Protein AF-0000000078461467 (afdb_homodimer)

Organism: Toxocara canis (NCBI:txid6265)

Foldseek 3Di:
DVVVVVVVVVVVVVVLCVVQDQDFFPKAKDWDAAPLQVVLRVLVRVLNRRDNAKKWKWKDFLQHTHTTIIWGHLEVVVPHIQDSWFKEWQFQQLLVLLLLVVLLLVQVVLFDQLDQLCVQVVLLPPQPSRRPGNFLLLQQQSQCLDFPDADDLVCLQVLVVLSVRNSPGHRPDRGPPAHADSRFNSQSVSQNSCLRSDPVSDGPQVCCVPPQLVLFPDNFKHQFDDLVCLVSYRAFAEDDPSQVVVQCVVAPLCVVVVCLLPPPPVALQQNSQCGNVLRHPSDNDHSSNPSSNLRRRGSRINIMGHNSNSQRRLLSCLNVVSRPPVSLVQVFAAPDFHQHRRSRGTFRHGSNFTWDQQPPDDPTIWTKDARFQQWIWIAGSVRSMIMTMDDRYGHDHPVSNVSVVVSVNSVSVSSVD/DPVVVVVVVVVVVVVLCVVQDQDFFPKAKDWDAAPLQVVLRVLVRVLNRRDNAKKWKWKDFLQHTHTTIIWGHLEVVVPHIQDSWFKEWQFQQLLVLLLLVVLLCVQVVLFDQLDQLCVQVVLLPPQPSRRPGNFLLLQQQSQCLDFPDADDLVCLQVLVVLSVRNSPGHRPDRGPPAHADSRFNSQSVSQNSCLRSPPVSDGPQVCCVPPQLVLFPDNFKHQFDDLVCLVSYRAFAEDDPSQVVVQLVVAPLCVVVVCQLPPPPVALQQNSQCGNVLRHPSDNDHSSNPSSNLRRRGSRINIMGHNSNSQRRLLSCLNVVSRPPVSLVQVFAAPDFHQHRRSRGTFRHGSNFTWDDQPPDDPTIWTKDARFQQWIWIAGNVRSMIMTMDDRYGHSHPVSNVSVVVSVNSVSVSSVD

Structure (mmCIF, N/CA/C/O backbone):
data_AF-0000000078461467-model_v1
#
loop_
_entity.id
_entity.type
_entity.pdbx_description
1 polymer 'Beta-lactamase domain-containing protein 2'
#
loop_
_atom_site.group_PDB
_atom_site.id
_atom_site.type_symbol
_atom_site.label_atom_id
_atom_site.label_alt_id
_atom_site.label_comp_id
_atom_site.label_asym_id
_atom_site.label_entity_id
_atom_site.label_seq_id
_atom_site.pdbx_PDB_ins_code
_atom_site.Cartn_x
_atom_site.Cartn_y
_atom_site.Cartn_z
_atom_site.occupancy
_atom_site.B_iso_or_equiv
_atom_site.auth_seq_id
_atom_site.auth_comp_id
_atom_site.auth_asym_id
_atom_site.auth_atom_id
_atom_site.pdbx_PDB_model_num
ATOM 1 N N . MET A 1 1 ? -3.01 -29.484 46.125 1 42.81 1 MET A N 1
ATOM 2 C CA . MET A 1 1 ? -2.16 -29.766 44.969 1 42.81 1 MET A CA 1
ATOM 3 C C . MET A 1 1 ? -2.971 -29.75 43.688 1 42.81 1 MET A C 1
ATOM 5 O O . MET A 1 1 ? -2.465 -29.359 42.625 1 42.81 1 MET A O 1
ATOM 9 N N . SER A 1 2 ? -4.277 -30.094 43.844 1 57.06 2 SER A N 1
ATOM 10 C CA . SER A 1 2 ? -5.184 -30.328 42.719 1 57.06 2 SER A CA 1
ATOM 11 C C . SER A 1 2 ? -5.766 -29.016 42.188 1 57.06 2 SER A C 1
ATOM 13 O O . SER A 1 2 ? -5.879 -28.828 40.969 1 57.06 2 SER A O 1
ATOM 15 N N . SER A 1 3 ? -5.898 -28.109 43.062 1 57.91 3 SER A N 1
ATOM 16 C CA . SER A 1 3 ? -6.586 -26.875 42.719 1 57.91 3 SER A CA 1
ATOM 17 C C . SER A 1 3 ? -5.652 -25.906 42 1 57.91 3 SER A C 1
ATOM 19 O O . SER A 1 3 ? -6.062 -25.219 41.062 1 57.91 3 SER A O 1
ATOM 21 N N . ARG A 1 4 ? -4.441 -25.875 42.375 1 51.28 4 ARG A N 1
ATOM 22 C CA . ARG A 1 4 ? -3.453 -25 41.75 1 51.28 4 ARG A CA 1
ATOM 23 C C . ARG A 1 4 ? -3.152 -25.438 40.312 1 51.28 4 ARG A C 1
ATOM 25 O O . ARG A 1 4 ? -3 -24.594 39.438 1 51.28 4 ARG A O 1
ATOM 32 N N . ARG A 1 5 ? -3.029 -26.688 40.094 1 50.22 5 ARG A N 1
ATOM 33 C CA . ARG A 1 5 ? -2.777 -27.203 38.75 1 50.22 5 ARG A CA 1
ATOM 34 C C . ARG A 1 5 ? -3.951 -26.906 37.844 1 50.22 5 ARG A C 1
ATOM 36 O O . ARG A 1 5 ? -3.758 -26.547 36.656 1 50.22 5 ARG A O 1
ATOM 43 N N . ALA A 1 6 ? -5.082 -27.016 38.469 1 55.47 6 ALA A N 1
ATOM 44 C CA . ALA A 1 6 ? -6.273 -26.719 37.688 1 55.47 6 ALA A CA 1
ATOM 45 C C . ALA A 1 6 ? -6.34 -25.234 37.344 1 55.47 6 ALA A C 1
ATOM 47 O O . ALA A 1 6 ? -6.695 -24.859 36.219 1 55.47 6 ALA A O 1
ATOM 48 N N . ALA A 1 7 ? -5.98 -24.438 38.281 1 54.12 7 ALA A N 1
ATOM 49 C CA . ALA A 1 7 ? -5.984 -23 38.062 1 54.12 7 ALA A CA 1
ATOM 50 C C . ALA A 1 7 ? -4.941 -22.594 37.031 1 54.12 7 ALA A C 1
ATOM 52 O O . ALA A 1 7 ? -5.199 -21.75 36.156 1 54.12 7 ALA A O 1
ATOM 53 N N . ILE A 1 8 ? -3.826 -23.219 37.094 1 55.66 8 ILE A N 1
ATOM 54 C CA . ILE A 1 8 ? -2.771 -22.953 36.125 1 55.66 8 ILE A CA 1
ATOM 55 C C . ILE A 1 8 ? -3.221 -23.406 34.719 1 55.66 8 ILE A C 1
ATOM 57 O O . ILE A 1 8 ? -3.031 -22.703 33.75 1 55.66 8 ILE A O 1
ATOM 61 N N . ALA A 1 9 ? -3.82 -24.484 34.719 1 57.16 9 ALA A N 1
ATOM 62 C CA . ALA A 1 9 ? -4.312 -25 33.438 1 57.16 9 ALA A CA 1
ATOM 63 C C . ALA A 1 9 ? -5.367 -24.078 32.844 1 57.16 9 ALA A C 1
ATOM 65 O O . ALA A 1 9 ? -5.367 -23.828 31.641 1 57.16 9 ALA A O 1
ATOM 66 N N . VAL A 1 10 ? -6.211 -23.641 33.688 1 55.06 10 VAL A N 1
ATOM 67 C CA . VAL A 1 10 ? -7.254 -22.734 33.219 1 55.06 10 VAL A CA 1
ATOM 68 C C . VAL A 1 10 ? -6.629 -21.422 32.75 1 55.06 10 VAL A C 1
ATOM 70 O O . VAL A 1 10 ? -7.012 -20.859 31.719 1 55.06 10 VAL A O 1
ATOM 73 N N . THR A 1 11 ? -5.766 -20.984 33.5 1 54 11 THR A N 1
ATOM 74 C CA . THR A 1 11 ? -5.098 -19.734 33.156 1 54 11 THR A CA 1
ATOM 75 C C . THR A 1 11 ? -4.312 -19.906 31.844 1 54 11 THR A C 1
ATOM 77 O O . THR A 1 11 ? -4.344 -19.016 30.984 1 54 11 THR A O 1
ATOM 80 N N . ILE A 1 12 ? -3.635 -20.984 31.797 1 53.97 12 ILE A N 1
ATOM 81 C CA . ILE A 1 12 ? -2.928 -21.266 30.547 1 53.97 12 ILE A CA 1
ATOM 82 C C . ILE A 1 12 ? -3.93 -21.406 29.406 1 53.97 12 ILE A C 1
ATOM 84 O O . ILE A 1 12 ? -3.695 -20.906 28.312 1 53.97 12 ILE A O 1
ATOM 88 N N . GLY A 1 13 ? -4.941 -22.016 29.75 1 53.19 13 GLY A N 1
ATOM 89 C CA . GLY A 1 13 ? -5.988 -22.156 28.75 1 53.19 13 GLY A CA 1
ATOM 90 C C . GLY A 1 13 ? -6.562 -20.812 28.297 1 53.19 13 GLY A C 1
ATOM 91 O O . GLY A 1 13 ? -6.758 -20.594 27.094 1 53.19 13 GLY A O 1
ATOM 92 N N . ILE A 1 14 ? -6.93 -20.078 29.25 1 52.5 14 ILE A N 1
ATOM 93 C CA . ILE A 1 14 ? -7.453 -18.75 28.938 1 52.5 14 ILE A CA 1
ATOM 94 C C . ILE A 1 14 ? -6.402 -17.938 28.188 1 52.5 14 ILE A C 1
ATOM 96 O O . ILE A 1 14 ? -6.715 -17.266 27.203 1 52.5 14 ILE A O 1
ATOM 100 N N . LEU A 1 15 ? -5.309 -18.016 28.719 1 52.94 15 LEU A N 1
ATOM 101 C CA . LEU A 1 15 ? -4.219 -17.328 28.047 1 52.94 15 LEU A CA 1
ATOM 102 C C . LEU A 1 15 ? -4.031 -17.844 26.625 1 52.94 15 LEU A C 1
ATOM 104 O O . LEU A 1 15 ? -3.828 -17.078 25.688 1 52.94 15 LEU A O 1
ATOM 108 N N . LEU A 1 16 ? -4.082 -19.125 26.641 1 55.16 16 LEU A N 1
ATOM 109 C CA . LEU A 1 16 ? -3.98 -19.719 25.312 1 55.16 16 LEU A CA 1
ATOM 110 C C . LEU A 1 16 ? -5.195 -19.359 24.469 1 55.16 16 LEU A C 1
ATOM 112 O O . LEU A 1 16 ? -5.062 -19.109 23.266 1 55.16 16 LEU A O 1
ATOM 116 N N . GLY A 1 17 ? -6.328 -19.469 25.078 1 54.84 17 GLY A N 1
ATOM 117 C CA . GLY A 1 17 ? -7.527 -19.062 24.375 1 54.84 17 GLY A CA 1
ATOM 118 C C . GLY A 1 17 ? -7.457 -17.625 23.859 1 54.84 17 GLY A C 1
ATOM 119 O O . GLY A 1 17 ? -7.848 -17.344 22.734 1 54.84 17 GLY A O 1
ATOM 120 N N . TRP A 1 18 ? -7.137 -16.859 24.797 1 52.97 18 TRP A N 1
ATOM 121 C CA . TRP A 1 18 ? -6.957 -15.453 24.422 1 52.97 18 TRP A CA 1
ATOM 122 C C . TRP A 1 18 ? -5.867 -15.305 23.375 1 52.97 18 TRP A C 1
ATOM 124 O O . TRP A 1 18 ? -6.016 -14.531 22.422 1 52.97 18 TRP A O 1
ATOM 134 N N . LEU A 1 19 ? -4.879 -16.016 23.578 1 53.19 19 LEU A N 1
ATOM 135 C CA . LEU A 1 19 ? -3.76 -15.984 22.641 1 53.19 19 LEU A CA 1
ATOM 136 C C . LEU A 1 19 ? -4.184 -16.484 21.266 1 53.19 19 LEU A C 1
ATOM 138 O O . LEU A 1 19 ? -3.654 -16.031 20.25 1 53.19 19 LEU A O 1
ATOM 142 N N . PHE A 1 20 ? -5.207 -17.375 21.406 1 58 20 PHE A N 1
ATOM 143 C CA . PHE A 1 20 ? -5.543 -17.984 20.125 1 58 20 PHE A CA 1
ATOM 144 C C . PHE A 1 20 ? -6.836 -17.406 19.562 1 58 20 PHE A C 1
ATOM 146 O O . PHE A 1 20 ? -7.398 -17.938 18.609 1 58 20 PHE A O 1
ATOM 153 N N . LYS A 1 21 ? -7.375 -16.484 20.297 1 60.31 21 LYS A N 1
ATOM 154 C CA . LYS A 1 21 ? -8.586 -15.898 19.734 1 60.31 21 LYS A CA 1
ATOM 155 C C . LYS A 1 21 ? -8.289 -15.117 18.453 1 60.31 21 LYS A C 1
ATOM 157 O O . LYS A 1 21 ? -7.492 -14.18 18.469 1 60.31 21 LYS A O 1
ATOM 162 N N . GLU A 1 22 ? -8.805 -15.719 17.328 1 64.12 22 GLU A N 1
ATOM 163 C CA . GLU A 1 22 ? -8.656 -15.062 16.031 1 64.12 22 GLU A CA 1
ATOM 164 C C . GLU A 1 22 ? -9.773 -14.039 15.805 1 64.12 22 GLU A C 1
ATOM 166 O O . GLU A 1 22 ? -10.938 -14.312 16.094 1 64.12 22 GLU A O 1
ATOM 171 N N . PRO A 1 23 ? -9.344 -12.867 15.438 1 69.38 23 PRO A N 1
ATOM 172 C CA . PRO A 1 23 ? -10.375 -11.867 15.148 1 69.38 23 PRO A CA 1
ATOM 173 C C . PRO A 1 23 ? -11.367 -12.344 14.086 1 69.38 23 PRO A C 1
ATOM 175 O O . PRO A 1 23 ? -10.984 -13.039 13.148 1 69.38 23 PRO A O 1
ATOM 178 N N . THR A 1 24 ? -12.578 -12.164 14.438 1 80.06 24 THR A N 1
ATOM 179 C CA . THR A 1 24 ? -13.633 -12.453 13.477 1 80.06 24 THR A CA 1
ATOM 180 C C . THR A 1 24 ? -13.914 -11.234 12.602 1 80.06 24 THR A C 1
ATOM 182 O O . THR A 1 24 ? -13.406 -10.141 12.875 1 80.06 24 THR A O 1
ATOM 185 N N . ASN A 1 25 ? -14.508 -11.516 11.43 1 87.06 25 ASN A N 1
ATOM 186 C CA . ASN A 1 25 ? -14.875 -10.477 10.469 1 87.06 25 ASN A CA 1
ATOM 187 C C . ASN A 1 25 ? -16.344 -10.086 10.609 1 87.06 25 ASN A C 1
ATOM 189 O O . ASN A 1 25 ? -17.234 -10.922 10.406 1 87.06 25 ASN A O 1
ATOM 193 N N . ASP A 1 26 ? -16.672 -8.891 10.922 1 80.06 26 ASP A N 1
ATOM 194 C CA . ASP A 1 26 ? -18.031 -8.414 11.156 1 80.06 26 ASP A CA 1
ATOM 195 C C . ASP A 1 26 ? -18.641 -7.863 9.875 1 80.06 26 ASP A C 1
ATOM 197 O O . ASP A 1 26 ? -19.797 -7.414 9.875 1 80.06 26 ASP A O 1
ATOM 201 N N . THR A 1 27 ? -17.984 -8 8.82 1 85.62 27 THR A N 1
ATOM 202 C CA . THR A 1 27 ? -18.516 -7.445 7.582 1 85.62 27 THR A CA 1
ATOM 203 C C . THR A 1 27 ? -19.391 -8.469 6.863 1 85.62 27 THR A C 1
ATOM 205 O O . THR A 1 27 ? -19.203 -9.672 7.035 1 85.62 27 THR A O 1
ATOM 208 N N . HIS A 1 28 ? -20.312 -7.984 6.16 1 88 28 HIS A N 1
ATOM 209 C CA . HIS A 1 28 ? -21.141 -8.828 5.309 1 88 28 HIS A CA 1
ATOM 210 C C . HIS A 1 28 ? -20.547 -8.953 3.91 1 88 28 HIS A C 1
ATOM 212 O O . HIS A 1 28 ? -19.906 -8.023 3.416 1 88 28 HIS A O 1
ATOM 218 N N . SER A 1 29 ? -20.812 -10.172 3.371 1 94.75 29 SER A N 1
ATOM 219 C CA . SER A 1 29 ? -20.359 -10.32 1.992 1 94.75 29 SER A CA 1
ATOM 220 C C . SER A 1 29 ? -21.203 -9.469 1.04 1 94.75 29 SER A C 1
ATOM 222 O O . SER A 1 29 ? -22.359 -9.156 1.335 1 94.75 29 SER A O 1
ATOM 224 N N . GLN A 1 30 ? -20.609 -9.055 -0.012 1 97.5 30 GLN A N 1
ATOM 225 C CA . GLN A 1 30 ? -21.25 -8.328 -1.098 1 97.5 30 GLN A CA 1
ATOM 226 C C . GLN A 1 30 ? -21.188 -9.117 -2.402 1 97.5 30 GLN A C 1
ATOM 228 O O . GLN A 1 30 ? -20.469 -10.117 -2.496 1 97.5 30 GLN A O 1
ATOM 233 N N . GLY A 1 31 ? -22.016 -8.68 -3.385 1 98.12 31 GLY A N 1
ATOM 234 C CA . GLY A 1 31 ? -21.984 -9.305 -4.699 1 98.12 31 GLY A CA 1
ATOM 235 C C . GLY A 1 31 ? -23.219 -10.102 -5.008 1 98.12 31 GLY A C 1
ATOM 236 O O . GLY A 1 31 ? -24.297 -9.836 -4.457 1 98.12 31 GLY A O 1
ATOM 237 N N . THR A 1 32 ? -23.094 -10.984 -6.031 1 97.94 32 THR A N 1
ATOM 238 C CA . THR A 1 32 ? -24.266 -11.695 -6.527 1 97.94 32 THR A CA 1
ATOM 239 C C . THR A 1 32 ? -23.969 -13.18 -6.676 1 97.94 32 THR A C 1
ATOM 241 O O . THR A 1 32 ? -22.812 -13.586 -6.797 1 97.94 32 THR A O 1
ATOM 244 N N . VAL A 1 33 ? -25 -13.93 -6.602 1 97.5 33 VAL A N 1
ATOM 245 C CA . VAL A 1 33 ? -24.953 -15.375 -6.84 1 97.5 33 VAL A CA 1
ATOM 246 C C . VAL A 1 33 ? -26.188 -15.805 -7.625 1 97.5 33 VAL A C 1
ATOM 248 O O . VAL A 1 33 ? -27.297 -15.328 -7.371 1 97.5 33 VAL A O 1
ATOM 251 N N . ASP A 1 34 ? -25.969 -16.609 -8.586 1 96.94 34 ASP A N 1
ATOM 252 C CA . ASP A 1 34 ? -27.062 -17.203 -9.336 1 96.94 34 ASP A CA 1
ATOM 253 C C . ASP A 1 34 ? -28.031 -17.922 -8.406 1 96.94 34 ASP A C 1
ATOM 255 O O . ASP A 1 34 ? -27.625 -18.531 -7.414 1 96.94 34 ASP A O 1
ATOM 259 N N . THR A 1 35 ? -29.344 -17.969 -8.766 1 95.44 35 THR A N 1
ATOM 260 C CA . THR A 1 35 ? -30.391 -18.547 -7.926 1 95.44 35 THR A CA 1
ATOM 261 C C . THR A 1 35 ? -30.172 -20.047 -7.762 1 95.44 35 THR A C 1
ATOM 263 O O . THR A 1 35 ? -30.516 -20.625 -6.73 1 95.44 35 THR A O 1
ATOM 266 N N . ARG A 1 36 ? -29.562 -20.703 -8.68 1 94.44 36 ARG A N 1
ATOM 267 C CA . ARG A 1 36 ? -29.328 -22.156 -8.656 1 94.44 36 ARG A CA 1
ATOM 268 C C . ARG A 1 36 ? -28.312 -22.516 -7.574 1 94.44 36 ARG A C 1
ATOM 270 O O . ARG A 1 36 ? -28.25 -23.672 -7.145 1 94.44 36 ARG A O 1
ATOM 277 N N . ILE A 1 37 ? -27.484 -21.484 -7.117 1 96.38 37 ILE A N 1
ATOM 278 C CA . ILE A 1 37 ? -26.422 -21.766 -6.172 1 96.38 37 ILE A CA 1
ATOM 279 C C . ILE A 1 37 ? -26.484 -20.781 -5 1 96.38 37 ILE A C 1
ATOM 281 O O . ILE A 1 37 ? -25.453 -20.328 -4.512 1 96.38 37 ILE A O 1
ATOM 285 N N . VAL A 1 38 ? -27.609 -20.422 -4.578 1 94.38 38 VAL A N 1
ATOM 286 C CA . VAL A 1 38 ? -27.828 -19.422 -3.551 1 94.38 38 VAL A CA 1
ATOM 287 C C . VAL A 1 38 ? -27.188 -19.859 -2.236 1 94.38 38 VAL A C 1
ATOM 289 O O . VAL A 1 38 ? -26.703 -19.031 -1.457 1 94.38 38 VAL A O 1
ATOM 292 N N . GLU A 1 39 ? -27.078 -21.156 -2.033 1 94.69 39 GLU A N 1
ATOM 293 C CA . GLU A 1 39 ? -26.516 -21.703 -0.809 1 94.69 39 GLU A CA 1
ATOM 294 C C . GLU A 1 39 ? -25.016 -21.375 -0.709 1 94.69 39 GLU A C 1
ATOM 296 O O . GLU A 1 39 ? -24.453 -21.328 0.389 1 94.69 39 GLU A O 1
ATOM 301 N N . ALA A 1 40 ? -24.406 -21.156 -1.875 1 95.56 40 ALA A N 1
ATOM 302 C CA . ALA A 1 40 ? -22.984 -20.828 -1.902 1 95.56 40 ALA A CA 1
ATOM 303 C C . ALA A 1 40 ? -22.703 -19.531 -1.128 1 95.56 40 ALA A C 1
ATOM 305 O O . ALA A 1 40 ? -21.656 -19.391 -0.508 1 95.56 40 ALA A O 1
ATOM 306 N N . ARG A 1 41 ? -23.641 -18.641 -1.061 1 95.56 41 ARG A N 1
ATOM 307 C CA . ARG A 1 41 ? -23.484 -17.406 -0.32 1 95.56 41 ARG A CA 1
ATOM 308 C C . ARG A 1 41 ? -23.328 -17.672 1.175 1 95.56 41 ARG A C 1
ATOM 310 O O . ARG A 1 41 ? -22.469 -17.078 1.836 1 95.56 41 ARG A O 1
ATOM 317 N N . LYS A 1 42 ? -24.203 -18.531 1.65 1 94.5 42 LYS A N 1
ATOM 318 C CA . LYS A 1 42 ? -24.141 -18.859 3.07 1 94.5 42 LYS A CA 1
ATOM 319 C C . LYS A 1 42 ? -22.797 -19.484 3.434 1 94.5 42 LYS A C 1
ATOM 321 O O . LYS A 1 42 ? -22.219 -19.156 4.477 1 94.5 42 LYS A O 1
ATOM 326 N N . THR A 1 43 ? -22.344 -20.391 2.582 1 95.81 43 THR A N 1
ATOM 327 C CA . THR A 1 43 ? -21.047 -21.016 2.807 1 95.81 43 THR A CA 1
ATOM 328 C C . THR A 1 43 ? -19.938 -19.969 2.762 1 95.81 43 THR A C 1
ATOM 330 O O . THR A 1 43 ? -19.031 -19.984 3.598 1 95.81 43 THR A O 1
ATOM 333 N N . PHE A 1 44 ? -19.984 -19.062 1.768 1 97.25 44 PHE A N 1
ATOM 334 C CA . PHE A 1 44 ? -19.016 -17.984 1.646 1 97.25 44 PHE A CA 1
ATOM 335 C C . PHE A 1 44 ? -19.031 -17.109 2.893 1 97.25 44 PHE A C 1
ATOM 337 O O . PHE A 1 44 ? -17.969 -16.75 3.41 1 97.25 44 PHE A O 1
ATOM 344 N N . ASP A 1 45 ? -20.188 -16.766 3.43 1 95.75 45 ASP A N 1
ATOM 345 C CA . ASP A 1 45 ? -20.328 -15.938 4.621 1 95.75 45 ASP A CA 1
ATOM 346 C C . ASP A 1 45 ? -19.703 -16.609 5.844 1 95.75 45 ASP A C 1
ATOM 348 O O . ASP A 1 45 ? -19.125 -15.945 6.695 1 95.75 45 ASP A O 1
ATOM 352 N N . ASN A 1 46 ? -19.875 -17.875 5.871 1 93.94 46 ASN A N 1
ATOM 353 C CA . ASN A 1 46 ? -19.281 -18.625 6.969 1 93.94 46 ASN A CA 1
ATOM 354 C C . ASN A 1 46 ? -17.75 -18.562 6.918 1 93.94 46 ASN A C 1
ATOM 356 O O . ASN A 1 46 ? -17.094 -18.422 7.953 1 93.94 46 ASN A O 1
ATOM 360 N N . ILE A 1 47 ? -17.188 -18.734 5.766 1 95.06 47 ILE A N 1
ATOM 361 C CA . ILE A 1 47 ? -15.75 -18.625 5.609 1 95.06 47 ILE A CA 1
ATOM 362 C C . ILE A 1 47 ? -15.297 -17.219 5.988 1 95.06 47 ILE A C 1
ATOM 364 O O . ILE A 1 47 ? -14.312 -17.047 6.723 1 95.06 47 ILE A O 1
ATOM 368 N N . LEU A 1 48 ? -16.031 -16.203 5.52 1 96.25 48 LEU A N 1
ATOM 369 C CA . LEU A 1 48 ? -15.711 -14.805 5.777 1 96.25 48 LEU A CA 1
ATOM 370 C C . LEU A 1 48 ? -15.727 -14.508 7.273 1 96.25 48 LEU A C 1
ATOM 372 O O . LEU A 1 48 ? -14.875 -13.766 7.77 1 96.25 48 LEU A O 1
ATOM 376 N N . PHE A 1 49 ? -16.641 -15.07 7.977 1 93.69 49 PHE A N 1
ATOM 377 C CA . PHE A 1 49 ? -16.797 -14.836 9.406 1 93.69 49 PHE A CA 1
ATOM 378 C C . PHE A 1 49 ? -15.516 -15.188 10.156 1 93.69 49 PHE A C 1
ATOM 380 O O . PHE A 1 49 ? -15.148 -14.5 11.109 1 93.69 49 PHE A O 1
ATOM 387 N N . TYR A 1 50 ? -14.789 -16.156 9.648 1 89.5 50 TYR A N 1
ATOM 388 C CA . TYR A 1 50 ? -13.594 -16.625 10.336 1 89.5 50 TYR A CA 1
ATOM 389 C C . TYR A 1 50 ? -12.336 -16.062 9.672 1 89.5 50 TYR A C 1
ATOM 391 O O . TYR A 1 50 ? -11.219 -16.469 10.008 1 89.5 50 TYR A O 1
ATOM 399 N N . GLU A 1 51 ? -12.523 -15.188 8.758 1 93.44 51 GLU A N 1
ATOM 400 C CA . GLU A 1 51 ? -11.398 -14.578 8.055 1 93.44 51 GLU A CA 1
ATOM 401 C C . GLU A 1 51 ? -11.023 -13.234 8.672 1 93.44 51 GLU A C 1
ATOM 403 O O . GLU A 1 51 ? -11.844 -12.32 8.734 1 93.44 51 GLU A O 1
ATOM 408 N N . ARG A 1 52 ? -9.781 -13.133 9.125 1 92.94 52 ARG A N 1
ATOM 409 C CA . ARG A 1 52 ? -9.32 -11.891 9.75 1 92.94 52 ARG A CA 1
ATOM 410 C C . ARG A 1 52 ? -9.25 -10.758 8.734 1 92.94 52 ARG A C 1
ATOM 412 O O . ARG A 1 52 ? -9.547 -9.609 9.062 1 92.94 52 ARG A O 1
ATOM 419 N N . GLU A 1 53 ? -8.875 -11.094 7.527 1 95.94 53 GLU A N 1
ATOM 420 C CA . GLU A 1 53 ? -8.727 -10.086 6.48 1 95.94 53 GLU A CA 1
ATOM 421 C C . GLU A 1 53 ? -9.852 -10.195 5.453 1 95.94 53 GLU A C 1
ATOM 423 O O . GLU A 1 53 ? -11.023 -10.312 5.816 1 95.94 53 GLU A O 1
ATOM 428 N N . GLY A 1 54 ? -9.562 -10.18 4.133 1 97.62 54 GLY A N 1
ATOM 429 C CA . GLY A 1 54 ? -10.609 -10.219 3.123 1 97.62 54 GLY A CA 1
ATOM 430 C C . GLY A 1 54 ? -10.539 -11.445 2.236 1 97.62 54 GLY A C 1
ATOM 431 O O . GLY A 1 54 ? -9.508 -12.125 2.188 1 97.62 54 GLY A O 1
ATOM 432 N N . ILE A 1 55 ? -11.695 -11.758 1.614 1 98.06 55 ILE A N 1
ATOM 433 C CA . ILE A 1 55 ? -11.781 -12.859 0.663 1 98.06 55 ILE A CA 1
ATOM 434 C C . ILE A 1 55 ? -12.672 -12.461 -0.51 1 98.06 55 ILE A C 1
ATOM 436 O O . ILE A 1 55 ? -13.477 -11.531 -0.396 1 98.06 55 ILE A O 1
ATOM 440 N N . ALA A 1 56 ? -12.508 -13.148 -1.613 1 98.75 56 ALA A N 1
ATOM 441 C CA . ALA A 1 56 ? -13.344 -13.008 -2.803 1 98.75 56 ALA A CA 1
ATOM 442 C C . ALA A 1 56 ? -13.453 -14.328 -3.555 1 98.75 56 ALA A C 1
ATOM 444 O O . ALA A 1 56 ? -12.531 -15.141 -3.529 1 98.75 56 ALA A O 1
ATOM 445 N N . MET A 1 57 ? -14.555 -14.547 -4.191 1 98.69 57 MET A N 1
ATOM 446 C CA . MET A 1 57 ? -14.789 -15.734 -5.012 1 98.69 57 MET A CA 1
ATOM 447 C C . MET A 1 57 ? -15.586 -15.383 -6.262 1 98.69 57 MET A C 1
ATOM 449 O O . MET A 1 57 ? -16.453 -14.516 -6.219 1 98.69 57 MET A O 1
ATOM 453 N N . ALA A 1 58 ? -15.281 -16.016 -7.305 1 98.88 58 ALA A N 1
ATOM 454 C CA . ALA A 1 58 ? -16.047 -15.867 -8.547 1 98.88 58 ALA A CA 1
ATOM 455 C C . ALA A 1 58 ? -16.125 -17.188 -9.297 1 98.88 58 ALA A C 1
ATOM 457 O O . ALA A 1 58 ? -15.227 -18.016 -9.211 1 98.88 58 ALA A O 1
ATOM 458 N N . ALA A 1 59 ? -17.203 -17.359 -9.984 1 98.81 59 ALA A N 1
ATOM 459 C CA . ALA A 1 59 ? -17.406 -18.547 -10.797 1 98.81 59 ALA A CA 1
ATOM 460 C C . ALA A 1 59 ? -18.062 -18.203 -12.133 1 98.81 59 ALA A C 1
ATOM 462 O O . ALA A 1 59 ? -18.984 -17.375 -12.18 1 98.81 59 ALA A O 1
ATOM 463 N N . TYR A 1 60 ? -17.547 -18.75 -13.133 1 98.69 60 TYR A N 1
ATOM 464 C CA . TYR A 1 60 ? -18.141 -18.688 -14.453 1 98.69 60 TYR A CA 1
ATOM 465 C C . TYR A 1 60 ? -18.625 -20.062 -14.906 1 98.69 60 TYR A C 1
ATOM 467 O O . TYR A 1 60 ? -17.953 -21.062 -14.664 1 98.69 60 TYR A O 1
ATOM 475 N N . HIS A 1 61 ? -19.766 -20.094 -15.531 1 98.19 61 HIS A N 1
ATOM 476 C CA . HIS A 1 61 ? -20.328 -21.281 -16.172 1 98.19 61 HIS A CA 1
ATOM 477 C C . HIS A 1 61 ? -20.797 -20.953 -17.594 1 98.19 61 HIS A C 1
ATOM 479 O O . HIS A 1 61 ? -21.672 -20.109 -17.797 1 98.19 61 HIS A O 1
ATOM 485 N N . ASN A 1 62 ? -20.172 -21.672 -18.562 1 96.69 62 ASN A N 1
ATOM 486 C CA . ASN A 1 62 ? -20.469 -21.406 -19.969 1 96.69 62 ASN A CA 1
ATOM 487 C C . ASN A 1 62 ? -20.344 -19.938 -20.297 1 96.69 62 ASN A C 1
ATOM 489 O O . ASN A 1 62 ? -21.234 -19.359 -20.938 1 96.69 62 ASN A O 1
ATOM 493 N N . GLY A 1 63 ? -19.344 -19.344 -19.703 1 96.88 63 GLY A N 1
ATOM 494 C CA . GLY A 1 63 ? -19.031 -17.953 -20.031 1 96.88 63 GLY A CA 1
ATOM 495 C C . GLY A 1 63 ? -19.828 -16.953 -19.234 1 96.88 63 GLY A C 1
ATOM 496 O O . GLY A 1 63 ? -19.594 -15.742 -19.328 1 96.88 63 GLY A O 1
ATOM 497 N N . GLU A 1 64 ? -20.734 -17.359 -18.453 1 97.88 64 GLU A N 1
ATOM 498 C CA . GLU A 1 64 ? -21.594 -16.453 -17.688 1 97.88 64 GLU A CA 1
ATOM 499 C C . GLU A 1 64 ? -21.156 -16.406 -16.219 1 97.88 64 GLU A C 1
ATOM 501 O O . GLU A 1 64 ? -20.875 -17.453 -15.617 1 97.88 64 GLU A O 1
ATOM 506 N N . LEU A 1 65 ? -21.094 -15.242 -15.664 1 98.5 65 LEU A N 1
ATOM 507 C CA . LEU A 1 65 ? -20.75 -15.062 -14.258 1 98.5 65 LEU A CA 1
ATOM 508 C C . LEU A 1 65 ? -21.906 -15.508 -13.367 1 98.5 65 LEU A C 1
ATOM 510 O O . LEU A 1 65 ? -22.969 -14.883 -13.359 1 98.5 65 LEU A O 1
ATOM 514 N N . ILE A 1 66 ? -21.719 -16.547 -12.617 1 98.44 66 ILE A N 1
ATOM 515 C CA . ILE A 1 66 ? -22.828 -17.094 -11.859 1 98.44 66 ILE A CA 1
ATOM 516 C C . ILE A 1 66 ? -22.625 -16.812 -10.367 1 98.44 66 ILE A C 1
ATOM 518 O O . ILE A 1 66 ? -23.547 -16.953 -9.57 1 98.44 66 ILE A O 1
ATOM 522 N N . ALA A 1 67 ? -21.438 -16.422 -9.953 1 98.69 67 ALA A N 1
ATOM 523 C CA . ALA A 1 67 ? -21.156 -15.992 -8.594 1 98.69 67 ALA A CA 1
ATOM 524 C C . ALA A 1 67 ? -20.062 -14.922 -8.578 1 98.69 67 ALA A C 1
ATOM 526 O O . ALA A 1 67 ? -19.078 -15.016 -9.32 1 98.69 67 ALA A O 1
ATOM 527 N N . ASP A 1 68 ? -20.219 -13.914 -7.891 1 98.75 68 ASP A N 1
ATOM 528 C CA . ASP A 1 68 ? -19.297 -12.82 -7.629 1 98.75 68 ASP A CA 1
ATOM 529 C C . ASP A 1 68 ? -19.453 -12.289 -6.211 1 98.75 68 ASP A C 1
ATOM 531 O O . ASP A 1 68 ? -20.297 -11.422 -5.957 1 98.75 68 ASP A O 1
ATOM 535 N N . LEU A 1 69 ? -18.641 -12.852 -5.301 1 98.69 69 LEU A N 1
ATOM 536 C CA . LEU A 1 69 ? -18.766 -12.523 -3.885 1 98.69 69 LEU A CA 1
ATOM 537 C C . LEU A 1 69 ? -17.453 -12 -3.324 1 98.69 69 LEU A C 1
ATOM 539 O O . LEU A 1 69 ? -16.375 -12.469 -3.709 1 98.69 69 LEU A O 1
ATOM 543 N N . TRP A 1 70 ? -17.5 -11.07 -2.475 1 98.69 70 TRP A N 1
ATOM 544 C CA . TRP A 1 70 ? -16.328 -10.562 -1.766 1 98.69 70 TRP A CA 1
ATOM 545 C C . TRP A 1 70 ? -16.719 -9.984 -0.409 1 98.69 70 TRP A C 1
ATOM 547 O O . TRP A 1 70 ? -17.906 -9.711 -0.16 1 98.69 70 TRP A O 1
ATOM 557 N N . GLY A 1 71 ? -15.805 -9.828 0.479 1 98.06 71 GLY A N 1
ATOM 558 C CA . GLY A 1 71 ? -16.047 -9.219 1.776 1 98.06 71 GLY A CA 1
ATOM 559 C C . GLY A 1 71 ? -14.805 -9.148 2.645 1 98.06 71 GLY A C 1
ATOM 560 O O . GLY A 1 71 ? -13.773 -9.727 2.301 1 98.06 71 GLY A O 1
ATOM 561 N N . GLY A 1 72 ? -14.961 -8.422 3.711 1 97.69 72 GLY A N 1
ATOM 562 C CA . GLY A 1 72 ? -13.875 -8.266 4.668 1 97.69 72 GLY A CA 1
ATOM 563 C C . GLY A 1 72 ? -13.023 -7.035 4.406 1 97.69 72 GLY A C 1
ATOM 564 O O . GLY A 1 72 ? -13.547 -5.984 4.023 1 97.69 72 GLY A O 1
ATOM 565 N N . TYR A 1 73 ? -11.711 -7.223 4.699 1 97.19 73 TYR A N 1
ATOM 566 C CA . TYR A 1 73 ? -10.828 -6.062 4.656 1 97.19 73 TYR A CA 1
ATOM 567 C C . TYR A 1 73 ? -9.742 -6.238 3.602 1 97.19 73 TYR A C 1
ATOM 569 O O . TYR A 1 73 ? -9.047 -7.258 3.578 1 97.19 73 TYR A O 1
ATOM 577 N N . ALA A 1 74 ? -9.617 -5.262 2.729 1 98.25 74 ALA A N 1
ATOM 578 C CA . ALA A 1 74 ? -8.461 -5.188 1.843 1 98.25 74 ALA A CA 1
ATOM 579 C C . ALA A 1 74 ? -7.184 -4.887 2.627 1 98.25 74 ALA A C 1
ATOM 581 O O . ALA A 1 74 ? -6.086 -5.258 2.209 1 98.25 74 ALA A O 1
ATOM 582 N N . ASP A 1 75 ? -7.359 -4.164 3.701 1 97.62 75 ASP A N 1
ATOM 583 C CA . ASP A 1 75 ? -6.316 -3.83 4.664 1 97.62 75 ASP A CA 1
ATOM 584 C C . ASP A 1 75 ? -6.914 -3.521 6.035 1 97.62 75 ASP A C 1
ATOM 586 O O . ASP A 1 75 ? -7.223 -2.369 6.34 1 97.62 75 ASP A O 1
ATOM 590 N N . ARG A 1 76 ? -6.957 -4.453 6.855 1 95.5 76 ARG A N 1
ATOM 591 C CA . ARG A 1 76 ? -7.598 -4.297 8.156 1 95.5 76 ARG A CA 1
ATOM 592 C C . ARG A 1 76 ? -6.879 -3.252 9 1 95.5 76 ARG A C 1
ATOM 594 O O . ARG A 1 76 ? -7.516 -2.488 9.727 1 95.5 76 ARG A O 1
ATOM 601 N N . SER A 1 77 ? -5.57 -3.227 8.914 1 94.56 77 SER A N 1
ATOM 602 C CA . SER A 1 77 ? -4.781 -2.301 9.719 1 94.56 77 SER A CA 1
ATOM 603 C C . SER A 1 77 ? -5.055 -0.853 9.328 1 94.56 77 SER A C 1
ATOM 605 O O . SER A 1 77 ? -4.738 0.071 10.078 1 94.56 77 SER A O 1
ATOM 607 N N . ALA A 1 78 ? -5.613 -0.611 8.195 1 96.62 78 ALA A N 1
ATOM 608 C CA . ALA A 1 78 ? -5.977 0.727 7.738 1 96.62 78 ALA A CA 1
ATOM 609 C C . ALA A 1 78 ? -7.492 0.895 7.684 1 96.62 78 ALA A C 1
ATOM 611 O O . ALA A 1 78 ? -7.992 1.886 7.145 1 96.62 78 ALA A O 1
ATOM 612 N N . VAL A 1 79 ? -8.227 -0.122 8.07 1 94.31 79 VAL A N 1
ATOM 613 C CA . VAL A 1 79 ? -9.68 -0.176 8.086 1 94.31 79 VAL A CA 1
ATOM 614 C C . VAL A 1 79 ? -10.219 0.013 6.672 1 94.31 79 VAL A C 1
ATOM 616 O O . VAL A 1 79 ? -11.188 0.747 6.465 1 94.31 79 VAL A O 1
ATOM 619 N N . ARG A 1 80 ? -9.516 -0.479 5.719 1 96.75 80 ARG A N 1
ATOM 620 C CA . ARG A 1 80 ? -9.961 -0.427 4.332 1 96.75 80 ARG A CA 1
ATOM 621 C C . ARG A 1 80 ? -10.766 -1.669 3.969 1 96.75 80 ARG A C 1
ATOM 623 O O . ARG A 1 80 ? -10.25 -2.789 4.023 1 96.75 80 ARG A O 1
ATOM 630 N N . ILE A 1 81 ? -11.961 -1.471 3.543 1 96.5 81 ILE A N 1
ATOM 631 C CA . ILE A 1 81 ? -12.867 -2.574 3.244 1 96.5 81 ILE A CA 1
ATOM 632 C C . ILE A 1 81 ? -12.562 -3.137 1.859 1 96.5 81 ILE A C 1
ATOM 634 O O . ILE A 1 81 ? -12.117 -2.406 0.971 1 96.5 81 ILE A O 1
ATOM 638 N N . TRP A 1 82 ? -12.758 -4.465 1.728 1 98.25 82 TRP A N 1
ATOM 639 C CA . TRP A 1 82 ? -12.656 -5.117 0.426 1 98.25 82 TRP A CA 1
ATOM 640 C C . TRP A 1 82 ? -13.805 -4.695 -0.485 1 98.25 82 TRP A C 1
ATOM 642 O O . TRP A 1 82 ? -14.969 -4.91 -0.16 1 98.25 82 TRP A O 1
ATOM 652 N N . GLU A 1 83 ? -13.461 -4.07 -1.608 1 97.56 83 GLU A N 1
ATOM 653 C CA . GLU A 1 83 ? -14.445 -3.637 -2.588 1 97.56 83 GLU A CA 1
ATOM 654 C C . GLU A 1 83 ? -14.438 -4.535 -3.822 1 97.56 83 GLU A C 1
ATOM 656 O O . GLU A 1 83 ? -13.594 -5.43 -3.936 1 97.56 83 GLU A O 1
ATOM 661 N N . ARG A 1 84 ? -15.367 -4.281 -4.738 1 97.94 84 ARG A N 1
ATOM 662 C CA . ARG A 1 84 ? -15.539 -5.109 -5.926 1 97.94 84 ARG A CA 1
ATOM 663 C C . ARG A 1 84 ? -14.258 -5.145 -6.762 1 97.94 84 ARG A C 1
ATOM 665 O O . ARG A 1 84 ? -13.93 -6.172 -7.355 1 97.94 84 ARG A O 1
ATOM 672 N N . ASP A 1 85 ? -13.516 -4.07 -6.766 1 98 85 ASP A N 1
ATOM 673 C CA . ASP A 1 85 ? -12.359 -3.969 -7.648 1 98 85 ASP A CA 1
ATOM 674 C C . ASP A 1 85 ? -11.062 -4.207 -6.875 1 98 85 ASP A C 1
ATOM 676 O O . ASP A 1 85 ? -9.969 -3.953 -7.395 1 98 85 ASP A O 1
ATOM 680 N N . THR A 1 86 ? -11.172 -4.633 -5.617 1 98.75 86 THR A N 1
ATOM 681 C CA . THR A 1 86 ? -9.977 -4.969 -4.852 1 98.75 86 THR A CA 1
ATOM 682 C C . THR A 1 86 ? -9.25 -6.152 -5.48 1 98.75 86 THR A C 1
ATOM 684 O O . THR A 1 86 ? -9.867 -7.145 -5.855 1 98.75 86 THR A O 1
ATOM 687 N N . MET A 1 87 ? -7.949 -5.957 -5.664 1 98.81 87 MET A N 1
ATOM 688 C CA . MET A 1 87 ? -7.105 -7 -6.246 1 98.81 87 MET A CA 1
ATOM 689 C C . MET A 1 87 ? -6.137 -7.555 -5.207 1 98.81 87 MET A C 1
ATOM 691 O O . MET A 1 87 ? -5.91 -6.93 -4.168 1 98.81 87 MET A O 1
ATOM 695 N N . THR A 1 88 ? -5.605 -8.742 -5.445 1 98.81 88 THR A N 1
ATOM 696 C CA . THR A 1 88 ? -4.523 -9.328 -4.66 1 98.81 88 THR A CA 1
ATOM 697 C C . THR A 1 88 ? -3.627 -10.195 -5.539 1 98.81 88 THR A C 1
ATOM 699 O O . THR A 1 88 ? -3.896 -10.367 -6.73 1 98.81 88 THR A O 1
ATOM 702 N N . VAL A 1 89 ? -2.488 -10.578 -5.031 1 98.81 89 VAL A N 1
ATOM 703 C CA . VAL A 1 89 ? -1.621 -11.547 -5.688 1 98.81 89 VAL A CA 1
ATOM 704 C C . VAL A 1 89 ? -2.223 -12.945 -5.562 1 98.81 89 VAL A C 1
ATOM 706 O O . VAL A 1 89 ? -2.625 -13.359 -4.473 1 98.81 89 VAL A O 1
ATOM 709 N N . THR A 1 90 ? -2.254 -13.641 -6.652 1 98.56 90 THR A N 1
ATOM 710 C CA . THR A 1 90 ? -2.938 -14.93 -6.621 1 98.56 90 THR A CA 1
ATOM 711 C C . THR A 1 90 ? -1.939 -16.062 -6.418 1 98.56 90 THR A C 1
ATOM 713 O O . THR A 1 90 ? -2.328 -17.234 -6.316 1 98.56 90 THR A O 1
ATOM 716 N N . PHE A 1 91 ? -0.675 -15.703 -6.41 1 98.25 91 PHE A N 1
ATOM 717 C CA . PHE A 1 91 ? 0.411 -16.656 -6.203 1 98.25 91 PHE A CA 1
ATOM 718 C C . PHE A 1 91 ? 0.339 -17.781 -7.219 1 98.25 91 PHE A C 1
ATOM 720 O O . PHE A 1 91 ? 0.211 -17.547 -8.422 1 98.25 91 PHE A O 1
ATOM 727 N N . SER A 1 92 ? 0.487 -18.953 -6.863 1 98.31 92 SER A N 1
ATOM 728 C CA . SER A 1 92 ? 0.709 -20.062 -7.793 1 98.31 92 SER A CA 1
ATOM 729 C C . SER A 1 92 ? -0.561 -20.391 -8.57 1 98.31 92 SER A C 1
ATOM 731 O O . SER A 1 92 ? -0.521 -21.156 -9.539 1 98.31 92 SER A O 1
ATOM 733 N N . THR A 1 93 ? -1.717 -19.891 -8.219 1 98.56 93 THR A N 1
ATOM 734 C CA . THR A 1 93 ? -2.855 -20.094 -9.109 1 98.56 93 THR A CA 1
ATOM 735 C C . THR A 1 93 ? -2.545 -19.578 -10.508 1 98.56 93 THR A C 1
ATOM 737 O O . THR A 1 93 ? -3.15 -20.016 -11.492 1 98.56 93 THR A O 1
ATOM 740 N N . THR A 1 94 ? -1.618 -18.688 -10.555 1 98.75 94 THR A N 1
ATOM 741 C CA . THR A 1 94 ? -1.153 -18.125 -11.812 1 98.75 94 THR A CA 1
ATOM 742 C C . THR A 1 94 ? -0.664 -19.234 -12.75 1 98.75 94 THR A C 1
ATOM 744 O O . THR A 1 94 ? -0.812 -19.125 -13.969 1 98.75 94 THR A O 1
ATOM 747 N N . LYS A 1 95 ? -0.119 -20.281 -12.203 1 98.81 95 LYS A N 1
ATOM 748 C CA . LYS A 1 95 ? 0.433 -21.375 -13 1 98.81 95 LYS A CA 1
ATOM 749 C C . LYS A 1 95 ? -0.65 -22.047 -13.836 1 98.81 95 LYS A C 1
ATOM 751 O O . LYS A 1 95 ? -0.368 -22.594 -14.914 1 98.81 95 LYS A O 1
ATOM 756 N N . ALA A 1 96 ? -1.877 -22.016 -13.352 1 98.81 96 ALA A N 1
ATOM 757 C CA . ALA A 1 96 ? -2.969 -22.578 -14.141 1 98.81 96 ALA A CA 1
ATOM 758 C C . ALA A 1 96 ? -3.168 -21.797 -15.438 1 98.81 96 ALA A C 1
ATOM 760 O O . ALA A 1 96 ? -3.414 -22.375 -16.5 1 98.81 96 ALA A O 1
ATOM 761 N N . ILE A 1 97 ? -3.051 -20.484 -15.344 1 98.88 97 ILE A N 1
ATOM 762 C CA . ILE A 1 97 ? -3.193 -19.641 -16.531 1 98.88 97 ILE A CA 1
ATOM 763 C C . ILE A 1 97 ? -2.02 -19.891 -17.484 1 98.88 97 ILE A C 1
ATOM 765 O O . ILE A 1 97 ? -2.205 -19.984 -18.688 1 98.88 97 ILE A O 1
ATOM 769 N N . ALA A 1 98 ? -0.873 -20.031 -16.906 1 98.88 98 ALA A N 1
ATOM 770 C CA . ALA A 1 98 ? 0.302 -20.359 -17.719 1 98.88 98 ALA A CA 1
ATOM 771 C C . ALA A 1 98 ? 0.108 -21.688 -18.469 1 98.88 98 ALA A C 1
ATOM 773 O O . ALA A 1 98 ? 0.425 -21.781 -19.656 1 98.88 98 ALA A O 1
ATOM 774 N N . ALA A 1 99 ? -0.379 -22.656 -17.781 1 98.88 99 ALA A N 1
ATOM 775 C CA . ALA A 1 99 ? -0.61 -23.984 -18.359 1 98.88 99 ALA A CA 1
ATOM 776 C C . ALA A 1 99 ? -1.62 -23.891 -19.5 1 98.88 99 ALA A C 1
ATOM 778 O O . ALA A 1 99 ? -1.447 -24.547 -20.547 1 98.88 99 ALA A O 1
ATOM 779 N N . LEU A 1 100 ? -2.635 -23.109 -19.328 1 98.88 100 LEU A N 1
ATOM 780 C CA . LEU A 1 100 ? -3.623 -22.922 -20.375 1 98.88 100 LEU A CA 1
ATOM 781 C C . LEU A 1 100 ? -2.994 -22.25 -21.594 1 98.88 100 LEU A C 1
ATOM 783 O O . LEU A 1 100 ? -3.314 -22.594 -22.734 1 98.88 100 LEU A O 1
ATOM 787 N N . ILE A 1 101 ? -2.125 -21.297 -21.344 1 98.94 101 ILE A N 1
ATOM 788 C CA . ILE A 1 101 ? -1.465 -20.609 -22.438 1 98.94 101 ILE A CA 1
ATOM 789 C C . ILE A 1 101 ? -0.583 -21.594 -23.203 1 98.94 101 ILE A C 1
ATOM 791 O O . ILE A 1 101 ? -0.577 -21.609 -24.438 1 98.94 101 ILE A O 1
ATOM 795 N N . VAL A 1 102 ? 0.125 -22.453 -22.5 1 98.94 102 VAL A N 1
ATOM 796 C CA . VAL A 1 102 ? 0.918 -23.484 -23.172 1 98.94 102 VAL A CA 1
ATOM 797 C C . VAL A 1 102 ? 0.01 -24.359 -24.016 1 98.94 102 VAL A C 1
ATOM 799 O O . VAL A 1 102 ? 0.346 -24.703 -25.156 1 98.94 102 VAL A O 1
ATOM 802 N N . ALA A 1 103 ? -1.131 -24.719 -23.531 1 98.88 103 ALA A N 1
ATOM 803 C CA . ALA A 1 103 ? -2.092 -25.547 -24.266 1 98.88 103 ALA A CA 1
ATOM 804 C C . ALA A 1 103 ? -2.553 -24.859 -25.547 1 98.88 103 ALA A C 1
ATOM 806 O O . ALA A 1 103 ? -2.803 -25.516 -26.547 1 98.88 103 ALA A O 1
ATOM 807 N N . ILE A 1 104 ? -2.697 -23.531 -25.469 1 98.94 104 ILE A N 1
ATOM 808 C CA . ILE A 1 104 ? -3.039 -22.766 -26.672 1 98.94 104 ILE A CA 1
ATOM 809 C C . ILE A 1 104 ? -1.938 -22.938 -27.703 1 98.94 104 ILE A C 1
ATOM 811 O O . ILE A 1 104 ? -2.219 -23.203 -28.875 1 98.94 104 ILE A O 1
ATOM 815 N N . PHE A 1 105 ? -0.712 -22.812 -27.266 1 98.88 105 PHE A N 1
ATOM 816 C CA . PHE A 1 105 ? 0.416 -22.969 -28.172 1 98.88 105 PHE A CA 1
ATOM 817 C C . PHE A 1 105 ? 0.436 -24.359 -28.781 1 98.88 105 PHE A C 1
ATOM 819 O O . PHE A 1 105 ? 0.722 -24.531 -29.969 1 98.88 105 PHE A O 1
ATOM 826 N N . VAL A 1 106 ? 0.119 -25.375 -27.984 1 98.81 106 VAL A N 1
ATOM 827 C CA . VAL A 1 106 ? 0.06 -26.75 -28.469 1 98.81 106 VAL A CA 1
ATOM 828 C C . VAL A 1 106 ? -1.077 -26.891 -29.484 1 98.81 106 VAL A C 1
ATOM 830 O O . VAL A 1 106 ? -0.905 -27.516 -30.531 1 98.81 106 VAL A O 1
ATOM 833 N N . SER A 1 107 ? -2.145 -26.312 -29.203 1 98.81 107 SER A N 1
ATOM 834 C CA . SER A 1 107 ? -3.311 -26.359 -30.094 1 98.81 107 SER A CA 1
ATOM 835 C C . SER A 1 107 ? -3.006 -25.734 -31.438 1 98.81 107 SER A C 1
ATOM 837 O O . SER A 1 107 ? -3.51 -26.203 -32.469 1 98.81 107 SER A O 1
ATOM 839 N N . ARG A 1 108 ? -2.184 -24.75 -31.406 1 98.62 108 ARG A N 1
ATOM 840 C CA . ARG A 1 108 ? -1.858 -24.016 -32.625 1 98.62 108 ARG A CA 1
ATOM 841 C C . ARG A 1 108 ? -0.674 -24.656 -33.344 1 98.62 108 ARG A C 1
ATOM 843 O O . ARG A 1 108 ? -0.292 -24.203 -34.438 1 98.62 108 ARG A O 1
ATOM 850 N N . GLY A 1 109 ? -0.089 -25.609 -32.75 1 98.38 109 GLY A N 1
ATOM 851 C CA . GLY A 1 109 ? 1.019 -26.328 -33.375 1 98.38 109 GLY A CA 1
ATOM 852 C C . GLY A 1 109 ? 2.346 -25.594 -33.25 1 98.38 109 GLY A C 1
ATOM 853 O O . GLY A 1 109 ? 3.324 -25.953 -33.906 1 98.38 109 GLY A O 1
ATOM 854 N N . HIS A 1 110 ? 2.387 -24.609 -32.438 1 98.44 110 HIS A N 1
ATOM 855 C CA . HIS A 1 110 ? 3.617 -23.859 -32.25 1 98.44 110 HIS A CA 1
ATOM 856 C C . HIS A 1 110 ? 4.582 -24.594 -31.312 1 98.44 110 HIS A C 1
ATOM 858 O O . HIS A 1 110 ? 5.781 -24.312 -31.312 1 98.44 110 HIS A O 1
ATOM 864 N N . LEU A 1 111 ? 3.988 -25.484 -30.531 1 97.12 111 LEU A N 1
ATOM 865 C CA . LEU A 1 111 ? 4.777 -26.297 -29.609 1 97.12 111 LEU A CA 1
ATOM 866 C C . LEU A 1 111 ? 4.074 -27.625 -29.328 1 97.12 111 LEU A C 1
ATOM 868 O O . LEU A 1 111 ? 2.867 -27.75 -29.547 1 97.12 111 LEU A O 1
ATOM 872 N N . HIS A 1 112 ? 4.859 -28.656 -28.938 1 98.5 112 HIS A N 1
ATOM 873 C CA . HIS A 1 112 ? 4.316 -29.938 -28.484 1 98.5 112 HIS A CA 1
ATOM 874 C C . HIS A 1 112 ? 4.859 -30.297 -27.094 1 98.5 112 HIS A C 1
ATOM 876 O O . HIS A 1 112 ? 5.988 -29.922 -26.766 1 98.5 112 HIS A O 1
ATOM 882 N N . TYR A 1 113 ? 4.09 -31.016 -26.344 1 98.44 113 TYR A N 1
ATOM 883 C CA . TYR A 1 113 ? 4.473 -31.359 -24.984 1 98.44 113 TYR A CA 1
ATOM 884 C C . TYR A 1 113 ? 5.734 -32.219 -24.969 1 98.44 113 TYR A C 1
ATOM 886 O O . TYR A 1 113 ? 6.578 -32.094 -24.078 1 98.44 113 TYR A O 1
ATOM 894 N N . ASP A 1 114 ? 5.914 -33.031 -25.969 1 98 114 ASP A N 1
ATOM 895 C CA . ASP A 1 114 ? 7.035 -33.969 -25.984 1 98 114 ASP A CA 1
ATOM 896 C C . ASP A 1 114 ? 8.258 -33.344 -26.656 1 98 114 ASP A C 1
ATOM 898 O O . ASP A 1 114 ? 9.312 -33.969 -26.734 1 98 114 ASP A O 1
ATOM 902 N N . ASP A 1 115 ? 8.117 -32.156 -27.141 1 98.69 115 ASP A N 1
ATOM 903 C CA . ASP A 1 115 ? 9.273 -31.5 -27.75 1 98.69 115 ASP A CA 1
ATOM 904 C C . ASP A 1 115 ? 10.391 -31.297 -26.719 1 98.69 115 ASP A C 1
ATOM 906 O O . ASP A 1 115 ? 10.117 -31 -25.547 1 98.69 115 ASP A O 1
ATOM 910 N N . LEU A 1 116 ? 11.609 -31.5 -27.188 1 98.75 116 LEU A N 1
ATOM 911 C CA . LEU A 1 116 ? 12.742 -31.047 -26.375 1 98.75 116 LEU A CA 1
ATOM 912 C C . LEU A 1 116 ? 12.75 -29.516 -26.281 1 98.75 116 LEU A C 1
ATOM 914 O O . LEU A 1 116 ? 12.461 -28.828 -27.25 1 98.75 116 LEU A O 1
ATOM 918 N N . VAL A 1 117 ? 13.086 -29.031 -25.094 1 98.88 117 VAL A N 1
ATOM 919 C CA . VAL A 1 117 ? 13.219 -27.594 -24.906 1 98.88 117 VAL A CA 1
ATOM 920 C C . VAL A 1 117 ? 14.281 -27.047 -25.859 1 98.88 117 VAL A C 1
ATOM 922 O O . VAL A 1 117 ? 14.125 -25.953 -26.422 1 98.88 117 VAL A O 1
ATOM 925 N N . THR A 1 118 ? 15.344 -27.828 -26.188 1 98.75 118 THR A N 1
ATOM 926 C CA . THR A 1 118 ? 16.469 -27.422 -27.016 1 98.75 118 THR A CA 1
ATOM 927 C C . THR A 1 118 ? 16.031 -27.234 -28.469 1 98.75 118 THR A C 1
ATOM 929 O O . THR A 1 118 ? 16.75 -26.625 -29.266 1 98.75 118 THR A O 1
ATOM 932 N N . LYS A 1 119 ? 14.914 -27.828 -28.812 1 98.5 119 LYS A N 1
ATOM 933 C CA . LYS A 1 119 ? 14.359 -27.578 -30.141 1 98.5 119 LYS A CA 1
ATOM 934 C C . LYS A 1 119 ? 14.109 -26.094 -30.359 1 98.5 119 LYS A C 1
ATOM 936 O O . LYS A 1 119 ? 14.297 -25.594 -31.469 1 98.5 119 LYS A O 1
ATOM 941 N N . TYR A 1 120 ? 13.742 -25.406 -29.328 1 98.44 120 TYR A N 1
ATOM 942 C CA . TYR A 1 120 ? 13.414 -23.984 -29.406 1 98.44 120 TYR A CA 1
ATOM 943 C C . TYR A 1 120 ? 14.531 -23.141 -28.828 1 98.44 120 TYR A C 1
ATOM 945 O O . TYR A 1 120 ? 14.711 -21.984 -29.219 1 98.44 120 TYR A O 1
ATOM 953 N N . TRP A 1 121 ? 15.18 -23.641 -27.906 1 98.56 121 TRP A N 1
ATOM 954 C CA . TRP A 1 121 ? 16.172 -22.969 -27.078 1 98.56 121 TRP A CA 1
ATOM 955 C C . TRP A 1 121 ? 17.438 -23.812 -26.938 1 98.56 121 TRP A C 1
ATOM 957 O O . TRP A 1 121 ? 17.719 -24.344 -25.875 1 98.56 121 TRP A O 1
ATOM 967 N N . PRO A 1 122 ? 18.25 -23.891 -27.984 1 98.56 122 PRO A N 1
ATOM 968 C CA . PRO A 1 122 ? 19.406 -24.781 -27.984 1 98.56 122 PRO A CA 1
ATOM 969 C C . PRO A 1 122 ? 20.359 -24.484 -26.828 1 98.56 122 PRO A C 1
ATOM 971 O O . PRO A 1 122 ? 20.906 -25.422 -26.219 1 98.56 122 PRO A O 1
ATOM 974 N N . GLU A 1 123 ? 20.516 -23.234 -26.469 1 98.5 123 GLU A N 1
ATOM 975 C CA . GLU A 1 123 ? 21.469 -22.828 -25.422 1 98.5 123 GLU A CA 1
ATOM 976 C C . GLU A 1 123 ? 21.031 -23.359 -24.062 1 98.5 123 GLU A C 1
ATOM 978 O O . GLU A 1 123 ? 21.828 -23.391 -23.125 1 98.5 123 GLU A O 1
ATOM 983 N N . PHE A 1 124 ? 19.781 -23.734 -23.906 1 98.62 124 PHE A N 1
ATOM 984 C CA . PHE A 1 124 ? 19.25 -24.281 -22.656 1 98.62 124 PHE A CA 1
ATOM 985 C C . PHE A 1 124 ? 19.922 -25.609 -22.328 1 98.62 124 PHE A C 1
ATOM 987 O O . PHE A 1 124 ? 20.062 -25.953 -21.156 1 98.62 124 PHE A O 1
ATOM 994 N N . GLY A 1 125 ? 20.406 -26.328 -23.281 1 98.38 125 GLY A N 1
ATOM 995 C CA . GLY A 1 125 ? 20.812 -27.719 -23.141 1 98.38 125 GLY A CA 1
ATOM 996 C C . GLY A 1 125 ? 22.109 -27.891 -22.359 1 98.38 125 GLY A C 1
ATOM 997 O O . GLY A 1 125 ? 22.547 -29.016 -22.125 1 98.38 125 GLY A O 1
ATOM 998 N N . GLN A 1 126 ? 22.641 -26.781 -21.922 1 97.5 126 GLN A N 1
ATOM 999 C CA . GLN A 1 126 ? 23.859 -26.844 -21.141 1 97.5 126 GLN A CA 1
ATOM 1000 C C . GLN A 1 126 ? 23.609 -27.516 -19.797 1 97.5 126 GLN A C 1
ATOM 1002 O O . GLN A 1 126 ? 22.484 -27.562 -19.312 1 97.5 126 GLN A O 1
ATOM 1007 N N . HIS A 1 127 ? 24.703 -28.141 -19.203 1 97.75 127 HIS A N 1
ATOM 1008 C CA . HIS A 1 127 ? 24.688 -28.703 -17.859 1 97.75 127 HIS A CA 1
ATOM 1009 C C . HIS A 1 127 ? 23.688 -29.859 -17.75 1 97.75 127 HIS A C 1
ATOM 1011 O O . HIS A 1 127 ? 22.891 -29.906 -16.812 1 97.75 127 HIS A O 1
ATOM 1017 N N . HIS A 1 128 ? 23.625 -30.656 -18.797 1 97.19 128 HIS A N 1
ATOM 1018 C CA . HIS A 1 128 ? 22.891 -31.906 -18.828 1 97.19 128 HIS A CA 1
ATOM 1019 C C . HIS A 1 128 ? 21.391 -31.672 -18.938 1 97.19 128 HIS A C 1
ATOM 1021 O O . HIS A 1 128 ? 20.578 -32.469 -18.484 1 97.19 128 HIS A O 1
ATOM 1027 N N . LYS A 1 129 ? 20.938 -30.562 -19.531 1 98.62 129 LYS A N 1
ATOM 1028 C CA . LYS A 1 129 ? 19.531 -30.25 -19.688 1 98.62 129 LYS A CA 1
ATOM 1029 C C . LYS A 1 129 ? 19.047 -30.547 -21.109 1 98.62 129 LYS A C 1
ATOM 1031 O O . LYS A 1 129 ? 17.953 -30.141 -21.5 1 98.62 129 LYS A O 1
ATOM 1036 N N . GLU A 1 130 ? 19.844 -31.266 -21.953 1 98.12 130 GLU A N 1
ATOM 1037 C CA . GLU A 1 130 ? 19.609 -31.422 -23.375 1 98.12 130 GLU A CA 1
ATOM 1038 C C . GLU A 1 130 ? 18.359 -32.25 -23.641 1 98.12 130 GLU A C 1
ATOM 1040 O O . GLU A 1 130 ? 17.75 -32.125 -24.719 1 98.12 130 GLU A O 1
ATOM 1045 N N . ASN A 1 131 ? 17.938 -33.094 -22.672 1 98.06 131 ASN A N 1
ATOM 1046 C CA . ASN A 1 131 ? 16.812 -34 -22.922 1 98.06 131 ASN A CA 1
ATOM 1047 C C . ASN A 1 131 ? 15.547 -33.5 -22.219 1 98.06 131 ASN A C 1
ATOM 1049 O O . ASN A 1 131 ? 14.547 -34.219 -22.172 1 98.06 131 ASN A O 1
ATOM 1053 N N . VAL A 1 132 ? 15.578 -32.344 -21.641 1 98.81 132 VAL A N 1
ATOM 1054 C CA . VAL A 1 132 ? 14.406 -31.797 -20.969 1 98.81 132 VAL A CA 1
ATOM 1055 C C . VAL A 1 132 ? 13.305 -31.516 -22 1 98.81 132 VAL A C 1
ATOM 1057 O O . VAL A 1 132 ? 13.562 -30.875 -23.016 1 98.81 132 VAL A O 1
ATOM 1060 N N . THR A 1 133 ? 12.109 -32 -21.719 1 98.69 133 THR A N 1
ATOM 1061 C CA . THR A 1 133 ? 10.969 -31.75 -22.594 1 98.69 133 THR A CA 1
ATOM 1062 C C . THR A 1 133 ? 10.109 -30.609 -22.047 1 98.69 133 THR A C 1
ATOM 1064 O O . THR A 1 133 ? 10.242 -30.234 -20.875 1 98.69 133 THR A O 1
ATOM 1067 N N . VAL A 1 134 ? 9.234 -30.062 -22.922 1 98.75 134 VAL A N 1
ATOM 1068 C CA . VAL A 1 134 ? 8.273 -29.062 -22.516 1 98.75 134 VAL A CA 1
ATOM 1069 C C . VAL A 1 134 ? 7.383 -29.609 -21.406 1 98.75 134 VAL A C 1
ATOM 1071 O O . VAL A 1 134 ? 7.121 -28.922 -20.406 1 98.75 134 VAL A O 1
ATOM 1074 N N . GLN A 1 135 ? 6.98 -30.812 -21.5 1 98.19 135 GLN A N 1
ATOM 1075 C CA . GLN A 1 135 ? 6.148 -31.469 -20.484 1 98.19 135 GLN A CA 1
ATOM 1076 C C . GLN A 1 135 ? 6.863 -31.531 -19.141 1 98.19 135 GLN A C 1
ATOM 1078 O O . GLN A 1 135 ? 6.25 -31.328 -18.094 1 98.19 135 GLN A O 1
ATOM 1083 N N . TRP A 1 136 ? 8.156 -31.828 -19.172 1 98.44 136 TRP A N 1
ATOM 1084 C CA . TRP A 1 136 ? 8.914 -31.938 -17.922 1 98.44 136 TRP A CA 1
ATOM 1085 C C . TRP A 1 136 ? 8.984 -30.578 -17.219 1 98.44 136 TRP A C 1
ATOM 1087 O O . TRP A 1 136 ? 9 -30.516 -15.984 1 98.44 136 TRP A O 1
ATOM 1097 N N . VAL A 1 137 ? 9.031 -29.5 -17.953 1 98.81 137 VAL A N 1
ATOM 1098 C CA . VAL A 1 137 ? 9.008 -28.156 -17.375 1 98.81 137 VAL A CA 1
ATOM 1099 C C . VAL A 1 137 ? 7.668 -27.938 -16.672 1 98.81 137 VAL A C 1
ATOM 1101 O O . VAL A 1 137 ? 7.633 -27.469 -15.523 1 98.81 137 VAL A O 1
ATOM 1104 N N . LEU A 1 138 ? 6.602 -28.297 -17.312 1 98.56 138 LEU A N 1
ATOM 1105 C CA . LEU A 1 138 ? 5.262 -28.109 -16.766 1 98.56 138 LEU A CA 1
ATOM 1106 C C . LEU A 1 138 ? 5.035 -29.016 -15.555 1 98.56 138 LEU A C 1
ATOM 1108 O O . LEU A 1 138 ? 4.262 -28.688 -14.656 1 98.56 138 LEU A O 1
ATOM 1112 N N . GLU A 1 139 ? 5.773 -30.094 -15.484 1 97.69 139 GLU A N 1
ATOM 1113 C CA . GLU A 1 139 ? 5.555 -31.109 -14.453 1 97.69 139 GLU A CA 1
ATOM 1114 C C . GLU A 1 139 ? 6.605 -31.016 -13.359 1 97.69 139 GLU A C 1
ATOM 1116 O O . GLU A 1 139 ? 6.703 -31.906 -12.508 1 97.69 139 GLU A O 1
ATOM 1121 N N . HIS A 1 140 ? 7.418 -30.047 -13.375 1 98.31 140 HIS A N 1
ATOM 1122 C CA . HIS A 1 140 ? 8.367 -29.75 -12.305 1 98.31 140 HIS A CA 1
ATOM 1123 C C . HIS A 1 140 ? 9.438 -30.844 -12.211 1 98.31 140 HIS A C 1
ATOM 1125 O O . HIS A 1 140 ? 9.75 -31.312 -11.109 1 98.31 140 HIS A O 1
ATOM 1131 N N . LYS A 1 141 ? 9.977 -31.141 -13.398 1 98.25 141 LYS A N 1
ATOM 1132 C CA . LYS A 1 141 ? 10.93 -32.25 -13.414 1 98.25 141 LYS A CA 1
ATOM 1133 C C . LYS A 1 141 ? 12.297 -31.797 -13.93 1 98.25 141 LYS A C 1
ATOM 1135 O O . LYS A 1 141 ? 13.141 -32.625 -14.289 1 98.25 141 LYS A O 1
ATOM 1140 N N . THR A 1 142 ? 12.555 -30.5 -13.961 1 98.31 142 THR A N 1
ATOM 1141 C CA . THR A 1 142 ? 13.797 -30 -14.547 1 98.31 142 THR A CA 1
ATOM 1142 C C . THR A 1 142 ? 14.906 -29.969 -13.508 1 98.31 142 THR A C 1
ATOM 1144 O O . THR A 1 142 ? 16.094 -29.891 -13.852 1 98.31 142 THR A O 1
ATOM 1147 N N . GLY A 1 143 ? 14.523 -29.953 -12.227 1 98 143 GLY A N 1
ATOM 1148 C CA . GLY A 1 143 ? 15.516 -29.844 -11.164 1 98 143 GLY A CA 1
ATOM 1149 C C . GLY A 1 143 ? 16.016 -28.422 -10.953 1 98 143 GLY A C 1
ATOM 1150 O O . GLY A 1 143 ? 16.984 -28.203 -10.234 1 98 143 GLY A O 1
ATOM 1151 N N . LEU A 1 144 ? 15.391 -27.484 -11.547 1 98.62 144 LEU A N 1
ATOM 1152 C CA . LEU A 1 144 ? 15.789 -26.078 -11.453 1 98.62 144 LEU A CA 1
ATOM 1153 C C . LEU A 1 144 ? 14.875 -25.328 -10.5 1 98.62 144 LEU A C 1
ATOM 1155 O O . LEU A 1 144 ? 14.344 -24.266 -10.852 1 98.62 144 LEU A O 1
ATOM 1159 N N . ILE A 1 145 ? 14.75 -25.828 -9.266 1 97.69 145 ILE A N 1
ATOM 1160 C CA . ILE A 1 145 ? 13.875 -25.188 -8.289 1 97.69 145 ILE A CA 1
ATOM 1161 C C . ILE A 1 145 ? 14.508 -23.891 -7.797 1 97.69 145 ILE A C 1
ATOM 1163 O O . ILE A 1 145 ? 13.852 -23.062 -7.156 1 97.69 145 ILE A O 1
ATOM 1167 N N . LYS A 1 146 ? 15.703 -23.703 -8.133 1 97.62 146 LYS A N 1
ATOM 1168 C CA . LYS A 1 146 ? 16.516 -22.516 -7.926 1 97.62 146 LYS A CA 1
ATOM 1169 C C . LYS A 1 146 ? 17.578 -22.359 -9.016 1 97.62 146 LYS A C 1
ATOM 1171 O O . LYS A 1 146 ? 18.109 -23.359 -9.5 1 97.62 146 LYS A O 1
ATOM 1176 N N . PHE A 1 147 ? 17.797 -21.125 -9.445 1 98.25 147 PHE A N 1
ATOM 1177 C CA . PHE A 1 147 ? 18.938 -20.875 -10.336 1 98.25 147 PHE A CA 1
ATOM 1178 C C . PHE A 1 147 ? 20.219 -20.656 -9.531 1 98.25 147 PHE A C 1
ATOM 1180 O O . PHE A 1 147 ? 20.172 -20.453 -8.32 1 98.25 147 PHE A O 1
ATOM 1187 N N . ASP A 1 148 ? 21.297 -20.734 -10.172 1 97.69 148 ASP A N 1
ATOM 1188 C CA . ASP A 1 148 ? 22.594 -20.703 -9.484 1 97.69 148 ASP A CA 1
ATOM 1189 C C . ASP A 1 148 ? 22.875 -19.328 -8.914 1 97.69 148 ASP A C 1
ATOM 1191 O O . ASP A 1 148 ? 23.422 -19.203 -7.812 1 97.69 148 ASP A O 1
ATOM 1195 N N . GLU A 1 149 ? 22.531 -18.359 -9.641 1 97.81 149 GLU A N 1
ATOM 1196 C CA . GLU A 1 149 ? 22.766 -16.984 -9.195 1 97.81 149 GLU A CA 1
ATOM 1197 C C . GLU A 1 149 ? 21.453 -16.328 -8.742 1 97.81 149 GLU A C 1
ATOM 1199 O O . GLU A 1 149 ? 20.375 -16.688 -9.211 1 97.81 149 GLU A O 1
ATOM 1204 N N . GLU A 1 150 ? 21.594 -15.406 -7.816 1 97.88 150 GLU A N 1
ATOM 1205 C CA . GLU A 1 150 ? 20.438 -14.617 -7.398 1 97.88 150 GLU A CA 1
ATOM 1206 C C . GLU A 1 150 ? 19.922 -13.742 -8.539 1 97.88 150 GLU A C 1
ATOM 1208 O O . GLU A 1 150 ? 20.703 -13.289 -9.375 1 97.88 150 GLU A O 1
ATOM 1213 N N . ILE A 1 151 ? 18.641 -13.609 -8.578 1 98.25 151 ILE A N 1
ATOM 1214 C CA . ILE A 1 151 ? 18.047 -12.742 -9.586 1 98.25 151 ILE A CA 1
ATOM 1215 C C . ILE A 1 151 ? 17.938 -11.32 -9.055 1 98.25 151 ILE A C 1
ATOM 1217 O O . ILE A 1 151 ? 17.406 -11.094 -7.961 1 98.25 151 ILE A O 1
ATOM 1221 N N . GLN A 1 152 ? 18.453 -10.359 -9.773 1 97.94 152 GLN A N 1
ATOM 1222 C CA . GLN A 1 152 ? 18.281 -8.953 -9.422 1 97.94 152 GLN A CA 1
ATOM 1223 C C . GLN A 1 152 ? 16.875 -8.477 -9.75 1 97.94 152 GLN A C 1
ATOM 1225 O O . GLN A 1 152 ? 16.422 -8.594 -10.891 1 97.94 152 GLN A O 1
ATOM 1230 N N . LEU A 1 153 ? 16.25 -7.91 -8.789 1 97.94 153 LEU A N 1
ATOM 1231 C CA . LEU A 1 153 ? 14.867 -7.473 -8.969 1 97.94 153 LEU A CA 1
ATOM 1232 C C . LEU A 1 153 ? 14.75 -6.504 -10.141 1 97.94 153 LEU A C 1
ATOM 1234 O O . LEU A 1 153 ? 13.828 -6.617 -10.953 1 97.94 153 LEU A O 1
ATOM 1238 N N . GLU A 1 154 ? 15.711 -5.602 -10.312 1 96.94 154 GLU A N 1
ATOM 1239 C CA . GLU A 1 154 ? 15.68 -4.559 -11.336 1 96.94 154 GLU A CA 1
ATOM 1240 C C . GLU A 1 154 ? 15.789 -5.152 -12.734 1 96.94 154 GLU A C 1
ATOM 1242 O O . GLU A 1 154 ? 15.461 -4.488 -13.727 1 96.94 154 GLU A O 1
ATOM 1247 N N . ARG A 1 155 ? 16.203 -6.445 -12.797 1 98.19 155 ARG A N 1
ATOM 1248 C CA . ARG A 1 155 ? 16.422 -7.074 -14.094 1 98.19 155 ARG A CA 1
ATOM 1249 C C . ARG A 1 155 ? 15.484 -8.258 -14.305 1 98.19 155 ARG A C 1
ATOM 1251 O O . ARG A 1 155 ? 15.641 -9.016 -15.258 1 98.19 155 ARG A O 1
ATOM 1258 N N . ALA A 1 156 ? 14.547 -8.352 -13.445 1 98.38 156 ALA A N 1
ATOM 1259 C CA . ALA A 1 156 ? 13.695 -9.531 -13.453 1 98.38 156 ALA A CA 1
ATOM 1260 C C . ALA A 1 156 ? 12.836 -9.586 -14.719 1 98.38 156 ALA A C 1
ATOM 1262 O O . ALA A 1 156 ? 12.406 -10.664 -15.141 1 98.38 156 ALA A O 1
ATOM 1263 N N . ASN A 1 157 ? 12.57 -8.406 -15.336 1 98.12 157 ASN A N 1
ATOM 1264 C CA . ASN A 1 157 ? 11.789 -8.367 -16.562 1 98.12 157 ASN A CA 1
ATOM 1265 C C . ASN A 1 157 ? 12.688 -8.336 -17.797 1 98.12 157 ASN A C 1
ATOM 1267 O O . ASN A 1 157 ? 12.195 -8.227 -18.922 1 98.12 157 ASN A O 1
ATOM 1271 N N . ASP A 1 158 ? 14.016 -8.352 -17.609 1 98.44 158 ASP A N 1
ATOM 1272 C CA . ASP A 1 158 ? 14.969 -8.484 -18.703 1 98.44 158 ASP A CA 1
ATOM 1273 C C . ASP A 1 158 ? 15.094 -9.938 -19.156 1 98.44 158 ASP A C 1
ATOM 1275 O O . ASP A 1 158 ? 15.891 -10.695 -18.594 1 98.44 158 ASP A O 1
ATOM 1279 N N . HIS A 1 159 ? 14.391 -10.258 -20.234 1 98.06 159 HIS A N 1
ATOM 1280 C CA . HIS A 1 159 ? 14.281 -11.656 -20.625 1 98.06 159 HIS A CA 1
ATOM 1281 C C . HIS A 1 159 ? 15.625 -12.203 -21.109 1 98.06 159 HIS A C 1
ATOM 1283 O O . HIS A 1 159 ? 15.906 -13.391 -20.969 1 98.06 159 HIS A O 1
ATOM 1289 N N . LEU A 1 160 ? 16.531 -11.32 -21.641 1 98.5 160 LEU A N 1
ATOM 1290 C CA . LEU A 1 160 ? 17.844 -11.781 -22.062 1 98.5 160 LEU A CA 1
ATOM 1291 C C . LEU A 1 160 ? 18.719 -12.117 -20.844 1 98.5 160 LEU A C 1
ATOM 1293 O O . LEU A 1 160 ? 19.406 -13.125 -20.844 1 98.5 160 LEU A O 1
ATOM 1297 N N . TYR A 1 161 ? 18.625 -11.234 -19.828 1 98.56 161 TYR A N 1
ATOM 1298 C CA . TYR A 1 161 ? 19.297 -11.469 -18.547 1 98.56 161 TYR A CA 1
ATOM 1299 C C . TYR A 1 161 ? 18.828 -12.773 -17.922 1 98.56 161 TYR A C 1
ATOM 1301 O O . TYR A 1 161 ? 19.656 -13.594 -17.5 1 98.56 161 TYR A O 1
ATOM 1309 N N . ILE A 1 162 ? 17.562 -13.047 -17.906 1 98.69 162 ILE A N 1
ATOM 1310 C CA . ILE A 1 162 ? 16.969 -14.242 -17.312 1 98.69 162 ILE A CA 1
ATOM 1311 C C . ILE A 1 162 ? 17.359 -15.477 -18.125 1 98.69 162 ILE A C 1
ATOM 1313 O O . ILE A 1 162 ? 17.672 -16.516 -17.547 1 98.69 162 ILE A O 1
ATOM 1317 N N . SER A 1 163 ? 17.359 -15.359 -19.438 1 98.56 163 SER A N 1
ATOM 1318 C CA . SER A 1 163 ? 17.75 -16.469 -20.312 1 98.56 163 SER A CA 1
ATOM 1319 C C . SER A 1 163 ? 19.141 -16.969 -19.969 1 98.56 163 SER A C 1
ATOM 1321 O O . SER A 1 163 ? 19.359 -18.172 -19.797 1 98.56 163 SER A O 1
ATOM 1323 N N . LYS A 1 164 ? 20.047 -16.016 -19.906 1 98.62 164 LYS A N 1
ATOM 1324 C CA . LYS A 1 164 ? 21.422 -16.375 -19.625 1 98.62 164 LYS A CA 1
ATOM 1325 C C . LYS A 1 164 ? 21.562 -17.047 -18.266 1 98.62 164 LYS A C 1
ATOM 1327 O O . LYS A 1 164 ? 22.328 -18 -18.109 1 98.62 164 LYS A O 1
ATOM 1332 N N . LEU A 1 165 ? 20.859 -16.516 -17.312 1 98.56 165 LEU A N 1
ATOM 1333 C CA . LEU A 1 165 ? 20.875 -17.094 -15.969 1 98.56 165 LEU A CA 1
ATOM 1334 C C . LEU A 1 165 ? 20.406 -18.547 -15.992 1 98.56 165 LEU A C 1
ATOM 1336 O O . LEU A 1 165 ? 21.031 -19.406 -15.359 1 98.56 165 LEU A O 1
ATOM 1340 N N . ILE A 1 166 ? 19.359 -18.844 -16.703 1 98.81 166 ILE A N 1
ATOM 1341 C CA . ILE A 1 166 ? 18.797 -20.188 -16.797 1 98.81 166 ILE A CA 1
ATOM 1342 C C . ILE A 1 166 ? 19.781 -21.109 -17.531 1 98.81 166 ILE A C 1
ATOM 1344 O O . ILE A 1 166 ? 20.031 -22.234 -17.094 1 98.81 166 ILE A O 1
ATOM 1348 N N . GLU A 1 167 ? 20.344 -20.656 -18.625 1 98.75 167 GLU A N 1
ATOM 1349 C CA . GLU A 1 167 ? 21.297 -21.438 -19.438 1 98.75 167 GLU A CA 1
ATOM 1350 C C . GLU A 1 167 ? 22.469 -21.922 -18.594 1 98.75 167 GLU A C 1
ATOM 1352 O O . GLU A 1 167 ? 22.891 -23.062 -18.703 1 98.75 167 GLU A O 1
ATOM 1357 N N . GLU A 1 168 ? 22.875 -21.078 -17.703 1 98.44 168 GLU A N 1
ATOM 1358 C CA . GLU A 1 168 ? 24.094 -21.328 -16.953 1 98.44 168 GLU A CA 1
ATOM 1359 C C . GLU A 1 168 ? 23.797 -22.141 -15.688 1 98.44 168 GLU A C 1
ATOM 1361 O O . GLU A 1 168 ? 24.719 -22.688 -15.07 1 98.44 168 GLU A O 1
ATOM 1366 N N . SER A 1 169 ? 22.547 -22.234 -15.328 1 98.69 169 SER A N 1
ATOM 1367 C CA . SER A 1 169 ? 22.188 -22.891 -14.07 1 98.69 169 SER A CA 1
ATOM 1368 C C . SER A 1 169 ? 22.188 -24.406 -14.203 1 98.69 169 SER A C 1
ATOM 1370 O O . SER A 1 169 ? 21.75 -24.938 -15.219 1 98.69 169 SER A O 1
ATOM 1372 N N . LYS A 1 170 ? 22.656 -25.094 -13.156 1 98.5 170 LYS A N 1
ATOM 1373 C CA . LYS A 1 170 ? 22.688 -26.547 -13.109 1 98.5 170 LYS A CA 1
ATOM 1374 C C . LYS A 1 170 ? 21.5 -27.109 -12.336 1 98.5 170 LYS A C 1
ATOM 1376 O O . LYS A 1 170 ? 21.156 -26.609 -11.258 1 98.5 170 LYS A O 1
ATOM 1381 N N . PRO A 1 171 ? 20.859 -28.172 -12.93 1 98.31 171 PRO A N 1
ATOM 1382 C CA . PRO A 1 171 ? 19.797 -28.812 -12.164 1 98.31 171 PRO A CA 1
ATOM 1383 C C . PRO A 1 171 ? 20.297 -29.422 -10.852 1 98.31 171 PRO A C 1
ATOM 1385 O O . PRO A 1 171 ? 21.406 -29.953 -10.797 1 98.31 171 PRO A O 1
ATOM 1388 N N . MET A 1 172 ? 19.516 -29.344 -9.805 1 96.81 172 MET A N 1
ATOM 1389 C CA . MET A 1 172 ? 19.875 -29.875 -8.484 1 96.81 172 MET A CA 1
ATOM 1390 C C . MET A 1 172 ? 19.859 -31.406 -8.492 1 96.81 172 MET A C 1
ATOM 1392 O O . MET A 1 172 ? 20.5 -32.031 -7.645 1 96.81 172 MET A O 1
ATOM 1396 N N . TRP A 1 173 ? 19.156 -32.062 -9.367 1 97.19 173 TRP A N 1
ATOM 1397 C CA . TRP A 1 173 ? 19.156 -33.5 -9.68 1 97.19 173 TRP A CA 1
ATOM 1398 C C . TRP A 1 173 ? 18.984 -33.719 -11.18 1 97.19 173 TRP A C 1
ATOM 1400 O O . TRP A 1 173 ? 18.578 -32.812 -11.906 1 97.19 173 TRP A O 1
ATOM 1410 N N . PRO A 1 174 ? 19.344 -34.906 -11.711 1 97.69 174 PRO A N 1
ATOM 1411 C CA . PRO A 1 174 ? 19.188 -35.125 -13.148 1 97.69 174 PRO A CA 1
ATOM 1412 C C . PRO A 1 174 ? 17.734 -34.969 -13.609 1 97.69 174 PRO A C 1
ATOM 1414 O O . PRO A 1 174 ? 16.828 -35.562 -13.047 1 97.69 174 PRO A O 1
ATOM 1417 N N . PRO A 1 175 ? 17.531 -34.094 -14.594 1 98.12 175 PRO A N 1
ATOM 1418 C CA . PRO A 1 175 ? 16.156 -33.844 -15.055 1 98.12 175 PRO A CA 1
ATOM 1419 C C . PRO A 1 175 ? 15.422 -35.156 -15.406 1 98.12 175 PRO A C 1
ATOM 1421 O O . PRO A 1 175 ? 16.016 -36.062 -15.953 1 98.12 175 PRO A O 1
ATOM 1424 N N . GLY A 1 176 ? 14.18 -35.156 -15.078 1 96.75 176 GLY A N 1
ATOM 1425 C CA . GLY A 1 176 ? 13.336 -36.312 -15.414 1 96.75 176 GLY A CA 1
ATOM 1426 C C . GLY A 1 176 ? 13.352 -37.406 -14.367 1 96.75 176 GLY A C 1
ATOM 1427 O O . GLY A 1 176 ? 12.5 -38.281 -14.375 1 96.75 176 GLY A O 1
ATOM 1428 N N . THR A 1 177 ? 14.219 -37.312 -13.398 1 96.94 177 THR A N 1
ATOM 1429 C CA . THR A 1 177 ? 14.375 -38.406 -12.445 1 96.94 177 THR A CA 1
ATOM 1430 C C . THR A 1 177 ? 13.516 -38.188 -11.211 1 96.94 177 THR A C 1
ATOM 1432 O O . THR A 1 177 ? 13.266 -39.094 -10.438 1 96.94 177 THR A O 1
ATOM 1435 N N . ALA A 1 178 ? 13.18 -36.969 -11.008 1 95.94 178 ALA A N 1
ATOM 1436 C CA . ALA A 1 178 ? 12.336 -36.656 -9.867 1 95.94 178 ALA A CA 1
ATOM 1437 C C . ALA A 1 178 ? 11.492 -35.406 -10.156 1 95.94 178 ALA A C 1
ATOM 1439 O O . ALA A 1 178 ? 11.852 -34.594 -11 1 95.94 178 ALA A O 1
ATOM 1440 N N . SER A 1 179 ? 10.367 -35.469 -9.445 1 95.69 179 SER A N 1
ATOM 1441 C CA . SER A 1 179 ? 9.547 -34.25 -9.453 1 95.69 179 SER A CA 1
ATOM 1442 C C . SER A 1 179 ? 9.805 -33.406 -8.203 1 95.69 179 SER A C 1
ATOM 1444 O O . SER A 1 179 ? 9.906 -33.938 -7.098 1 95.69 179 SER A O 1
ATOM 1446 N N . GLY A 1 180 ? 10.055 -32.156 -8.391 1 96.44 180 GLY A N 1
ATOM 1447 C CA . GLY A 1 180 ? 10.188 -31.156 -7.336 1 96.44 180 GLY A CA 1
ATOM 1448 C C . GLY A 1 180 ? 9.586 -29.812 -7.703 1 96.44 180 GLY A C 1
ATOM 1449 O O . GLY A 1 180 ? 10.023 -29.172 -8.664 1 96.44 180 GLY A O 1
ATOM 1450 N N . TYR A 1 181 ? 8.695 -29.438 -6.891 1 96.44 181 TYR A N 1
ATOM 1451 C CA . TYR A 1 181 ? 7.875 -28.266 -7.176 1 96.44 181 TYR A CA 1
ATOM 1452 C C . TYR A 1 181 ? 8.742 -27.031 -7.387 1 96.44 181 TYR A C 1
ATOM 1454 O O . TYR A 1 181 ? 9.516 -26.641 -6.504 1 96.44 181 TYR A O 1
ATOM 1462 N N . HIS A 1 182 ? 8.719 -26.469 -8.633 1 98.06 182 HIS A N 1
ATOM 1463 C CA . HIS A 1 182 ? 9.305 -25.172 -8.953 1 98.06 182 HIS A CA 1
ATOM 1464 C C . HIS A 1 182 ? 8.383 -24.031 -8.531 1 98.06 182 HIS A C 1
ATOM 1466 O O . HIS A 1 182 ? 7.598 -23.531 -9.344 1 98.06 182 HIS A O 1
ATOM 1472 N N . ALA A 1 183 ? 8.594 -23.516 -7.367 1 97 183 ALA A N 1
ATOM 1473 C CA . ALA A 1 183 ? 7.664 -22.562 -6.785 1 97 183 ALA A CA 1
ATOM 1474 C C . ALA A 1 183 ? 7.613 -21.281 -7.613 1 97 183 ALA A C 1
ATOM 1476 O O . ALA A 1 183 ? 6.531 -20.766 -7.914 1 97 183 ALA A O 1
ATOM 1477 N N . ILE A 1 184 ? 8.789 -20.781 -7.973 1 98.31 184 ILE A N 1
ATOM 1478 C CA . ILE A 1 184 ? 8.844 -19.484 -8.625 1 98.31 184 ILE A CA 1
ATOM 1479 C C . ILE A 1 184 ? 9.5 -19.609 -9.992 1 98.31 184 ILE A C 1
ATOM 1481 O O . ILE A 1 184 ? 9.023 -19.047 -10.977 1 98.31 184 ILE A O 1
ATOM 1485 N N . THR A 1 185 ? 10.484 -20.453 -10.156 1 98.62 185 THR A N 1
ATOM 1486 C CA . THR A 1 185 ? 11.359 -20.5 -11.32 1 98.62 185 THR A CA 1
ATOM 1487 C C . THR A 1 185 ? 10.609 -21.016 -12.547 1 98.62 185 THR A C 1
ATOM 1489 O O . THR A 1 185 ? 10.969 -20.688 -13.68 1 98.62 185 THR A O 1
ATOM 1492 N N . GLN A 1 186 ? 9.539 -21.766 -12.352 1 98.75 186 GLN A N 1
ATOM 1493 C CA . GLN A 1 186 ? 8.797 -22.312 -13.477 1 98.75 186 GLN A CA 1
ATOM 1494 C C . GLN A 1 186 ? 8.273 -21.203 -14.383 1 98.75 186 GLN A C 1
ATOM 1496 O O . GLN A 1 186 ? 8.211 -21.359 -15.602 1 98.75 186 GLN A O 1
ATOM 1501 N N . GLY A 1 187 ? 7.922 -20.094 -13.727 1 98.75 187 GLY A N 1
ATOM 1502 C CA . GLY A 1 187 ? 7.367 -18.984 -14.492 1 98.75 187 GLY A CA 1
ATOM 1503 C C . GLY A 1 187 ? 8.312 -18.469 -15.555 1 98.75 187 GLY A C 1
ATOM 1504 O O . GLY A 1 187 ? 7.898 -18.219 -16.688 1 98.75 187 GLY A O 1
ATOM 1505 N N . TRP A 1 188 ? 9.578 -18.328 -15.242 1 98.75 188 TRP A N 1
ATOM 1506 C CA . TRP A 1 188 ? 10.562 -17.812 -16.188 1 98.75 188 TRP A CA 1
ATOM 1507 C C . TRP A 1 188 ? 10.938 -18.875 -17.219 1 98.75 188 TRP A C 1
ATOM 1509 O O . TRP A 1 188 ? 11.211 -18.562 -18.375 1 98.75 188 TRP A O 1
ATOM 1519 N N . LEU A 1 189 ? 10.945 -20.156 -16.766 1 98.88 189 LEU A N 1
ATOM 1520 C CA . LEU A 1 189 ? 11.211 -21.25 -17.688 1 98.88 189 LEU A CA 1
ATOM 1521 C C . LEU A 1 189 ? 10.156 -21.281 -18.797 1 98.88 189 LEU A C 1
ATOM 1523 O O . LEU A 1 189 ? 10.5 -21.328 -19.984 1 98.88 189 LEU A O 1
ATOM 1527 N N . ILE A 1 190 ? 8.922 -21.234 -18.406 1 98.88 190 ILE A N 1
ATOM 1528 C CA . ILE A 1 190 ? 7.824 -21.281 -19.359 1 98.88 190 ILE A CA 1
ATOM 1529 C C . ILE A 1 190 ? 7.879 -20.047 -20.266 1 98.88 190 ILE A C 1
ATOM 1531 O O . ILE A 1 190 ? 7.719 -20.156 -21.484 1 98.88 190 ILE A O 1
ATOM 1535 N N . ASP A 1 191 ? 8.109 -18.891 -19.703 1 98.88 191 ASP A N 1
ATOM 1536 C CA . ASP A 1 191 ? 8.195 -17.656 -20.484 1 98.88 191 ASP A CA 1
ATOM 1537 C C . ASP A 1 191 ? 9.25 -17.781 -21.578 1 98.88 191 ASP A C 1
ATOM 1539 O O . ASP A 1 191 ? 9.008 -17.406 -22.719 1 98.88 191 ASP A O 1
ATOM 1543 N N . GLN A 1 192 ? 10.43 -18.312 -21.234 1 98.81 192 GLN A N 1
ATOM 1544 C CA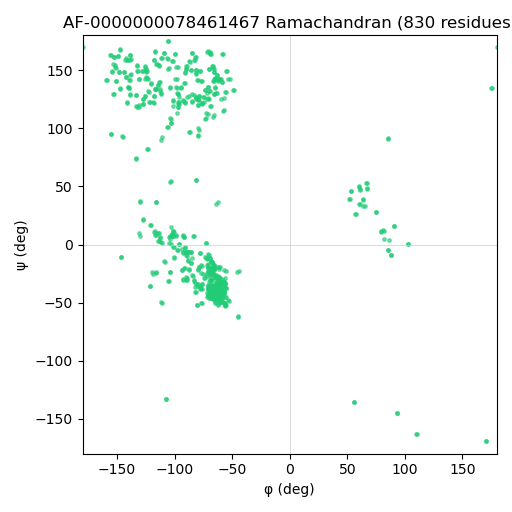 . GLN A 1 192 ? 11.531 -18.422 -22.172 1 98.81 192 GLN A CA 1
ATOM 1545 C C . GLN A 1 192 ? 11.188 -19.359 -23.312 1 98.81 192 GLN A C 1
ATOM 1547 O O . GLN A 1 192 ? 11.484 -19.078 -24.484 1 98.81 192 GLN A O 1
ATOM 1552 N N . ILE A 1 193 ? 10.586 -20.422 -23.031 1 98.88 193 ILE A N 1
ATOM 1553 C CA . ILE A 1 193 ? 10.195 -21.391 -24.047 1 98.88 193 ILE A CA 1
ATOM 1554 C C . ILE A 1 193 ? 9.164 -20.781 -24.984 1 98.88 193 ILE A C 1
ATOM 1556 O O . ILE A 1 193 ? 9.297 -20.859 -26.203 1 98.88 193 ILE A O 1
ATOM 1560 N N . LEU A 1 194 ? 8.172 -20.109 -24.422 1 98.75 194 LEU A N 1
ATOM 1561 C CA . LEU A 1 194 ? 7.082 -19.562 -25.219 1 98.75 194 LEU A CA 1
ATOM 1562 C C . LEU A 1 194 ? 7.57 -18.422 -26.094 1 98.75 194 LEU A C 1
ATOM 1564 O O . LEU A 1 194 ? 7.109 -18.266 -27.234 1 98.75 194 LEU A O 1
ATOM 1568 N N . ARG A 1 195 ? 8.531 -17.594 -25.562 1 98.56 195 ARG A N 1
ATOM 1569 C CA . ARG A 1 195 ? 9.125 -16.531 -26.375 1 98.56 195 ARG A CA 1
ATOM 1570 C C . ARG A 1 195 ? 9.734 -17.094 -27.656 1 98.56 195 ARG A C 1
ATOM 1572 O O . ARG A 1 195 ? 9.68 -16.453 -28.703 1 98.56 195 ARG A O 1
ATOM 1579 N N . ARG A 1 196 ? 10.242 -18.219 -27.578 1 98.69 196 ARG A N 1
ATOM 1580 C CA . ARG A 1 196 ? 10.961 -18.828 -28.688 1 98.69 196 ARG A CA 1
ATOM 1581 C C . ARG A 1 196 ? 10.016 -19.625 -29.594 1 98.69 196 ARG A C 1
ATOM 1583 O O . ARG A 1 196 ? 10.234 -19.719 -30.797 1 98.69 196 ARG A O 1
ATOM 1590 N N . ALA A 1 197 ? 8.984 -20.125 -29.031 1 98.56 197 ALA A N 1
ATOM 1591 C CA . ALA A 1 197 ? 8.016 -20.906 -29.781 1 98.56 197 ALA A CA 1
ATOM 1592 C C . ALA A 1 197 ? 6.996 -20.016 -30.484 1 98.56 197 ALA A C 1
ATOM 1594 O O . ALA A 1 197 ? 6.379 -20.406 -31.469 1 98.56 197 ALA A O 1
ATOM 1595 N N . ASP A 1 198 ? 6.766 -18.812 -29.906 1 98.56 198 ASP A N 1
ATOM 1596 C CA . ASP A 1 198 ? 5.797 -17.875 -30.469 1 98.56 198 ASP A CA 1
ATOM 1597 C C . ASP A 1 198 ? 6.309 -17.266 -31.766 1 98.56 198 ASP A C 1
ATOM 1599 O O . ASP A 1 198 ? 7.391 -16.688 -31.812 1 98.56 198 ASP A O 1
ATOM 1603 N N . PRO A 1 199 ? 5.535 -17.391 -32.812 1 98.31 199 PRO A N 1
ATOM 1604 C CA . PRO A 1 199 ? 5.953 -16.781 -34.062 1 98.31 199 PRO A CA 1
ATOM 1605 C C . PRO A 1 199 ? 6.223 -15.289 -33.969 1 98.31 199 PRO A C 1
ATOM 1607 O O . PRO A 1 199 ? 7.066 -14.75 -34.688 1 98.31 199 PRO A O 1
ATOM 1610 N N . LYS A 1 200 ? 5.547 -14.609 -33.062 1 98.25 200 LYS A N 1
ATOM 1611 C CA . LYS A 1 200 ? 5.734 -13.172 -32.906 1 98.25 200 LYS A CA 1
ATOM 1612 C C . LYS A 1 200 ? 6.793 -12.883 -31.828 1 98.25 200 LYS A C 1
ATOM 1614 O O . LYS A 1 200 ? 7.09 -11.719 -31.547 1 98.25 200 LYS A O 1
ATOM 1619 N N . LYS A 1 201 ? 7.293 -13.93 -31.172 1 98.12 201 LYS A N 1
ATOM 1620 C CA . LYS A 1 201 ? 8.383 -13.867 -30.203 1 98.12 201 LYS A CA 1
ATOM 1621 C C . LYS A 1 201 ? 7.996 -13.039 -28.984 1 98.12 201 LYS A C 1
ATOM 1623 O O . LYS A 1 201 ? 8.82 -12.297 -28.453 1 98.12 201 LYS A O 1
ATOM 1628 N N . ARG A 1 202 ? 6.73 -13.164 -28.719 1 97.94 202 ARG A N 1
ATOM 1629 C CA . ARG A 1 202 ? 6.223 -12.445 -27.562 1 97.94 202 ARG A CA 1
ATOM 1630 C C . ARG A 1 202 ? 6.504 -13.219 -26.281 1 97.94 202 ARG A C 1
ATOM 1632 O O . ARG A 1 202 ? 6.539 -14.453 -26.281 1 97.94 202 ARG A O 1
ATOM 1639 N N . GLY A 1 203 ? 6.676 -12.375 -25.141 1 98.12 203 GLY A N 1
ATOM 1640 C CA . GLY A 1 203 ? 6.641 -12.992 -23.828 1 98.12 203 GLY A CA 1
ATOM 1641 C C . GLY A 1 203 ? 5.25 -13.445 -23.422 1 98.12 203 GLY A C 1
ATOM 1642 O O . GLY A 1 203 ? 4.258 -13.07 -24.047 1 98.12 203 GLY A O 1
ATOM 1643 N N . ILE A 1 204 ? 5.246 -14.242 -22.406 1 97.94 204 ILE A N 1
ATOM 1644 C CA . ILE A 1 204 ? 3.973 -14.836 -22 1 97.94 204 ILE A CA 1
ATOM 1645 C C . ILE A 1 204 ? 3.029 -13.742 -21.5 1 97.94 204 ILE A C 1
ATOM 1647 O O . ILE A 1 204 ? 1.82 -13.805 -21.734 1 97.94 204 ILE A O 1
ATOM 1651 N N . GLY A 1 205 ? 3.543 -12.719 -20.781 1 98 205 GLY A N 1
ATOM 1652 C CA . GLY A 1 205 ? 2.719 -11.602 -20.344 1 98 205 GLY A CA 1
ATOM 1653 C C . GLY A 1 205 ? 2.131 -10.812 -21.5 1 98 205 GLY A C 1
ATOM 1654 O O . GLY A 1 205 ? 0.955 -10.453 -21.484 1 98 205 GLY A O 1
ATOM 1655 N N . GLN A 1 206 ? 2.924 -10.57 -22.5 1 98.31 206 GLN A N 1
ATOM 1656 C CA . GLN A 1 206 ? 2.455 -9.859 -23.688 1 98.31 206 GLN A CA 1
ATOM 1657 C C . GLN A 1 206 ? 1.42 -10.688 -24.438 1 98.31 206 GLN A C 1
ATOM 1659 O O . GLN A 1 206 ? 0.406 -10.148 -24.891 1 98.31 206 GLN A O 1
ATOM 1664 N N . PHE A 1 207 ? 1.688 -11.953 -24.656 1 98.75 207 PHE A N 1
ATOM 1665 C CA . PHE A 1 207 ? 0.726 -12.828 -25.312 1 98.75 207 PHE A CA 1
ATOM 1666 C C . PHE A 1 207 ? -0.625 -12.773 -24.609 1 98.75 207 PHE A C 1
ATOM 1668 O O . PHE A 1 207 ? -1.66 -12.602 -25.266 1 98.75 207 PHE A O 1
ATOM 1675 N N . TYR A 1 208 ? -0.559 -12.891 -23.297 1 98.81 208 TYR A N 1
ATOM 1676 C CA . TYR A 1 208 ? -1.771 -12.828 -22.484 1 98.81 208 TYR A CA 1
ATOM 1677 C C . TYR A 1 208 ? -2.523 -11.523 -22.734 1 98.81 208 TYR A C 1
ATOM 1679 O O . TYR A 1 208 ? -3.73 -11.539 -22.984 1 98.81 208 TYR A O 1
ATOM 1687 N N . ARG A 1 209 ? -1.822 -10.43 -22.625 1 98.44 209 ARG A N 1
ATOM 1688 C CA . ARG A 1 209 ? -2.424 -9.109 -22.734 1 98.44 209 ARG A CA 1
ATOM 1689 C C . ARG A 1 209 ? -3.031 -8.906 -24.125 1 98.44 209 ARG A C 1
ATOM 1691 O O . ARG A 1 209 ? -4.055 -8.234 -24.266 1 98.44 209 ARG A O 1
ATOM 1698 N N . GLU A 1 210 ? -2.459 -9.523 -25.125 1 98.56 210 GLU A N 1
ATOM 1699 C CA . GLU A 1 210 ? -2.879 -9.273 -26.5 1 98.56 210 GLU A CA 1
ATOM 1700 C C . GLU A 1 210 ? -3.945 -10.266 -26.938 1 98.56 210 GLU A C 1
ATOM 1702 O O . GLU A 1 210 ? -4.828 -9.93 -27.734 1 98.56 210 GLU A O 1
ATOM 1707 N N . GLU A 1 211 ? -3.922 -11.5 -26.391 1 98.62 211 GLU A N 1
ATOM 1708 C CA . GLU A 1 211 ? -4.73 -12.531 -27.031 1 98.62 211 GLU A CA 1
ATOM 1709 C C . GLU A 1 211 ? -5.832 -13.023 -26.094 1 98.62 211 GLU A C 1
ATOM 1711 O O . GLU A 1 211 ? -6.848 -13.547 -26.547 1 98.62 211 GLU A O 1
ATOM 1716 N N . ILE A 1 212 ? -5.652 -12.883 -24.828 1 98.81 212 ILE A N 1
ATOM 1717 C CA . ILE A 1 212 ? -6.602 -13.469 -23.891 1 98.81 212 ILE A CA 1
ATOM 1718 C C . ILE A 1 212 ? -7.379 -12.359 -23.188 1 98.81 212 ILE A C 1
ATOM 1720 O O . ILE A 1 212 ? -8.609 -12.359 -23.188 1 98.81 212 ILE A O 1
ATOM 1724 N N . GLN A 1 213 ? -6.684 -11.359 -22.625 1 98.69 213 GLN A N 1
ATOM 1725 C CA . GLN A 1 213 ? -7.285 -10.336 -21.781 1 98.69 213 GLN A CA 1
ATOM 1726 C C . GLN A 1 213 ? -8.398 -9.594 -22.516 1 98.69 213 GLN A C 1
ATOM 1728 O O . GLN A 1 213 ? -9.453 -9.32 -21.953 1 98.69 213 GLN A O 1
ATOM 1733 N N . PRO A 1 214 ? -8.25 -9.211 -23.844 1 98.69 214 PRO A N 1
ATOM 1734 C CA . PRO A 1 214 ? -9.32 -8.516 -24.562 1 98.69 214 PRO A CA 1
ATOM 1735 C C . PRO A 1 214 ? -10.594 -9.344 -24.656 1 98.69 214 PRO A C 1
ATOM 1737 O O . PRO A 1 214 ? -11.68 -8.789 -24.859 1 98.69 214 PRO A O 1
ATOM 1740 N N . LEU A 1 215 ? -10.516 -10.688 -24.5 1 98.75 215 LEU A N 1
ATOM 1741 C CA . LEU A 1 215 ? -11.656 -11.586 -24.656 1 98.75 215 LEU A CA 1
ATOM 1742 C C . LEU A 1 215 ? -12.391 -11.773 -23.344 1 98.75 215 LEU A C 1
ATOM 1744 O O . LEU A 1 215 ? -13.5 -12.32 -23.312 1 98.75 215 LEU A O 1
ATOM 1748 N N . MET A 1 216 ? -11.805 -11.297 -22.281 1 98.75 216 MET A N 1
ATOM 1749 C CA . MET A 1 216 ? -12.352 -11.516 -20.938 1 98.75 216 MET A CA 1
ATOM 1750 C C . MET A 1 216 ? -13.555 -10.609 -20.688 1 98.75 216 MET A C 1
ATOM 1752 O O . MET A 1 216 ? -13.555 -9.445 -21.094 1 98.75 216 MET A O 1
ATOM 1756 N N . LYS A 1 217 ? -14.523 -11.102 -20.062 1 96.81 217 LYS A N 1
ATOM 1757 C CA . LYS A 1 217 ? -15.656 -10.289 -19.641 1 96.81 217 LYS A CA 1
ATOM 1758 C C . LYS A 1 217 ? -15.242 -9.281 -18.578 1 96.81 217 LYS A C 1
ATOM 1760 O O . LYS A 1 217 ? -15.734 -8.156 -18.547 1 96.81 217 LYS A O 1
ATOM 1765 N N . ASP A 1 218 ? -14.406 -9.734 -17.656 1 97.31 218 ASP A N 1
ATOM 1766 C CA . ASP A 1 218 ? -13.734 -8.883 -16.672 1 97.31 218 ASP A CA 1
ATOM 1767 C C . ASP A 1 218 ? -12.211 -8.938 -16.844 1 97.31 218 ASP A C 1
ATOM 1769 O O . ASP A 1 218 ? -11.602 -10 -16.688 1 97.31 218 ASP A O 1
ATOM 1773 N N . LYS A 1 219 ? -11.594 -7.871 -17.062 1 98.31 219 LYS A N 1
ATOM 1774 C CA . LYS A 1 219 ? -10.211 -7.848 -17.531 1 98.31 219 LYS A CA 1
ATOM 1775 C C . LYS A 1 219 ? -9.25 -7.605 -16.375 1 98.31 219 LYS A C 1
ATOM 1777 O O . LYS A 1 219 ? -8.055 -7.395 -16.594 1 98.31 219 LYS A O 1
ATOM 1782 N N . ASP A 1 220 ? -9.75 -7.621 -15.164 1 98.31 220 ASP A N 1
ATOM 1783 C CA . ASP A 1 220 ? -8.961 -7.266 -13.984 1 98.31 220 ASP A CA 1
ATOM 1784 C C . ASP A 1 220 ? -8.102 -8.438 -13.523 1 98.31 220 ASP A C 1
ATOM 1786 O O . ASP A 1 220 ? -8.219 -8.883 -12.383 1 98.31 220 ASP A O 1
ATOM 1790 N N . PHE A 1 221 ? -7.328 -8.969 -14.312 1 98.81 221 PHE A N 1
ATOM 1791 C CA . PHE A 1 221 ? -6.258 -9.922 -14.031 1 98.81 221 PHE A CA 1
ATOM 1792 C C . PHE A 1 221 ? -5.016 -9.594 -14.852 1 98.81 221 PHE A C 1
ATOM 1794 O O . PHE A 1 221 ? -5.098 -9.453 -16.078 1 98.81 221 PHE A O 1
ATOM 1801 N N . TYR A 1 222 ? -3.877 -9.508 -14.172 1 98.81 222 TYR A N 1
ATOM 1802 C CA . TYR A 1 222 ? -2.676 -8.992 -14.812 1 98.81 222 TYR A CA 1
ATOM 1803 C C . TYR A 1 222 ? -1.485 -9.914 -14.578 1 98.81 222 TYR A C 1
ATOM 1805 O O . TYR A 1 222 ? -1.378 -10.539 -13.523 1 98.81 222 TYR A O 1
ATOM 1813 N N . ILE A 1 223 ? -0.642 -10.086 -15.5 1 98.25 223 ILE A N 1
ATOM 1814 C CA . ILE A 1 223 ? 0.729 -10.57 -15.406 1 98.25 223 ILE A CA 1
ATOM 1815 C C . ILE A 1 223 ? 1.705 -9.414 -15.609 1 98.25 223 ILE A C 1
ATOM 1817 O O . ILE A 1 223 ? 2.043 -9.07 -16.75 1 98.25 223 ILE A O 1
ATOM 1821 N N . GLY A 1 224 ? 2.268 -8.883 -14.531 1 96.88 224 GLY A N 1
ATOM 1822 C CA . GLY A 1 224 ? 2.896 -7.574 -14.539 1 96.88 224 GLY A CA 1
ATOM 1823 C C . GLY A 1 224 ? 1.914 -6.441 -14.297 1 96.88 224 GLY A C 1
ATOM 1824 O O . GLY A 1 224 ? 1.387 -5.863 -15.25 1 96.88 224 GLY A O 1
ATOM 1825 N N . LEU A 1 225 ? 1.719 -6.07 -13.07 1 98.31 225 LEU A N 1
ATOM 1826 C CA . LEU A 1 225 ? 0.728 -5.062 -12.703 1 98.31 225 LEU A CA 1
ATOM 1827 C C . LEU A 1 225 ? 1.266 -3.656 -12.953 1 98.31 225 LEU A C 1
ATOM 1829 O O . LEU A 1 225 ? 2.334 -3.301 -12.453 1 98.31 225 LEU A O 1
ATOM 1833 N N . PRO A 1 226 ? 0.488 -2.867 -13.734 1 97.88 226 PRO A N 1
ATOM 1834 C CA . PRO A 1 226 ? 0.901 -1.465 -13.844 1 97.88 226 PRO A CA 1
ATOM 1835 C C . PRO A 1 226 ? 0.945 -0.755 -12.5 1 97.88 226 PRO A C 1
ATOM 1837 O O . PRO A 1 226 ? 0.04 -0.926 -11.672 1 97.88 226 PRO A O 1
ATOM 1840 N N . ARG A 1 227 ? 1.933 0.057 -12.305 1 96.56 227 ARG A N 1
ATOM 1841 C CA . ARG A 1 227 ? 2.148 0.733 -11.031 1 96.56 227 ARG A CA 1
ATOM 1842 C C . ARG A 1 227 ? 0.961 1.623 -10.672 1 96.56 227 ARG A C 1
ATOM 1844 O O . ARG A 1 227 ? 0.634 1.791 -9.492 1 96.56 227 ARG A O 1
ATOM 1851 N N . SER A 1 228 ? 0.282 2.176 -11.672 1 97.88 228 SER A N 1
ATOM 1852 C CA . SER A 1 228 ? -0.812 3.115 -11.453 1 97.88 228 SER A CA 1
ATOM 1853 C C . SER A 1 228 ? -2.023 2.422 -10.844 1 97.88 228 SER A C 1
ATOM 1855 O O . SER A 1 228 ? -2.941 3.082 -10.352 1 97.88 228 SER A O 1
ATOM 1857 N N . LEU A 1 229 ? -2.072 1.063 -10.797 1 98.5 229 LEU A N 1
ATOM 1858 C CA . LEU A 1 229 ? -3.209 0.321 -10.258 1 98.5 229 LEU A CA 1
ATOM 1859 C C . LEU A 1 229 ? -2.918 -0.177 -8.852 1 98.5 229 LEU A C 1
ATOM 1861 O O . LEU A 1 229 ? -3.76 -0.833 -8.234 1 98.5 229 LEU A O 1
ATOM 1865 N N . HIS A 1 230 ? -1.81 0.246 -8.312 1 98.12 230 HIS A N 1
ATOM 1866 C CA . HIS A 1 230 ? -1.385 -0.288 -7.02 1 98.12 230 HIS A CA 1
ATOM 1867 C C . HIS A 1 230 ? -2.35 0.115 -5.91 1 98.12 230 HIS A C 1
ATOM 1869 O O . HIS A 1 230 ? -2.418 -0.543 -4.871 1 98.12 230 HIS A O 1
ATOM 1875 N N . TYR A 1 231 ? -3.148 1.162 -6.109 1 98.19 231 TYR A N 1
ATOM 1876 C CA . TYR A 1 231 ? -4.094 1.616 -5.094 1 98.19 231 TYR A CA 1
ATOM 1877 C C . TYR A 1 231 ? -5.207 0.595 -4.891 1 98.19 231 TYR A C 1
ATOM 1879 O O . TYR A 1 231 ? -5.91 0.628 -3.877 1 98.19 231 TYR A O 1
ATOM 1887 N N . ARG A 1 232 ? -5.352 -0.349 -5.812 1 98.62 232 ARG A N 1
ATOM 1888 C CA . ARG A 1 232 ? -6.426 -1.335 -5.746 1 98.62 232 ARG A CA 1
ATOM 1889 C C . ARG A 1 232 ? -5.98 -2.574 -4.977 1 98.62 232 ARG A C 1
ATOM 1891 O O . ARG A 1 232 ? -6.797 -3.453 -4.68 1 98.62 232 ARG A O 1
ATOM 1898 N N . MET A 1 233 ? -4.719 -2.652 -4.609 1 98.81 233 MET A N 1
ATOM 1899 C CA . MET A 1 233 ? -4.152 -3.877 -4.047 1 98.81 233 MET A CA 1
ATOM 1900 C C . MET A 1 233 ? -4.539 -4.035 -2.582 1 98.81 233 MET A C 1
ATOM 1902 O O . MET A 1 233 ? -4.406 -3.098 -1.795 1 98.81 233 MET A O 1
ATOM 1906 N N . ALA A 1 234 ? -5.074 -5.172 -2.225 1 98.81 234 ALA A N 1
ATOM 1907 C CA . ALA A 1 234 ? -5.168 -5.551 -0.817 1 98.81 234 ALA A CA 1
ATOM 1908 C C . ALA A 1 234 ? -3.783 -5.773 -0.216 1 98.81 234 ALA A C 1
ATOM 1910 O O . ALA A 1 234 ? -2.855 -6.184 -0.917 1 98.81 234 ALA A O 1
ATOM 1911 N N . ARG A 1 235 ? -3.652 -5.488 1.029 1 98.44 235 ARG A N 1
ATOM 1912 C CA . ARG A 1 235 ? -2.426 -5.805 1.753 1 98.44 235 ARG A CA 1
ATOM 1913 C C . ARG A 1 235 ? -2.35 -7.293 2.076 1 98.44 235 ARG A C 1
ATOM 1915 O O . ARG A 1 235 ? -3.236 -7.836 2.738 1 98.44 235 ARG A O 1
ATOM 1922 N N . ILE A 1 236 ? -1.31 -7.941 1.609 1 98.31 236 ILE A N 1
ATOM 1923 C CA . ILE A 1 236 ? -1.108 -9.344 1.952 1 98.31 236 ILE A CA 1
ATOM 1924 C C . ILE A 1 236 ? -0.511 -9.453 3.354 1 98.31 236 ILE A C 1
ATOM 1926 O O . ILE A 1 236 ? 0.525 -8.852 3.643 1 98.31 236 ILE A O 1
ATOM 1930 N N . VAL A 1 237 ? -1.149 -10.172 4.195 1 95.69 237 VAL A N 1
ATOM 1931 C CA . VAL A 1 237 ? -0.773 -10.25 5.605 1 95.69 237 VAL A CA 1
ATOM 1932 C C . VAL A 1 237 ? -0.337 -11.68 5.945 1 95.69 237 VAL A C 1
ATOM 1934 O O . VAL A 1 237 ? -0.996 -12.641 5.559 1 95.69 237 VAL A O 1
ATOM 1937 N N . GLN A 1 238 ? 0.767 -11.789 6.633 1 91.38 238 GLN A N 1
ATOM 1938 C CA . GLN A 1 238 ? 1.227 -13.086 7.109 1 91.38 238 GLN A CA 1
ATOM 1939 C C . GLN A 1 238 ? 0.443 -13.531 8.344 1 91.38 238 GLN A C 1
ATOM 1941 O O . GLN A 1 238 ? -0.018 -12.688 9.125 1 91.38 238 GLN A O 1
ATOM 1946 N N . SER A 1 239 ? 0.328 -14.781 8.438 1 86.38 239 SER A N 1
ATOM 1947 C CA . SER A 1 239 ? -0.222 -15.312 9.688 1 86.38 239 SER A CA 1
ATOM 1948 C C . SER A 1 239 ? 0.68 -14.984 10.867 1 86.38 239 SER A C 1
ATOM 1950 O O . SER A 1 239 ? 1.903 -14.93 10.734 1 86.38 239 SER A O 1
ATOM 1952 N N . THR A 1 240 ? 0.044 -14.773 11.977 1 81.12 240 THR A N 1
ATOM 1953 C CA . THR A 1 240 ? 0.822 -14.617 13.203 1 81.12 240 THR A CA 1
ATOM 1954 C C . THR A 1 240 ? 1.463 -15.945 13.602 1 81.12 240 THR A C 1
ATOM 1956 O O . THR A 1 240 ? 1.078 -17 13.102 1 81.12 240 THR A O 1
ATOM 1959 N N . ASN A 1 241 ? 2.385 -15.828 14.477 1 75.94 241 ASN A N 1
ATOM 1960 C CA . ASN A 1 241 ? 2.992 -17.047 14.992 1 75.94 241 ASN A CA 1
ATOM 1961 C C . ASN A 1 241 ? 1.958 -17.953 15.656 1 75.94 241 ASN A C 1
ATOM 1963 O O . ASN A 1 241 ? 2.004 -19.172 15.492 1 75.94 241 ASN A O 1
ATOM 1967 N N . ALA A 1 242 ? 1.035 -17.328 16.359 1 75.38 242 ALA A N 1
ATOM 1968 C CA . ALA A 1 242 ? -0.016 -18.094 17.031 1 75.38 242 ALA A CA 1
ATOM 1969 C C . ALA A 1 242 ? -0.898 -18.812 16.016 1 75.38 242 ALA A C 1
ATOM 1971 O O . ALA A 1 242 ? -1.253 -19.984 16.203 1 75.38 242 ALA A O 1
ATOM 1972 N N . GLU A 1 243 ? -1.213 -18.156 14.945 1 76.88 243 GLU A N 1
ATOM 1973 C CA . GLU A 1 243 ? -2.018 -18.75 13.883 1 76.88 243 GLU A CA 1
ATOM 1974 C C . GLU A 1 243 ? -1.275 -19.891 13.203 1 76.88 243 GLU A C 1
ATOM 1976 O O . GLU A 1 243 ? -1.871 -20.938 12.883 1 76.88 243 GLU A O 1
ATOM 1981 N N . PHE A 1 244 ? -0.086 -19.703 13.047 1 75.38 244 PHE A N 1
ATOM 1982 C CA . PHE A 1 244 ? 0.74 -20.703 12.398 1 75.38 244 PHE A CA 1
ATOM 1983 C C . PHE A 1 244 ? 0.86 -21.953 13.273 1 75.38 244 PHE A C 1
ATOM 1985 O O . PHE A 1 244 ? 0.733 -23.078 12.789 1 75.38 244 PHE A O 1
ATOM 1992 N N . ILE A 1 245 ? 1.062 -21.703 14.516 1 74.06 245 ILE A N 1
ATOM 1993 C CA . ILE A 1 245 ? 1.19 -22.812 15.461 1 74.06 245 ILE A CA 1
ATOM 1994 C C . ILE A 1 245 ? -0.126 -23.578 15.539 1 74.06 245 ILE A C 1
ATOM 1996 O O . ILE A 1 245 ? -0.131 -24.812 15.539 1 74.06 245 ILE A O 1
ATOM 2000 N N . LYS A 1 246 ? -1.136 -22.875 15.586 1 75.5 246 LYS A N 1
ATOM 2001 C CA . LYS A 1 246 ? -2.453 -23.5 15.602 1 75.5 246 LYS A CA 1
ATOM 2002 C C . LYS A 1 246 ? -2.674 -24.359 14.359 1 75.5 246 LYS A C 1
ATOM 2004 O O . LYS A 1 246 ? -3.18 -25.484 14.453 1 75.5 246 LYS A O 1
ATOM 2009 N N . ALA A 1 247 ? -2.33 -23.844 13.258 1 74.12 247 ALA A N 1
ATOM 2010 C CA . ALA A 1 247 ? -2.471 -24.562 11.992 1 74.12 247 ALA A CA 1
ATOM 2011 C C . ALA A 1 247 ? -1.648 -25.844 12 1 74.12 247 ALA A C 1
ATOM 2013 O O . ALA A 1 247 ? -2.115 -26.891 11.539 1 74.12 247 ALA A O 1
ATOM 2014 N N . CYS A 1 248 ? -0.532 -25.766 12.547 1 70.81 248 CYS A N 1
ATOM 2015 C CA . CYS A 1 248 ? 0.371 -26.906 12.578 1 70.81 248 CYS A CA 1
ATOM 2016 C C . CYS A 1 248 ? -0.151 -27.984 13.523 1 70.81 248 CYS A C 1
ATOM 2018 O O . CYS A 1 248 ? 0.001 -29.172 13.258 1 70.81 248 CYS A O 1
ATOM 2020 N N . VAL A 1 249 ? -0.731 -27.516 14.562 1 70.88 249 VAL A N 1
ATOM 2021 C CA . VAL A 1 249 ? -1.181 -28.438 15.594 1 70.88 249 VAL A CA 1
ATOM 2022 C C . VAL A 1 249 ? -2.48 -29.109 15.156 1 70.88 249 VAL A C 1
ATOM 2024 O O . VAL A 1 249 ? -2.68 -30.312 15.383 1 70.88 249 VAL A O 1
ATOM 2027 N N . LEU A 1 250 ? -3.227 -28.359 14.531 1 69.31 250 LEU A N 1
ATOM 2028 C CA . LEU A 1 250 ? -4.562 -28.859 14.227 1 69.31 250 LEU A CA 1
ATOM 2029 C C . LEU A 1 250 ? -4.586 -29.547 12.875 1 69.31 250 LEU A C 1
ATOM 2031 O O . LEU A 1 250 ? -5.508 -30.312 12.578 1 69.31 250 LEU A O 1
ATOM 2035 N N . GLY A 1 251 ? -3.6 -29.234 12.062 1 66.06 251 GLY A N 1
ATOM 2036 C CA . GLY A 1 251 ? -3.6 -29.812 10.727 1 66.06 251 GLY A CA 1
ATOM 2037 C C . GLY A 1 251 ? -2.729 -31.047 10.609 1 66.06 251 GLY A C 1
ATOM 2038 O O . GLY A 1 251 ? -1.652 -31.109 11.203 1 66.06 251 GLY A O 1
ATOM 2039 N N . GLN A 1 252 ? -3.252 -32.125 10.078 1 58.06 252 GLN A N 1
ATOM 2040 C CA . GLN A 1 252 ? -2.467 -33.344 9.867 1 58.06 252 GLN A CA 1
ATOM 2041 C C . GLN A 1 252 ? -1.459 -33.156 8.734 1 58.06 252 GLN A C 1
ATOM 2043 O O . GLN A 1 252 ? -0.294 -33.531 8.867 1 58.06 252 GLN A O 1
ATOM 2048 N N . ARG A 1 253 ? -1.892 -32.594 7.707 1 57.75 253 ARG A N 1
ATOM 2049 C CA . ARG A 1 253 ? -1.062 -32.438 6.516 1 57.75 253 ARG A CA 1
ATOM 2050 C C . ARG A 1 253 ? 0.045 -31.422 6.738 1 57.75 253 ARG A C 1
ATOM 2052 O O . ARG A 1 253 ? 1.175 -31.609 6.285 1 57.75 253 ARG A O 1
ATOM 2059 N N . TYR A 1 254 ? -0.339 -30.438 7.508 1 55.94 254 TYR A N 1
ATOM 2060 C CA . TYR A 1 254 ? 0.608 -29.344 7.637 1 55.94 254 TYR A CA 1
ATOM 2061 C C . TYR A 1 254 ? 1.638 -29.625 8.719 1 55.94 254 TYR A C 1
ATOM 2063 O O . TYR A 1 254 ? 2.689 -28.984 8.773 1 55.94 254 TYR A O 1
ATOM 2071 N N . ARG A 1 255 ? 1.328 -30.625 9.422 1 56.44 255 ARG A N 1
ATOM 2072 C CA . ARG A 1 255 ? 2.334 -31.016 10.398 1 56.44 255 ARG A CA 1
ATOM 2073 C C . ARG A 1 255 ? 3.631 -31.438 9.711 1 56.44 255 ARG A C 1
ATOM 2075 O O . ARG A 1 255 ? 4.719 -31.062 10.148 1 56.44 255 ARG A O 1
ATOM 2082 N N . THR A 1 256 ? 3.307 -32.219 8.734 1 55.12 256 THR A N 1
ATOM 2083 C CA . THR A 1 256 ? 4.496 -32.656 8.023 1 55.12 256 THR A CA 1
ATOM 2084 C C . THR A 1 256 ? 5.188 -31.5 7.32 1 55.12 256 THR A C 1
ATOM 2086 O O . THR A 1 256 ? 6.418 -31.406 7.332 1 55.12 256 THR A O 1
ATOM 2089 N N . PHE A 1 257 ? 4.344 -30.641 6.77 1 60.09 257 PHE A N 1
ATOM 2090 C CA . PHE A 1 257 ? 4.895 -29.484 6.086 1 60.09 257 PHE A CA 1
ATOM 2091 C C . PHE A 1 257 ? 5.617 -28.562 7.07 1 60.09 257 PHE A C 1
ATOM 2093 O O . PHE A 1 257 ? 6.762 -28.172 6.832 1 60.09 257 PHE A O 1
ATOM 2100 N N . ALA A 1 258 ? 4.934 -28.266 8.141 1 60.16 258 ALA A N 1
ATOM 2101 C CA . ALA A 1 258 ? 5.508 -27.391 9.164 1 60.16 258 ALA A CA 1
ATOM 2102 C C . ALA A 1 258 ? 6.797 -28 9.727 1 60.16 258 ALA A C 1
ATOM 2104 O O . ALA A 1 258 ? 7.785 -27.281 9.922 1 60.16 258 ALA A O 1
ATOM 2105 N N . TRP A 1 259 ? 6.699 -29.234 9.914 1 58.09 259 TRP A N 1
ATOM 2106 C CA . TRP A 1 259 ? 7.867 -29.938 10.422 1 58.09 259 TRP A CA 1
ATOM 2107 C C . TRP A 1 259 ? 9.039 -29.828 9.453 1 58.09 259 TRP A C 1
ATOM 2109 O O . TRP A 1 259 ? 10.172 -29.562 9.859 1 58.09 259 TRP A O 1
ATOM 2119 N N . ASN A 1 260 ? 8.672 -30 8.289 1 58.91 260 ASN A N 1
ATOM 2120 C CA . ASN A 1 260 ? 9.719 -29.953 7.273 1 58.91 260 ASN A CA 1
ATOM 2121 C C . ASN A 1 260 ? 10.266 -28.531 7.102 1 58.91 260 ASN A C 1
ATOM 2123 O O . ASN A 1 260 ? 11.469 -28.359 6.898 1 58.91 260 ASN A O 1
ATOM 2127 N N . VAL A 1 261 ? 9.438 -27.609 7.199 1 60.25 261 VAL A N 1
ATOM 2128 C CA . VAL A 1 261 ? 9.844 -26.219 7.043 1 60.25 261 VAL A CA 1
ATOM 2129 C C . VAL A 1 261 ? 10.695 -25.781 8.234 1 60.25 261 VAL A C 1
ATOM 2131 O O . VAL A 1 261 ? 11.703 -25.094 8.07 1 60.25 261 VAL A O 1
ATOM 2134 N N . ILE A 1 262 ? 10.227 -26.188 9.367 1 58 262 ILE A N 1
ATOM 2135 C CA . ILE A 1 262 ? 10.867 -25.703 10.586 1 58 262 ILE A CA 1
ATOM 2136 C C . ILE A 1 262 ? 12.117 -26.531 10.875 1 58 262 ILE A C 1
ATOM 2138 O O . ILE A 1 262 ? 13.141 -26 11.305 1 58 262 ILE A O 1
ATOM 2142 N N . TRP A 1 263 ? 12.047 -27.781 10.695 1 52.91 263 TRP A N 1
ATOM 2143 C CA . TRP A 1 263 ? 13.07 -28.609 11.312 1 52.91 263 TRP A CA 1
ATOM 2144 C C . TRP A 1 263 ? 14.086 -29.094 10.281 1 52.91 263 TRP A C 1
ATOM 2146 O O . TRP A 1 263 ? 15.148 -29.609 10.633 1 52.91 263 TRP A O 1
ATOM 2156 N N . THR A 1 264 ? 13.883 -29.188 9.156 1 51.38 264 THR A N 1
ATOM 2157 C CA . THR A 1 264 ? 14.914 -29.734 8.281 1 51.38 264 THR A CA 1
ATOM 2158 C C . THR A 1 264 ? 15.477 -28.641 7.371 1 51.38 264 THR A C 1
ATOM 2160 O O . THR A 1 264 ? 14.773 -28.141 6.492 1 51.38 264 THR A O 1
ATOM 2163 N N . ARG A 1 265 ? 16.547 -28 7.824 1 51.25 265 ARG A N 1
ATOM 2164 C CA . ARG A 1 265 ? 17.266 -26.938 7.137 1 51.25 265 ARG A CA 1
ATOM 2165 C C . ARG A 1 265 ? 17.5 -27.281 5.672 1 51.25 265 ARG A C 1
ATOM 2167 O O . ARG A 1 265 ? 17.609 -26.406 4.824 1 51.25 265 ARG A O 1
ATOM 2174 N N . GLN A 1 266 ? 18.188 -28.281 5.309 1 54.97 266 GLN A N 1
ATOM 2175 C CA . GLN A 1 266 ? 18.531 -28.703 3.955 1 54.97 266 GLN A CA 1
ATOM 2176 C C . GLN A 1 266 ? 17.266 -29.047 3.16 1 54.97 266 GLN A C 1
ATOM 2178 O O . GLN A 1 266 ? 17.281 -29.969 2.34 1 54.97 266 GLN A O 1
ATOM 2183 N N . ASN A 1 267 ? 16.078 -28.266 3.379 1 79.75 267 ASN A N 1
ATOM 2184 C CA . ASN A 1 267 ? 14.75 -28.656 2.936 1 79.75 267 ASN A CA 1
ATOM 2185 C C . ASN A 1 267 ? 14.375 -27.984 1.623 1 79.75 267 ASN A C 1
ATOM 2187 O O . ASN A 1 267 ? 14.641 -26.781 1.437 1 79.75 267 ASN A O 1
ATOM 2191 N N . LEU A 1 268 ? 14.258 -28.797 0.583 1 86.62 268 LEU A N 1
ATOM 2192 C CA . LEU A 1 268 ? 13.992 -28.422 -0.803 1 86.62 268 LEU A CA 1
ATOM 2193 C C . LEU A 1 268 ? 12.852 -27.406 -0.885 1 86.62 268 LEU A C 1
ATOM 2195 O O . LEU A 1 268 ? 12.859 -26.531 -1.758 1 86.62 268 LEU A O 1
ATOM 2199 N N . VAL A 1 269 ? 12.047 -27.438 0.121 1 87.38 269 VAL A N 1
ATOM 2200 C CA . VAL A 1 269 ? 10.906 -26.516 0.101 1 87.38 269 VAL A CA 1
ATOM 2201 C C . VAL A 1 269 ? 11.383 -25.109 0.437 1 87.38 269 VAL A C 1
ATOM 2203 O O . VAL A 1 269 ? 10.922 -24.125 -0.163 1 87.38 269 VAL A O 1
ATOM 2206 N N . ASN A 1 270 ? 12.328 -25.016 1.364 1 88.06 270 ASN A N 1
ATOM 2207 C CA . ASN A 1 270 ? 12.898 -23.719 1.702 1 88.06 270 ASN A CA 1
ATOM 2208 C C . ASN A 1 270 ? 13.688 -23.125 0.535 1 88.06 270 ASN A C 1
ATOM 2210 O O . ASN A 1 270 ? 13.641 -21.922 0.294 1 88.06 270 ASN A O 1
ATOM 2214 N N . ILE A 1 271 ? 14.391 -24 -0.12 1 91.44 271 ILE A N 1
ATOM 2215 C CA . ILE A 1 271 ? 15.164 -23.547 -1.271 1 91.44 271 ILE A CA 1
ATOM 2216 C C . ILE A 1 271 ? 14.219 -23.016 -2.352 1 91.44 271 ILE A C 1
ATOM 2218 O O . ILE A 1 271 ? 14.398 -21.906 -2.844 1 91.44 271 ILE A O 1
ATOM 2222 N N . ALA A 1 272 ? 13.188 -23.75 -2.674 1 93.38 272 ALA A N 1
ATOM 2223 C CA . ALA A 1 272 ? 12.273 -23.422 -3.766 1 93.38 272 ALA A CA 1
ATOM 2224 C C . ALA A 1 272 ? 11.438 -22.188 -3.43 1 93.38 272 ALA A C 1
ATOM 2226 O O . ALA A 1 272 ? 11.148 -21.359 -4.309 1 93.38 272 ALA A O 1
ATOM 2227 N N . CYS A 1 273 ? 11.141 -21.953 -2.143 1 92.31 273 CYS A N 1
ATOM 2228 C CA . CYS A 1 273 ? 10.172 -20.938 -1.746 1 92.31 273 CYS A CA 1
ATOM 2229 C C . CYS A 1 273 ? 10.883 -19.672 -1.27 1 92.31 273 CYS A C 1
ATOM 2231 O O . CYS A 1 273 ? 10.227 -18.672 -0.952 1 92.31 273 CYS A O 1
ATOM 2233 N N . ASN A 1 274 ? 12.227 -19.719 -1.251 1 92.94 274 ASN A N 1
ATOM 2234 C CA . ASN A 1 274 ? 12.977 -18.531 -0.83 1 92.94 274 ASN A CA 1
ATOM 2235 C C . ASN A 1 274 ? 13.789 -17.953 -1.979 1 92.94 274 ASN A C 1
ATOM 2237 O O . ASN A 1 274 ? 14.617 -17.062 -1.77 1 92.94 274 ASN A O 1
ATOM 2241 N N . TYR A 1 275 ? 13.469 -18.531 -3.191 1 95.56 275 TYR A N 1
ATOM 2242 C CA . TYR A 1 275 ? 14.188 -18.047 -4.363 1 95.56 275 TYR A CA 1
ATOM 2243 C C . TYR A 1 275 ? 13.219 -17.469 -5.398 1 95.56 275 TYR A C 1
ATOM 2245 O O . TYR A 1 275 ? 12.234 -18.125 -5.754 1 95.56 275 TYR A O 1
ATOM 2253 N N . PRO A 1 276 ? 13.688 -16.297 -6 1 97.62 276 PRO A N 1
ATOM 2254 C CA . PRO A 1 276 ? 14.68 -15.336 -5.504 1 97.62 276 PRO A CA 1
ATOM 2255 C C . PRO A 1 276 ? 14.297 -14.734 -4.152 1 97.62 276 PRO A C 1
ATOM 2257 O O . PRO A 1 276 ? 13.148 -14.852 -3.725 1 97.62 276 PRO A O 1
ATOM 2260 N N . SER A 1 277 ? 15.211 -14.148 -3.506 1 96.12 277 SER A N 1
ATOM 2261 C CA . SER A 1 277 ? 15.023 -13.688 -2.135 1 96.12 277 SER A CA 1
ATOM 2262 C C . SER A 1 277 ? 13.906 -12.648 -2.053 1 96.12 277 SER A C 1
ATOM 2264 O O . SER A 1 277 ? 13.172 -12.602 -1.062 1 96.12 277 SER A O 1
ATOM 2266 N N . TRP A 1 278 ? 13.711 -11.844 -3.047 1 96.88 278 TRP A N 1
ATOM 2267 C CA . TRP A 1 278 ? 12.727 -10.766 -3.035 1 96.88 278 TRP A CA 1
ATOM 2268 C C . TRP A 1 278 ? 11.344 -11.289 -3.41 1 96.88 278 TRP A C 1
ATOM 2270 O O . TRP A 1 278 ? 10.398 -10.516 -3.561 1 96.88 278 TRP A O 1
ATOM 2280 N N . MET A 1 279 ? 11.172 -12.633 -3.535 1 96.81 279 MET A N 1
ATOM 2281 C CA . MET A 1 279 ? 9.875 -13.289 -3.693 1 96.81 279 MET A CA 1
ATOM 2282 C C . MET A 1 279 ? 9.703 -14.398 -2.668 1 96.81 279 MET A C 1
ATOM 2284 O O . MET A 1 279 ? 8.93 -15.336 -2.887 1 96.81 279 MET A O 1
ATOM 2288 N N . SER A 1 280 ? 10.414 -14.312 -1.647 1 93.38 280 SER A N 1
ATOM 2289 C CA . SER A 1 280 ? 10.344 -15.344 -0.616 1 93.38 280 SER A CA 1
ATOM 2290 C C . SER A 1 280 ? 8.969 -15.367 0.043 1 93.38 280 SER A C 1
ATOM 2292 O O . SER A 1 280 ? 8.367 -14.32 0.278 1 93.38 280 SER A O 1
ATOM 2294 N N . VAL A 1 281 ? 8.484 -16.547 0.367 1 85.69 281 VAL A N 1
ATOM 2295 C CA . VAL A 1 281 ? 7.23 -16.688 1.103 1 85.69 281 VAL A CA 1
ATOM 2296 C C . VAL A 1 281 ? 7.496 -17.344 2.455 1 85.69 281 VAL A C 1
ATOM 2298 O O . VAL A 1 281 ? 6.559 -17.703 3.174 1 85.69 281 VAL A O 1
ATOM 2301 N N . MET A 1 282 ? 8.766 -17.5 2.789 1 78.38 282 MET A N 1
ATOM 2302 C CA . MET A 1 282 ? 9.133 -18.219 3.998 1 78.38 282 MET A CA 1
ATOM 2303 C C . MET A 1 282 ? 9.766 -17.297 5.023 1 78.38 282 MET A C 1
ATOM 2305 O O . MET A 1 282 ? 10.305 -17.75 6.035 1 78.38 282 MET A O 1
ATOM 2309 N N . VAL A 1 283 ? 9.75 -16.094 4.715 1 77.56 283 VAL A N 1
ATOM 2310 C CA . VAL A 1 283 ? 10.336 -15.117 5.625 1 77.56 283 VAL A CA 1
ATOM 2311 C C . VAL A 1 283 ? 9.234 -14.273 6.262 1 77.56 283 VAL A C 1
ATOM 2313 O O . VAL A 1 283 ? 8.078 -14.336 5.844 1 77.56 283 VAL A O 1
ATOM 2316 N N . GLY A 1 284 ? 9.633 -13.602 7.301 1 83.31 284 GLY A N 1
ATOM 2317 C CA . GLY A 1 284 ? 8.68 -12.75 8 1 83.31 284 GLY A CA 1
ATOM 2318 C C . GLY A 1 284 ? 8.203 -11.578 7.164 1 83.31 284 GLY A C 1
ATOM 2319 O O . GLY A 1 284 ? 7.086 -11.094 7.348 1 83.31 284 GLY A O 1
ATOM 2320 N N . ALA A 1 285 ? 8.922 -11.242 6.203 1 90.88 285 ALA A N 1
ATOM 2321 C CA . ALA A 1 285 ? 8.555 -10.164 5.297 1 90.88 285 ALA A CA 1
ATOM 2322 C C . ALA A 1 285 ? 7.59 -10.648 4.219 1 90.88 285 ALA A C 1
ATOM 2324 O O . ALA A 1 285 ? 7.438 -11.852 4.016 1 90.88 285 ALA A O 1
ATOM 2325 N N . MET A 1 286 ? 6.898 -9.766 3.65 1 96.06 286 MET A N 1
ATOM 2326 C CA . MET A 1 286 ? 6 -10.062 2.539 1 96.06 286 MET A CA 1
ATOM 2327 C C . MET A 1 286 ? 6.344 -9.211 1.32 1 96.06 286 MET A C 1
ATOM 2329 O O . MET A 1 286 ? 5.633 -8.258 1.005 1 96.06 286 MET A O 1
ATOM 2333 N N . PRO A 1 287 ? 7.332 -9.664 0.584 1 96.88 287 PRO A N 1
ATOM 2334 C CA . PRO A 1 287 ? 7.836 -8.875 -0.539 1 96.88 287 PRO A CA 1
ATOM 2335 C C . PRO A 1 287 ? 6.773 -8.609 -1.602 1 96.88 287 PRO A C 1
ATOM 2337 O O . PRO A 1 287 ? 6.891 -7.66 -2.377 1 96.88 287 PRO A O 1
ATOM 2340 N N . TYR A 1 288 ? 5.754 -9.375 -1.612 1 98.06 288 TYR A N 1
ATOM 2341 C CA . TYR A 1 288 ? 4.707 -9.258 -2.619 1 98.06 288 TYR A CA 1
ATOM 2342 C C . TYR A 1 288 ? 3.887 -7.988 -2.41 1 98.06 288 TYR A C 1
ATOM 2344 O O . TYR A 1 288 ? 3.08 -7.613 -3.264 1 98.06 288 TYR A O 1
ATOM 2352 N N . ASN A 1 289 ? 4.102 -7.285 -1.296 1 98.25 289 ASN A N 1
ATOM 2353 C CA . ASN A 1 289 ? 3.48 -5.984 -1.069 1 98.25 289 ASN A CA 1
ATOM 2354 C C . ASN A 1 289 ? 4.301 -4.855 -1.686 1 98.25 289 ASN A C 1
ATOM 2356 O O . ASN A 1 289 ? 3.867 -3.701 -1.691 1 98.25 289 ASN A O 1
ATOM 2360 N N . ASN A 1 290 ? 5.453 -5.145 -2.203 1 98.31 290 ASN A N 1
ATOM 2361 C CA . ASN A 1 290 ? 6.305 -4.188 -2.902 1 98.31 290 ASN A CA 1
ATOM 2362 C C . ASN A 1 290 ? 5.844 -3.971 -4.34 1 98.31 290 ASN A C 1
ATOM 2364 O O . ASN A 1 290 ? 5.844 -4.906 -5.145 1 98.31 290 ASN A O 1
ATOM 2368 N N . PRO A 1 291 ? 5.496 -2.684 -4.668 1 98.19 291 PRO A N 1
ATOM 2369 C CA . PRO A 1 291 ? 5.027 -2.416 -6.031 1 98.19 291 PRO A CA 1
ATOM 2370 C C . PRO A 1 291 ? 6.031 -2.855 -7.094 1 98.19 291 PRO A C 1
ATOM 2372 O O . PRO A 1 291 ? 5.637 -3.295 -8.18 1 98.19 291 PRO A O 1
ATOM 2375 N N . GLN A 1 292 ? 7.285 -2.777 -6.828 1 97.94 292 GLN A N 1
ATOM 2376 C CA . GLN A 1 292 ? 8.297 -3.193 -7.797 1 97.94 292 GLN A CA 1
ATOM 2377 C C . GLN A 1 292 ? 8.203 -4.691 -8.07 1 97.94 292 GLN A C 1
ATOM 2379 O O . GLN A 1 292 ? 8.383 -5.129 -9.211 1 97.94 292 GLN A O 1
ATOM 2384 N N . VAL A 1 293 ? 7.957 -5.453 -7.062 1 98.62 293 VAL A N 1
ATOM 2385 C CA . VAL A 1 293 ? 7.805 -6.895 -7.215 1 98.62 293 VAL A CA 1
ATOM 2386 C C . VAL A 1 293 ? 6.555 -7.199 -8.039 1 98.62 293 VAL A C 1
ATOM 2388 O O . VAL A 1 293 ? 6.578 -8.047 -8.93 1 98.62 293 VAL A O 1
ATOM 2391 N N . ARG A 1 294 ? 5.48 -6.445 -7.781 1 98.62 294 ARG A N 1
ATOM 2392 C CA . ARG A 1 294 ? 4.184 -6.68 -8.414 1 98.62 294 ARG A CA 1
ATOM 2393 C C . ARG A 1 294 ? 4.238 -6.359 -9.906 1 98.62 294 ARG A C 1
ATOM 2395 O O . ARG A 1 294 ? 3.367 -6.785 -10.664 1 98.62 294 ARG A O 1
ATOM 2402 N N . GLU A 1 295 ? 5.266 -5.66 -10.336 1 98.12 295 GLU A N 1
ATOM 2403 C CA . GLU A 1 295 ? 5.418 -5.301 -11.742 1 98.12 295 GLU A CA 1
ATOM 2404 C C . GLU A 1 295 ? 6.098 -6.414 -12.531 1 98.12 295 GLU A C 1
ATOM 2406 O O . GLU A 1 295 ? 6.094 -6.406 -13.766 1 98.12 295 GLU A O 1
ATOM 2411 N N . VAL A 1 296 ? 6.719 -7.344 -11.859 1 98.56 296 VAL A N 1
ATOM 2412 C CA . VAL A 1 296 ? 7.473 -8.406 -12.516 1 98.56 296 VAL A CA 1
ATOM 2413 C C . VAL A 1 296 ? 6.512 -9.375 -13.203 1 98.56 296 VAL A C 1
ATOM 2415 O O . VAL A 1 296 ? 5.469 -9.727 -12.641 1 98.56 296 VAL A O 1
ATOM 2418 N N . GLU A 1 297 ? 6.859 -9.734 -14.43 1 98.38 297 GLU A N 1
ATOM 2419 C CA . GLU A 1 297 ? 6.086 -10.742 -15.156 1 98.38 297 GLU A CA 1
ATOM 2420 C C . GLU A 1 297 ? 6.574 -12.148 -14.836 1 98.38 297 GLU A C 1
ATOM 2422 O O . GLU A 1 297 ? 7.551 -12.617 -15.422 1 98.38 297 GLU A O 1
ATOM 2427 N N . ASN A 1 298 ? 5.926 -12.758 -13.953 1 98.56 298 ASN A N 1
ATOM 2428 C CA . ASN A 1 298 ? 6.195 -14.148 -13.586 1 98.56 298 ASN A CA 1
ATOM 2429 C C . ASN A 1 298 ? 4.906 -14.961 -13.492 1 98.56 298 ASN A C 1
ATOM 2431 O O . ASN A 1 298 ? 4.078 -14.719 -12.617 1 98.56 298 ASN A O 1
ATOM 2435 N N . VAL A 1 299 ? 4.773 -15.961 -14.266 1 98.38 299 VAL A N 1
ATOM 2436 C CA . VAL A 1 299 ? 3.5 -16.656 -14.414 1 98.38 299 VAL A CA 1
ATOM 2437 C C . VAL A 1 299 ? 3.441 -17.828 -13.43 1 98.38 299 VAL A C 1
ATOM 2439 O O . VAL A 1 299 ? 2.527 -18.656 -13.5 1 98.38 299 VAL A O 1
ATOM 2442 N N . ALA A 1 300 ? 4.438 -17.891 -12.578 1 98.5 300 ALA A N 1
ATOM 2443 C CA . ALA A 1 300 ? 4.355 -18.891 -11.523 1 98.5 300 ALA A CA 1
ATOM 2444 C C . ALA A 1 300 ? 3.652 -18.344 -10.289 1 98.5 300 ALA A C 1
ATOM 2446 O O . ALA A 1 300 ? 2.992 -19.078 -9.555 1 98.5 300 ALA A O 1
ATOM 2447 N N . ALA A 1 301 ? 3.846 -16.969 -10.125 1 98.19 301 ALA A N 1
ATOM 2448 C CA . ALA A 1 301 ? 3.377 -16.531 -8.812 1 98.19 301 ALA A CA 1
ATOM 2449 C C . ALA A 1 301 ? 2.803 -15.117 -8.875 1 98.19 301 ALA A C 1
ATOM 2451 O O . ALA A 1 301 ? 2.115 -14.672 -7.953 1 98.19 301 ALA A O 1
ATOM 2452 N N . LEU A 1 302 ? 2.971 -14.422 -9.938 1 98.56 302 LEU A N 1
ATOM 2453 C CA . LEU A 1 302 ? 2.664 -12.992 -9.906 1 98.56 302 LEU A CA 1
ATOM 2454 C C . LEU A 1 302 ? 1.515 -12.664 -10.852 1 98.56 302 LEU A C 1
ATOM 2456 O O . LEU A 1 302 ? 1.561 -11.656 -11.562 1 98.56 302 LEU A O 1
ATOM 2460 N N . GLY A 1 303 ? 0.542 -13.602 -10.93 1 98.81 303 GLY A N 1
ATOM 2461 C CA . GLY A 1 303 ? -0.778 -13.164 -11.352 1 98.81 303 GLY A CA 1
ATOM 2462 C C . GLY A 1 303 ? -1.481 -12.297 -10.328 1 98.81 303 GLY A C 1
ATOM 2463 O O . GLY A 1 303 ? -1.481 -12.609 -9.141 1 98.81 303 GLY A O 1
ATOM 2464 N N . ILE A 1 304 ? -2.008 -11.203 -10.812 1 98.88 304 ILE A N 1
ATOM 2465 C CA . ILE A 1 304 ? -2.602 -10.234 -9.898 1 98.88 304 ILE A CA 1
ATOM 2466 C C . ILE A 1 304 ? -3.963 -9.789 -10.422 1 98.88 304 ILE A C 1
ATOM 2468 O O . ILE A 1 304 ? -4.094 -9.438 -11.602 1 98.88 304 ILE A O 1
ATOM 2472 N N . GLY A 1 305 ? -4.945 -9.859 -9.578 1 98.88 305 GLY A N 1
ATOM 2473 C CA . GLY A 1 305 ? -6.254 -9.398 -10.016 1 98.88 305 GLY A CA 1
ATOM 2474 C C . GLY A 1 305 ? -7.363 -9.742 -9.039 1 98.88 305 GLY A C 1
ATOM 2475 O O . GLY A 1 305 ? -7.098 -10.023 -7.863 1 98.88 305 GLY A O 1
ATOM 2476 N N . THR A 1 306 ? -8.594 -9.555 -9.461 1 98.88 306 THR A N 1
ATOM 2477 C CA . THR A 1 306 ? -9.773 -9.961 -8.703 1 98.88 306 THR A CA 1
ATOM 2478 C C . THR A 1 306 ? -10.062 -11.445 -8.914 1 98.88 306 THR A C 1
ATOM 2480 O O . THR A 1 306 ? -9.523 -12.062 -9.836 1 98.88 306 THR A O 1
ATOM 2483 N N . ALA A 1 307 ? -10.852 -12.008 -7.988 1 98.88 307 ALA A N 1
ATOM 2484 C CA . ALA A 1 307 ? -11.305 -13.375 -8.219 1 98.88 307 ALA A CA 1
ATOM 2485 C C . ALA A 1 307 ? -12.047 -13.484 -9.555 1 98.88 307 ALA A C 1
ATOM 2487 O O . ALA A 1 307 ? -11.844 -14.445 -10.297 1 98.88 307 ALA A O 1
ATOM 2488 N N . ARG A 1 308 ? -12.859 -12.492 -9.828 1 98.81 308 ARG A N 1
ATOM 2489 C CA . ARG A 1 308 ? -13.609 -12.445 -11.078 1 98.81 308 ARG A CA 1
ATOM 2490 C C . ARG A 1 308 ? -12.672 -12.438 -12.281 1 98.81 308 ARG A C 1
ATOM 2492 O O . ARG A 1 308 ? -12.914 -13.141 -13.266 1 98.81 308 ARG A O 1
ATOM 2499 N N . GLY A 1 309 ? -11.641 -11.625 -12.195 1 98.88 309 GLY A N 1
ATOM 2500 C CA . GLY A 1 309 ? -10.672 -11.547 -13.273 1 98.88 309 GLY A CA 1
ATOM 2501 C C . GLY A 1 309 ? -9.93 -12.844 -13.508 1 98.88 309 GLY A C 1
ATOM 2502 O O . GLY A 1 309 ? -9.766 -13.273 -14.656 1 98.88 309 GLY A O 1
ATOM 2503 N N . LEU A 1 310 ? -9.445 -13.516 -12.438 1 98.94 310 LEU A N 1
ATOM 2504 C CA . LEU A 1 310 ? -8.75 -14.789 -12.555 1 98.94 310 LEU A CA 1
ATOM 2505 C C . LEU A 1 310 ? -9.648 -15.844 -13.203 1 98.94 310 LEU A C 1
ATOM 2507 O O . LEU A 1 310 ? -9.234 -16.516 -14.148 1 98.94 310 LEU A O 1
ATOM 2511 N N . ALA A 1 311 ? -10.859 -15.977 -12.719 1 98.94 311 ALA A N 1
ATOM 2512 C CA . ALA A 1 311 ? -11.797 -16.938 -13.289 1 98.94 311 ALA A CA 1
ATOM 2513 C C . ALA A 1 311 ? -12.141 -16.594 -14.727 1 98.94 311 ALA A C 1
ATOM 2515 O O . ALA A 1 311 ? -12.32 -17.469 -15.57 1 98.94 311 ALA A O 1
ATOM 2516 N N . ALA A 1 312 ? -12.234 -15.32 -15 1 98.94 312 ALA A N 1
ATOM 2517 C CA . ALA A 1 312 ? -12.57 -14.852 -16.344 1 98.94 312 ALA A CA 1
ATOM 2518 C C . ALA A 1 312 ? -11.477 -15.227 -17.344 1 98.94 312 ALA A C 1
ATOM 2520 O O . ALA A 1 312 ? -11.766 -15.508 -18.5 1 98.94 312 ALA A O 1
ATOM 2521 N N . ALA A 1 313 ? -10.266 -15.172 -16.922 1 98.88 313 ALA A N 1
ATOM 2522 C CA . ALA A 1 313 ? -9.172 -15.539 -17.812 1 98.88 313 ALA A CA 1
ATOM 2523 C C . ALA A 1 313 ? -9.336 -16.969 -18.328 1 98.88 313 ALA A C 1
ATOM 2525 O O . ALA A 1 313 ? -9.289 -17.203 -19.547 1 98.88 313 ALA A O 1
ATOM 2526 N N . ALA A 1 314 ? -9.57 -17.891 -17.438 1 98.81 314 ALA A N 1
ATOM 2527 C CA . ALA A 1 314 ? -9.773 -19.281 -17.828 1 98.81 314 ALA A CA 1
ATOM 2528 C C . ALA A 1 314 ? -11.055 -19.438 -18.641 1 98.81 314 ALA A C 1
ATOM 2530 O O . ALA A 1 314 ? -11.078 -20.141 -19.656 1 98.81 314 ALA A O 1
ATOM 2531 N N . SER A 1 315 ? -12.078 -18.75 -18.219 1 98.75 315 SER A N 1
ATOM 2532 C CA . SER A 1 315 ? -13.359 -18.812 -18.891 1 98.75 315 SER A CA 1
ATOM 2533 C C . SER A 1 315 ? -13.258 -18.312 -20.328 1 98.75 315 SER A C 1
ATOM 2535 O O . SER A 1 315 ? -13.844 -18.906 -21.25 1 98.75 315 SER A O 1
ATOM 2537 N N . ALA A 1 316 ? -12.555 -17.25 -20.484 1 98.81 316 ALA A N 1
ATOM 2538 C CA . ALA A 1 316 ? -12.391 -16.688 -21.812 1 98.81 316 ALA A CA 1
ATOM 2539 C C . ALA A 1 316 ? -11.688 -17.672 -22.75 1 98.81 316 ALA A C 1
ATOM 2541 O O . ALA A 1 316 ? -12.047 -17.766 -23.938 1 98.81 316 ALA A O 1
ATOM 2542 N N . ILE A 1 317 ? -10.727 -18.328 -22.266 1 98.75 317 ILE A N 1
ATOM 2543 C CA . ILE A 1 317 ? -9.984 -19.312 -23.062 1 98.75 317 ILE A CA 1
ATOM 2544 C C . ILE A 1 317 ? -10.914 -20.438 -23.484 1 98.75 317 ILE A C 1
ATOM 2546 O O . ILE A 1 317 ? -10.898 -20.859 -24.656 1 98.75 317 ILE A O 1
ATOM 2550 N N . ILE A 1 318 ? -11.758 -20.875 -22.594 1 98.19 318 ILE A N 1
ATOM 2551 C CA . ILE A 1 318 ? -12.695 -21.969 -22.859 1 98.19 318 ILE A CA 1
ATOM 2552 C C . ILE A 1 318 ? -13.758 -21.5 -23.844 1 98.19 318 ILE A C 1
ATOM 2554 O O . ILE A 1 318 ? -14 -22.156 -24.859 1 98.19 318 ILE A O 1
ATOM 2558 N N . GLN A 1 319 ? -14.32 -20.328 -23.625 1 97.5 319 GLN A N 1
ATOM 2559 C CA . GLN A 1 319 ? -15.477 -19.844 -24.391 1 97.5 319 GLN A CA 1
ATOM 2560 C C . GLN A 1 319 ? -15.086 -19.469 -25.812 1 97.5 319 GLN A C 1
ATOM 2562 O O . GLN A 1 319 ? -15.914 -19.531 -26.719 1 97.5 319 GLN A O 1
ATOM 2567 N N . ASN A 1 320 ? -13.898 -19.109 -25.969 1 98.25 320 ASN A N 1
ATOM 2568 C CA . ASN A 1 320 ? -13.469 -18.688 -27.297 1 98.25 320 ASN A CA 1
ATOM 2569 C C . ASN A 1 320 ? -12.711 -19.797 -28.031 1 98.25 320 ASN A C 1
ATOM 2571 O O . ASN A 1 320 ? -12.086 -19.547 -29.062 1 98.25 320 ASN A O 1
ATOM 2575 N N . ASN A 1 321 ? -12.711 -21 -27.531 1 97.94 321 ASN A N 1
ATOM 2576 C CA . ASN A 1 321 ? -12.141 -22.188 -28.141 1 97.94 321 ASN A CA 1
ATOM 2577 C C . ASN A 1 321 ? -10.68 -21.969 -28.531 1 97.94 321 ASN A C 1
ATOM 2579 O O . ASN A 1 321 ? -10.289 -22.281 -29.672 1 97.94 321 ASN A O 1
ATOM 2583 N N . LEU A 1 322 ? -9.93 -21.391 -27.594 1 98.69 322 LEU A N 1
ATOM 2584 C CA . LEU A 1 322 ? -8.523 -21.125 -27.891 1 98.69 322 LEU A CA 1
ATOM 2585 C C . LEU A 1 322 ? -7.703 -22.406 -27.781 1 98.69 322 LEU A C 1
ATOM 2587 O O . LEU A 1 322 ? -6.566 -22.469 -28.25 1 98.69 322 LEU A O 1
ATOM 2591 N N . ILE A 1 323 ? -8.242 -23.422 -27.125 1 98.81 323 ILE A N 1
ATOM 2592 C CA . ILE A 1 323 ? -7.625 -24.734 -27 1 98.81 323 ILE A CA 1
ATOM 2593 C C . ILE A 1 323 ? -8.453 -25.766 -27.781 1 98.81 323 ILE A C 1
ATOM 2595 O O . ILE A 1 323 ? -9.672 -25.828 -27.641 1 98.81 323 ILE A O 1
ATOM 2599 N N . SER A 1 324 ? -7.82 -26.547 -28.625 1 98.44 324 SER A N 1
ATOM 2600 C CA . SER A 1 324 ? -8.508 -27.516 -29.469 1 98.44 324 SER A CA 1
ATOM 2601 C C . SER A 1 324 ? -9.086 -28.656 -28.625 1 98.44 324 SER A C 1
ATOM 2603 O O . SER A 1 324 ? -8.625 -28.922 -27.516 1 98.44 324 SER A O 1
ATOM 2605 N N . ASP A 1 325 ? -10 -29.406 -29.234 1 97.62 325 ASP A N 1
ATOM 2606 C CA . ASP A 1 325 ? -10.656 -30.531 -28.562 1 97.62 325 ASP A CA 1
ATOM 2607 C C . ASP A 1 325 ? -9.648 -31.625 -28.219 1 97.62 325 ASP A C 1
ATOM 2609 O O . ASP A 1 325 ? -9.734 -32.219 -27.141 1 97.62 325 ASP A O 1
ATOM 2613 N N . ASN A 1 326 ? -8.805 -31.859 -29.062 1 97.56 326 ASN A N 1
ATOM 2614 C CA . ASN A 1 326 ? -7.801 -32.875 -28.828 1 97.56 326 ASN A CA 1
ATOM 2615 C C . ASN A 1 326 ? -6.91 -32.531 -27.641 1 97.56 326 ASN A C 1
ATOM 2617 O O . ASN A 1 326 ? -6.582 -33.406 -26.828 1 97.56 326 ASN A O 1
ATOM 2621 N N . VAL A 1 327 ? -6.523 -31.328 -27.547 1 98.44 327 VAL A N 1
ATOM 2622 C CA . VAL A 1 327 ? -5.68 -30.891 -26.438 1 98.44 327 VAL A CA 1
ATOM 2623 C C . VAL A 1 327 ? -6.492 -30.906 -25.141 1 98.44 327 VAL A C 1
ATOM 2625 O O . VAL A 1 327 ? -5.984 -31.297 -24.078 1 98.44 327 VAL A O 1
ATOM 2628 N N . TRP A 1 328 ? -7.766 -30.5 -25.188 1 98 328 TRP A N 1
ATOM 2629 C CA . TRP A 1 328 ? -8.625 -30.562 -24.016 1 98 328 TRP A CA 1
ATOM 2630 C C . TRP A 1 328 ? -8.75 -32 -23.516 1 98 328 TRP A C 1
ATOM 2632 O O . TRP A 1 328 ? -8.812 -32.25 -22.312 1 98 328 TRP A O 1
ATOM 2642 N N . LYS A 1 329 ? -8.836 -32.875 -24.438 1 96.94 329 LYS A N 1
ATOM 2643 C CA . LYS A 1 329 ? -8.906 -34.281 -24.062 1 96.94 329 LYS A CA 1
ATOM 2644 C C . LYS A 1 329 ? -7.672 -34.719 -23.266 1 96.94 329 LYS A C 1
ATOM 2646 O O . LYS A 1 329 ? -7.777 -35.469 -22.297 1 96.94 329 LYS A O 1
ATOM 2651 N N . LEU A 1 330 ? -6.531 -34.25 -23.672 1 96.88 330 LEU A N 1
ATOM 2652 C CA . LEU A 1 330 ? -5.293 -34.531 -22.953 1 96.88 330 LEU A CA 1
ATOM 2653 C C . LEU A 1 330 ? -5.328 -33.906 -21.562 1 96.88 330 LEU A C 1
ATOM 2655 O O . LEU A 1 330 ? -4.965 -34.562 -20.578 1 96.88 330 LEU A O 1
ATOM 2659 N N . LEU A 1 331 ? -5.789 -32.656 -21.453 1 98 331 LEU A N 1
ATOM 2660 C CA . LEU A 1 331 ? -5.762 -31.891 -20.219 1 98 331 LEU A CA 1
ATOM 2661 C C . LEU A 1 331 ? -6.766 -32.438 -19.219 1 98 331 LEU A C 1
ATOM 2663 O O . LEU A 1 331 ? -6.648 -32.188 -18.016 1 98 331 LEU A O 1
ATOM 2667 N N . SER A 1 332 ? -7.727 -33.156 -19.688 1 96.38 332 SER A N 1
ATOM 2668 C CA . SER A 1 332 ? -8.875 -33.5 -18.859 1 96.38 332 SER A CA 1
ATOM 2669 C C . SER A 1 332 ? -8.539 -34.625 -17.891 1 96.38 332 SER A C 1
ATOM 2671 O O . SER A 1 332 ? -9.344 -34.969 -17.016 1 96.38 332 SER A O 1
ATOM 2673 N N . LYS A 1 333 ? -7.383 -35.25 -17.984 1 95.62 333 LYS A N 1
ATOM 2674 C CA . LYS A 1 333 ? -6.926 -36.281 -17.062 1 95.62 333 LYS A CA 1
ATOM 2675 C C . LYS A 1 333 ? -5.449 -36.094 -16.719 1 95.62 333 LYS A C 1
ATOM 2677 O O . LYS A 1 333 ? -4.664 -35.656 -17.562 1 95.62 333 LYS A O 1
ATOM 2682 N N . PRO A 1 334 ? -5.145 -36.469 -15.469 1 97 334 PRO A N 1
ATOM 2683 C CA . PRO A 1 334 ? -3.721 -36.406 -15.133 1 97 334 PRO A CA 1
ATOM 2684 C C . PRO A 1 334 ? -2.896 -37.438 -15.922 1 97 334 PRO A C 1
ATOM 2686 O O . PRO A 1 334 ? -3.42 -38.469 -16.328 1 97 334 PRO A O 1
ATOM 2689 N N . ASN A 1 335 ? -1.708 -37.156 -16.156 1 94.94 335 ASN A N 1
ATOM 2690 C CA . ASN A 1 335 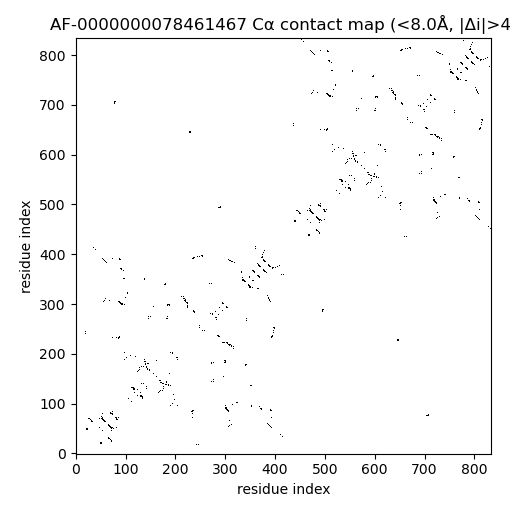? -0.85 -38.125 -16.859 1 94.94 335 ASN A CA 1
ATOM 2691 C C . ASN A 1 335 ? 0.033 -38.875 -15.875 1 94.94 335 ASN A C 1
ATOM 2693 O O . ASN A 1 335 ? 0.636 -39.906 -16.234 1 94.94 335 ASN A O 1
ATOM 2697 N N . GLU A 1 336 ? 0.064 -38.375 -14.547 1 96.12 336 GLU A N 1
ATOM 2698 C CA . GLU A 1 336 ? 0.872 -39.094 -13.578 1 96.12 336 GLU A CA 1
ATOM 2699 C C . GLU A 1 336 ? 0.363 -38.875 -12.156 1 96.12 336 GLU A C 1
ATOM 2701 O O . GLU A 1 336 ? -0.319 -37.875 -11.891 1 96.12 336 GLU A O 1
ATOM 2706 N N . HIS A 1 337 ? 0.494 -39.812 -11.281 1 96.88 337 HIS A N 1
ATOM 2707 C CA . HIS A 1 337 ? 0.475 -39.719 -9.82 1 96.88 337 HIS A CA 1
ATOM 2708 C C . HIS A 1 337 ? 1.883 -39.812 -9.242 1 96.88 337 HIS A C 1
ATOM 2710 O O . HIS A 1 337 ? 2.494 -40.875 -9.266 1 96.88 337 HIS A O 1
ATOM 2716 N N . VAL A 1 338 ? 2.391 -38.688 -8.75 1 96.06 338 VAL A N 1
ATOM 2717 C CA . VAL A 1 338 ? 3.83 -38.594 -8.516 1 96.06 338 VAL A CA 1
ATOM 2718 C C . VAL A 1 338 ? 4.098 -38.031 -7.125 1 96.06 338 VAL A C 1
ATOM 2720 O O . VAL A 1 338 ? 3.295 -37.281 -6.598 1 96.06 338 VAL A O 1
ATOM 2723 N N . PHE A 1 339 ? 5.211 -38.469 -6.551 1 94.62 339 PHE A N 1
ATOM 2724 C CA . PHE A 1 339 ? 5.711 -37.906 -5.309 1 94.62 339 PHE A CA 1
ATOM 2725 C C . PHE A 1 339 ? 6.562 -36.656 -5.59 1 94.62 339 PHE A C 1
ATOM 2727 O O . PHE A 1 339 ? 7.535 -36.75 -6.344 1 94.62 339 PHE A O 1
ATOM 2734 N N . ASP A 1 340 ? 6.223 -35.562 -5.035 1 93.62 340 ASP A N 1
ATOM 2735 C CA . ASP A 1 340 ? 6.992 -34.344 -5.188 1 93.62 340 ASP A CA 1
ATOM 2736 C C . ASP A 1 340 ? 8.016 -34.188 -4.062 1 93.62 340 ASP A C 1
ATOM 2738 O O . ASP A 1 340 ? 7.645 -34.062 -2.893 1 93.62 340 ASP A O 1
ATOM 2742 N N . ARG A 1 341 ? 9.234 -34.062 -4.383 1 91 341 ARG A N 1
ATOM 2743 C CA . ARG A 1 341 ? 10.312 -34.062 -3.393 1 91 341 ARG A CA 1
ATOM 2744 C C . ARG A 1 341 ? 10.375 -32.75 -2.639 1 91 341 ARG A C 1
ATOM 2746 O O . ARG A 1 341 ? 10.922 -32.688 -1.534 1 91 341 ARG A O 1
ATOM 2753 N N . VAL A 1 342 ? 9.922 -31.781 -3.227 1 91.44 342 VAL A N 1
ATOM 2754 C CA . VAL A 1 342 ? 9.961 -30.453 -2.598 1 91.44 342 VAL A CA 1
ATOM 2755 C C . VAL A 1 342 ? 8.805 -30.328 -1.61 1 91.44 342 VAL A C 1
ATOM 2757 O O . VAL A 1 342 ? 9.008 -29.984 -0.443 1 91.44 342 VAL A O 1
ATOM 2760 N N . VAL A 1 343 ? 7.609 -30.609 -2.041 1 88.06 343 VAL A N 1
ATOM 2761 C CA . VAL A 1 343 ? 6.41 -30.484 -1.217 1 88.06 343 VAL A CA 1
ATOM 2762 C C . VAL A 1 343 ? 6.297 -31.688 -0.286 1 88.06 343 VAL A C 1
ATOM 2764 O O . VAL A 1 343 ? 5.598 -31.641 0.729 1 88.06 343 VAL A O 1
ATOM 2767 N N . ASN A 1 344 ? 6.984 -32.75 -0.615 1 87.25 344 ASN A N 1
ATOM 2768 C CA . ASN A 1 344 ? 7.004 -33.969 0.161 1 87.25 344 ASN A CA 1
ATOM 2769 C C . ASN A 1 344 ? 5.609 -34.594 0.292 1 87.25 344 ASN A C 1
ATOM 2771 O O . ASN A 1 344 ? 5.148 -34.844 1.4 1 87.25 344 ASN A O 1
ATOM 2775 N N . ASN A 1 345 ? 4.945 -34.719 -0.821 1 87.69 345 ASN A N 1
ATOM 2776 C CA . ASN A 1 345 ? 3.605 -35.281 -0.901 1 87.69 345 ASN A CA 1
ATOM 2777 C C . ASN A 1 345 ? 3.322 -35.844 -2.287 1 87.69 345 ASN A C 1
ATOM 2779 O O . ASN A 1 345 ? 4.07 -35.594 -3.232 1 87.69 345 ASN A O 1
ATOM 2783 N N . TRP A 1 346 ? 2.303 -36.688 -2.434 1 92.81 346 TRP A N 1
ATOM 2784 C CA . TRP A 1 346 ? 1.857 -37.281 -3.695 1 92.81 346 TRP A CA 1
ATOM 2785 C C . TRP A 1 346 ? 0.786 -36.406 -4.348 1 92.81 346 TRP A C 1
ATOM 2787 O O . TRP A 1 346 ? -0.091 -35.875 -3.666 1 92.81 346 TRP A O 1
ATOM 2797 N N . PHE A 1 347 ? 0.856 -36.25 -5.645 1 94.31 347 PHE A N 1
ATOM 2798 C CA . PHE A 1 347 ? -0.114 -35.438 -6.387 1 94.31 347 PHE A CA 1
ATOM 2799 C C . PHE A 1 347 ? -0.476 -36.125 -7.703 1 94.31 347 PHE A C 1
ATOM 2801 O O . PHE A 1 347 ? 0.366 -36.781 -8.32 1 94.31 347 PHE A O 1
ATOM 2808 N N . TRP A 1 348 ? -1.78 -36 -8.039 1 96.38 348 TRP A N 1
ATOM 2809 C CA . TRP A 1 348 ? -2.127 -36.156 -9.453 1 96.38 348 TRP A CA 1
ATOM 2810 C C . TRP A 1 348 ? -1.745 -34.906 -10.242 1 96.38 348 TRP A C 1
ATOM 2812 O O . TRP A 1 348 ? -2.166 -33.781 -9.906 1 96.38 348 TRP A O 1
ATOM 2822 N N . ARG A 1 349 ? -0.924 -35.094 -11.234 1 96.56 349 ARG A N 1
ATOM 2823 C CA . ARG A 1 349 ? -0.429 -33.969 -12.008 1 96.56 349 ARG A CA 1
ATOM 2824 C C . ARG A 1 349 ? -0.418 -34.281 -13.5 1 96.56 349 ARG A C 1
ATOM 2826 O O . ARG A 1 349 ? -0.517 -35.438 -13.891 1 96.56 349 ARG A O 1
ATOM 2833 N N . GLY A 1 350 ? -0.39 -33.219 -14.273 1 96.25 350 GLY A N 1
ATOM 2834 C CA . GLY A 1 350 ? -0.275 -33.312 -15.719 1 96.25 350 GLY A CA 1
ATOM 2835 C C . GLY A 1 350 ? -0.384 -31.984 -16.438 1 96.25 350 GLY A C 1
ATOM 2836 O O . GLY A 1 350 ? -1.163 -31.125 -16.031 1 96.25 350 GLY A O 1
ATOM 2837 N N . TYR A 1 351 ? 0.443 -31.75 -17.344 1 97.5 351 TYR A N 1
ATOM 2838 C CA . TYR A 1 351 ? 0.356 -30.641 -18.297 1 97.5 351 TYR A CA 1
ATOM 2839 C C . TYR A 1 351 ? 0.284 -29.297 -17.578 1 97.5 351 TYR A C 1
ATOM 2841 O O . TYR A 1 351 ? -0.361 -28.359 -18.062 1 97.5 351 TYR A O 1
ATOM 2849 N N . GLY A 1 352 ? 0.802 -29.234 -16.422 1 97.94 352 GLY A N 1
ATOM 2850 C CA . GLY A 1 352 ? 0.916 -27.969 -15.711 1 97.94 352 GLY A CA 1
ATOM 2851 C C . GLY A 1 352 ? -0.133 -27.797 -14.633 1 97.94 352 GLY A C 1
ATOM 2852 O O . GLY A 1 352 ? -0.131 -26.797 -13.914 1 97.94 352 GLY A O 1
ATOM 2853 N N . PHE A 1 353 ? -1.025 -28.828 -14.469 1 98.44 353 PHE A N 1
ATOM 2854 C CA . PHE A 1 353 ? -2.111 -28.734 -13.5 1 98.44 353 PHE A CA 1
ATOM 2855 C C . PHE A 1 353 ? -1.947 -29.781 -12.414 1 98.44 353 PHE A C 1
ATOM 2857 O O . PHE A 1 353 ? -1.248 -30.781 -12.602 1 98.44 353 PHE A O 1
ATOM 2864 N N . PHE A 1 354 ? -2.52 -29.469 -11.297 1 97.56 354 PHE A N 1
ATOM 2865 C CA . PHE A 1 354 ? -2.943 -30.5 -10.359 1 97.56 354 PHE A CA 1
ATOM 2866 C C . PHE A 1 354 ? -4.375 -30.953 -10.648 1 97.56 354 PHE A C 1
ATOM 2868 O O . PHE A 1 354 ? -5.141 -30.203 -11.273 1 97.56 354 PHE A O 1
ATOM 2875 N N . TYR A 1 355 ? -4.621 -32.188 -10.25 1 97.75 355 TYR A N 1
ATOM 2876 C CA . TYR A 1 355 ? -5.941 -32.719 -10.547 1 97.75 355 TYR A CA 1
ATOM 2877 C C . TYR A 1 355 ? -6.629 -33.219 -9.281 1 97.75 355 TYR A C 1
ATOM 2879 O O . TYR A 1 355 ? -5.969 -33.688 -8.359 1 97.75 355 TYR A O 1
ATOM 2887 N N . GLU A 1 356 ? -7.867 -33.031 -9.234 1 96.19 356 GLU A N 1
ATOM 2888 C CA . GLU A 1 356 ? -8.742 -33.594 -8.203 1 96.19 356 GLU A CA 1
ATOM 2889 C C . GLU A 1 356 ? -9.93 -34.312 -8.82 1 96.19 356 GLU A C 1
ATOM 2891 O O . GLU A 1 356 ? -10.398 -33.938 -9.906 1 96.19 356 GLU A O 1
ATOM 2896 N N . GLN A 1 357 ? -10.352 -35.281 -8.125 1 95.44 357 GLN A N 1
ATOM 2897 C CA . GLN A 1 357 ? -11.516 -36.031 -8.609 1 95.44 357 GLN A CA 1
ATOM 2898 C C . GLN A 1 357 ? -12.75 -35.125 -8.617 1 95.44 357 GLN A C 1
ATOM 2900 O O . GLN A 1 357 ? -12.977 -34.344 -7.684 1 95.44 357 GLN A O 1
ATOM 2905 N N . HIS A 1 358 ? -13.469 -35.219 -9.711 1 95.44 358 HIS A N 1
ATOM 2906 C CA . HIS A 1 358 ? -14.719 -34.469 -9.773 1 95.44 358 HIS A CA 1
ATOM 2907 C C . HIS A 1 358 ? -15.688 -34.906 -8.68 1 95.44 358 HIS A C 1
ATOM 2909 O O . HIS A 1 358 ? -15.789 -36.094 -8.383 1 95.44 358 HIS A O 1
ATOM 2915 N N . PRO A 1 359 ? -16.422 -34 -8.117 1 92.94 359 PRO A N 1
ATOM 2916 C CA . PRO A 1 359 ? -17.234 -34.375 -6.961 1 92.94 359 PRO A CA 1
ATOM 2917 C C . PRO A 1 359 ? -18.453 -35.219 -7.348 1 92.94 359 PRO A C 1
ATOM 2919 O O . PRO A 1 359 ? -18.938 -36.031 -6.547 1 92.94 359 PRO A O 1
ATOM 2922 N N . THR A 1 360 ? -19 -35.062 -8.578 1 91.88 360 THR A N 1
ATOM 2923 C CA . THR A 1 360 ? -20.25 -35.719 -8.914 1 91.88 360 THR A CA 1
ATOM 2924 C C . THR A 1 360 ? -20.062 -36.688 -10.094 1 91.88 360 THR A C 1
ATOM 2926 O O . THR A 1 360 ? -20.859 -37.594 -10.312 1 91.88 360 THR A O 1
ATOM 2929 N N . ARG A 1 361 ? -19.109 -36.469 -10.922 1 92.12 361 ARG A N 1
ATOM 2930 C CA . ARG A 1 361 ? -18.891 -37.281 -12.102 1 92.12 361 ARG A CA 1
ATOM 2931 C C . ARG A 1 361 ? -17.75 -38.281 -11.867 1 92.12 361 ARG A C 1
ATOM 2933 O O . ARG A 1 361 ? -16.594 -37.875 -11.75 1 92.12 361 ARG A O 1
ATOM 2940 N N . LYS A 1 362 ? -18.281 -39.531 -12.125 1 87.25 362 LYS A N 1
ATOM 2941 C CA . LYS A 1 362 ? -17.297 -40.594 -11.898 1 87.25 362 LYS A CA 1
ATOM 2942 C C . LYS A 1 362 ? -16.234 -40.594 -12.984 1 87.25 362 LYS A C 1
ATOM 2944 O O . LYS A 1 362 ? -16.531 -40.344 -14.156 1 87.25 362 LYS A O 1
ATOM 2949 N N . GLU A 1 363 ? -14.953 -40.625 -12.773 1 89.19 363 GLU A N 1
ATOM 2950 C CA . GLU A 1 363 ? -13.812 -40.75 -13.672 1 89.19 363 GLU A CA 1
ATOM 2951 C C . GLU A 1 363 ? -13.438 -39.438 -14.297 1 89.19 363 GLU A C 1
ATOM 2953 O O . GLU A 1 363 ? -12.734 -39.375 -15.312 1 89.19 363 GLU A O 1
ATOM 2958 N N . ALA A 1 364 ? -14.102 -38.375 -13.891 1 95.12 364 ALA A N 1
ATOM 2959 C CA . ALA A 1 364 ? -13.742 -37.062 -14.375 1 95.12 364 ALA A CA 1
ATOM 2960 C C . ALA A 1 364 ? -12.859 -36.312 -13.367 1 95.12 364 ALA A C 1
ATOM 2962 O O . ALA A 1 364 ? -12.883 -36.625 -12.172 1 95.12 364 ALA A O 1
ATOM 2963 N N . PHE A 1 365 ? -12.07 -35.438 -13.852 1 97.5 365 PHE A N 1
ATOM 2964 C CA . PHE A 1 365 ? -11.133 -34.688 -13.008 1 97.5 365 PHE A CA 1
ATOM 2965 C C . PHE A 1 365 ? -11.328 -33.188 -13.164 1 97.5 365 PHE A C 1
ATOM 2967 O O . PHE A 1 365 ? -11.812 -32.719 -14.195 1 97.5 365 PHE A O 1
ATOM 2974 N N . LEU A 1 366 ? -11.047 -32.531 -12.078 1 97.81 366 LEU A N 1
ATOM 2975 C CA . LEU A 1 366 ? -10.914 -31.078 -12.086 1 97.81 366 LEU A CA 1
ATOM 2976 C C . LEU A 1 366 ? -9.461 -30.656 -12.266 1 97.81 366 LEU A C 1
ATOM 2978 O O . LEU A 1 366 ? -8.562 -31.297 -11.711 1 97.81 366 LEU A O 1
ATOM 2982 N N . LEU A 1 367 ? -9.234 -29.672 -13.148 1 98.62 367 LEU A N 1
ATOM 2983 C CA . LEU A 1 367 ? -7.941 -29 -13.188 1 98.62 367 LEU A CA 1
ATOM 2984 C C . LEU A 1 367 ? -7.852 -27.938 -12.109 1 98.62 367 LEU A C 1
ATOM 2986 O O . LEU A 1 367 ? -8.734 -27.078 -12 1 98.62 367 LEU A O 1
ATOM 2990 N N . THR A 1 368 ? -6.789 -28 -11.273 1 98.12 368 THR A N 1
ATOM 2991 C CA . THR A 1 368 ? -6.699 -27.062 -10.164 1 98.12 368 THR A CA 1
ATOM 2992 C C . THR A 1 368 ? -5.27 -26.562 -10 1 98.12 368 THR A C 1
ATOM 2994 O O . THR A 1 368 ? -4.34 -27.109 -10.594 1 98.12 368 THR A O 1
ATOM 2997 N N . HIS A 1 369 ? -5.125 -25.547 -9.328 1 98.25 369 HIS A N 1
ATOM 2998 C CA . HIS A 1 369 ? -3.859 -25.078 -8.773 1 98.25 369 HIS A CA 1
ATOM 2999 C C . HIS A 1 369 ? -4.082 -24.234 -7.516 1 98.25 369 HIS A C 1
ATOM 3001 O O . HIS A 1 369 ? -4.859 -23.281 -7.531 1 98.25 369 HIS A O 1
ATOM 3007 N N . MET A 1 370 ? -3.396 -24.578 -6.516 1 95.62 370 MET A N 1
ATOM 3008 C CA . MET A 1 370 ? -3.428 -23.812 -5.273 1 95.62 370 MET A CA 1
ATOM 3009 C C . MET A 1 370 ? -2.43 -22.656 -5.324 1 95.62 370 MET A C 1
ATOM 3011 O O . MET A 1 370 ? -1.46 -22.703 -6.082 1 95.62 370 MET A O 1
ATOM 3015 N N . GLY A 1 371 ? -2.777 -21.625 -4.629 1 95 371 GLY A N 1
ATOM 3016 C CA . GLY A 1 371 ? -1.847 -20.531 -4.383 1 95 371 GLY A CA 1
ATOM 3017 C C . GLY A 1 371 ? -1.449 -20.406 -2.924 1 95 371 GLY A C 1
ATOM 3018 O O . GLY A 1 371 ? -2.197 -20.812 -2.033 1 95 371 GLY A O 1
ATOM 3019 N N . HIS A 1 372 ? -0.286 -19.844 -2.75 1 93.19 372 HIS A N 1
ATOM 3020 C CA . HIS A 1 372 ? 0.172 -19.578 -1.393 1 93.19 372 HIS A CA 1
ATOM 3021 C C . HIS A 1 372 ? -0.909 -18.875 -0.578 1 93.19 372 HIS A C 1
ATOM 3023 O O . HIS A 1 372 ? -1.594 -17.984 -1.086 1 93.19 372 HIS A O 1
ATOM 3029 N N . GLY A 1 373 ? -1.155 -19.344 0.631 1 91.38 373 GLY A N 1
ATOM 3030 C CA . GLY A 1 373 ? -2.164 -18.75 1.501 1 91.38 373 GLY A CA 1
ATOM 3031 C C . GLY A 1 373 ? -3.535 -19.375 1.33 1 91.38 373 GLY A C 1
ATOM 3032 O O . GLY A 1 373 ? -4.547 -18.766 1.68 1 91.38 373 GLY A O 1
ATOM 3033 N N . MET A 1 374 ? -3.574 -20.5 0.722 1 91.94 374 MET A N 1
ATOM 3034 C CA . MET A 1 374 ? -4.805 -21.266 0.569 1 91.94 374 MET A CA 1
ATOM 3035 C C . MET A 1 374 ? -5.793 -20.531 -0.337 1 91.94 374 MET A C 1
ATOM 3037 O O . MET A 1 374 ? -6.945 -20.328 0.039 1 91.94 374 MET A O 1
ATOM 3041 N N . GLN A 1 375 ? -5.383 -20.188 -1.428 1 95.62 375 GLN A N 1
ATOM 3042 C CA . GLN A 1 375 ? -6.16 -19.734 -2.578 1 95.62 375 GLN A CA 1
ATOM 3043 C C . GLN A 1 375 ? -6.211 -20.797 -3.662 1 95.62 375 GLN A C 1
ATOM 3045 O O . GLN A 1 375 ? -5.434 -21.766 -3.637 1 95.62 375 GLN A O 1
ATOM 3050 N N . LYS A 1 376 ? -7.227 -20.625 -4.531 1 98.06 376 LYS A N 1
ATOM 3051 C CA . LYS A 1 376 ? -7.371 -21.766 -5.434 1 98.06 376 LYS A CA 1
ATOM 3052 C C . LYS A 1 376 ? -8.141 -21.375 -6.691 1 98.06 376 LYS A C 1
ATOM 3054 O O . LYS A 1 376 ? -9.047 -20.547 -6.637 1 98.06 376 LYS A O 1
ATOM 3059 N N . ILE A 1 377 ? -7.742 -21.891 -7.762 1 98.81 377 ILE A N 1
ATOM 3060 C CA . ILE A 1 377 ? -8.555 -21.891 -8.977 1 98.81 377 ILE A CA 1
ATOM 3061 C C . ILE A 1 377 ? -8.938 -23.312 -9.336 1 98.81 377 ILE A C 1
ATOM 3063 O O . ILE A 1 377 ? -8.133 -24.234 -9.18 1 98.81 377 ILE A O 1
ATOM 3067 N N . THR A 1 378 ? -10.133 -23.516 -9.711 1 98.69 378 THR A N 1
ATOM 3068 C CA . THR A 1 378 ? -10.688 -24.781 -10.148 1 98.69 378 THR A CA 1
ATOM 3069 C C . THR A 1 378 ? -11.336 -24.641 -11.523 1 98.69 378 THR A C 1
ATOM 3071 O O . THR A 1 378 ? -12.156 -23.75 -11.742 1 98.69 378 THR A O 1
ATOM 3074 N N . ILE A 1 379 ? -10.945 -25.484 -12.406 1 98.56 379 ILE A N 1
ATOM 3075 C CA . ILE A 1 379 ? -11.484 -25.5 -13.758 1 98.56 379 ILE A CA 1
ATOM 3076 C C . ILE A 1 379 ? -12.102 -26.875 -14.055 1 98.56 379 ILE A C 1
ATOM 3078 O O . ILE A 1 379 ? -11.43 -27.906 -13.953 1 98.56 379 ILE A O 1
ATOM 3082 N N . ASP A 1 380 ? -13.32 -26.906 -14.398 1 97.62 380 ASP A N 1
ATOM 3083 C CA . ASP A 1 380 ? -14.016 -28.109 -14.859 1 97.62 380 ASP A CA 1
ATOM 3084 C C . ASP A 1 380 ? -14.188 -28.094 -16.375 1 97.62 380 ASP A C 1
ATOM 3086 O O . ASP A 1 380 ? -15.07 -27.406 -16.906 1 97.62 380 ASP A O 1
ATOM 3090 N N . PRO A 1 381 ? -13.383 -28.875 -17 1 94.81 381 PRO A N 1
ATOM 3091 C CA . PRO A 1 381 ? -13.461 -28.844 -18.453 1 94.81 381 PRO A CA 1
ATOM 3092 C C . PRO A 1 381 ? -14.734 -29.484 -19 1 94.81 381 PRO A C 1
ATOM 3094 O O . PRO A 1 381 ? -15.117 -29.234 -20.141 1 94.81 381 PRO A O 1
ATOM 3097 N N . VAL A 1 382 ? -15.383 -30.234 -18.203 1 92.75 382 VAL A N 1
ATOM 3098 C CA . VAL A 1 382 ? -16.578 -30.938 -18.656 1 92.75 382 VAL A CA 1
ATOM 3099 C C . VAL A 1 382 ? -17.766 -29.969 -18.719 1 92.75 382 VAL A C 1
ATOM 3101 O O . VAL A 1 382 ? -18.422 -29.844 -19.75 1 92.75 382 VAL A O 1
ATOM 3104 N N . THR A 1 383 ? -17.953 -29.266 -17.656 1 93.5 383 THR A N 1
ATOM 3105 C CA . THR A 1 383 ? -19.094 -28.359 -17.578 1 93.5 383 THR A CA 1
ATOM 3106 C C . THR A 1 383 ? -18.703 -26.953 -18.047 1 93.5 383 THR A C 1
ATOM 3108 O O . THR A 1 383 ? -19.547 -26.062 -18.141 1 93.5 383 THR A O 1
ATOM 3111 N N . LYS A 1 384 ? -17.422 -26.734 -18.297 1 96.5 384 LYS A N 1
ATOM 3112 C CA . LYS A 1 384 ? -16.891 -25.422 -18.656 1 96.5 384 LYS A CA 1
ATOM 3113 C C . LYS A 1 384 ? -17.141 -24.406 -17.531 1 96.5 384 LYS A C 1
ATOM 3115 O O . LYS A 1 384 ? -17.688 -23.328 -17.781 1 96.5 384 LYS A O 1
ATOM 3120 N N . THR A 1 385 ? -16.812 -24.844 -16.359 1 98 385 THR A N 1
ATOM 3121 C CA . THR A 1 385 ? -16.953 -24.031 -15.164 1 98 385 THR A CA 1
ATOM 3122 C C . THR A 1 385 ? -15.586 -23.672 -14.586 1 98 385 THR A C 1
ATOM 3124 O O . THR A 1 385 ? -14.688 -24.516 -14.531 1 98 385 THR A O 1
ATOM 3127 N N . THR A 1 386 ? -15.391 -22.453 -14.273 1 98.69 386 THR A N 1
ATOM 3128 C CA . THR A 1 386 ? -14.188 -21.969 -13.609 1 98.69 386 THR A CA 1
ATOM 3129 C C . THR A 1 386 ? -14.523 -21.281 -12.297 1 98.69 386 THR A C 1
ATOM 3131 O O . THR A 1 386 ? -15.453 -20.469 -12.234 1 98.69 386 THR A O 1
ATOM 3134 N N . ILE A 1 387 ? -13.844 -21.609 -11.188 1 98.81 387 ILE A N 1
ATOM 3135 C CA . ILE A 1 387 ? -14.062 -21.031 -9.859 1 98.81 387 ILE A CA 1
ATOM 3136 C C . ILE A 1 387 ? -12.734 -20.516 -9.297 1 98.81 387 ILE A C 1
ATOM 3138 O O . ILE A 1 387 ? -11.742 -21.25 -9.289 1 98.81 387 ILE A O 1
ATOM 3142 N N . ALA A 1 388 ? -12.695 -19.312 -8.922 1 98.88 388 ALA A N 1
ATOM 3143 C CA . ALA A 1 388 ? -11.539 -18.719 -8.25 1 98.88 388 ALA A CA 1
ATOM 3144 C C . ALA A 1 388 ? -11.891 -18.266 -6.836 1 98.88 388 ALA A C 1
ATOM 3146 O O . ALA A 1 388 ? -12.969 -17.703 -6.609 1 98.88 388 ALA A O 1
ATOM 3147 N N . PHE A 1 389 ? -11.094 -18.562 -5.887 1 98.81 389 PHE A N 1
ATOM 3148 C CA . PHE A 1 389 ? -11.203 -18.125 -4.504 1 98.81 389 PHE A CA 1
ATOM 3149 C C . PHE A 1 389 ? -9.898 -17.484 -4.035 1 98.81 389 PHE A C 1
ATOM 3151 O O . PHE A 1 389 ? -8.852 -18.125 -4.043 1 98.81 389 PHE A O 1
ATOM 3158 N N . LEU A 1 390 ? -9.977 -16.234 -3.621 1 98.62 390 LEU A N 1
ATOM 3159 C CA . LEU A 1 390 ? -8.781 -15.469 -3.268 1 98.62 390 LEU A CA 1
ATOM 3160 C C . LEU A 1 390 ? -8.906 -14.891 -1.862 1 98.62 390 LEU A C 1
ATOM 3162 O O . LEU A 1 390 ? -10.016 -14.664 -1.373 1 98.62 390 LEU A O 1
ATOM 3166 N N . ARG A 1 391 ? -7.82 -14.672 -1.225 1 98.06 391 ARG A N 1
ATOM 3167 C CA . ARG A 1 391 ? -7.734 -14.039 0.088 1 98.06 391 ARG A CA 1
ATOM 3168 C C . ARG A 1 391 ? -6.43 -13.266 0.238 1 98.06 391 ARG A C 1
ATOM 3170 O O . ARG A 1 391 ? -5.492 -13.461 -0.533 1 98.06 391 ARG A O 1
ATOM 3177 N N . ASN A 1 392 ? -6.359 -12.352 1.207 1 98.12 392 ASN A N 1
ATOM 3178 C CA . ASN A 1 392 ? -5.133 -11.578 1.399 1 98.12 392 ASN A CA 1
ATOM 3179 C C . ASN A 1 392 ? -4.473 -11.906 2.736 1 98.12 392 ASN A C 1
ATOM 3181 O O . ASN A 1 392 ? -3.477 -11.281 3.109 1 98.12 392 ASN A O 1
ATOM 3185 N N . LEU A 1 393 ? -5.02 -12.828 3.482 1 96 393 LEU A N 1
ATOM 3186 C CA . LEU A 1 393 ? -4.328 -13.438 4.613 1 96 393 LEU A CA 1
ATOM 3187 C C . LEU A 1 393 ? -3.682 -14.758 4.207 1 96 393 LEU A C 1
ATOM 3189 O O . LEU A 1 393 ? -4.355 -15.648 3.672 1 96 393 LEU A O 1
ATOM 3193 N N . VAL A 1 394 ? -2.379 -14.836 4.41 1 93.62 394 VAL A N 1
ATOM 3194 C CA . VAL A 1 394 ? -1.695 -16.094 4.141 1 93.62 394 VAL A CA 1
ATOM 3195 C C . VAL A 1 394 ? -2.037 -17.109 5.23 1 93.62 394 VAL A C 1
ATOM 3197 O O . VAL A 1 394 ? -1.58 -16.984 6.367 1 93.62 394 VAL A O 1
ATOM 3200 N N . ARG A 1 395 ? -2.809 -18.047 4.867 1 89.25 395 ARG A N 1
ATOM 3201 C CA . ARG A 1 395 ? -3.182 -19.109 5.789 1 89.25 395 ARG A CA 1
ATOM 3202 C C . ARG A 1 395 ? -2.377 -20.375 5.52 1 89.25 395 ARG A C 1
ATOM 3204 O O . ARG A 1 395 ? -1.911 -20.594 4.398 1 89.25 395 ARG A O 1
ATOM 3211 N N . TRP A 1 396 ? -2.326 -21.156 6.543 1 80.88 396 TRP A N 1
ATOM 3212 C CA . TRP A 1 396 ? -1.567 -22.391 6.434 1 80.88 396 TRP A CA 1
ATOM 3213 C C . TRP A 1 396 ? -2.396 -23.594 6.91 1 80.88 396 TRP A C 1
ATOM 3215 O O . TRP A 1 396 ? -1.894 -24.703 6.988 1 80.88 396 TRP A O 1
ATOM 3225 N N . ASP A 1 397 ? -3.629 -23.359 7.172 1 81.81 397 ASP A N 1
ATOM 3226 C CA . ASP A 1 397 ? -4.414 -24.391 7.84 1 81.81 397 ASP A CA 1
ATOM 3227 C C . ASP A 1 397 ? -5.238 -25.188 6.832 1 81.81 397 ASP A C 1
ATOM 3229 O O . ASP A 1 397 ? -5.805 -24.625 5.898 1 81.81 397 ASP A O 1
ATOM 3233 N N . GLU A 1 398 ? -5.352 -26.406 7.055 1 81.25 398 GLU A N 1
ATOM 3234 C CA . GLU A 1 398 ? -6.078 -27.344 6.203 1 81.25 398 GLU A CA 1
ATOM 3235 C C . GLU A 1 398 ? -7.562 -27 6.145 1 81.25 398 GLU A C 1
ATOM 3237 O O . GLU A 1 398 ? -8.211 -27.219 5.121 1 81.25 398 GLU A O 1
ATOM 3242 N N . ALA A 1 399 ? -8.031 -26.516 7.266 1 82.19 399 ALA A N 1
ATOM 3243 C CA . ALA A 1 399 ? -9.453 -26.172 7.332 1 82.19 399 ALA A CA 1
ATOM 3244 C C . ALA A 1 399 ? -9.82 -25.156 6.262 1 82.19 399 ALA A C 1
ATOM 3246 O O . ALA A 1 399 ? -10.922 -25.188 5.707 1 82.19 399 ALA A O 1
ATOM 3247 N N . SER A 1 400 ? -8.898 -24.312 5.988 1 86.69 400 SER A N 1
ATOM 3248 C CA . SER A 1 400 ? -9.148 -23.281 4.988 1 86.69 400 SER A CA 1
ATOM 3249 C C . SER A 1 400 ? -9.234 -23.875 3.586 1 86.69 400 SER A C 1
ATOM 3251 O O . SER A 1 400 ? -10.062 -23.453 2.775 1 86.69 400 SER A O 1
ATOM 3253 N N . VAL A 1 401 ? -8.438 -24.844 3.277 1 85.81 401 VAL A N 1
ATOM 3254 C CA . VAL A 1 401 ? -8.461 -25.5 1.978 1 85.81 401 VAL A CA 1
ATOM 3255 C C . VAL A 1 401 ? -9.75 -26.312 1.836 1 85.81 401 VAL A C 1
ATOM 3257 O O . VAL A 1 401 ? -10.391 -26.281 0.784 1 85.81 401 VAL A O 1
ATOM 3260 N N . HIS A 1 402 ? -10.07 -26.953 2.908 1 89.56 402 HIS A N 1
ATOM 3261 C CA . HIS A 1 402 ? -11.281 -27.75 2.885 1 89.56 402 HIS A CA 1
ATOM 3262 C C . HIS A 1 402 ? -12.516 -26.891 2.668 1 89.56 402 HIS A C 1
ATOM 3264 O O . HIS A 1 402 ? -13.461 -27.297 1.98 1 89.56 402 HIS A O 1
ATOM 3270 N N . ALA A 1 403 ? -12.477 -25.781 3.266 1 92.06 403 ALA A N 1
ATOM 3271 C CA . ALA A 1 403 ? -13.609 -24.875 3.109 1 92.06 403 ALA A CA 1
ATOM 3272 C C . ALA A 1 403 ? -13.766 -24.438 1.655 1 92.06 403 ALA A C 1
ATOM 3274 O O . ALA A 1 403 ? -14.883 -24.359 1.135 1 92.06 403 ALA A O 1
ATOM 3275 N N . ILE A 1 404 ? -12.695 -24.172 0.989 1 94.31 404 ILE A N 1
ATOM 3276 C CA . ILE A 1 404 ? -12.703 -23.75 -0.409 1 94.31 404 ILE A CA 1
ATOM 3277 C C . ILE A 1 404 ? -13.172 -24.906 -1.29 1 94.31 404 ILE A C 1
ATOM 3279 O O . ILE A 1 404 ? -13.977 -24.719 -2.205 1 94.31 404 ILE A O 1
ATOM 3283 N N . ASP A 1 405 ? -12.688 -26.078 -0.966 1 94.06 405 ASP A N 1
ATOM 3284 C CA . ASP A 1 405 ? -13.094 -27.266 -1.719 1 94.06 405 ASP A CA 1
ATOM 3285 C C . ASP A 1 405 ? -14.594 -27.516 -1.563 1 94.06 405 ASP A C 1
ATOM 3287 O O . ASP A 1 405 ? -15.266 -27.906 -2.523 1 94.06 405 ASP A O 1
ATOM 3291 N N . ARG A 1 406 ? -15.055 -27.266 -0.389 1 94 406 ARG A N 1
ATOM 3292 C CA . ARG A 1 406 ? -16.469 -27.5 -0.116 1 94 406 ARG A CA 1
ATOM 3293 C C . ARG A 1 406 ? -17.344 -26.547 -0.927 1 94 406 ARG A C 1
ATOM 3295 O O . ARG A 1 406 ? -18.344 -26.969 -1.518 1 94 406 ARG A O 1
ATOM 3302 N N . ILE A 1 407 ? -17 -25.328 -0.91 1 96.19 407 ILE A N 1
ATOM 3303 C CA . ILE A 1 407 ? -17.828 -24.359 -1.626 1 96.19 407 ILE A CA 1
ATOM 3304 C C . ILE A 1 407 ? -17.734 -24.609 -3.129 1 96.19 407 ILE A C 1
ATOM 3306 O O . ILE A 1 407 ? -18.719 -24.469 -3.852 1 96.19 407 ILE A O 1
ATOM 3310 N N . SER A 1 408 ? -16.609 -25 -3.656 1 96.44 408 SER A N 1
ATOM 3311 C CA . SER A 1 408 ? -16.453 -25.328 -5.066 1 96.44 408 SER A CA 1
ATOM 3312 C C . SER A 1 408 ? -17.297 -26.547 -5.438 1 96.44 408 SER A C 1
ATOM 3314 O O . SER A 1 408 ? -17.953 -26.562 -6.473 1 96.44 408 SER A O 1
ATOM 3316 N N . ALA A 1 409 ? -17.25 -27.516 -4.555 1 95.38 409 ALA A N 1
ATOM 3317 C CA . ALA A 1 409 ? -18.031 -28.734 -4.789 1 95.38 409 ALA A CA 1
ATOM 3318 C C . ALA A 1 409 ? -19.531 -28.422 -4.793 1 95.38 409 ALA A C 1
ATOM 3320 O O . ALA A 1 409 ? -20.281 -29 -5.586 1 95.38 409 ALA A O 1
ATOM 3321 N N . GLN A 1 410 ? -19.891 -27.594 -3.893 1 95.56 410 GLN A N 1
ATOM 3322 C CA . GLN A 1 410 ? -21.281 -27.203 -3.812 1 95.56 410 GLN A CA 1
ATOM 3323 C C . GLN A 1 410 ? -21.75 -26.547 -5.117 1 95.56 410 GLN A C 1
ATOM 3325 O O . GLN A 1 410 ? -22.828 -26.859 -5.609 1 95.56 410 GLN A O 1
ATOM 3330 N N . ILE A 1 411 ? -20.938 -25.719 -5.68 1 96.94 411 ILE A N 1
ATOM 3331 C CA . ILE A 1 411 ? -21.266 -25.031 -6.922 1 96.94 411 ILE A CA 1
ATOM 3332 C C . ILE A 1 411 ? -21.312 -26.031 -8.078 1 96.94 411 ILE A C 1
ATOM 3334 O O . ILE A 1 411 ? -22.281 -26.078 -8.828 1 96.94 411 ILE A O 1
ATOM 3338 N N . LEU A 1 412 ? -20.328 -26.875 -8.148 1 96.56 412 LEU A N 1
ATOM 3339 C CA . LEU A 1 412 ? -20.203 -27.828 -9.25 1 96.56 412 LEU A CA 1
ATOM 3340 C C . LEU A 1 412 ? -21.328 -28.844 -9.219 1 96.56 412 LEU A C 1
ATOM 3342 O O . LEU A 1 412 ? -21.844 -29.25 -10.266 1 96.56 412 LEU A O 1
ATOM 3346 N N . SER A 1 413 ? -21.734 -29.234 -8.016 1 94.19 413 SER A N 1
ATOM 3347 C CA . SER A 1 413 ? -22.797 -30.219 -7.879 1 94.19 413 SER A CA 1
ATOM 3348 C C . SER A 1 413 ? -24.125 -29.656 -8.344 1 94.19 413 SER A C 1
ATOM 3350 O O . SER A 1 413 ? -24.953 -30.391 -8.906 1 94.19 413 SER A O 1
ATOM 3352 N N . LYS A 1 414 ? -24.328 -28.406 -8.141 1 93.44 414 LYS A N 1
ATOM 3353 C CA . LYS A 1 414 ? -25.594 -27.766 -8.484 1 93.44 414 LYS A CA 1
ATOM 3354 C C . LYS A 1 414 ? -25.656 -27.438 -9.977 1 93.44 414 LYS A C 1
ATOM 3356 O O . LYS A 1 414 ? -26.734 -27.469 -10.578 1 93.44 414 LYS A O 1
ATOM 3361 N N . ILE A 1 415 ? -24.578 -27.109 -10.57 1 90.94 415 ILE A N 1
ATOM 3362 C CA . ILE A 1 415 ? -24.5 -26.719 -11.969 1 90.94 415 ILE A CA 1
ATOM 3363 C C . ILE A 1 415 ? -24.547 -27.953 -12.859 1 90.94 415 ILE A C 1
ATOM 3365 O O . ILE A 1 415 ? -25.062 -27.922 -13.977 1 90.94 415 ILE A O 1
ATOM 3369 N N . ASP A 1 416 ? -23.969 -29 -12.453 1 81.38 416 ASP A N 1
ATOM 3370 C CA . ASP A 1 416 ? -23.938 -30.25 -13.211 1 81.38 416 ASP A CA 1
ATOM 3371 C C . ASP A 1 416 ? -25.328 -30.859 -13.344 1 81.38 416 ASP A C 1
ATOM 3373 O O . ASP A 1 416 ? -25.641 -31.531 -14.328 1 81.38 416 ASP A O 1
ATOM 3377 N N . ASN A 1 417 ? -26.266 -30.547 -12.5 1 67.94 417 ASN A N 1
ATOM 3378 C CA . ASN A 1 417 ? -27.641 -31.047 -12.586 1 67.94 417 ASN A CA 1
ATOM 3379 C C . ASN A 1 417 ? -28.5 -30.203 -13.523 1 67.94 417 ASN A C 1
ATOM 3381 O O . ASN A 1 417 ? -28.328 -28.984 -13.594 1 67.94 417 ASN A O 1
ATOM 3385 N N . MET B 1 1 ? 18.547 -16.688 48.812 1 43.75 1 MET B N 1
ATOM 3386 C CA . MET B 1 1 ? 17.453 -15.742 48.594 1 43.75 1 MET B CA 1
ATOM 3387 C C . MET B 1 1 ? 17.875 -14.664 47.594 1 43.75 1 MET B C 1
ATOM 3389 O O . MET B 1 1 ? 17.047 -14.18 46.812 1 43.75 1 MET B O 1
ATOM 3393 N N . SER B 1 2 ? 19.203 -14.383 47.594 1 57.28 2 SER B N 1
ATOM 3394 C CA . SER B 1 2 ? 19.797 -13.25 46.875 1 57.28 2 SER B CA 1
ATOM 3395 C C . SER B 1 2 ? 20.047 -13.586 45.406 1 57.28 2 SER B C 1
ATOM 3397 O O . SER B 1 2 ? 19.812 -12.758 44.531 1 57.28 2 SER B O 1
ATOM 3399 N N . SER B 1 3 ? 20.312 -14.805 45.188 1 57.88 3 SER B N 1
ATOM 3400 C CA . SER B 1 3 ? 20.734 -15.211 43.844 1 57.88 3 SER B CA 1
ATOM 3401 C C . SER B 1 3 ? 19.531 -15.383 42.906 1 57.88 3 SER B C 1
ATOM 3403 O O . SER B 1 3 ? 19.609 -15.031 41.719 1 57.88 3 SER B O 1
ATOM 3405 N N . ARG B 1 4 ? 18.453 -15.859 43.438 1 51.38 4 ARG B N 1
ATOM 3406 C CA . ARG B 1 4 ? 17.25 -16.062 42.656 1 51.38 4 ARG B CA 1
ATOM 3407 C C . ARG B 1 4 ? 16.641 -14.727 42.219 1 51.38 4 ARG B C 1
ATOM 3409 O O . ARG B 1 4 ? 16.172 -14.586 41.094 1 51.38 4 ARG B O 1
ATOM 3416 N N . ARG B 1 5 ? 16.625 -13.781 43.094 1 50.94 5 ARG B N 1
ATOM 3417 C CA . ARG B 1 5 ? 16.094 -12.461 42.75 1 50.94 5 ARG B CA 1
ATOM 3418 C C . ARG B 1 5 ? 16.953 -11.781 41.688 1 50.94 5 ARG B C 1
ATOM 3420 O O . ARG B 1 5 ? 16.422 -11.133 40.781 1 50.94 5 ARG B O 1
ATOM 3427 N N . ALA B 1 6 ? 18.203 -12.039 41.875 1 55.47 6 ALA B N 1
ATOM 3428 C CA . ALA B 1 6 ? 19.109 -11.469 40.875 1 55.47 6 ALA B CA 1
ATOM 3429 C C . ALA B 1 6 ? 18.906 -12.125 39.531 1 55.47 6 ALA B C 1
ATOM 3431 O O . ALA B 1 6 ? 18.922 -11.445 38.5 1 55.47 6 ALA B O 1
ATOM 3432 N N . ALA B 1 7 ? 18.719 -13.398 39.562 1 54.75 7 ALA B N 1
ATOM 3433 C CA . ALA B 1 7 ? 18.5 -14.125 38.312 1 54.75 7 ALA B CA 1
ATOM 3434 C C . ALA B 1 7 ? 17.188 -13.711 37.656 1 54.75 7 ALA B C 1
ATOM 3436 O O . ALA B 1 7 ? 17.109 -13.555 36.438 1 54.75 7 ALA B O 1
ATOM 3437 N N . ILE B 1 8 ? 16.203 -13.516 38.469 1 55.47 8 ILE B N 1
ATOM 3438 C CA . ILE B 1 8 ? 14.914 -13.07 37.938 1 55.47 8 ILE B CA 1
ATOM 3439 C C . ILE B 1 8 ? 15.047 -11.656 37.375 1 55.47 8 ILE B C 1
ATOM 3441 O O . ILE B 1 8 ? 14.523 -11.359 36.312 1 55.47 8 ILE B O 1
ATOM 3445 N N . ALA B 1 9 ? 15.75 -10.898 38.062 1 56.94 9 ALA B N 1
ATOM 3446 C CA . ALA B 1 9 ? 15.961 -9.531 37.594 1 56.94 9 ALA B CA 1
ATOM 3447 C C . ALA B 1 9 ? 16.703 -9.508 36.281 1 56.94 9 ALA B C 1
ATOM 3449 O O . ALA B 1 9 ? 16.375 -8.734 35.375 1 56.94 9 ALA B O 1
ATOM 3450 N N . VAL B 1 10 ? 17.672 -10.312 36.188 1 54.97 10 VAL B N 1
ATOM 3451 C CA . VAL B 1 10 ? 18.453 -10.383 34.969 1 54.97 10 VAL B CA 1
ATOM 3452 C C . VAL B 1 10 ? 17.578 -10.938 33.844 1 54.97 10 VAL B C 1
ATOM 3454 O O . VAL B 1 10 ? 17.625 -10.43 32.719 1 54.97 10 VAL B O 1
ATOM 3457 N N . THR B 1 11 ? 16.906 -11.898 34.188 1 54.16 11 THR B N 1
ATOM 3458 C CA . THR B 1 11 ? 16.031 -12.492 33.156 1 54.16 11 THR B CA 1
ATOM 3459 C C . THR B 1 11 ? 14.961 -11.492 32.719 1 54.16 11 THR B C 1
ATOM 3461 O O . THR B 1 11 ? 14.664 -11.367 31.547 1 54.16 11 THR B O 1
ATOM 3464 N N . ILE B 1 12 ? 14.422 -10.859 33.719 1 53.94 12 ILE B N 1
ATOM 3465 C CA . ILE B 1 12 ? 13.453 -9.82 33.375 1 53.94 12 ILE B CA 1
ATOM 3466 C C . ILE B 1 12 ? 14.141 -8.727 32.562 1 53.94 12 ILE B C 1
ATOM 3468 O O . ILE B 1 12 ? 13.578 -8.211 31.594 1 53.94 12 ILE B O 1
ATOM 3472 N N . GLY B 1 13 ? 15.273 -8.469 32.969 1 53.03 13 GLY B N 1
ATOM 3473 C CA . GLY B 1 13 ? 16.047 -7.48 32.25 1 53.03 13 GLY B CA 1
ATOM 3474 C C . GLY B 1 13 ? 16.328 -7.895 30.812 1 53.03 13 GLY B C 1
ATOM 3475 O O . GLY B 1 13 ? 16.188 -7.086 29.891 1 53.03 13 GLY B O 1
ATOM 3476 N N . ILE B 1 14 ? 16.828 -9.055 30.703 1 52.62 14 ILE B N 1
ATOM 3477 C CA . ILE B 1 14 ? 17.109 -9.57 29.359 1 52.62 14 ILE B CA 1
ATOM 3478 C C . ILE B 1 14 ? 15.805 -9.633 28.562 1 52.62 14 ILE B C 1
ATOM 3480 O O . ILE B 1 14 ? 15.781 -9.25 27.391 1 52.62 14 ILE B O 1
ATOM 3484 N N . LEU B 1 15 ? 14.898 -10.133 29.188 1 52.91 15 LEU B N 1
ATOM 3485 C CA . LEU B 1 15 ? 13.602 -10.195 28.531 1 52.91 15 LEU B CA 1
ATOM 3486 C C . LEU B 1 15 ? 13.125 -8.797 28.156 1 52.91 15 LEU B C 1
ATOM 3488 O O . LEU B 1 15 ? 12.594 -8.586 27.062 1 52.91 15 LEU B O 1
ATOM 3492 N N . LEU B 1 16 ? 13.312 -7.996 29.141 1 54.91 16 LEU B N 1
ATOM 3493 C CA . LEU B 1 16 ? 12.945 -6.613 28.844 1 54.91 16 LEU B CA 1
ATOM 3494 C C . LEU B 1 16 ? 13.852 -6.027 27.766 1 54.91 16 LEU B C 1
ATOM 3496 O O . LEU B 1 16 ? 13.391 -5.273 26.906 1 54.91 16 LEU B O 1
ATOM 3500 N N . GLY B 1 17 ? 15.117 -6.293 27.922 1 54.53 17 GLY B N 1
ATOM 3501 C CA . GLY B 1 17 ? 16.047 -5.848 26.891 1 54.53 17 GLY B CA 1
ATOM 3502 C C . GLY B 1 17 ? 15.68 -6.363 25.516 1 54.53 17 GLY B C 1
ATOM 3503 O O . GLY B 1 17 ? 15.734 -5.613 24.531 1 54.53 17 GLY B O 1
ATOM 3504 N N . TRP B 1 18 ? 15.531 -7.602 25.531 1 52.81 18 TRP B N 1
ATOM 3505 C CA . TRP B 1 18 ? 15.109 -8.219 24.281 1 52.81 18 TRP B CA 1
ATOM 3506 C C . TRP B 1 18 ? 13.773 -7.645 23.812 1 52.81 18 TRP B C 1
ATOM 3508 O O . TRP B 1 18 ? 13.586 -7.379 22.625 1 52.81 18 TRP B O 1
ATOM 3518 N N . LEU B 1 19 ? 12.953 -7.504 24.734 1 52.94 19 LEU B N 1
ATOM 3519 C CA . LEU B 1 19 ? 11.641 -6.949 24.438 1 52.94 19 LEU B CA 1
ATOM 3520 C C . LEU B 1 19 ? 11.75 -5.523 23.906 1 52.94 19 LEU B C 1
ATOM 3522 O O . LEU B 1 19 ? 10.93 -5.09 23.094 1 52.94 19 LEU B O 1
ATOM 3526 N N . PHE B 1 20 ? 12.859 -4.922 24.422 1 57.59 20 PHE B N 1
ATOM 3527 C CA . PHE B 1 20 ? 12.93 -3.512 24.062 1 57.59 20 PHE B CA 1
ATOM 3528 C C . PHE B 1 20 ? 13.953 -3.289 22.953 1 57.59 20 PHE B C 1
ATOM 3530 O O . PHE B 1 20 ? 14.312 -2.148 22.656 1 57.59 20 PHE B O 1
ATOM 3537 N N . LYS B 1 21 ? 14.555 -4.355 22.531 1 59.88 21 LYS B N 1
ATOM 3538 C CA . LYS B 1 21 ? 15.5 -4.141 21.438 1 59.88 21 LYS B CA 1
ATOM 3539 C C . LYS B 1 21 ? 14.789 -3.697 20.156 1 59.88 21 LYS B C 1
ATOM 3541 O O . LYS B 1 21 ? 13.93 -4.414 19.641 1 59.88 21 LYS B O 1
ATOM 3546 N N . GLU B 1 22 ? 15.047 -2.385 19.859 1 63.88 22 GLU B N 1
ATOM 3547 C CA . GLU B 1 22 ? 14.492 -1.834 18.625 1 63.88 22 GLU B CA 1
ATOM 3548 C C . GLU B 1 22 ? 15.383 -2.168 17.422 1 63.88 22 GLU B C 1
ATOM 3550 O O . GLU B 1 22 ? 16.609 -2.078 17.5 1 63.88 22 GLU B O 1
ATOM 3555 N N . PRO B 1 23 ? 14.75 -2.699 16.422 1 69 23 PRO B N 1
ATOM 3556 C CA . PRO B 1 23 ? 15.555 -2.98 15.219 1 69 23 PRO B CA 1
ATOM 3557 C C . PRO B 1 23 ? 16.281 -1.747 14.703 1 69 23 PRO B C 1
ATOM 3559 O O . PRO B 1 23 ? 15.766 -0.634 14.773 1 69 23 PRO B O 1
ATOM 3562 N N . THR B 1 24 ? 17.516 -1.972 14.469 1 80.06 24 THR B N 1
ATOM 3563 C CA . THR B 1 24 ? 18.328 -0.923 13.844 1 80.06 24 THR B CA 1
A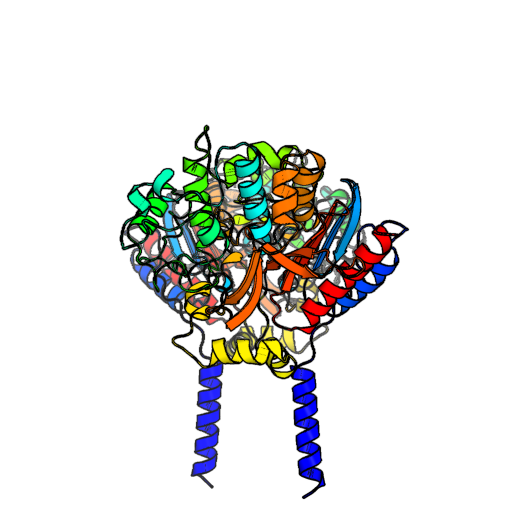TOM 3564 C C . THR B 1 24 ? 18.219 -0.991 12.32 1 80.06 24 THR B C 1
ATOM 3566 O O . THR B 1 24 ? 17.672 -1.958 11.773 1 80.06 24 THR B O 1
ATOM 3569 N N . ASN B 1 25 ? 18.5 0.161 11.695 1 87 25 ASN B N 1
ATOM 3570 C CA . ASN B 1 25 ? 18.469 0.28 10.242 1 87 25 ASN B CA 1
ATOM 3571 C C . ASN B 1 25 ? 19.875 0.117 9.648 1 87 25 ASN B C 1
ATOM 3573 O O . ASN B 1 25 ? 20.766 0.91 9.938 1 87 25 ASN B O 1
ATOM 3577 N N . ASP B 1 26 ? 20.109 -0.85 8.844 1 80 26 ASP B N 1
ATOM 3578 C CA . ASP B 1 26 ? 21.422 -1.164 8.266 1 80 26 ASP B CA 1
ATOM 3579 C C . ASP B 1 26 ? 21.609 -0.461 6.926 1 80 26 ASP B C 1
ATOM 3581 O O . ASP B 1 26 ? 22.656 -0.61 6.281 1 80 26 ASP B O 1
ATOM 3585 N N . THR B 1 27 ? 20.719 0.351 6.586 1 85.56 27 THR B N 1
ATOM 3586 C CA . THR B 1 27 ? 20.844 1.011 5.289 1 85.56 27 THR B CA 1
ATOM 3587 C C . THR B 1 27 ? 21.625 2.316 5.414 1 85.56 27 THR B C 1
ATOM 3589 O O . THR B 1 27 ? 21.656 2.924 6.484 1 85.56 27 THR B O 1
ATOM 3592 N N . HIS B 1 28 ? 22.266 2.66 4.387 1 88 28 HIS B N 1
ATOM 3593 C CA . HIS B 1 28 ? 22.953 3.947 4.316 1 88 28 HIS B CA 1
ATOM 3594 C C . HIS B 1 28 ? 22.031 5.023 3.736 1 88 28 HIS B C 1
ATOM 3596 O O . HIS B 1 28 ? 21.172 4.73 2.896 1 88 28 HIS B O 1
ATOM 3602 N N . SER B 1 29 ? 22.312 6.246 4.27 1 94.69 29 SER B N 1
ATOM 3603 C CA . SER B 1 29 ? 21.547 7.336 3.678 1 94.69 29 SER B CA 1
ATOM 3604 C C . SER B 1 29 ? 22 7.621 2.25 1 94.69 29 SER B C 1
ATOM 3606 O O . SER B 1 29 ? 23.141 7.336 1.887 1 94.69 29 SER B O 1
ATOM 3608 N N . GLN B 1 30 ? 21.109 8.086 1.468 1 97.5 30 GLN B N 1
ATOM 3609 C CA . GLN B 1 30 ? 21.359 8.531 0.1 1 97.5 30 GLN B CA 1
ATOM 3610 C C . GLN B 1 30 ? 21.062 10.016 -0.061 1 97.5 30 GLN B C 1
ATOM 3612 O O . GLN B 1 30 ? 20.484 10.641 0.83 1 97.5 30 GLN B O 1
ATOM 3617 N N . GLY B 1 31 ? 21.531 10.586 -1.201 1 98.12 31 GLY B N 1
ATOM 3618 C CA . GLY B 1 31 ? 21.234 11.977 -1.503 1 98.12 31 GLY B CA 1
ATOM 3619 C C . GLY B 1 31 ? 22.453 12.875 -1.394 1 98.12 31 GLY B C 1
ATOM 3620 O O . GLY B 1 31 ? 23.594 12.422 -1.545 1 98.12 31 GLY B O 1
ATOM 3621 N N . THR B 1 32 ? 22.172 14.195 -1.301 1 97.94 32 THR B N 1
ATOM 3622 C CA . THR B 1 32 ? 23.25 15.172 -1.357 1 97.94 32 THR B CA 1
ATOM 3623 C C . THR B 1 32 ? 23.109 16.188 -0.234 1 97.94 32 THR B C 1
ATOM 3625 O O . THR B 1 32 ? 22.016 16.391 0.296 1 97.94 32 THR B O 1
ATOM 3628 N N . VAL B 1 33 ? 24.219 16.734 0.13 1 97.5 33 VAL B N 1
ATOM 3629 C CA . VAL B 1 33 ? 24.297 17.828 1.099 1 97.5 33 VAL B CA 1
ATOM 3630 C C . VAL B 1 33 ? 25.328 18.859 0.65 1 97.5 33 VAL B C 1
ATOM 3632 O O . VAL B 1 33 ? 26.406 18.484 0.151 1 97.5 33 VAL B O 1
ATOM 3635 N N . ASP B 1 34 ? 24.969 20.062 0.735 1 96.94 34 ASP B N 1
ATOM 3636 C CA . ASP B 1 34 ? 25.906 21.156 0.46 1 96.94 34 ASP B CA 1
ATOM 3637 C C . ASP B 1 34 ? 27.156 21.016 1.318 1 96.94 34 ASP B C 1
ATOM 3639 O O . ASP B 1 34 ? 27.078 20.594 2.475 1 96.94 34 ASP B O 1
ATOM 3643 N N . THR B 1 35 ? 28.328 21.484 0.801 1 95.44 35 THR B N 1
ATOM 3644 C CA . THR B 1 35 ? 29.609 21.344 1.484 1 95.44 35 THR B CA 1
ATOM 3645 C C . THR B 1 35 ? 29.625 22.141 2.781 1 95.44 35 THR B C 1
ATOM 3647 O O . THR B 1 35 ? 30.281 21.766 3.746 1 95.44 35 THR B O 1
ATOM 3650 N N . ARG B 1 36 ? 28.891 23.203 2.883 1 94.31 36 ARG B N 1
ATOM 3651 C CA . ARG B 1 36 ? 28.844 24.078 4.055 1 94.31 36 ARG B CA 1
ATOM 3652 C C . ARG B 1 36 ? 28.203 23.359 5.238 1 94.31 36 ARG B C 1
ATOM 3654 O O . ARG B 1 36 ? 28.391 23.766 6.391 1 94.31 36 ARG B O 1
ATOM 3661 N N . ILE B 1 37 ? 27.391 22.234 4.934 1 96.44 37 ILE B N 1
ATOM 3662 C CA . ILE B 1 37 ? 26.641 21.578 5.988 1 96.44 37 ILE B CA 1
ATOM 3663 C C . ILE B 1 37 ? 26.891 20.062 5.93 1 96.44 37 ILE B C 1
ATOM 3665 O O . ILE B 1 37 ? 25.969 19.281 6.133 1 96.44 37 ILE B O 1
ATOM 3669 N N . VAL B 1 38 ? 28.031 19.656 5.625 1 94.44 38 VAL B N 1
ATOM 3670 C CA . VAL B 1 38 ? 28.375 18.25 5.41 1 94.44 38 VAL B CA 1
ATOM 3671 C C . VAL B 1 38 ? 28.156 17.453 6.695 1 94.44 38 VAL B C 1
ATOM 3673 O O . VAL B 1 38 ? 27.797 16.281 6.652 1 94.44 38 VAL B O 1
ATOM 3676 N N . GLU B 1 39 ? 28.266 18.109 7.82 1 94.75 39 GLU B N 1
ATOM 3677 C CA . GLU B 1 39 ? 28.094 17.453 9.117 1 94.75 39 GLU B CA 1
ATOM 3678 C C . GLU B 1 39 ? 26.656 17 9.305 1 94.75 39 GLU B C 1
ATOM 3680 O O . GLU B 1 39 ? 26.391 16.062 10.07 1 94.75 39 GLU B O 1
ATOM 3685 N N . ALA B 1 40 ? 25.734 17.672 8.602 1 95.62 40 ALA B N 1
ATOM 3686 C CA . ALA B 1 40 ? 24.328 17.297 8.695 1 95.62 40 ALA B CA 1
ATOM 3687 C C . ALA B 1 40 ? 24.109 15.859 8.242 1 95.62 40 ALA B C 1
ATOM 3689 O O . ALA B 1 40 ? 23.234 15.164 8.766 1 95.62 40 ALA B O 1
ATOM 3690 N N . ARG B 1 41 ? 24.922 15.367 7.371 1 95.56 41 ARG B N 1
ATOM 3691 C CA . ARG B 1 41 ? 24.797 13.992 6.902 1 95.56 41 ARG B CA 1
ATOM 3692 C C . ARG B 1 41 ? 25.078 13 8.031 1 95.56 41 ARG B C 1
ATOM 3694 O O . ARG B 1 41 ? 24.359 12.016 8.195 1 95.56 41 ARG B O 1
ATOM 3701 N N . LYS B 1 42 ? 26.141 13.289 8.742 1 94.5 42 LYS B N 1
ATOM 3702 C CA . LYS B 1 42 ? 26.484 12.406 9.852 1 94.5 42 LYS B CA 1
ATOM 3703 C C . LYS B 1 42 ? 25.375 12.352 10.883 1 94.5 42 LYS B C 1
ATOM 3705 O O . LYS B 1 42 ? 25.047 11.289 11.406 1 94.5 42 LYS B O 1
ATOM 3710 N N . THR B 1 43 ? 24.828 13.531 11.188 1 95.81 43 THR B N 1
ATOM 3711 C CA . THR B 1 43 ? 23.719 13.594 12.133 1 95.81 43 THR B CA 1
ATOM 3712 C C . THR B 1 43 ? 22.516 12.828 11.594 1 95.81 43 THR B C 1
ATOM 3714 O O . THR B 1 43 ? 21.859 12.086 12.336 1 95.81 43 THR B O 1
ATOM 3717 N N . PHE B 1 44 ? 22.203 13.008 10.305 1 97.25 44 PHE B N 1
ATOM 3718 C CA . PHE B 1 44 ? 21.109 12.297 9.656 1 97.25 44 PHE B CA 1
ATOM 3719 C C . PHE B 1 44 ? 21.328 10.789 9.727 1 97.25 44 PHE B C 1
ATOM 3721 O O . PHE B 1 44 ? 20.406 10.031 10.031 1 97.25 44 PHE B O 1
ATOM 3728 N N . ASP B 1 45 ? 22.531 10.312 9.492 1 95.75 45 ASP B N 1
ATOM 3729 C CA . ASP B 1 45 ? 22.875 8.898 9.523 1 95.75 45 ASP B CA 1
ATOM 3730 C C . ASP B 1 45 ? 22.672 8.32 10.922 1 95.75 45 ASP B C 1
ATOM 3732 O O . ASP B 1 45 ? 22.266 7.168 11.07 1 95.75 45 ASP B O 1
ATOM 3736 N N . ASN B 1 46 ? 23.016 9.125 11.859 1 93.81 46 ASN B N 1
ATOM 3737 C CA . ASN B 1 46 ? 22.812 8.695 13.242 1 93.81 46 ASN B CA 1
ATOM 3738 C C . ASN B 1 46 ? 21.328 8.5 13.555 1 93.81 46 ASN B C 1
ATOM 3740 O O . ASN B 1 46 ? 20.953 7.539 14.227 1 93.81 46 ASN B O 1
ATOM 3744 N N . ILE B 1 47 ? 20.516 9.414 13.133 1 95.06 47 ILE B N 1
ATOM 3745 C CA . ILE B 1 47 ? 19.078 9.281 13.336 1 95.06 47 ILE B CA 1
ATOM 3746 C C . ILE B 1 47 ? 18.562 8.039 12.602 1 95.06 47 ILE B C 1
ATOM 3748 O O . ILE B 1 47 ? 17.797 7.258 13.164 1 95.06 47 ILE B O 1
ATOM 3752 N N . LEU B 1 48 ? 19.016 7.848 11.367 1 96.19 48 LEU B N 1
ATOM 3753 C CA . LEU B 1 48 ? 18.609 6.723 10.531 1 96.19 48 LEU B CA 1
ATOM 3754 C C . LEU B 1 48 ? 18.969 5.395 11.195 1 96.19 48 LEU B C 1
ATOM 3756 O O . LEU B 1 48 ? 18.188 4.438 11.141 1 96.19 48 LEU B O 1
ATOM 3760 N N . PHE B 1 49 ? 20.094 5.328 11.805 1 93.5 49 PHE B N 1
ATOM 3761 C CA . PHE B 1 49 ? 20.594 4.109 12.438 1 93.5 49 PHE B CA 1
ATOM 3762 C C . PHE B 1 49 ? 19.594 3.605 13.477 1 93.5 49 PHE B C 1
ATOM 3764 O O . PHE B 1 49 ? 19.406 2.396 13.625 1 93.5 49 PHE B O 1
ATOM 3771 N N . TYR B 1 50 ? 18.891 4.523 14.102 1 89.44 50 TYR B N 1
ATOM 3772 C CA . TYR B 1 50 ? 17.969 4.152 15.172 1 89.44 50 TYR B CA 1
ATOM 3773 C C . TYR B 1 50 ? 16.531 4.152 14.68 1 89.44 50 TYR B C 1
ATOM 3775 O O . TYR B 1 50 ? 15.594 4.027 15.477 1 89.44 50 TYR B O 1
ATOM 3783 N N . GLU B 1 51 ? 16.359 4.305 13.43 1 93.44 51 GLU B N 1
ATOM 3784 C CA . GLU B 1 51 ? 15.023 4.316 12.836 1 93.44 51 GLU B CA 1
ATOM 3785 C C . GLU B 1 51 ? 14.664 2.947 12.266 1 93.44 51 GLU B C 1
ATOM 3787 O O . GLU B 1 51 ? 15.352 2.432 11.383 1 93.44 51 GLU B O 1
ATOM 3792 N N . ARG B 1 52 ? 13.578 2.379 12.781 1 92.88 52 ARG B N 1
ATOM 3793 C CA . ARG B 1 52 ? 13.148 1.059 12.328 1 92.88 52 ARG B CA 1
ATOM 3794 C C . ARG B 1 52 ? 12.688 1.102 10.875 1 92.88 52 ARG B C 1
ATOM 3796 O O . ARG B 1 52 ? 12.914 0.157 10.117 1 92.88 52 ARG B O 1
ATOM 3803 N N . GLU B 1 53 ? 12.062 2.189 10.508 1 95.94 53 GLU B N 1
ATOM 3804 C CA . GLU B 1 53 ? 11.523 2.326 9.156 1 95.94 53 GLU B CA 1
ATOM 3805 C C . GLU B 1 53 ? 12.352 3.314 8.336 1 95.94 53 GLU B C 1
ATOM 3807 O O . GLU B 1 53 ? 13.578 3.254 8.328 1 95.94 53 GLU B O 1
ATOM 3812 N N . GLY B 1 54 ? 11.727 4.277 7.609 1 97.62 54 GLY B N 1
ATOM 3813 C CA . GLY B 1 54 ? 12.477 5.203 6.77 1 97.62 54 GLY B CA 1
ATOM 3814 C C . GLY B 1 54 ? 12.328 6.648 7.195 1 97.62 54 GLY B C 1
ATOM 3815 O O . GLY B 1 54 ? 11.414 6.988 7.949 1 97.62 54 GLY B O 1
ATOM 3816 N N . ILE B 1 55 ? 13.305 7.469 6.762 1 98.06 55 ILE B N 1
ATOM 3817 C CA . ILE B 1 55 ? 13.273 8.906 7.016 1 98.06 55 ILE B CA 1
ATOM 3818 C C . ILE B 1 55 ? 13.781 9.656 5.785 1 98.06 55 ILE B C 1
ATOM 3820 O O . ILE B 1 55 ? 14.469 9.078 4.938 1 98.06 55 ILE B O 1
ATOM 3824 N N . ALA B 1 56 ? 13.422 10.906 5.691 1 98.75 56 ALA B N 1
ATOM 3825 C CA . ALA B 1 56 ? 13.906 11.828 4.664 1 98.75 56 ALA B CA 1
ATOM 3826 C C . ALA B 1 56 ? 13.977 13.25 5.195 1 98.75 56 ALA B C 1
ATOM 3828 O O . ALA B 1 56 ? 13.195 13.641 6.07 1 98.75 56 ALA B O 1
ATOM 3829 N N . MET B 1 57 ? 14.898 14.016 4.707 1 98.69 57 MET B N 1
ATOM 3830 C CA . MET B 1 57 ? 15.055 15.422 5.062 1 98.69 57 MET B CA 1
ATOM 3831 C C . MET B 1 57 ? 15.461 16.25 3.85 1 98.69 57 MET B C 1
ATOM 3833 O O . MET B 1 57 ? 16.203 15.773 2.986 1 98.69 57 MET B O 1
ATOM 3837 N N . ALA B 1 58 ? 14.977 17.406 3.789 1 98.88 58 ALA B N 1
ATOM 3838 C CA . ALA B 1 58 ? 15.367 18.344 2.744 1 98.88 58 ALA B CA 1
ATOM 3839 C C . ALA B 1 58 ? 15.422 19.781 3.283 1 98.88 58 ALA B C 1
ATOM 3841 O O . ALA B 1 58 ? 14.68 20.125 4.207 1 98.88 58 ALA B O 1
ATOM 3842 N N . ALA B 1 59 ? 16.297 20.547 2.721 1 98.81 59 ALA B N 1
ATOM 3843 C CA . ALA B 1 59 ? 16.422 21.953 3.094 1 98.81 59 ALA B CA 1
ATOM 3844 C C . ALA B 1 59 ? 16.672 22.812 1.866 1 98.81 59 ALA B C 1
ATOM 3846 O O . ALA B 1 59 ? 17.438 22.438 0.973 1 98.81 59 ALA B O 1
ATOM 3847 N N . TYR B 1 60 ? 15.977 23.875 1.822 1 98.69 60 TYR B N 1
ATOM 3848 C CA . TYR B 1 60 ? 16.203 24.906 0.828 1 98.69 60 TYR B CA 1
ATOM 3849 C C . TYR B 1 60 ? 16.719 26.188 1.484 1 98.69 60 TYR B C 1
ATOM 3851 O O . TYR B 1 60 ? 16.266 26.562 2.566 1 98.69 60 TYR B O 1
ATOM 3859 N N . HIS B 1 61 ? 17.656 26.828 0.846 1 98.19 61 HIS B N 1
ATOM 3860 C CA . HIS B 1 61 ? 18.188 28.141 1.217 1 98.19 61 HIS B CA 1
ATOM 3861 C C . HIS B 1 61 ? 18.219 29.078 0.013 1 98.19 61 HIS B C 1
ATOM 3863 O O . HIS B 1 61 ? 18.906 28.797 -0.972 1 98.19 61 HIS B O 1
ATOM 3869 N N . ASN B 1 62 ? 17.469 30.172 0.132 1 96.69 62 ASN B N 1
ATOM 3870 C CA . ASN B 1 62 ? 17.359 31.125 -0.974 1 96.69 62 ASN B CA 1
ATOM 3871 C C . ASN B 1 62 ? 16.969 30.422 -2.273 1 96.69 62 ASN B C 1
ATOM 3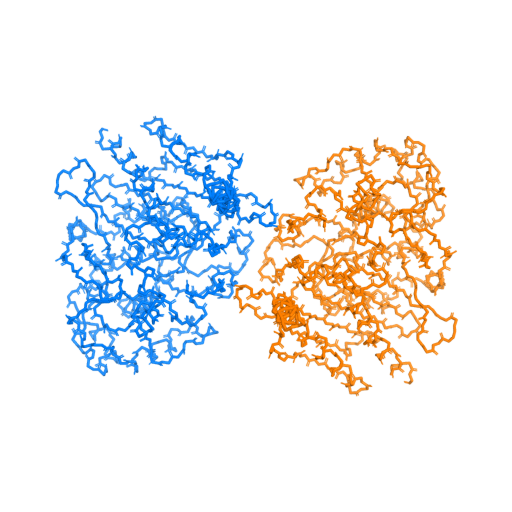873 O O . ASN B 1 62 ? 17.594 30.656 -3.312 1 96.69 62 ASN B O 1
ATOM 3877 N N . GLY B 1 63 ? 16.094 29.469 -2.115 1 96.94 63 GLY B N 1
ATOM 3878 C CA . GLY B 1 63 ? 15.539 28.797 -3.281 1 96.94 63 GLY B CA 1
ATOM 3879 C C . GLY B 1 63 ? 16.391 27.656 -3.777 1 96.94 63 GLY B C 1
ATOM 3880 O O . GLY B 1 63 ? 16 26.922 -4.691 1 96.94 63 GLY B O 1
ATOM 3881 N N . GLU B 1 64 ? 17.5 27.438 -3.229 1 97.88 64 GLU B N 1
ATOM 3882 C CA . GLU B 1 64 ? 18.406 26.375 -3.672 1 97.88 64 GLU B CA 1
ATOM 3883 C C . GLU B 1 64 ? 18.375 25.188 -2.727 1 97.88 64 GLU B C 1
ATOM 3885 O O . GLU B 1 64 ? 18.391 25.344 -1.505 1 97.88 64 GLU B O 1
ATOM 3890 N N . LEU B 1 65 ? 18.297 24 -3.273 1 98.5 65 LEU B N 1
ATOM 3891 C CA . LEU B 1 65 ? 18.312 22.766 -2.49 1 98.5 65 LEU B CA 1
ATOM 3892 C C . LEU B 1 65 ? 19.703 22.516 -1.917 1 98.5 65 LEU B C 1
ATOM 3894 O O . LEU B 1 65 ? 20.641 22.25 -2.662 1 98.5 65 LEU B O 1
ATOM 3898 N N . ILE B 1 66 ? 19.844 22.594 -0.629 1 98.44 66 ILE B N 1
ATOM 3899 C CA . ILE B 1 66 ? 21.172 22.5 -0.046 1 98.44 66 ILE B CA 1
ATOM 3900 C C . ILE B 1 66 ? 21.328 21.156 0.672 1 98.44 66 ILE B C 1
ATOM 3902 O O . ILE B 1 66 ? 22.438 20.75 1.018 1 98.44 66 ILE B O 1
ATOM 3906 N N . ALA B 1 67 ? 20.25 20.453 0.931 1 98.69 67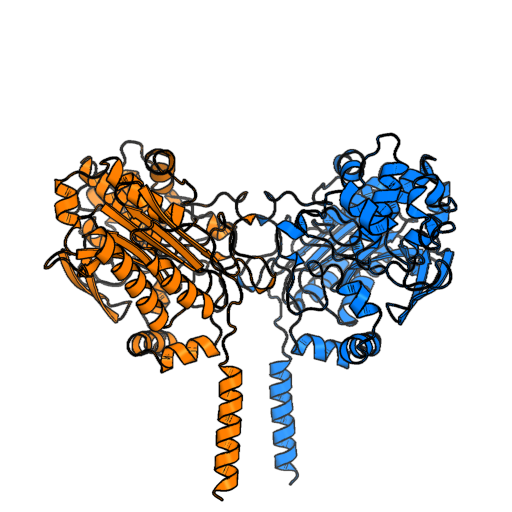 ALA B N 1
ATOM 3907 C CA . ALA B 1 67 ? 20.266 19.094 1.482 1 98.69 67 ALA B CA 1
ATOM 3908 C C . ALA B 1 67 ? 19.094 18.281 0.957 1 98.69 67 ALA B C 1
ATOM 3910 O O . ALA B 1 67 ? 17.984 18.781 0.834 1 98.69 67 ALA B O 1
ATOM 3911 N N . ASP B 1 68 ? 19.297 17.125 0.568 1 98.75 68 ASP B N 1
ATOM 3912 C CA . ASP B 1 68 ? 18.344 16.109 0.131 1 98.75 68 ASP B CA 1
ATOM 3913 C C . ASP B 1 68 ? 18.797 14.711 0.528 1 98.75 68 ASP B C 1
ATOM 3915 O O . ASP B 1 68 ? 19.562 14.07 -0.195 1 98.75 68 ASP B O 1
ATOM 3919 N N . LEU B 1 69 ? 18.312 14.281 1.703 1 98.69 69 LEU B N 1
ATOM 3920 C CA . LEU B 1 69 ? 18.766 13.008 2.262 1 98.69 69 LEU B CA 1
ATOM 3921 C C . LEU B 1 69 ? 17.578 12.094 2.533 1 98.69 69 LEU B C 1
ATOM 3923 O O . LEU B 1 69 ? 16.516 12.555 2.938 1 98.69 69 LEU B O 1
ATOM 3927 N N . TRP B 1 70 ? 17.734 10.852 2.32 1 98.69 70 TRP B N 1
ATOM 3928 C CA . TRP B 1 70 ? 16.734 9.844 2.652 1 98.69 70 TRP B CA 1
ATOM 3929 C C . TRP B 1 70 ? 17.391 8.492 2.92 1 98.69 70 TRP B C 1
ATOM 3931 O O . TRP B 1 70 ? 18.547 8.273 2.559 1 98.69 70 TRP B O 1
ATOM 3941 N N . GLY B 1 71 ? 16.719 7.609 3.561 1 98.06 71 GLY B N 1
ATOM 3942 C CA . GLY B 1 71 ? 17.219 6.262 3.807 1 98.06 71 GLY B CA 1
ATOM 3943 C C . GLY B 1 71 ? 16.234 5.402 4.59 1 98.06 71 GLY B C 1
ATOM 3944 O O . GLY B 1 71 ? 15.227 5.902 5.09 1 98.06 71 GLY B O 1
ATOM 3945 N N . GLY B 1 72 ? 16.578 4.137 4.629 1 97.75 72 GLY B N 1
ATOM 3946 C CA . GLY B 1 72 ? 15.758 3.176 5.352 1 97.75 72 GLY B CA 1
ATOM 3947 C C . GLY B 1 72 ? 14.727 2.49 4.477 1 97.75 72 GLY B C 1
ATOM 3948 O O . GLY B 1 72 ? 15 2.178 3.316 1 97.75 72 GLY B O 1
ATOM 3949 N N . TYR B 1 73 ? 13.562 2.236 5.145 1 97.19 73 TYR B N 1
ATOM 3950 C CA . TYR B 1 73 ? 12.562 1.42 4.461 1 97.19 73 TYR B CA 1
ATOM 3951 C C . TYR B 1 73 ? 11.273 2.203 4.242 1 97.19 73 TYR B C 1
ATOM 3953 O O . TYR B 1 73 ? 10.727 2.781 5.184 1 97.19 73 TYR B O 1
ATOM 3961 N N . ALA B 1 74 ? 10.805 2.227 3.006 1 98.25 74 ALA B N 1
ATOM 3962 C CA . ALA B 1 74 ? 9.453 2.715 2.721 1 98.25 74 ALA B CA 1
ATOM 3963 C C . ALA B 1 74 ? 8.398 1.77 3.283 1 98.25 74 ALA B C 1
ATOM 3965 O O . ALA B 1 74 ? 7.285 2.193 3.605 1 98.25 74 ALA B O 1
ATOM 3966 N N . ASP B 1 75 ? 8.758 0.515 3.322 1 97.62 75 ASP B N 1
ATOM 3967 C CA . ASP B 1 75 ? 7.961 -0.559 3.908 1 97.62 75 ASP B CA 1
ATOM 3968 C C . ASP B 1 75 ? 8.844 -1.728 4.336 1 97.62 75 ASP B C 1
ATOM 3970 O O . ASP B 1 75 ? 9.078 -2.652 3.557 1 97.62 75 ASP B O 1
ATOM 3974 N N . ARG B 1 76 ? 9.219 -1.753 5.527 1 95.5 76 ARG B N 1
ATOM 3975 C CA . ARG B 1 76 ? 10.148 -2.766 6.02 1 95.5 76 ARG B CA 1
ATOM 3976 C C . ARG B 1 76 ? 9.547 -4.16 5.906 1 95.5 76 ARG B C 1
ATOM 3978 O O . ARG B 1 76 ? 10.25 -5.121 5.59 1 95.5 76 ARG B O 1
ATOM 3985 N N . SER B 1 77 ? 8.258 -4.281 6.168 1 94.62 77 SER B N 1
ATOM 3986 C CA . SER B 1 77 ? 7.598 -5.578 6.145 1 94.62 77 SER B CA 1
ATOM 3987 C C . SER B 1 77 ? 7.582 -6.164 4.734 1 94.62 77 SER B C 1
ATOM 3989 O O . SER B 1 77 ? 7.363 -7.363 4.559 1 94.62 77 SER B O 1
ATOM 3991 N N . ALA B 1 78 ? 7.801 -5.387 3.738 1 96.69 78 ALA B N 1
ATOM 3992 C CA . ALA B 1 78 ? 7.871 -5.84 2.352 1 96.69 78 ALA B CA 1
ATOM 3993 C C . ALA B 1 78 ? 9.289 -5.719 1.803 1 96.69 78 ALA B C 1
ATOM 3995 O O . ALA B 1 78 ? 9.508 -5.871 0.599 1 96.69 78 ALA B O 1
ATOM 3996 N N . VAL B 1 79 ? 10.211 -5.285 2.625 1 94.44 79 VAL B N 1
ATOM 3997 C CA . VAL B 1 79 ? 11.617 -5.086 2.303 1 94.44 79 VAL B CA 1
ATOM 3998 C C . VAL B 1 79 ? 11.75 -4.059 1.18 1 94.44 79 VAL B C 1
ATOM 4000 O O . VAL B 1 79 ? 12.539 -4.246 0.25 1 94.44 79 VAL B O 1
ATOM 4003 N N . ARG B 1 80 ? 10.891 -3.102 1.169 1 96.81 80 ARG B N 1
ATOM 4004 C CA . ARG B 1 80 ? 10.953 -2.021 0.189 1 96.81 80 ARG B CA 1
ATOM 4005 C C . ARG B 1 80 ? 11.781 -0.856 0.714 1 96.81 80 ARG B C 1
ATOM 4007 O O . ARG B 1 80 ? 11.445 -0.251 1.732 1 96.81 80 ARG B O 1
ATOM 4014 N N . ILE B 1 81 ? 12.797 -0.509 0.004 1 96.5 81 ILE B N 1
ATOM 4015 C CA . ILE B 1 81 ? 13.727 0.53 0.438 1 96.5 81 ILE B CA 1
ATOM 4016 C C . ILE B 1 81 ? 13.141 1.906 0.123 1 96.5 81 ILE B C 1
ATOM 4018 O O . ILE B 1 81 ? 12.398 2.066 -0.847 1 96.5 81 ILE B O 1
ATOM 4022 N N . TRP B 1 82 ? 13.469 2.875 1.001 1 98.25 82 TRP B N 1
ATOM 4023 C CA . TRP B 1 82 ? 13.109 4.27 0.75 1 98.25 82 TRP B CA 1
ATOM 4024 C C . TRP B 1 82 ? 13.922 4.836 -0.406 1 98.25 82 TRP B C 1
ATOM 4026 O O . TRP B 1 82 ? 15.156 4.879 -0.347 1 98.25 82 TRP B O 1
ATOM 4036 N N . GLU B 1 83 ? 13.227 5.25 -1.457 1 97.62 83 GLU B N 1
ATOM 4037 C CA . GLU B 1 83 ? 13.867 5.84 -2.625 1 97.62 83 GLU B CA 1
ATOM 4038 C C . GLU B 1 83 ? 13.648 7.352 -2.67 1 97.62 83 GLU B C 1
ATOM 4040 O O . GLU B 1 83 ? 12.922 7.902 -1.84 1 97.62 83 GLU B O 1
ATOM 4045 N N . ARG B 1 84 ? 14.273 8.008 -3.646 1 97.94 84 ARG B N 1
ATOM 4046 C CA . ARG B 1 84 ? 14.242 9.461 -3.764 1 97.94 84 ARG B CA 1
ATOM 4047 C C . ARG B 1 84 ? 12.805 9.961 -3.91 1 97.94 84 ARG B C 1
ATOM 4049 O O . ARG B 1 84 ? 12.461 11.023 -3.393 1 97.94 84 ARG B O 1
ATOM 4056 N N . ASP B 1 85 ? 11.969 9.188 -4.539 1 98 85 ASP B N 1
ATOM 4057 C CA . ASP B 1 85 ? 10.617 9.656 -4.84 1 98 85 ASP B CA 1
ATOM 4058 C C . ASP B 1 85 ? 9.602 9.055 -3.871 1 98 85 ASP B C 1
ATOM 4060 O O . ASP B 1 85 ? 8.391 9.156 -4.094 1 98 85 ASP B O 1
ATOM 4064 N N . THR B 1 86 ? 10.07 8.383 -2.826 1 98.75 86 THR B N 1
ATOM 4065 C CA . THR B 1 86 ? 9.164 7.867 -1.809 1 98.75 86 THR B CA 1
ATOM 4066 C C . THR B 1 86 ? 8.445 9.008 -1.098 1 98.75 86 THR B C 1
ATOM 4068 O O . THR B 1 86 ? 9.062 10.008 -0.725 1 98.75 86 THR B O 1
ATOM 4071 N N . MET B 1 87 ? 7.137 8.867 -1.01 1 98.81 87 MET B N 1
ATOM 4072 C CA . MET B 1 87 ? 6.305 9.867 -0.347 1 98.81 87 MET B CA 1
ATOM 4073 C C . MET B 1 87 ? 5.711 9.312 0.942 1 98.81 87 MET B C 1
ATOM 4075 O O . MET B 1 87 ? 5.68 8.102 1.144 1 98.81 87 MET B O 1
ATOM 4079 N N . THR B 1 88 ? 5.277 10.18 1.832 1 98.81 88 THR B N 1
ATOM 4080 C CA . THR B 1 88 ? 4.516 9.828 3.023 1 98.81 88 THR B CA 1
ATOM 4081 C C . THR B 1 88 ? 3.533 10.93 3.391 1 98.81 88 THR B C 1
ATOM 4083 O O . THR B 1 88 ? 3.5 11.984 2.742 1 98.81 88 THR B O 1
ATOM 4086 N N . VAL B 1 89 ? 2.627 10.648 4.285 1 98.81 89 VAL B N 1
ATOM 4087 C CA . VAL B 1 89 ? 1.745 11.656 4.859 1 98.81 89 VAL B CA 1
ATOM 4088 C C . VAL B 1 89 ? 2.525 12.523 5.84 1 98.81 89 VAL B C 1
ATOM 4090 O O . VAL B 1 89 ? 3.248 12.008 6.695 1 98.81 89 VAL B O 1
ATOM 4093 N N . THR B 1 90 ? 2.357 13.805 5.715 1 98.56 90 THR B N 1
ATOM 4094 C CA . THR B 1 90 ? 3.18 14.688 6.539 1 98.56 90 THR B CA 1
ATOM 4095 C C . THR B 1 90 ? 2.414 15.133 7.781 1 98.56 90 THR B C 1
ATOM 4097 O O . THR B 1 90 ? 2.955 15.852 8.625 1 98.56 90 THR B O 1
ATOM 4100 N N . PHE B 1 91 ? 1.156 14.734 7.836 1 98.19 91 PHE B N 1
ATOM 4101 C CA . PHE B 1 91 ? 0.289 15.047 8.969 1 98.19 91 PHE B CA 1
ATOM 4102 C C . PHE B 1 91 ? 0.234 16.547 9.203 1 98.19 91 PHE B C 1
ATOM 4104 O O . PHE B 1 91 ? 0.022 17.328 8.273 1 98.19 91 PHE B O 1
ATOM 4111 N N . SER B 1 92 ? 0.325 17.016 10.352 1 98.25 92 SER B N 1
ATOM 4112 C CA . SER B 1 92 ? 0.008 18.391 10.695 1 98.25 92 SER B CA 1
ATOM 4113 C C . SER B 1 92 ? 1.067 19.359 10.164 1 98.25 92 SER B C 1
ATOM 4115 O O . SER B 1 92 ? 0.875 20.578 10.172 1 98.25 92 SER B O 1
ATOM 4117 N N . THR B 1 93 ? 2.205 18.906 9.688 1 98.56 93 THR B N 1
ATOM 4118 C CA . THR B 1 93 ? 3.094 19.859 9.023 1 98.56 93 THR B CA 1
ATOM 4119 C C . THR B 1 93 ? 2.375 20.547 7.871 1 98.56 93 THR B C 1
ATOM 4121 O O . THR B 1 93 ? 2.758 21.656 7.465 1 98.56 93 THR B O 1
ATOM 4124 N N . THR B 1 94 ? 1.372 19.906 7.414 1 98.75 94 THR B N 1
ATOM 4125 C CA . THR B 1 94 ? 0.533 20.453 6.352 1 98.75 94 THR B CA 1
ATOM 4126 C C . THR B 1 94 ? -0.04 21.812 6.758 1 98.75 94 THR B C 1
ATOM 4128 O O . THR B 1 94 ? -0.225 22.688 5.91 1 98.75 94 THR B O 1
ATOM 4131 N N . LYS B 1 95 ? -0.29 22 8.031 1 98.81 95 LYS B N 1
ATOM 4132 C CA . LYS B 1 95 ? -0.889 23.234 8.531 1 98.81 95 LYS B CA 1
ATOM 4133 C C . LYS B 1 95 ? 0.015 24.438 8.258 1 98.81 95 LYS B C 1
ATOM 4135 O O . LYS B 1 95 ? -0.466 25.562 8.109 1 98.81 95 LYS B O 1
ATOM 4140 N N . ALA B 1 96 ? 1.313 24.188 8.203 1 98.81 96 ALA B N 1
ATOM 4141 C CA . ALA B 1 96 ? 2.227 25.281 7.875 1 98.81 96 ALA B CA 1
ATOM 4142 C C . ALA B 1 96 ? 1.986 25.797 6.461 1 98.81 96 ALA B C 1
ATOM 4144 O O . ALA B 1 96 ? 2.027 27 6.215 1 98.81 96 ALA B O 1
ATOM 4145 N N . ILE B 1 97 ? 1.736 24.875 5.555 1 98.88 97 ILE B N 1
ATOM 4146 C CA . ILE B 1 97 ? 1.464 25.266 4.176 1 98.88 97 ILE B CA 1
ATOM 4147 C C . ILE B 1 97 ? 0.126 26 4.098 1 98.88 97 ILE B C 1
ATOM 4149 O O . ILE B 1 97 ? -0 27 3.398 1 98.88 97 ILE B O 1
ATOM 4153 N N . ALA B 1 98 ? -0.807 25.531 4.844 1 98.88 98 ALA B N 1
ATOM 4154 C CA . ALA B 1 98 ? -2.1 26.203 4.922 1 98.88 98 ALA B CA 1
ATOM 4155 C C . ALA B 1 98 ? -1.944 27.625 5.434 1 98.88 98 ALA B C 1
ATOM 4157 O O . ALA B 1 98 ? -2.543 28.562 4.887 1 98.88 98 ALA B O 1
ATOM 4158 N N . ALA B 1 99 ? -1.181 27.781 6.457 1 98.88 99 ALA B N 1
ATOM 4159 C CA . ALA B 1 99 ? -0.951 29.109 7.051 1 98.88 99 ALA B CA 1
ATOM 4160 C C . ALA B 1 99 ? -0.287 30.047 6.047 1 98.88 99 ALA B C 1
ATOM 4162 O O . ALA B 1 99 ? -0.641 31.219 5.969 1 98.88 99 ALA B O 1
ATOM 4163 N N . LEU B 1 100 ? 0.631 29.531 5.297 1 98.88 100 LEU B N 1
ATOM 4164 C CA . LEU B 1 100 ? 1.281 30.344 4.27 1 98.88 100 LEU B CA 1
ATOM 4165 C C . LEU B 1 100 ? 0.285 30.75 3.195 1 98.88 100 LEU B C 1
ATOM 4167 O O . LEU B 1 100 ? 0.34 31.891 2.695 1 98.88 100 LEU B O 1
ATOM 4171 N N . ILE B 1 101 ? -0.592 29.859 2.854 1 98.94 101 ILE B N 1
ATOM 4172 C CA . ILE B 1 101 ? -1.593 30.172 1.843 1 98.94 101 ILE B CA 1
ATOM 4173 C C . ILE B 1 101 ? -2.516 31.281 2.363 1 98.94 101 ILE B C 1
ATOM 4175 O O . ILE B 1 101 ? -2.838 32.219 1.637 1 98.94 101 ILE B O 1
ATOM 4179 N N . VAL B 1 102 ? -2.902 31.203 3.617 1 98.94 102 VAL B N 1
ATOM 4180 C CA . VAL B 1 102 ? -3.709 32.25 4.207 1 98.94 102 VAL B CA 1
ATOM 4181 C C . VAL B 1 102 ? -2.949 33.594 4.145 1 98.94 102 VAL B C 1
ATOM 4183 O O . VAL B 1 102 ? -3.523 34.625 3.807 1 98.94 102 VAL B O 1
ATOM 4186 N N . ALA B 1 103 ? -1.689 33.594 4.402 1 98.88 103 ALA B N 1
ATOM 4187 C CA . ALA B 1 103 ? -0.853 34.781 4.355 1 98.88 103 ALA B CA 1
ATOM 4188 C C . ALA B 1 103 ? -0.824 35.375 2.949 1 98.88 103 ALA B C 1
ATOM 4190 O O . ALA B 1 103 ? -0.766 36.594 2.785 1 98.88 103 ALA B O 1
ATOM 4191 N N . ILE B 1 104 ? -0.833 34.5 1.952 1 98.94 104 ILE B N 1
ATOM 4192 C CA . ILE B 1 104 ? -0.907 34.969 0.574 1 98.94 104 ILE B CA 1
ATOM 4193 C C . ILE B 1 104 ? -2.211 35.719 0.359 1 98.94 104 ILE B C 1
ATOM 4195 O O . ILE B 1 104 ? -2.211 36.812 -0.212 1 98.94 104 ILE B O 1
ATOM 4199 N N . PHE B 1 105 ? -3.281 35.156 0.838 1 98.88 105 PHE B N 1
ATOM 4200 C CA . PHE B 1 105 ? -4.578 35.812 0.703 1 98.88 105 PHE B CA 1
ATOM 4201 C C . PHE B 1 105 ? -4.582 37.156 1.417 1 98.88 105 PHE B C 1
ATOM 4203 O O . PHE B 1 105 ? -5.145 38.125 0.914 1 98.88 105 PHE B O 1
ATOM 4210 N N . VAL B 1 106 ? -3.951 37.25 2.576 1 98.81 106 VAL B N 1
ATOM 4211 C CA . VAL B 1 106 ? -3.85 38.5 3.322 1 98.81 106 VAL B CA 1
ATOM 4212 C C . VAL B 1 106 ? -3.002 39.5 2.541 1 98.81 106 VAL B C 1
ATOM 4214 O O . VAL B 1 106 ? -3.365 40.656 2.426 1 98.81 106 VAL B O 1
ATOM 4217 N N . SER B 1 107 ? -1.986 39.031 1.986 1 98.81 107 SER B N 1
ATOM 4218 C CA . SER B 1 107 ? -1.088 39.875 1.2 1 98.81 107 SER B CA 1
ATOM 4219 C C . SER B 1 107 ? -1.804 40.469 -0.007 1 98.81 107 SER B C 1
ATOM 4221 O O . SER B 1 107 ? -1.53 41.625 -0.4 1 98.81 107 SER B O 1
ATOM 4223 N N . ARG B 1 108 ? -2.695 39.719 -0.522 1 98.56 108 ARG B N 1
ATOM 4224 C CA . ARG B 1 108 ? -3.41 40.156 -1.725 1 98.56 108 ARG B CA 1
ATOM 4225 C C . ARG B 1 108 ? -4.652 40.969 -1.372 1 98.56 108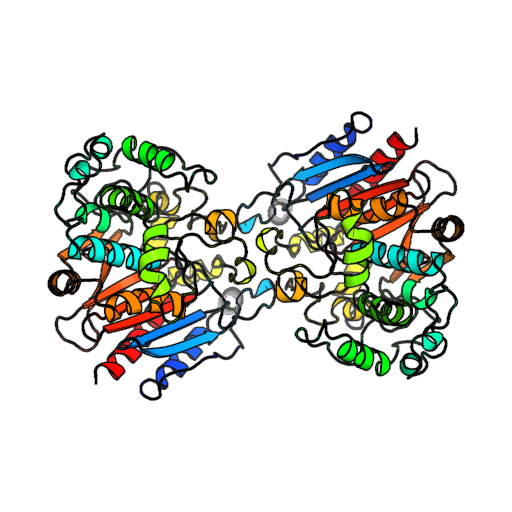 ARG B C 1
ATOM 4227 O O . ARG B 1 108 ? -5.344 41.469 -2.26 1 98.56 108 ARG B O 1
ATOM 4234 N N . GLY B 1 109 ? -4.949 41.031 -0.144 1 98.38 109 GLY B N 1
ATOM 4235 C CA . GLY B 1 109 ? -6.082 41.812 0.319 1 98.38 109 GLY B CA 1
ATOM 4236 C C . GLY B 1 109 ? -7.406 41.094 0.196 1 98.38 109 GLY B C 1
ATOM 4237 O O . GLY B 1 109 ? -8.469 41.719 0.34 1 98.38 109 GLY B O 1
ATOM 4238 N N . HIS B 1 110 ? -7.363 39.875 -0.056 1 98.44 110 HIS B N 1
ATOM 4239 C CA . HIS B 1 110 ? -8.586 39.094 -0.202 1 98.44 110 HIS B CA 1
ATOM 4240 C C . HIS B 1 110 ? -9.18 38.719 1.157 1 98.44 110 HIS B C 1
ATOM 4242 O O . HIS B 1 110 ? -10.367 38.406 1.256 1 98.44 110 HIS B O 1
ATOM 4248 N N . LEU B 1 111 ? -8.289 38.75 2.145 1 97.06 111 LEU B N 1
ATOM 4249 C CA . LEU B 1 111 ? -8.703 38.469 3.516 1 97.06 111 LEU B CA 1
ATOM 4250 C C . LEU B 1 111 ? -7.801 39.188 4.512 1 97.06 111 LEU B C 1
ATOM 4252 O O . LEU B 1 111 ? -6.684 39.594 4.172 1 97.06 111 LEU B O 1
ATOM 4256 N N . HIS B 1 112 ? -8.328 39.469 5.727 1 98.44 112 HIS B N 1
ATOM 4257 C CA . HIS B 1 112 ? -7.535 40 6.828 1 98.44 112 HIS B CA 1
ATOM 4258 C C . HIS B 1 112 ? -7.66 39.125 8.07 1 98.44 112 HIS B C 1
ATOM 4260 O O . HIS B 1 112 ? -8.695 38.469 8.281 1 98.44 112 HIS B O 1
ATOM 4266 N N . TYR B 1 113 ? -6.656 39.094 8.867 1 98.44 113 TYR B N 1
ATOM 4267 C CA . TYR B 1 113 ? -6.633 38.219 10.039 1 98.44 113 TYR B CA 1
ATOM 4268 C C . TYR B 1 113 ? -7.73 38.594 11.023 1 98.44 113 TYR B C 1
ATOM 4270 O O . TYR B 1 113 ? -8.328 37.719 11.664 1 98.44 113 TYR B O 1
ATOM 4278 N N . ASP B 1 114 ? -8.055 39.844 11.094 1 97.94 114 ASP B N 1
ATOM 4279 C CA . ASP B 1 114 ? -9.016 40.312 12.086 1 97.94 114 ASP B CA 1
ATOM 4280 C C . ASP B 1 114 ? -10.438 40.281 11.531 1 97.94 114 ASP B C 1
ATOM 4282 O O . ASP B 1 114 ? -11.391 40.625 12.242 1 97.94 114 ASP B O 1
ATOM 4286 N N . ASP B 1 115 ? -10.578 39.906 10.297 1 98.69 115 ASP B N 1
ATOM 4287 C CA . ASP B 1 115 ? -11.922 39.812 9.734 1 98.69 115 ASP B CA 1
ATOM 4288 C C . ASP B 1 115 ? -12.75 38.781 10.484 1 98.69 115 ASP B C 1
ATOM 4290 O O . ASP B 1 115 ? -12.227 37.719 10.883 1 98.69 115 ASP B O 1
ATOM 4294 N N . LEU B 1 116 ? -14.016 39.094 10.672 1 98.75 116 LEU B N 1
ATOM 4295 C CA . LEU B 1 116 ? -14.945 38.062 11.094 1 98.75 116 LEU B CA 1
ATOM 4296 C C . LEU B 1 116 ? -15.117 37 10 1 98.75 116 LEU B C 1
ATOM 4298 O O . LEU B 1 116 ? -15.172 37.344 8.812 1 98.75 116 LEU B O 1
ATOM 4302 N N . VAL B 1 117 ? -15.195 35.75 10.422 1 98.88 117 VAL B N 1
ATOM 4303 C CA . VAL B 1 117 ? -15.453 34.688 9.461 1 98.88 117 VAL B CA 1
ATOM 4304 C C . VAL B 1 117 ? -16.781 34.938 8.75 1 98.88 117 VAL B C 1
ATOM 4306 O O . VAL B 1 117 ? -16.906 34.688 7.555 1 98.88 117 VAL B O 1
ATOM 4309 N N . THR B 1 118 ? -17.781 35.562 9.438 1 98.75 118 THR B N 1
ATOM 4310 C CA . THR B 1 118 ? -19.125 35.781 8.922 1 98.75 118 THR B CA 1
ATOM 4311 C C . THR B 1 118 ? -19.094 36.844 7.809 1 98.75 118 THR B C 1
ATOM 4313 O O . THR B 1 118 ? -20.062 36.969 7.047 1 98.75 118 THR B O 1
ATOM 4316 N N . LYS B 1 119 ? -18.047 37.594 7.773 1 98.5 119 LYS B N 1
ATOM 4317 C CA . LYS B 1 119 ? -17.875 38.531 6.652 1 98.5 119 LYS B CA 1
ATOM 4318 C C . LYS B 1 119 ? -17.875 37.781 5.32 1 98.5 119 LYS B C 1
ATOM 4320 O O . LYS B 1 119 ? -18.406 38.281 4.324 1 98.5 119 LYS B O 1
ATOM 4325 N N . TYR B 1 120 ? -17.359 36.594 5.305 1 98.44 120 TYR B N 1
ATOM 4326 C CA . TYR B 1 120 ? -17.234 35.781 4.094 1 98.44 120 TYR B CA 1
ATOM 4327 C C . TYR B 1 120 ? -18.266 34.656 4.078 1 98.44 120 TYR B C 1
ATOM 4329 O O . TYR B 1 120 ? -18.688 34.219 3.01 1 98.44 120 TYR B O 1
ATOM 4337 N N . TRP B 1 121 ? -18.578 34.219 5.191 1 98.56 121 TRP B N 1
ATOM 4338 C CA . TRP B 1 121 ? -19.422 33.031 5.41 1 98.56 121 TRP B CA 1
ATOM 4339 C C . TRP B 1 121 ? -20.484 33.312 6.461 1 98.56 121 TRP B C 1
ATOM 4341 O O . TRP B 1 121 ? -20.422 32.812 7.578 1 98.56 121 TRP B O 1
ATOM 4351 N N . PRO B 1 122 ? -21.516 34.062 6.117 1 98.56 122 PRO B N 1
ATOM 4352 C CA . PRO B 1 122 ? -22.531 34.469 7.094 1 98.56 122 PRO B CA 1
ATOM 4353 C C . PRO B 1 122 ? -23.172 33.281 7.812 1 98.56 122 PRO B C 1
ATOM 4355 O O . PRO B 1 122 ? -23.438 33.344 9.016 1 98.56 122 PRO B O 1
ATOM 4358 N N . GLU B 1 123 ? -23.391 32.188 7.098 1 98.5 123 GLU B N 1
ATOM 4359 C CA . GLU B 1 123 ? -24.078 31.031 7.66 1 98.5 123 GLU B CA 1
ATOM 4360 C C . GLU B 1 123 ? -23.234 30.375 8.758 1 98.5 123 GLU B C 1
ATOM 4362 O O . GLU B 1 123 ? -23.766 29.594 9.555 1 98.5 123 GLU B O 1
ATOM 4367 N N . PHE B 1 124 ? -21.969 30.656 8.82 1 98.62 124 PHE B N 1
ATOM 4368 C CA . PHE B 1 124 ? -21.062 30.125 9.836 1 98.62 124 PHE B CA 1
ATOM 4369 C C . PHE B 1 124 ? -21.453 30.641 11.219 1 98.62 124 PHE B C 1
ATOM 4371 O O . PHE B 1 124 ? -21.234 29.938 12.219 1 98.62 124 PHE B O 1
ATOM 4378 N N . GLY B 1 125 ? -22.078 31.766 11.328 1 98.38 125 GLY B N 1
ATOM 4379 C CA . GLY B 1 125 ? -22.266 32.5 12.57 1 98.38 125 GLY B CA 1
ATOM 4380 C C . GLY B 1 125 ? -23.281 31.844 13.5 1 98.38 125 GLY B C 1
ATOM 4381 O O . GLY B 1 125 ? -23.5 32.312 14.617 1 98.38 125 GLY B O 1
ATOM 4382 N N . GLN B 1 126 ? -23.797 30.734 13.047 1 97.44 126 GLN B N 1
ATOM 4383 C CA . GLN B 1 126 ? -24.766 30.031 13.875 1 97.44 126 GLN B CA 1
ATOM 4384 C C . GLN B 1 126 ? -24.109 29.469 15.125 1 97.44 126 GLN B C 1
ATOM 4386 O O . GLN B 1 126 ? -22.891 29.25 15.148 1 97.44 126 GLN B O 1
ATOM 4391 N N . HIS B 1 127 ? -24.922 29.281 16.234 1 97.75 127 HIS B N 1
ATOM 4392 C CA . HIS B 1 127 ? -24.5 28.609 17.453 1 97.75 127 HIS B CA 1
ATOM 4393 C C . HIS B 1 127 ? -23.375 29.391 18.141 1 97.75 127 HIS B C 1
ATOM 4395 O O . HIS B 1 127 ? -22.359 28.812 18.531 1 97.75 127 HIS B O 1
ATOM 4401 N N . HIS B 1 128 ? -23.484 30.688 18.125 1 97.12 128 HIS B N 1
ATOM 4402 C CA . HIS B 1 128 ? -22.625 31.609 18.875 1 97.12 128 HIS B CA 1
ATOM 4403 C C . HIS B 1 128 ? -21.25 31.719 18.219 1 97.12 128 HIS B C 1
ATOM 4405 O O . HIS B 1 128 ? -20.25 31.984 18.906 1 97.12 128 HIS B O 1
ATOM 4411 N N . LYS B 1 129 ? -21.109 31.531 16.906 1 98.62 129 LYS B N 1
ATOM 4412 C CA . LYS B 1 129 ? -19.828 31.625 16.219 1 98.62 129 LYS B CA 1
ATOM 4413 C C . LYS B 1 129 ? -19.703 32.938 15.469 1 98.62 129 LYS B C 1
ATOM 4415 O O . LYS B 1 129 ? -18.797 33.125 14.648 1 98.62 129 LYS B O 1
ATOM 4420 N N . GLU B 1 130 ? -20.578 33.969 15.742 1 98.06 130 GLU B N 1
ATOM 4421 C CA . GLU B 1 130 ? -20.703 35.188 14.953 1 98.06 130 GLU B CA 1
ATOM 4422 C C . GLU B 1 130 ? -19.469 36.062 15.102 1 98.06 130 GLU B C 1
ATOM 4424 O O . GLU B 1 130 ? -19.172 36.875 14.219 1 98.06 130 GLU B O 1
ATOM 4429 N N . ASN B 1 131 ? -18.719 35.906 16.188 1 98.06 131 ASN B N 1
ATOM 4430 C CA . ASN B 1 131 ? -17.594 36.781 16.453 1 98.06 131 ASN B CA 1
ATOM 4431 C C . ASN B 1 131 ? -16.266 36.125 16.156 1 98.06 131 ASN B C 1
ATOM 4433 O O . ASN B 1 131 ? -15.203 36.656 16.484 1 98.06 131 ASN B O 1
ATOM 4437 N N . VAL B 1 132 ? -16.297 34.938 15.633 1 98.75 132 VAL B N 1
ATOM 4438 C CA . VAL B 1 132 ? -15.055 34.219 15.312 1 98.75 132 VAL B CA 1
ATOM 4439 C C . VAL B 1 132 ? -14.305 34.938 14.203 1 98.75 132 VAL B C 1
ATOM 4441 O O . VAL B 1 132 ? -14.891 35.281 13.172 1 98.75 132 VAL B O 1
ATOM 4444 N N . THR B 1 133 ? -13.023 35.188 14.43 1 98.69 133 THR B N 1
ATOM 4445 C CA . THR B 1 133 ? -12.188 35.844 13.422 1 98.69 133 THR B CA 1
ATOM 4446 C C . THR B 1 133 ? -11.367 34.812 12.664 1 98.69 133 THR B C 1
ATOM 4448 O O . THR B 1 133 ? -11.242 33.656 13.102 1 98.69 133 THR B O 1
ATOM 4451 N N . VAL B 1 134 ? -10.82 35.25 11.5 1 98.75 134 VAL B N 1
ATOM 4452 C CA . VAL B 1 134 ? -9.914 34.406 10.727 1 98.75 134 VAL B CA 1
ATOM 4453 C C . VAL B 1 134 ? -8.711 34 11.586 1 98.75 134 VAL B C 1
ATOM 4455 O O . VAL B 1 134 ? -8.289 32.844 11.586 1 98.75 134 VAL B O 1
ATOM 4458 N N . GLN B 1 135 ? -8.195 34.906 12.344 1 98.12 135 GLN B N 1
ATOM 4459 C CA . GLN B 1 135 ? -7.062 34.656 13.227 1 98.12 135 GLN B CA 1
ATOM 4460 C C . GLN B 1 135 ? -7.398 33.562 14.258 1 98.12 135 GLN B C 1
ATOM 4462 O O . GLN B 1 135 ? -6.562 32.719 14.562 1 98.12 135 GLN B O 1
ATOM 4467 N N . TRP B 1 136 ? -8.594 33.625 14.805 1 98.44 136 TRP B N 1
ATOM 4468 C CA . TRP B 1 136 ? -9 32.656 15.812 1 98.44 136 TRP B CA 1
ATOM 4469 C C . TRP B 1 136 ? -9.047 31.25 15.219 1 98.44 136 TRP B C 1
ATOM 4471 O O . TRP B 1 136 ? -8.758 30.266 15.914 1 98.44 136 TRP B O 1
ATOM 4481 N N . VAL B 1 137 ? -9.414 31.109 13.977 1 98.81 137 VAL B N 1
ATOM 4482 C CA . VAL B 1 137 ? -9.398 29.828 13.297 1 98.81 137 VAL B CA 1
ATOM 4483 C C . VAL B 1 137 ? -7.969 29.312 13.195 1 98.81 137 VAL B C 1
ATOM 4485 O O . VAL B 1 137 ? -7.699 28.141 13.508 1 98.81 137 VAL B O 1
ATOM 4488 N N . LEU B 1 138 ? -7.066 30.156 12.82 1 98.56 138 LEU B N 1
ATOM 4489 C CA . LEU B 1 138 ? -5.668 29.781 12.656 1 98.56 138 LEU B CA 1
ATOM 4490 C C . LEU B 1 138 ? -5.027 29.469 14.008 1 98.56 138 LEU B C 1
ATOM 4492 O O . LEU B 1 138 ? -4.102 28.656 14.094 1 98.56 138 LEU B O 1
ATOM 4496 N N . GLU B 1 139 ? -5.59 30.016 15.062 1 97.69 139 GLU B N 1
ATOM 4497 C CA . GLU B 1 139 ? -4.988 29.906 16.391 1 97.69 139 GLU B CA 1
ATOM 4498 C C . GLU B 1 139 ? -5.723 28.875 17.234 1 97.69 139 GLU B C 1
ATOM 4500 O O . GLU B 1 139 ? -5.492 28.781 18.453 1 97.69 139 GLU B O 1
ATOM 4505 N N . HIS B 1 140 ? -6.629 28.156 16.703 1 98.31 140 HIS B N 1
ATOM 4506 C CA . HIS B 1 140 ? -7.301 27.047 17.359 1 98.31 140 HIS B CA 1
ATOM 4507 C C . HIS B 1 140 ? -8.164 27.531 18.516 1 98.31 140 HIS B C 1
ATOM 4509 O O . HIS B 1 140 ? -8.125 26.953 19.609 1 98.31 140 HIS B O 1
ATOM 4515 N N . LYS B 1 141 ? -8.945 28.578 18.188 1 98.25 141 LYS B N 1
ATOM 4516 C CA . LYS B 1 141 ? -9.734 29.172 19.266 1 98.25 141 LYS B CA 1
ATOM 4517 C C . LYS B 1 141 ? -11.227 29.109 18.953 1 98.25 141 LYS B C 1
ATOM 4519 O O . LYS B 1 141 ? -12.023 29.797 19.594 1 98.25 141 LYS B O 1
ATOM 4524 N N . THR B 1 142 ? -11.641 28.281 18.016 1 98.25 142 THR B N 1
ATOM 4525 C CA . THR B 1 142 ? -13.047 28.25 17.609 1 98.25 142 THR B CA 1
ATOM 4526 C C . THR B 1 142 ? -13.852 27.297 18.5 1 98.25 142 THR B C 1
ATOM 4528 O O . THR B 1 142 ? -15.078 27.375 18.531 1 98.25 142 THR B O 1
ATOM 4531 N N . GLY B 1 143 ? -13.156 26.359 19.141 1 98 143 GLY B N 1
ATOM 4532 C CA . GLY B 1 143 ? -13.844 25.359 19.938 1 98 143 GLY B CA 1
ATOM 4533 C C . GLY B 1 143 ? -14.445 24.25 19.109 1 98 143 GLY B C 1
ATOM 4534 O O . GLY B 1 143 ? -15.234 23.438 19.625 1 98 143 GLY B O 1
ATOM 4535 N N . LEU B 1 144 ? -14.117 24.156 17.891 1 98.62 144 LEU B N 1
ATOM 4536 C CA . LEU B 1 144 ? -14.641 23.156 16.984 1 98.62 144 LEU B CA 1
ATOM 4537 C C . LEU B 1 144 ? -13.617 22.047 16.734 1 98.62 144 LEU B C 1
ATOM 4539 O O . LEU B 1 144 ? -13.32 21.703 15.594 1 98.62 144 LEU B O 1
ATOM 4543 N N . ILE B 1 145 ? -13.117 21.438 17.828 1 97.75 145 ILE B N 1
ATOM 4544 C CA . ILE B 1 145 ? -12.109 20.391 17.703 1 97.75 145 ILE B CA 1
ATOM 4545 C C . ILE B 1 145 ? -12.758 19.125 17.156 1 97.75 145 ILE B C 1
ATOM 4547 O O . ILE B 1 145 ? -12.055 18.188 16.75 1 97.75 145 ILE B O 1
ATOM 4551 N N . LYS B 1 146 ? -14.008 19.109 17.125 1 97.62 146 LYS B N 1
ATOM 4552 C CA . LYS B 1 146 ? -14.875 18.094 16.547 1 97.62 146 LYS B CA 1
ATOM 4553 C C . LYS B 1 146 ? -16.188 18.703 16.062 1 97.62 146 LYS B C 1
ATOM 4555 O O . LYS B 1 146 ? -16.703 19.641 16.672 1 97.62 146 LYS B O 1
ATOM 4560 N N . PHE B 1 147 ? -16.672 18.219 14.914 1 98.31 147 PHE B N 1
ATOM 4561 C CA . PHE B 1 147 ? -18.016 18.594 14.492 1 98.31 147 PHE B CA 1
ATOM 4562 C C . PHE B 1 147 ? -19.062 17.703 15.133 1 98.31 147 PHE B C 1
ATOM 4564 O O . PHE B 1 147 ? -18.734 16.641 15.68 1 98.31 147 PHE B O 1
ATOM 4571 N N . ASP B 1 148 ? -20.266 18.094 15.094 1 97.62 148 ASP B N 1
ATOM 4572 C CA . ASP B 1 148 ? -21.312 17.391 15.812 1 97.62 148 ASP B CA 1
ATOM 4573 C C . ASP B 1 148 ? -21.609 16.047 15.164 1 97.62 148 ASP B C 1
ATOM 4575 O O . ASP B 1 148 ? -21.891 15.062 15.867 1 97.62 148 ASP B O 1
ATOM 4579 N N . GLU B 1 149 ? -21.594 16.031 13.906 1 97.81 149 GLU B N 1
ATOM 4580 C CA . GLU B 1 149 ? -21.859 14.781 13.188 1 97.81 149 GLU B CA 1
ATOM 4581 C C . GLU B 1 149 ? -20.578 14.188 12.617 1 97.81 149 GLU B C 1
ATOM 4583 O O . GLU B 1 149 ? -19.609 14.914 12.336 1 97.81 149 GLU B O 1
ATOM 4588 N N . GLU B 1 150 ? -20.578 12.875 12.492 1 97.81 150 GLU B N 1
ATOM 4589 C CA . GLU B 1 150 ? -19.453 12.195 11.852 1 97.81 150 GLU B CA 1
ATOM 4590 C C . GLU B 1 150 ? -19.359 12.57 10.375 1 97.81 150 GLU B C 1
ATOM 4592 O O . GLU B 1 150 ? -20.375 12.797 9.719 1 97.81 150 GLU B O 1
ATOM 4597 N N . ILE B 1 151 ? -18.156 12.695 9.922 1 98.25 151 ILE B N 1
ATOM 4598 C CA . ILE B 1 151 ? -17.953 12.984 8.508 1 98.25 151 ILE B CA 1
ATOM 4599 C C . ILE B 1 151 ? -17.906 11.672 7.715 1 98.25 151 ILE B C 1
ATOM 4601 O O . ILE B 1 151 ? -17.141 10.766 8.062 1 98.25 151 ILE B O 1
ATOM 4605 N N . GLN B 1 152 ? -18.688 11.555 6.688 1 97.94 152 GLN B N 1
ATOM 4606 C CA . GLN B 1 152 ? -18.609 10.422 5.777 1 97.94 152 GLN B CA 1
ATOM 4607 C C . GLN B 1 152 ? -17.391 10.539 4.859 1 97.94 152 GLN B C 1
ATOM 4609 O O . GLN B 1 152 ? -17.234 11.531 4.152 1 97.94 152 GLN B O 1
ATOM 4614 N N . LEU B 1 153 ? -16.625 9.516 4.848 1 97.94 153 LEU B N 1
ATOM 4615 C CA . LEU B 1 153 ? -15.398 9.539 4.055 1 97.94 153 LEU B CA 1
ATOM 4616 C C . LEU B 1 153 ? -15.703 9.828 2.59 1 97.94 153 LEU B C 1
ATOM 4618 O O . LEU B 1 153 ? -15.016 10.633 1.953 1 97.94 153 LEU B O 1
ATOM 4622 N N . GLU B 1 154 ? -16.766 9.273 2.043 1 96.94 154 GLU B N 1
ATOM 4623 C CA . GLU B 1 154 ? -17.125 9.383 0.633 1 96.94 154 GLU B CA 1
ATOM 4624 C C . GLU B 1 154 ? -17.531 10.82 0.278 1 96.94 154 GLU B C 1
ATOM 4626 O O . GLU B 1 154 ? -17.547 11.188 -0.898 1 96.94 154 GLU B O 1
ATOM 4631 N N . ARG B 1 155 ? -17.797 11.641 1.33 1 98.19 155 ARG B N 1
ATOM 4632 C CA . ARG B 1 155 ? -18.266 13 1.091 1 98.19 155 ARG B CA 1
ATOM 4633 C C . ARG B 1 155 ? -17.266 14.023 1.627 1 98.19 155 ARG B C 1
ATOM 4635 O O . ARG B 1 155 ? -17.578 15.219 1.678 1 98.19 155 ARG B O 1
ATOM 4642 N N . ALA B 1 156 ? -16.141 13.555 1.967 1 98.38 156 ALA B N 1
ATOM 4643 C CA . ALA B 1 156 ? -15.172 14.422 2.645 1 98.38 156 ALA B CA 1
ATOM 4644 C C . ALA B 1 156 ? -14.672 15.516 1.712 1 98.38 156 ALA B C 1
ATOM 4646 O O . ALA B 1 156 ? -14.234 16.578 2.168 1 98.38 156 ALA B O 1
ATOM 4647 N N . ASN B 1 157 ? -14.727 15.266 0.375 1 98.12 157 ASN B N 1
ATOM 4648 C CA . ASN B 1 157 ? -14.297 16.281 -0.59 1 98.12 157 ASN B CA 1
ATOM 4649 C C . ASN B 1 157 ? -15.477 17.094 -1.116 1 98.12 157 ASN B C 1
ATOM 4651 O O . ASN B 1 157 ? -15.312 17.938 -1.997 1 98.12 157 ASN B O 1
ATOM 4655 N N . ASP B 1 158 ? -16.688 16.797 -0.643 1 98.44 158 ASP B N 1
ATOM 4656 C CA . ASP B 1 158 ? -17.875 17.594 -0.953 1 98.44 158 ASP B CA 1
ATOM 4657 C C . ASP B 1 158 ? -17.922 18.844 -0.078 1 98.44 158 ASP B C 1
ATOM 4659 O O . ASP B 1 158 ? -18.453 18.797 1.036 1 98.44 158 ASP B O 1
ATOM 4663 N N . HIS B 1 159 ? -17.5 19.969 -0.66 1 98 159 HIS B N 1
ATOM 4664 C CA . HIS B 1 159 ? -17.328 21.156 0.149 1 98 159 HIS B CA 1
ATOM 4665 C C . HIS B 1 159 ? -18.672 21.703 0.626 1 98 159 HIS B C 1
ATOM 4667 O O . HIS B 1 159 ? -18.75 22.328 1.69 1 98 159 HIS B O 1
ATOM 4673 N N . LEU B 1 160 ? -19.766 21.453 -0.131 1 98.44 160 LEU B N 1
ATOM 4674 C CA . LEU B 1 160 ? -21.094 21.891 0.313 1 98.44 160 LEU B CA 1
ATOM 4675 C C . LEU B 1 160 ? -21.562 21.062 1.508 1 98.44 160 LEU B C 1
ATOM 4677 O O . LEU B 1 160 ? -22.109 21.625 2.467 1 98.44 160 LEU B O 1
ATOM 4681 N N . TYR B 1 161 ? -21.328 19.734 1.417 1 98.56 161 TYR B N 1
ATOM 4682 C CA . TYR B 1 161 ? -21.625 18.844 2.525 1 98.56 161 TYR B CA 1
ATOM 4683 C C . TYR B 1 161 ? -20.859 19.25 3.777 1 98.56 161 TYR B C 1
ATOM 4685 O O . TYR B 1 161 ? -21.438 19.344 4.863 1 98.56 161 TYR B O 1
ATOM 4693 N N . ILE B 1 162 ? -19.594 19.562 3.666 1 98.69 162 ILE B N 1
ATOM 4694 C CA . ILE B 1 162 ? -18.734 19.938 4.777 1 98.69 162 ILE B CA 1
ATOM 4695 C C . ILE B 1 162 ? -19.172 21.297 5.344 1 98.69 162 ILE B C 1
ATOM 4697 O O . ILE B 1 162 ? -19.203 21.484 6.562 1 98.69 162 ILE B O 1
ATOM 4701 N N . SER B 1 163 ? -19.516 22.234 4.473 1 98.56 163 SER B N 1
ATOM 4702 C CA . SER B 1 163 ? -19.969 23.547 4.898 1 98.56 163 SER B CA 1
ATOM 4703 C C . SER B 1 163 ? -21.172 23.438 5.84 1 98.56 163 SER B C 1
ATOM 4705 O O . SER B 1 163 ? -21.172 24.031 6.914 1 98.56 163 SER B O 1
ATOM 4707 N N . LYS B 1 164 ? -22.125 22.672 5.387 1 98.56 164 LYS B N 1
ATOM 4708 C CA . LYS B 1 164 ? -23.344 22.516 6.176 1 98.56 164 LYS B CA 1
ATOM 4709 C C . LYS B 1 164 ? -23.031 21.891 7.535 1 98.56 164 LYS B C 1
ATOM 4711 O O . LYS B 1 164 ? -23.625 22.266 8.547 1 98.56 164 LYS B O 1
ATOM 4716 N N . LEU B 1 165 ? -22.172 20.922 7.52 1 98.5 165 LEU B N 1
ATOM 4717 C CA . LEU B 1 165 ? -21.781 20.266 8.758 1 98.5 165 LEU B CA 1
ATOM 4718 C C . LEU B 1 165 ? -21.156 21.266 9.734 1 98.5 165 LEU B C 1
ATOM 4720 O O . LEU B 1 165 ? -21.484 21.25 10.922 1 98.5 165 LEU B O 1
ATOM 4724 N N . ILE B 1 166 ? -20.312 22.125 9.266 1 98.75 166 ILE B N 1
ATOM 4725 C CA . ILE B 1 166 ? -19.625 23.109 10.102 1 98.75 166 ILE B CA 1
ATOM 4726 C C . ILE B 1 166 ? -20.641 24.141 10.609 1 98.75 166 ILE B C 1
ATOM 4728 O O . ILE B 1 166 ? -20.625 24.484 11.789 1 98.75 166 ILE B O 1
ATOM 4732 N N . GLU B 1 167 ? -21.516 24.625 9.758 1 98.75 167 GLU B N 1
ATOM 4733 C CA . GLU B 1 167 ? -22.531 25.609 10.117 1 98.75 167 GLU B CA 1
ATOM 4734 C C . GLU B 1 167 ? -23.391 25.125 11.281 1 98.75 167 GLU B C 1
ATOM 4736 O O . GLU B 1 167 ? -23.688 25.906 12.195 1 98.75 167 GLU B O 1
ATOM 4741 N N . GLU B 1 168 ? -23.656 23.875 11.273 1 98.44 168 GLU B N 1
ATOM 4742 C CA . GLU B 1 168 ? -24.594 23.312 12.242 1 98.44 168 GLU B CA 1
ATOM 4743 C C . GLU B 1 168 ? -23.891 22.906 13.523 1 98.44 168 GLU B C 1
ATOM 4745 O O . GLU B 1 168 ? -24.531 22.672 14.555 1 98.44 168 GLU B O 1
ATOM 4750 N N . SER B 1 169 ? -22.594 22.844 13.5 1 98.69 169 SER B N 1
ATOM 4751 C CA . SER B 1 169 ? -21.844 22.328 14.648 1 98.69 169 SER B CA 1
ATOM 4752 C C . SER B 1 169 ? -21.688 23.406 15.719 1 98.69 169 SER B C 1
ATOM 4754 O O . SER B 1 169 ? -21.453 24.578 15.414 1 98.69 169 SER B O 1
ATOM 4756 N N . LYS B 1 170 ? -21.781 22.984 16.984 1 98.5 170 LYS B N 1
ATOM 4757 C CA . LYS B 1 170 ? -21.625 23.875 18.125 1 98.5 170 LYS B CA 1
ATOM 4758 C C . LYS B 1 170 ? -20.219 23.781 18.703 1 98.5 170 LYS B C 1
ATOM 4760 O O . LYS B 1 170 ? -19.672 22.688 18.875 1 98.5 170 LYS B O 1
ATOM 4765 N N . PRO B 1 171 ? -19.625 24.984 19 1 98.31 171 PRO B N 1
ATOM 4766 C CA . PRO B 1 171 ? -18.328 24.938 19.672 1 98.31 171 PRO B CA 1
ATOM 4767 C C . PRO B 1 171 ? -18.391 24.266 21.031 1 98.31 171 PRO B C 1
ATOM 4769 O O . PRO B 1 171 ? -19.375 24.438 21.766 1 98.31 171 PRO B O 1
ATOM 4772 N N . MET B 1 172 ? -17.391 23.516 21.406 1 96.81 172 MET B N 1
ATOM 4773 C CA . MET B 1 172 ? -17.328 22.812 22.688 1 96.81 172 MET B CA 1
ATOM 4774 C C . MET B 1 172 ? -17.125 23.781 23.844 1 96.81 172 MET B C 1
ATOM 4776 O O . MET B 1 172 ? -17.438 23.469 24.984 1 96.81 172 MET B O 1
ATOM 4780 N N . TRP B 1 173 ? -16.609 24.953 23.641 1 97.19 173 TRP B N 1
ATOM 4781 C CA . TRP B 1 173 ? -16.5 26.109 24.547 1 97.19 173 TRP B CA 1
ATOM 4782 C C . TRP B 1 173 ? -16.688 27.406 23.781 1 97.19 173 TRP B C 1
ATOM 4784 O O . TRP B 1 173 ? -16.609 27.438 22.547 1 97.19 173 TRP B O 1
ATOM 4794 N N . PRO B 1 174 ? -17.047 28.531 24.453 1 97.62 174 PRO B N 1
ATOM 4795 C CA . PRO B 1 174 ? -17.219 29.797 23.719 1 97.62 174 PRO B CA 1
ATOM 4796 C C . PRO B 1 174 ? -15.969 30.203 22.953 1 97.62 174 PRO B C 1
ATOM 4798 O O . PRO B 1 174 ? -14.875 30.281 23.531 1 97.62 174 PRO B O 1
ATOM 4801 N N . PRO B 1 175 ? -16.141 30.438 21.656 1 98.12 175 PRO B N 1
ATOM 4802 C CA . PRO B 1 175 ? -14.969 30.797 20.859 1 98.12 175 PRO B CA 1
ATOM 4803 C C . PRO B 1 175 ? -14.188 31.984 21.438 1 98.12 175 PRO B C 1
ATOM 4805 O O . PRO B 1 175 ? -14.789 32.906 21.969 1 98.12 175 PRO B O 1
ATOM 4808 N N . GLY B 1 176 ? -12.914 31.891 21.328 1 96.69 176 GLY B N 1
ATOM 4809 C CA . GLY B 1 176 ? -12.047 32.969 21.781 1 96.69 176 GLY B CA 1
ATOM 4810 C C . GLY B 1 176 ? -11.664 32.875 23.234 1 96.69 176 GLY B C 1
ATOM 4811 O O . GLY B 1 176 ? -10.734 33.531 23.688 1 96.69 176 GLY B O 1
ATOM 4812 N N . THR B 1 177 ? -12.258 31.984 23.984 1 96.88 177 THR B N 1
ATOM 4813 C CA . THR B 1 177 ? -12.031 31.922 25.422 1 96.88 177 THR B CA 1
ATOM 4814 C C . THR B 1 177 ? -10.922 30.938 25.766 1 96.88 177 THR B C 1
ATOM 4816 O O . THR B 1 177 ? -10.359 30.969 26.859 1 96.88 177 THR B O 1
ATOM 4819 N N . ALA B 1 178 ? -10.695 30.062 24.875 1 95.94 178 ALA B N 1
ATOM 4820 C CA . ALA B 1 178 ? -9.633 29.078 25.078 1 95.94 178 ALA B CA 1
ATOM 4821 C C . ALA B 1 178 ? -9.055 28.625 23.75 1 95.94 178 ALA B C 1
ATOM 4823 O O . ALA B 1 178 ? -9.719 28.703 22.719 1 95.94 178 ALA B O 1
ATOM 4824 N N . SER B 1 179 ? -7.781 28.25 23.922 1 95.62 179 SER B N 1
ATOM 4825 C CA . SER B 1 179 ? -7.141 27.578 22.797 1 95.62 179 SER B CA 1
ATOM 4826 C C . SER B 1 179 ? -7.172 26.062 22.953 1 95.62 179 SER B C 1
ATOM 4828 O O . SER B 1 179 ? -6.922 25.547 24.047 1 95.62 179 SER B O 1
ATOM 4830 N N . GLY B 1 180 ? -7.613 25.375 21.953 1 96.44 180 GLY B N 1
ATOM 4831 C CA . GLY B 1 180 ? -7.594 23.922 21.844 1 96.44 180 GLY B CA 1
ATOM 4832 C C . GLY B 1 180 ? -7.27 23.422 20.453 1 96.44 180 GLY B C 1
ATOM 4833 O O . GLY B 1 180 ? -8.016 23.688 19.516 1 96.44 180 GLY B O 1
ATOM 4834 N N . TYR B 1 181 ? -6.27 22.672 20.422 1 96.38 181 TYR B N 1
ATOM 4835 C CA . TYR B 1 181 ? -5.699 22.25 19.156 1 96.38 181 TYR B CA 1
ATOM 4836 C C . TYR B 1 181 ? -6.734 21.516 18.312 1 96.38 181 TYR B C 1
ATOM 4838 O O . TYR B 1 181 ? -7.289 20.5 18.734 1 96.38 181 TYR B O 1
ATOM 4846 N N . HIS B 1 182 ? -7.105 22.125 17.141 1 98.06 182 HIS B N 1
ATOM 4847 C CA . HIS B 1 182 ? -7.91 21.469 16.109 1 98.06 182 HIS B CA 1
ATOM 4848 C C . HIS B 1 182 ? -7.059 20.547 15.25 1 98.06 182 HIS B C 1
ATOM 4850 O O . HIS B 1 182 ? -6.586 20.938 14.18 1 98.06 182 HIS B O 1
ATOM 4856 N N . ALA B 1 183 ? -7.016 19.297 15.617 1 96.94 183 ALA B N 1
ATOM 4857 C CA . ALA B 1 183 ? -6.09 18.359 14.984 1 96.94 183 ALA B CA 1
ATOM 4858 C C . ALA B 1 183 ? -6.414 18.188 13.508 1 96.94 183 ALA B C 1
ATOM 4860 O O . ALA B 1 183 ? -5.516 18.219 12.656 1 96.94 183 ALA B O 1
ATOM 4861 N N . ILE B 1 184 ? -7.695 18 13.219 1 98.25 184 ILE B N 1
ATOM 4862 C CA . ILE B 1 184 ? -8.078 17.656 11.852 1 98.25 184 ILE B CA 1
ATOM 4863 C C . ILE B 1 184 ? -9.047 18.703 11.312 1 98.25 184 ILE B C 1
ATOM 4865 O O . ILE B 1 184 ? -8.906 19.156 10.172 1 98.25 184 ILE B O 1
ATOM 4869 N N . THR B 1 185 ? -9.922 19.25 12.109 1 98.56 185 THR B N 1
ATOM 4870 C CA . THR B 1 185 ? -11.055 20.062 11.68 1 98.56 185 THR B CA 1
ATOM 4871 C C . THR B 1 185 ? -10.586 21.406 11.141 1 98.56 185 THR B C 1
ATOM 4873 O O . THR B 1 185 ? -11.258 22.016 10.305 1 98.56 185 THR B O 1
ATOM 4876 N N . GLN B 1 186 ? -9.414 21.875 11.562 1 98.75 186 GLN B N 1
ATOM 4877 C CA . GLN B 1 186 ? -8.922 23.172 11.117 1 98.75 186 GLN B CA 1
ATOM 4878 C C . GLN B 1 186 ? -8.789 23.219 9.594 1 98.75 186 GLN B C 1
ATOM 4880 O O . GLN B 1 186 ? -9.016 24.25 8.977 1 98.75 186 GLN B O 1
ATOM 4885 N N . GLY B 1 187 ? -8.422 22.047 9.055 1 98.75 187 GLY B N 1
ATOM 4886 C CA . GLY B 1 187 ? -8.219 22 7.617 1 98.75 187 GLY B CA 1
ATOM 4887 C C . GLY B 1 187 ? -9.461 22.359 6.828 1 98.75 187 GLY B C 1
ATOM 4888 O O . GLY B 1 187 ? -9.391 23.109 5.852 1 98.75 187 GLY B O 1
ATOM 4889 N N . TRP B 1 188 ? -10.609 21.875 7.227 1 98.75 188 TRP B N 1
ATOM 4890 C CA . TRP B 1 188 ? -11.859 22.156 6.523 1 98.75 188 TRP B CA 1
ATOM 4891 C C . TRP B 1 188 ? -12.344 23.562 6.824 1 98.75 188 TRP B C 1
ATOM 4893 O O . TRP B 1 188 ? -12.953 24.219 5.965 1 98.75 188 TRP B O 1
ATOM 4903 N N . LEU B 1 189 ? -12.086 24.031 8.07 1 98.88 189 LEU B N 1
ATOM 4904 C CA . LEU B 1 189 ? -12.445 25.406 8.414 1 98.88 189 LEU B CA 1
ATOM 4905 C C . LEU B 1 189 ? -11.719 26.406 7.512 1 98.88 189 LEU B C 1
ATOM 4907 O O . LEU B 1 189 ? -12.344 27.281 6.926 1 98.88 189 LEU B O 1
ATOM 4911 N N . ILE B 1 190 ? -10.445 26.219 7.383 1 98.88 190 ILE B N 1
ATOM 4912 C CA . ILE B 1 190 ? -9.633 27.109 6.57 1 98.88 190 ILE B CA 1
ATOM 4913 C C . ILE B 1 190 ? -10.062 27.016 5.109 1 98.88 190 ILE B C 1
ATOM 4915 O O . ILE B 1 190 ? -10.203 28.031 4.426 1 98.88 190 ILE B O 1
ATOM 4919 N N . ASP B 1 191 ? -10.281 25.812 4.629 1 98.88 191 ASP B N 1
ATOM 4920 C CA . ASP B 1 191 ? -10.711 25.609 3.248 1 98.88 191 ASP B CA 1
ATOM 4921 C C . ASP B 1 191 ? -11.992 26.391 2.961 1 98.88 191 ASP B C 1
ATOM 4923 O O . ASP B 1 191 ? -12.102 27.047 1.931 1 98.88 191 ASP B O 1
ATOM 4927 N N . GLN B 1 192 ? -12.969 26.328 3.863 1 98.81 192 GLN B N 1
ATOM 4928 C CA . GLN B 1 192 ? -14.258 26.984 3.67 1 98.81 192 GLN B CA 1
ATOM 4929 C C . GLN B 1 192 ? -14.102 28.5 3.617 1 98.81 192 GLN B C 1
ATOM 4931 O O . GLN B 1 192 ? -14.719 29.156 2.783 1 98.81 192 GLN B O 1
ATOM 4936 N N . ILE B 1 193 ? -13.32 29.016 4.449 1 98.88 193 ILE B N 1
ATOM 4937 C CA . ILE B 1 193 ? -13.094 30.469 4.48 1 98.88 193 ILE B CA 1
ATOM 4938 C C . ILE B 1 193 ? -12.422 30.906 3.186 1 98.88 193 ILE B C 1
ATOM 4940 O O . ILE B 1 193 ? -12.852 31.875 2.553 1 98.88 193 ILE B O 1
ATOM 4944 N N . LEU B 1 194 ? -11.406 30.172 2.758 1 98.69 194 LEU B N 1
ATOM 4945 C CA . LEU B 1 194 ? -10.633 30.562 1.586 1 98.69 194 LEU B CA 1
ATOM 4946 C C . LEU B 1 194 ? -11.469 30.453 0.317 1 98.69 194 LEU B C 1
ATOM 4948 O O . LEU B 1 194 ? -11.336 31.266 -0.593 1 98.69 194 LEU B O 1
ATOM 4952 N N . ARG B 1 195 ? -12.359 29.422 0.252 1 98.56 195 ARG B N 1
ATOM 4953 C CA . ARG B 1 195 ? -13.258 29.281 -0.886 1 98.56 195 ARG B CA 1
ATOM 4954 C C . ARG B 1 195 ? -14.109 30.531 -1.067 1 98.56 195 ARG B C 1
ATOM 4956 O O . ARG B 1 195 ? -14.414 30.922 -2.195 1 98.56 195 ARG B O 1
ATOM 4963 N N . ARG B 1 196 ? -14.422 31.125 -0.027 1 98.69 196 ARG B N 1
ATOM 4964 C CA . ARG B 1 196 ? -15.328 32.281 -0.051 1 98.69 196 ARG B CA 1
ATOM 4965 C C . ARG B 1 196 ? -14.555 33.562 -0.216 1 98.69 196 ARG B C 1
ATOM 4967 O O . ARG B 1 196 ? -15.062 34.531 -0.805 1 98.69 196 ARG B O 1
ATOM 4974 N N . ALA B 1 197 ? -13.367 33.594 0.225 1 98.56 197 ALA B N 1
ATOM 4975 C CA . ALA B 1 197 ? -12.531 34.812 0.125 1 98.56 197 ALA B CA 1
ATOM 4976 C C . ALA B 1 197 ? -11.844 34.875 -1.236 1 98.56 197 ALA B C 1
ATOM 4978 O O . ALA B 1 197 ? -11.461 35.969 -1.684 1 98.56 197 ALA B O 1
ATOM 4979 N N . ASP B 1 198 ? -11.625 33.688 -1.859 1 98.5 198 ASP B N 1
ATOM 4980 C CA . ASP B 1 198 ? -10.961 33.625 -3.156 1 98.5 198 ASP B CA 1
ATOM 4981 C C . ASP B 1 198 ? -11.859 34.188 -4.262 1 98.5 198 ASP B C 1
ATOM 4983 O O . ASP B 1 198 ? -12.984 33.719 -4.449 1 98.5 198 ASP B O 1
ATOM 4987 N N . PRO B 1 199 ? -11.359 35.125 -4.98 1 98.31 199 PRO B N 1
ATOM 4988 C CA . PRO B 1 199 ? -12.164 35.688 -6.086 1 98.31 199 PRO B CA 1
ATOM 4989 C C . PRO B 1 199 ? -12.57 34.594 -7.09 1 98.31 199 PRO B C 1
ATOM 4991 O O . PRO B 1 199 ? -13.633 34.719 -7.711 1 98.31 199 PRO B O 1
ATOM 4994 N N . LYS B 1 200 ? -11.781 33.594 -7.258 1 98.19 200 LYS B N 1
ATOM 4995 C CA . LYS B 1 200 ? -12.086 32.5 -8.195 1 98.19 200 LYS B CA 1
ATOM 4996 C C . LYS B 1 200 ? -12.867 31.391 -7.512 1 98.19 200 LYS B C 1
ATOM 4998 O O . LYS B 1 200 ? -13.219 30.391 -8.148 1 98.19 200 LYS B O 1
ATOM 5003 N N . LYS B 1 201 ? -13.047 31.484 -6.199 1 98.12 201 LYS B N 1
ATOM 5004 C CA . LYS B 1 201 ? -13.859 30.578 -5.395 1 98.12 201 LYS B CA 1
ATOM 5005 C C . LYS B 1 201 ? -13.273 29.172 -5.391 1 98.12 201 LYS B C 1
ATOM 5007 O O . LYS B 1 201 ? -14.008 28.188 -5.426 1 98.12 201 LYS B O 1
ATOM 5012 N N . ARG B 1 202 ? -11.969 29.219 -5.457 1 97.94 202 ARG B N 1
ATOM 5013 C CA . ARG B 1 202 ? -11.273 27.938 -5.441 1 97.94 202 ARG B CA 1
ATOM 5014 C C . ARG B 1 202 ? -11.117 27.406 -4.016 1 97.94 202 ARG B C 1
ATOM 5016 O O . ARG B 1 202 ? -11.016 28.188 -3.07 1 97.94 202 ARG B O 1
ATOM 5023 N N . GLY B 1 203 ? -11.102 25.984 -3.949 1 98.12 203 GLY B N 1
ATOM 5024 C CA . GLY B 1 203 ? -10.648 25.391 -2.701 1 98.12 203 GLY B CA 1
ATOM 5025 C C . GLY B 1 203 ? -9.156 25.547 -2.473 1 98.12 203 GLY B C 1
ATOM 5026 O O . GLY B 1 203 ? -8.414 25.891 -3.393 1 98.12 203 GLY B O 1
ATOM 5027 N N . ILE B 1 204 ? -8.797 25.281 -1.258 1 97.94 204 ILE B N 1
ATOM 5028 C CA . ILE B 1 204 ? -7.398 25.5 -0.897 1 97.94 204 ILE B CA 1
ATOM 5029 C C . ILE B 1 204 ? -6.5 24.547 -1.672 1 97.94 204 ILE B C 1
ATOM 5031 O O . ILE B 1 204 ? -5.395 24.906 -2.08 1 97.94 204 ILE B O 1
ATOM 5035 N N . GLY B 1 205 ? -6.934 23.281 -1.891 1 98 205 GLY B N 1
ATOM 5036 C CA . GLY B 1 205 ? -6.176 22.328 -2.697 1 98 205 GLY B CA 1
ATOM 5037 C C . GLY B 1 205 ? -6.004 22.781 -4.137 1 98 205 GLY B C 1
ATOM 5038 O O . GLY B 1 205 ? -4.914 22.672 -4.703 1 98 205 GLY B O 1
ATOM 5039 N N . GLN B 1 206 ? -7.047 23.281 -4.711 1 98.31 206 GLN B N 1
ATOM 5040 C CA . GLN B 1 206 ? -6.988 23.797 -6.078 1 98.31 206 GLN B CA 1
ATOM 5041 C C . GLN B 1 206 ? -6.09 25.031 -6.168 1 98.31 206 GLN B C 1
ATOM 5043 O O . GLN B 1 206 ? -5.301 25.156 -7.105 1 98.31 206 GLN B O 1
ATOM 5048 N N . PHE B 1 207 ? -6.25 25.969 -5.27 1 98.75 207 PHE B N 1
ATOM 5049 C CA . PHE B 1 207 ? -5.387 27.141 -5.238 1 98.75 207 PHE B CA 1
ATOM 5050 C C . PHE B 1 207 ? -3.918 26.734 -5.211 1 98.75 207 PHE B C 1
ATOM 5052 O O . PHE B 1 207 ? -3.113 27.25 -5.992 1 98.75 207 PHE B O 1
ATOM 5059 N N . TYR B 1 208 ? -3.621 25.812 -4.32 1 98.81 208 TYR B N 1
ATOM 5060 C CA . TYR B 1 208 ? -2.258 25.297 -4.195 1 98.81 208 TYR B CA 1
ATOM 5061 C C . TYR B 1 208 ? -1.759 24.75 -5.523 1 98.81 208 TYR B C 1
ATOM 5063 O O . TYR B 1 208 ? -0.665 25.094 -5.977 1 98.81 208 TYR B O 1
ATOM 5071 N N . ARG B 1 209 ? -2.541 23.875 -6.105 1 98.44 209 ARG B N 1
ATOM 5072 C CA . ARG B 1 209 ? -2.158 23.203 -7.34 1 98.44 209 ARG B CA 1
ATOM 5073 C C . ARG B 1 209 ? -1.954 24.203 -8.477 1 98.44 209 ARG B C 1
ATOM 5075 O O . ARG B 1 209 ? -1.091 24 -9.336 1 98.44 209 ARG B O 1
ATOM 5082 N N . GLU B 1 210 ? -2.688 25.281 -8.461 1 98.56 210 GLU B N 1
ATOM 5083 C CA . GLU B 1 210 ? -2.67 26.219 -9.578 1 98.56 210 GLU B CA 1
ATOM 5084 C C . GLU B 1 210 ? -1.641 27.328 -9.359 1 98.56 210 GLU B C 1
ATOM 5086 O O . GLU B 1 210 ? -1.04 27.812 -10.32 1 98.56 210 GLU B O 1
ATOM 5091 N N . GLU B 1 211 ? -1.378 27.688 -8.086 1 98.62 211 GLU B N 1
ATOM 5092 C CA . GLU B 1 211 ? -0.639 28.938 -7.887 1 98.62 211 GLU B CA 1
ATOM 5093 C C . GLU B 1 211 ? 0.719 28.672 -7.242 1 98.62 211 GLU B C 1
ATOM 5095 O O . GLU B 1 211 ? 1.645 29.469 -7.379 1 98.62 211 GLU B O 1
ATOM 5100 N N . ILE B 1 212 ? 0.854 27.594 -6.547 1 98.81 212 ILE B N 1
ATOM 5101 C CA . ILE B 1 212 ? 2.08 27.375 -5.789 1 98.81 212 ILE B CA 1
ATOM 5102 C C . ILE B 1 212 ? 2.871 26.219 -6.41 1 98.81 212 ILE B C 1
ATOM 5104 O O . ILE B 1 212 ? 4.051 26.375 -6.727 1 98.81 212 ILE B O 1
ATOM 5108 N N . GLN B 1 213 ? 2.227 25.078 -6.672 1 98.69 213 GLN B N 1
ATOM 5109 C CA . GLN B 1 213 ? 2.895 23.859 -7.105 1 98.69 213 GLN B CA 1
ATOM 5110 C C . GLN B 1 213 ? 3.676 24.078 -8.398 1 98.69 213 GLN B C 1
ATOM 5112 O O . GLN B 1 213 ? 4.801 23.609 -8.539 1 98.69 213 GLN B O 1
ATOM 5117 N N . PRO B 1 214 ? 3.145 24.844 -9.43 1 98.69 214 PRO B N 1
ATOM 5118 C CA . PRO B 1 214 ? 3.904 25.062 -10.656 1 98.69 214 PRO B CA 1
ATOM 5119 C C . PRO B 1 214 ? 5.207 25.828 -10.414 1 98.69 214 PRO B C 1
ATOM 5121 O O . PRO B 1 214 ? 6.121 25.766 -11.242 1 98.69 214 PRO B O 1
ATOM 5124 N N . LEU B 1 215 ? 5.34 26.547 -9.273 1 98.75 215 LEU B N 1
ATOM 5125 C CA . LEU B 1 215 ? 6.5 27.375 -8.977 1 98.75 215 LEU B CA 1
ATOM 5126 C C . LEU B 1 215 ? 7.566 26.578 -8.234 1 98.75 215 LEU B C 1
ATOM 5128 O O . LEU B 1 215 ? 8.703 27.047 -8.094 1 98.75 215 LEU B O 1
ATOM 5132 N N . MET B 1 216 ? 7.219 25.391 -7.82 1 98.75 216 MET B N 1
ATOM 5133 C CA . MET B 1 216 ? 8.109 24.594 -6.996 1 98.75 216 MET B CA 1
ATOM 5134 C C . MET B 1 216 ? 9.219 23.969 -7.84 1 98.75 216 MET B C 1
ATOM 5136 O O . MET B 1 216 ? 8.977 23.531 -8.961 1 98.75 216 MET B O 1
ATOM 5140 N N . LYS B 1 217 ? 10.375 23.922 -7.336 1 96.94 217 LYS B N 1
ATOM 5141 C CA . LYS B 1 217 ? 11.469 23.219 -7.988 1 96.94 217 LYS B CA 1
ATOM 5142 C C . LYS B 1 217 ? 11.219 21.719 -8.016 1 96.94 217 LYS B C 1
ATOM 5144 O O . LYS B 1 217 ? 11.586 21.031 -8.977 1 96.94 217 LYS B O 1
ATOM 5149 N N . ASP B 1 218 ? 10.695 21.203 -6.914 1 97.31 218 ASP B N 1
ATOM 5150 C CA . ASP B 1 218 ? 10.203 19.828 -6.809 1 97.31 218 ASP B CA 1
ATOM 5151 C C . ASP B 1 218 ? 8.711 19.812 -6.48 1 97.31 218 ASP B C 1
ATOM 5153 O O . ASP B 1 218 ? 8.289 20.297 -5.426 1 97.31 218 ASP B O 1
ATOM 5157 N N . LYS B 1 219 ? 7.938 19.219 -7.266 1 98.31 219 LYS B N 1
ATOM 5158 C CA . LYS B 1 219 ? 6.488 19.391 -7.203 1 98.31 219 LYS B CA 1
ATOM 5159 C C . LYS B 1 219 ? 5.836 18.234 -6.449 1 98.31 219 LYS B C 1
ATOM 5161 O O . LYS B 1 219 ? 4.605 18.109 -6.43 1 98.31 219 LYS B O 1
ATOM 5166 N N . ASP B 1 220 ? 6.625 17.375 -5.852 1 98.31 220 ASP B N 1
ATOM 5167 C CA . ASP B 1 220 ? 6.125 16.156 -5.223 1 98.31 220 ASP B CA 1
ATOM 5168 C C . ASP B 1 220 ? 5.57 16.453 -3.828 1 98.31 220 ASP B C 1
ATOM 5170 O O . ASP B 1 220 ? 6.039 15.883 -2.838 1 98.31 220 ASP B O 1
ATOM 5174 N N . PHE B 1 221 ? 4.688 17.297 -3.688 1 98.81 221 PHE B N 1
ATOM 5175 C CA . PHE B 1 221 ? 3.852 17.547 -2.523 1 98.81 221 PHE B CA 1
ATOM 5176 C C . PHE B 1 221 ? 2.41 17.828 -2.941 1 98.81 221 PHE B C 1
ATOM 5178 O O . PHE B 1 221 ? 2.154 18.672 -3.795 1 98.81 221 PHE B O 1
ATOM 5185 N N . TYR B 1 222 ? 1.485 17.109 -2.311 1 98.81 222 TYR B N 1
ATOM 5186 C CA . TYR B 1 222 ? 0.106 17.125 -2.783 1 98.81 222 TYR B CA 1
ATOM 5187 C C . TYR B 1 222 ? -0.861 17.375 -1.635 1 98.81 222 TYR B C 1
ATOM 5189 O O . TYR B 1 222 ? -0.615 16.969 -0.5 1 98.81 222 TYR B O 1
ATOM 5197 N N . ILE B 1 223 ? -1.885 18.094 -1.842 1 98.25 223 ILE B N 1
ATOM 5198 C CA . ILE B 1 223 ? -3.115 18.156 -1.062 1 98.25 223 ILE B CA 1
ATOM 5199 C C . ILE B 1 223 ? -4.246 17.453 -1.812 1 98.25 223 ILE B C 1
ATOM 5201 O O . ILE B 1 223 ? -4.902 18.062 -2.664 1 98.25 223 ILE B O 1
ATOM 5205 N N . GLY B 1 224 ? -4.566 16.234 -1.429 1 96.94 224 GLY B N 1
ATOM 5206 C CA . GLY B 1 224 ? -5.332 15.328 -2.266 1 96.94 224 GLY B CA 1
ATOM 5207 C C . GLY B 1 224 ? -4.465 14.547 -3.244 1 96.94 224 GLY B C 1
ATOM 5208 O O . GLY B 1 224 ? -4.27 14.977 -4.383 1 96.94 224 GLY B O 1
ATOM 5209 N N . LEU B 1 225 ? -4.02 13.391 -2.844 1 98.31 225 LEU B N 1
ATOM 5210 C CA . LEU B 1 225 ? -3.096 12.602 -3.65 1 98.31 225 LEU B CA 1
ATOM 5211 C C . LEU B 1 225 ? -3.844 11.828 -4.734 1 98.31 225 LEU B C 1
ATOM 5213 O O . LEU B 1 225 ? -4.785 11.086 -4.438 1 98.31 225 LEU B O 1
ATOM 5217 N N . PRO B 1 226 ? -3.395 12.031 -6.008 1 97.88 226 PRO B N 1
ATOM 5218 C CA . PRO B 1 226 ? -3.986 11.18 -7.039 1 97.88 226 PRO B CA 1
ATOM 5219 C C . PRO B 1 226 ? -3.771 9.688 -6.766 1 97.88 226 PRO B C 1
ATOM 5221 O O . PRO B 1 226 ? -2.674 9.281 -6.379 1 97.88 226 PRO B O 1
ATOM 5224 N N . ARG B 1 227 ? -4.777 8.906 -7.02 1 96.56 227 ARG B N 1
ATOM 5225 C CA . ARG B 1 227 ? -4.742 7.48 -6.715 1 96.56 227 ARG B CA 1
ATOM 5226 C C . ARG B 1 227 ? -3.627 6.781 -7.484 1 96.56 227 ARG B C 1
ATOM 5228 O O . ARG B 1 227 ? -3.035 5.82 -6.992 1 96.56 227 ARG B O 1
ATOM 5235 N N . SER B 1 228 ? -3.291 7.27 -8.68 1 97.88 228 SER B N 1
ATOM 5236 C CA . SER B 1 228 ? -2.299 6.633 -9.547 1 97.88 228 SER B CA 1
ATOM 5237 C C . SER B 1 228 ? -0.897 6.754 -8.953 1 97.88 228 SER B C 1
ATOM 5239 O O . SER B 1 228 ? 0.028 6.07 -9.398 1 97.88 228 SER B O 1
ATOM 5241 N N . LEU B 1 229 ? -0.68 7.59 -7.906 1 98.5 229 LEU B N 1
ATOM 5242 C CA . LEU B 1 229 ? 0.637 7.797 -7.312 1 98.5 229 LEU B CA 1
ATOM 5243 C C . LEU B 1 229 ? 0.781 7.004 -6.02 1 98.5 229 LEU B C 1
ATOM 5245 O O . LEU B 1 229 ? 1.828 7.051 -5.371 1 98.5 229 LEU B O 1
ATOM 5249 N N . HIS B 1 230 ? -0.199 6.184 -5.742 1 98.06 230 HIS B N 1
ATOM 5250 C CA . HIS B 1 230 ? -0.211 5.488 -4.461 1 98.06 230 HIS B CA 1
ATOM 5251 C C . HIS B 1 230 ? 0.95 4.504 -4.355 1 98.06 230 HIS B C 1
ATOM 5253 O O . HIS B 1 230 ? 1.364 4.141 -3.252 1 98.06 230 HIS B O 1
ATOM 5259 N N . TYR B 1 231 ? 1.539 4.094 -5.473 1 98.19 231 TYR B N 1
ATOM 5260 C CA . TYR B 1 231 ? 2.646 3.146 -5.457 1 98.19 231 TYR B CA 1
ATOM 5261 C C . TYR B 1 231 ? 3.893 3.771 -4.844 1 98.19 231 TYR B C 1
ATOM 5263 O O . TYR B 1 231 ? 4.82 3.062 -4.445 1 98.19 231 TYR B O 1
ATOM 5271 N N . ARG B 1 232 ? 3.918 5.098 -4.707 1 98.62 232 ARG B N 1
ATOM 5272 C CA . ARG B 1 232 ? 5.086 5.805 -4.188 1 98.62 232 ARG B CA 1
ATOM 5273 C C . ARG B 1 232 ? 5.012 5.949 -2.674 1 98.62 232 ARG B C 1
ATOM 5275 O O . ARG B 1 232 ? 5.977 6.383 -2.037 1 98.62 232 ARG B O 1
ATOM 5282 N N . MET B 1 233 ? 3.9 5.559 -2.07 1 98.81 233 MET B N 1
ATOM 5283 C CA . MET B 1 233 ? 3.65 5.84 -0.66 1 98.81 233 MET B CA 1
ATOM 5284 C C . MET B 1 233 ? 4.418 4.871 0.233 1 98.81 233 MET B C 1
ATOM 5286 O O . MET B 1 233 ? 4.371 3.656 0.022 1 98.81 233 MET B O 1
ATOM 5290 N N . ALA B 1 234 ? 5.168 5.402 1.167 1 98.81 234 ALA B N 1
ATOM 5291 C CA . ALA B 1 234 ? 5.664 4.578 2.268 1 98.81 234 ALA B CA 1
ATOM 5292 C C . ALA B 1 234 ? 4.516 4.09 3.148 1 98.81 234 ALA B C 1
ATOM 5294 O O . ALA B 1 234 ? 3.498 4.773 3.283 1 98.81 234 ALA B O 1
ATOM 5295 N N . ARG B 1 235 ? 4.676 2.934 3.709 1 98.44 235 ARG B N 1
ATOM 5296 C CA . ARG B 1 235 ? 3.723 2.434 4.695 1 98.44 235 ARG B CA 1
ATOM 5297 C C . ARG B 1 235 ? 3.914 3.121 6.043 1 98.44 235 ARG B C 1
ATOM 5299 O O . ARG B 1 235 ? 5 3.066 6.625 1 98.44 235 ARG B O 1
ATOM 5306 N N . ILE B 1 236 ? 2.879 3.773 6.523 1 98.31 236 ILE B N 1
ATOM 5307 C CA . ILE B 1 236 ? 2.947 4.379 7.848 1 98.31 236 ILE B CA 1
A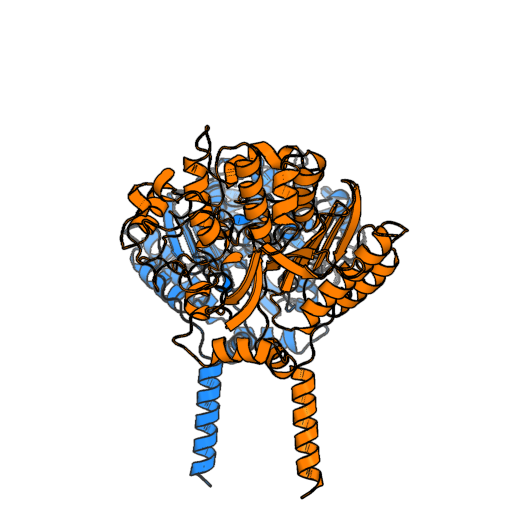TOM 5308 C C . ILE B 1 236 ? 2.748 3.309 8.914 1 98.31 236 ILE B C 1
ATOM 5310 O O . ILE B 1 236 ? 1.757 2.574 8.891 1 98.31 236 ILE B O 1
ATOM 5314 N N . VAL B 1 237 ? 3.664 3.205 9.805 1 95.62 237 VAL B N 1
ATOM 5315 C CA . VAL B 1 237 ? 3.676 2.135 10.797 1 95.62 237 VAL B CA 1
ATOM 5316 C C . VAL B 1 237 ? 3.521 2.729 12.195 1 95.62 237 VAL B C 1
ATOM 5318 O O . VAL B 1 237 ? 4.164 3.729 12.523 1 95.62 237 VAL B O 1
ATOM 5321 N N . GLN B 1 238 ? 2.666 2.143 12.977 1 91.12 238 GLN B N 1
ATOM 5322 C CA . GLN B 1 238 ? 2.508 2.547 14.375 1 91.12 238 GLN B CA 1
ATOM 5323 C C . GLN B 1 238 ? 3.633 1.986 15.242 1 91.12 238 GLN B C 1
ATOM 5325 O O . GLN B 1 238 ? 4.184 0.925 14.938 1 91.12 238 GLN B O 1
ATOM 5330 N N . SER B 1 239 ? 3.916 2.727 16.219 1 86.25 239 SER B N 1
ATOM 5331 C CA . SER B 1 239 ? 4.828 2.182 17.219 1 86.25 239 SER B CA 1
ATOM 5332 C C . SER B 1 239 ? 4.234 0.953 17.906 1 86.25 239 SER B C 1
ATOM 5334 O O . SER B 1 239 ? 3.02 0.866 18.094 1 86.25 239 SER B O 1
ATOM 5336 N N . THR B 1 240 ? 5.098 0.059 18.234 1 80.94 240 THR B N 1
ATOM 5337 C CA . THR B 1 240 ? 4.656 -1.069 19.047 1 80.94 240 THR B CA 1
ATOM 5338 C C . THR B 1 240 ? 4.309 -0.616 20.469 1 80.94 240 THR B C 1
ATOM 5340 O O . THR B 1 240 ? 4.676 0.486 20.875 1 80.94 240 THR B O 1
ATOM 5343 N N . ASN B 1 241 ? 3.631 -1.467 21.125 1 75.5 241 ASN B N 1
ATOM 5344 C CA . ASN B 1 241 ? 3.332 -1.162 22.516 1 75.5 241 ASN B CA 1
ATOM 5345 C C . ASN B 1 241 ? 4.605 -0.962 23.344 1 75.5 241 ASN B C 1
ATOM 5347 O O . ASN B 1 241 ? 4.672 -0.071 24.188 1 75.5 241 ASN B O 1
ATOM 5351 N N . ALA B 1 242 ? 5.594 -1.786 23.047 1 75.19 242 ALA B N 1
ATOM 5352 C CA . ALA B 1 242 ? 6.867 -1.68 23.75 1 75.19 242 ALA B CA 1
ATOM 5353 C C . ALA B 1 242 ? 7.539 -0.339 23.484 1 75.19 242 ALA B C 1
ATOM 5355 O O . ALA B 1 242 ? 8.07 0.297 24.391 1 75.19 242 ALA B O 1
ATOM 5356 N N . GLU B 1 243 ? 7.492 0.096 22.266 1 76.69 243 GLU B N 1
ATOM 5357 C CA . GLU B 1 243 ? 8.062 1.382 21.875 1 76.69 243 GLU B CA 1
ATOM 5358 C C . GLU B 1 243 ? 7.316 2.539 22.531 1 76.69 243 GLU B C 1
ATOM 5360 O O . GLU B 1 243 ? 7.934 3.508 22.984 1 76.69 243 GLU B O 1
ATOM 5365 N N . PHE B 1 244 ? 6.113 2.375 22.594 1 74.88 244 PHE B N 1
ATOM 5366 C CA . PHE B 1 244 ? 5.281 3.41 23.203 1 74.88 244 PHE B CA 1
ATOM 5367 C C . PHE B 1 244 ? 5.543 3.516 24.688 1 74.88 244 PHE B C 1
ATOM 5369 O O . PHE B 1 244 ? 5.68 4.617 25.234 1 74.88 244 PHE B O 1
ATOM 5376 N N . ILE B 1 245 ? 5.633 2.406 25.297 1 73.5 245 ILE B N 1
ATOM 5377 C CA . ILE B 1 245 ? 5.887 2.373 26.734 1 73.5 245 ILE B CA 1
ATOM 5378 C C . ILE B 1 245 ? 7.262 2.967 27.031 1 73.5 245 ILE B C 1
ATOM 5380 O O . ILE B 1 245 ? 7.418 3.75 27.969 1 73.5 245 ILE B O 1
ATOM 5384 N N . LYS B 1 246 ? 8.156 2.613 26.25 1 75.06 246 LYS B N 1
ATOM 5385 C CA . LYS B 1 246 ? 9.508 3.158 26.406 1 75.06 246 LYS B CA 1
ATOM 5386 C C . LYS B 1 246 ? 9.508 4.676 26.266 1 75.06 246 LYS B C 1
ATOM 5388 O O . LYS B 1 246 ? 10.148 5.383 27.047 1 75.06 246 LYS B O 1
ATOM 5393 N N . ALA B 1 247 ? 8.836 5.141 25.297 1 73.12 247 ALA B N 1
ATOM 5394 C CA . ALA B 1 247 ? 8.734 6.578 25.062 1 73.12 247 ALA B CA 1
ATOM 5395 C C . ALA B 1 247 ? 8.109 7.293 26.25 1 73.12 247 ALA B C 1
ATOM 5397 O O . ALA B 1 247 ? 8.57 8.367 26.656 1 73.12 247 ALA B O 1
ATOM 5398 N N . CYS B 1 248 ? 7.168 6.691 26.812 1 69.56 248 CYS B N 1
ATOM 5399 C CA . CYS B 1 248 ? 6.453 7.285 27.922 1 69.56 248 CYS B CA 1
ATOM 5400 C C . CYS B 1 248 ? 7.328 7.316 29.172 1 69.56 248 CYS B C 1
ATOM 5402 O O . CYS B 1 248 ? 7.258 8.258 29.969 1 69.56 248 CYS B O 1
ATOM 5404 N N . VAL B 1 249 ? 8.078 6.297 29.281 1 69.94 249 VAL B N 1
ATOM 5405 C CA . VAL B 1 249 ? 8.891 6.16 30.484 1 69.94 249 VAL B CA 1
ATOM 5406 C C . VAL B 1 249 ? 10.102 7.086 30.406 1 69.94 249 VAL B C 1
ATOM 5408 O O . VAL B 1 249 ? 10.5 7.699 31.391 1 69.94 249 VAL B O 1
ATOM 5411 N N . LEU B 1 250 ? 10.578 7.176 29.266 1 68.88 250 LEU B N 1
ATOM 5412 C CA . LEU B 1 250 ? 11.844 7.891 29.125 1 68.88 250 LEU B CA 1
ATOM 5413 C C . LEU B 1 250 ? 11.602 9.367 28.844 1 68.88 250 LEU B C 1
ATOM 5415 O O . LEU B 1 250 ? 12.5 10.195 29.016 1 68.88 250 LEU B O 1
ATOM 5419 N N . GLY B 1 251 ? 10.406 9.672 28.375 1 65.25 251 GLY B N 1
ATOM 5420 C CA . GLY B 1 251 ? 10.141 11.055 28 1 65.25 251 GLY B CA 1
ATOM 5421 C C . GLY B 1 251 ? 9.445 11.836 29.109 1 65.25 251 GLY B C 1
ATOM 5422 O O . GLY B 1 251 ? 8.578 11.312 29.797 1 65.25 251 GLY B O 1
ATOM 5423 N N . GLN B 1 252 ? 9.992 12.977 29.5 1 56.62 252 GLN B N 1
ATOM 5424 C CA . GLN B 1 252 ? 9.359 13.836 30.5 1 56.62 252 GLN B CA 1
ATOM 5425 C C . GLN B 1 252 ? 8.125 14.531 29.938 1 56.62 252 GLN B C 1
ATOM 5427 O O . GLN B 1 252 ? 7.082 14.578 30.578 1 56.62 252 GLN B O 1
ATOM 5432 N N . ARG B 1 253 ? 8.25 15.039 28.797 1 56.47 253 ARG B N 1
ATOM 5433 C CA . ARG B 1 253 ? 7.188 15.844 28.203 1 56.47 253 ARG B CA 1
ATOM 5434 C C . ARG B 1 253 ? 6 14.977 27.797 1 56.47 253 ARG B C 1
ATOM 5436 O O . ARG B 1 253 ? 4.848 15.375 27.969 1 56.47 253 ARG B O 1
ATOM 5443 N N . TYR B 1 254 ? 6.395 13.812 27.328 1 55.12 254 TYR B N 1
ATOM 5444 C CA . TYR B 1 254 ? 5.328 13 26.766 1 55.12 254 TYR B CA 1
ATOM 5445 C C . TYR B 1 254 ? 4.652 12.156 27.828 1 55.12 254 TYR B C 1
ATOM 5447 O O . TYR B 1 254 ? 3.6 11.555 27.594 1 55.12 254 TYR B O 1
ATOM 5455 N N . ARG B 1 255 ? 5.23 12.234 28.938 1 55.72 255 ARG B N 1
ATOM 5456 C CA . ARG B 1 255 ? 4.57 11.555 30.047 1 55.72 255 ARG B CA 1
ATOM 5457 C C . ARG B 1 255 ? 3.176 12.125 30.297 1 55.72 255 ARG B C 1
ATOM 5459 O O . ARG B 1 255 ? 2.223 11.375 30.516 1 55.72 255 ARG B O 1
ATOM 5466 N N . THR B 1 256 ? 3.287 13.422 30.25 1 54.81 256 THR B N 1
ATOM 5467 C CA . THR B 1 256 ? 1.994 14.055 30.5 1 54.81 256 THR B CA 1
ATOM 5468 C C . THR B 1 256 ? 1.021 13.758 29.359 1 54.81 256 THR B C 1
ATOM 5470 O O . THR B 1 256 ? -0.154 13.469 29.594 1 54.81 256 THR B O 1
ATOM 5473 N N . PHE B 1 257 ? 1.572 13.805 28.156 1 59.5 257 PHE B N 1
ATOM 5474 C CA . PHE B 1 257 ? 0.736 13.523 26.984 1 59.5 257 PHE B CA 1
ATOM 5475 C C . PHE B 1 257 ? 0.25 12.078 27.016 1 59.5 257 PHE B C 1
ATOM 5477 O O . PHE B 1 257 ? -0.946 11.812 26.875 1 59.5 257 PHE B O 1
ATOM 5484 N N . ALA B 1 258 ? 1.181 11.203 27.203 1 59.88 258 ALA B N 1
ATOM 5485 C CA . ALA B 1 258 ? 0.851 9.781 27.25 1 59.88 258 ALA B CA 1
ATOM 5486 C C . ALA B 1 258 ? -0.141 9.484 28.375 1 59.88 258 ALA B C 1
ATOM 5488 O O . ALA B 1 258 ? -1.091 8.727 28.188 1 59.88 258 ALA B O 1
ATOM 5489 N N . TRP B 1 259 ? 0.143 10.148 29.438 1 57.53 259 TRP B N 1
ATOM 5490 C CA . TRP B 1 259 ? -0.742 9.977 30.578 1 57.53 259 TRP B CA 1
ATOM 5491 C C . TRP B 1 259 ? -2.154 10.445 30.266 1 57.53 259 TRP B C 1
ATOM 5493 O O . TRP B 1 259 ? -3.133 9.766 30.578 1 57.53 259 TRP B O 1
ATOM 5503 N N . ASN B 1 260 ? -2.145 11.508 29.641 1 58.59 260 ASN B N 1
ATOM 5504 C CA . ASN B 1 260 ? -3.449 12.078 29.312 1 58.59 260 ASN B CA 1
ATOM 5505 C C . ASN B 1 260 ? -4.168 11.234 28.266 1 58.59 260 ASN B C 1
ATOM 5507 O O . ASN B 1 260 ? -5.387 11.07 28.312 1 58.59 260 ASN B O 1
ATOM 5511 N N . VAL B 1 261 ? -3.445 10.742 27.375 1 59.97 261 VAL B N 1
ATOM 5512 C CA . VAL B 1 261 ? -4.016 9.922 26.328 1 59.97 261 VAL B CA 1
ATOM 5513 C C . VAL B 1 261 ? -4.523 8.609 26.906 1 59.97 261 VAL B C 1
ATOM 5515 O O . VAL B 1 261 ? -5.605 8.133 26.547 1 59.97 261 VAL B O 1
ATOM 5518 N N . ILE B 1 262 ? -3.701 8.07 27.766 1 57.81 262 ILE B N 1
ATOM 5519 C CA . ILE B 1 262 ? -4.008 6.738 28.266 1 57.81 262 ILE B CA 1
ATOM 5520 C C . ILE B 1 262 ? -5.023 6.84 29.406 1 57.81 262 ILE B C 1
ATOM 5522 O O . ILE B 1 262 ? -5.926 6.008 29.516 1 57.81 262 ILE B O 1
ATOM 5526 N N . TRP B 1 263 ? -4.871 7.766 30.234 1 52.56 263 TRP B N 1
ATOM 5527 C CA . TRP B 1 263 ? -5.578 7.648 31.5 1 52.56 263 TRP B CA 1
ATOM 5528 C C . TRP B 1 263 ? -6.793 8.57 31.531 1 52.56 263 TRP B C 1
ATOM 5530 O O . TRP B 1 263 ? -7.648 8.453 32.406 1 52.56 263 TRP B O 1
ATOM 5540 N N . THR B 1 264 ? -6.883 9.523 30.859 1 50.66 264 THR B N 1
ATOM 5541 C CA . THR B 1 264 ? -8.062 10.359 31.031 1 50.66 264 THR B CA 1
ATOM 5542 C C . THR B 1 264 ? -8.969 10.289 29.797 1 50.66 264 THR B C 1
ATOM 5544 O O . THR B 1 264 ? -8.594 10.766 28.719 1 50.66 264 THR B O 1
ATOM 5547 N N . ARG B 1 265 ? -9.945 9.344 29.75 1 51.16 265 ARG B N 1
ATOM 5548 C CA . ARG B 1 265 ? -10.922 9.125 28.688 1 51.16 265 ARG B CA 1
ATOM 5549 C C . ARG B 1 265 ? -11.523 10.445 28.219 1 51.16 265 ARG B C 1
ATOM 5551 O O . ARG B 1 265 ? -11.891 10.586 27.047 1 51.16 265 ARG B O 1
ATOM 5558 N N . GLN B 1 266 ? -12.188 11.195 29.047 1 54.62 266 GLN B N 1
ATOM 5559 C CA . GLN B 1 266 ? -12.883 12.43 28.719 1 54.62 266 GLN B CA 1
ATOM 5560 C C . GLN B 1 266 ? -11.891 13.5 28.25 1 54.62 266 GLN B C 1
ATOM 5562 O O . GLN B 1 266 ? -12.102 14.688 28.5 1 54.62 266 GLN B O 1
ATOM 5567 N N . ASN B 1 267 ? -10.734 13.07 27.469 1 80.19 267 ASN B N 1
ATOM 5568 C CA . ASN B 1 267 ? -9.617 13.977 27.234 1 80.19 267 ASN B CA 1
ATOM 5569 C C . ASN B 1 267 ? -9.664 14.578 25.844 1 80.19 267 ASN B C 1
ATOM 5571 O O . ASN B 1 267 ? -10.133 13.938 24.906 1 80.19 267 ASN B O 1
ATOM 5575 N N . LEU B 1 268 ? -9.758 15.914 25.812 1 86.81 268 LEU B N 1
ATOM 5576 C CA . LEU B 1 268 ? -9.898 16.766 24.641 1 86.81 268 LEU B CA 1
ATOM 5577 C C . LEU B 1 268 ? -8.953 16.328 23.531 1 86.81 268 LEU B C 1
ATOM 5579 O O . LEU B 1 268 ? -9.281 16.438 22.344 1 86.81 268 LEU B O 1
ATOM 5583 N N . VAL B 1 269 ? -7.922 15.648 23.938 1 87.56 269 VAL B N 1
ATOM 5584 C CA . VAL B 1 269 ? -6.953 15.219 22.938 1 87.56 269 VAL B CA 1
ATOM 5585 C C . VAL B 1 269 ? -7.492 14.008 22.188 1 87.56 269 VAL B C 1
ATOM 5587 O O . VAL B 1 269 ? -7.328 13.898 20.969 1 87.56 269 VAL B O 1
ATOM 5590 N N . ASN B 1 270 ? -8.156 13.133 22.906 1 88.12 270 ASN B N 1
ATOM 5591 C CA . ASN B 1 270 ? -8.773 11.977 22.266 1 88.12 270 ASN B CA 1
ATOM 5592 C C . ASN B 1 270 ? -9.898 12.391 21.328 1 88.12 270 ASN B C 1
ATOM 5594 O O . ASN B 1 270 ? -10.07 11.812 20.266 1 88.12 270 ASN B O 1
ATOM 5598 N N . ILE B 1 271 ? -10.633 13.367 21.781 1 91.56 271 ILE B N 1
ATOM 5599 C CA . ILE B 1 271 ? -11.727 13.859 20.953 1 91.56 271 ILE B CA 1
ATOM 5600 C C . ILE B 1 271 ? -11.164 14.461 19.656 1 91.56 271 ILE B C 1
ATOM 5602 O O . ILE B 1 271 ? -11.594 14.102 18.562 1 91.56 271 ILE B O 1
ATOM 5606 N N . ALA B 1 272 ? -10.164 15.297 19.75 1 93.44 272 ALA B N 1
ATOM 5607 C CA . ALA B 1 272 ? -9.609 16.031 18.609 1 93.44 272 ALA B CA 1
ATOM 5608 C C . ALA B 1 272 ? -8.875 15.094 17.656 1 93.44 272 ALA B C 1
ATOM 5610 O O . ALA B 1 272 ? -8.922 15.281 16.438 1 93.44 272 ALA B O 1
ATOM 5611 N N . CYS B 1 273 ? -8.289 14.008 18.172 1 92.19 273 CYS B N 1
ATOM 5612 C CA . CYS B 1 273 ? -7.391 13.172 17.391 1 92.19 273 CYS B CA 1
ATOM 5613 C C . CYS B 1 273 ? -8.102 11.914 16.891 1 92.19 273 CYS B C 1
ATOM 5615 O O . CYS B 1 273 ? -7.516 11.117 16.172 1 92.19 273 CYS B O 1
ATOM 5617 N N . ASN B 1 274 ? -9.375 11.766 17.281 1 92.94 274 ASN B N 1
ATOM 5618 C CA . ASN B 1 274 ? -10.133 10.609 16.828 1 92.94 274 ASN B CA 1
ATOM 5619 C C . ASN B 1 274 ? -11.281 11.008 15.906 1 92.94 274 ASN B C 1
ATOM 5621 O O . ASN B 1 274 ? -12.133 10.18 15.57 1 92.94 274 ASN B O 1
ATOM 5625 N N . TYR B 1 275 ? -11.211 12.336 15.547 1 95.5 275 TYR B N 1
ATOM 5626 C CA . TYR B 1 275 ? -12.258 12.836 14.664 1 95.5 275 TYR B CA 1
ATOM 5627 C C . TYR B 1 275 ? -11.672 13.383 13.367 1 95.5 275 TYR B C 1
ATOM 5629 O O . TYR B 1 275 ? -10.727 14.172 13.391 1 95.5 275 TYR B O 1
ATOM 5637 N N . PRO B 1 276 ? -12.414 13.031 12.234 1 97.62 276 PRO B N 1
ATOM 5638 C CA . PRO B 1 276 ? -13.359 11.93 12.055 1 97.62 276 PRO B CA 1
ATOM 5639 C C . PRO B 1 276 ? -12.727 10.562 12.297 1 97.62 276 PRO B C 1
ATOM 5641 O O . PRO B 1 276 ? -11.492 10.445 12.344 1 97.62 276 PRO B O 1
ATOM 5644 N N . SER B 1 277 ? -13.5 9.578 12.477 1 96.06 277 SER B N 1
ATOM 5645 C CA . SER B 1 277 ? -13.016 8.266 12.883 1 96.06 277 SER B CA 1
ATOM 5646 C C . SER B 1 277 ? -12.055 7.68 11.859 1 96.06 277 SER B C 1
ATOM 5648 O O . SER B 1 277 ? -11.109 6.984 12.211 1 96.06 277 SER B O 1
ATOM 5650 N N . TRP B 1 278 ? -12.234 7.941 10.609 1 96.88 278 TRP B N 1
ATOM 5651 C CA . TRP B 1 278 ? -11.422 7.371 9.539 1 96.88 278 TRP B CA 1
ATOM 5652 C C . TRP B 1 278 ? -10.133 8.156 9.352 1 96.88 278 TRP B C 1
ATOM 5654 O O . TRP B 1 278 ? -9.359 7.895 8.43 1 96.88 278 TRP B O 1
ATOM 5664 N N . MET B 1 279 ? -9.828 9.133 10.25 1 96.75 279 MET B N 1
ATOM 5665 C CA . MET B 1 279 ? -8.547 9.828 10.32 1 96.75 279 MET B CA 1
ATOM 5666 C C . MET B 1 279 ? -7.973 9.773 11.734 1 96.75 279 MET B C 1
ATOM 5668 O O . MET B 1 279 ? -7.168 10.625 12.117 1 96.75 279 MET B O 1
ATOM 5672 N N . SER B 1 280 ? -8.414 8.852 12.461 1 93.31 280 SER B N 1
ATOM 5673 C CA . SER B 1 280 ? -7.953 8.727 13.836 1 93.31 280 SER B CA 1
ATOM 5674 C C . SER B 1 280 ? -6.461 8.406 13.891 1 93.31 280 SER B C 1
ATOM 5676 O O . SER B 1 280 ? -5.957 7.633 13.078 1 93.31 280 SER B O 1
ATOM 5678 N N . VAL B 1 281 ? -5.77 8.969 14.852 1 85.62 281 VAL B N 1
ATOM 5679 C CA . VAL B 1 281 ? -4.363 8.656 15.078 1 85.62 281 VAL B CA 1
ATOM 5680 C C . VAL B 1 281 ? -4.191 8.008 16.453 1 85.62 281 VAL B C 1
ATOM 5682 O O . VAL B 1 281 ? -3.064 7.797 16.906 1 85.62 281 VAL B O 1
ATOM 5685 N N . MET B 1 282 ? -5.297 7.703 17.078 1 78.06 282 MET B N 1
ATOM 5686 C CA . MET B 1 282 ? -5.25 7.203 18.453 1 78.06 282 MET B CA 1
ATOM 5687 C C . MET B 1 282 ? -5.703 5.746 18.516 1 78.06 282 MET B C 1
ATOM 5689 O O . MET B 1 282 ? -5.895 5.203 19.609 1 78.06 282 MET B O 1
ATOM 5693 N N . VAL B 1 283 ? -5.922 5.219 17.422 1 77.5 283 VAL B N 1
ATOM 5694 C CA . VAL B 1 283 ? -6.367 3.832 17.375 1 77.5 283 VAL B CA 1
ATOM 5695 C C . VAL B 1 283 ? -5.25 2.947 16.828 1 77.5 283 VAL B C 1
ATOM 5697 O O . VAL B 1 283 ? -4.246 3.451 16.328 1 77.5 283 VAL B O 1
ATOM 5700 N N . GLY B 1 284 ? -5.438 1.683 17.047 1 83 284 GLY B N 1
ATOM 5701 C CA . GLY B 1 284 ? -4.449 0.729 16.562 1 83 284 GLY B CA 1
ATOM 5702 C C . GLY B 1 284 ? -4.352 0.677 15.055 1 83 284 GLY B C 1
ATOM 5703 O O . GLY B 1 284 ? -3.289 0.373 14.508 1 83 284 GLY B O 1
ATOM 5704 N N . ALA B 1 285 ? -5.328 1.104 14.414 1 90.88 285 ALA B N 1
ATOM 5705 C CA . ALA B 1 285 ? -5.344 1.15 12.953 1 90.88 285 ALA B CA 1
ATOM 5706 C C . ALA B 1 285 ? -4.641 2.4 12.438 1 90.88 285 ALA B C 1
ATOM 5708 O O . ALA B 1 285 ? -4.402 3.344 13.195 1 90.88 285 ALA B O 1
ATOM 5709 N N . MET B 1 286 ? -4.227 2.359 11.25 1 96.06 286 MET B N 1
ATOM 5710 C CA . MET B 1 286 ? -3.619 3.508 10.586 1 96.06 286 MET B CA 1
ATOM 5711 C C . MET B 1 286 ? -4.367 3.852 9.297 1 96.06 286 MET B C 1
ATOM 5713 O O . MET B 1 286 ? -3.881 3.572 8.203 1 96.06 286 MET B O 1
ATOM 5717 N N . PRO B 1 287 ? -5.445 4.574 9.469 1 96.88 287 PRO B N 1
ATOM 5718 C CA . PRO B 1 287 ? -6.316 4.859 8.32 1 96.88 287 PRO B CA 1
ATOM 5719 C C . PRO B 1 287 ? -5.602 5.637 7.219 1 96.88 287 PRO B C 1
ATOM 5721 O O . PRO B 1 287 ? -6.031 5.609 6.062 1 96.88 287 PRO B O 1
ATOM 5724 N N . TYR B 1 288 ? -4.539 6.262 7.523 1 98 288 TYR B N 1
ATOM 5725 C CA . TYR B 1 288 ? -3.811 7.086 6.566 1 98 288 TYR B CA 1
ATOM 5726 C C . TYR B 1 288 ? -3.131 6.223 5.512 1 98 288 TYR B C 1
ATOM 5728 O O . TYR B 1 288 ? -2.625 6.734 4.512 1 98 288 TYR B O 1
ATOM 5736 N N . ASN B 1 289 ? -3.127 4.895 5.695 1 98.25 289 ASN B N 1
ATOM 5737 C CA . ASN B 1 289 ? -2.631 3.977 4.676 1 98.25 289 ASN B CA 1
ATOM 5738 C C . ASN B 1 289 ? -3.717 3.627 3.66 1 98.25 289 ASN B C 1
ATOM 5740 O O . ASN B 1 289 ? -3.445 2.951 2.666 1 98.25 289 ASN B O 1
ATOM 5744 N N . ASN B 1 290 ? -4.926 4.055 3.877 1 98.31 290 ASN B N 1
ATOM 5745 C CA . ASN B 1 290 ? -6.039 3.877 2.951 1 98.31 290 ASN B CA 1
ATOM 5746 C C . ASN B 1 290 ? -5.988 4.895 1.813 1 98.31 290 ASN B C 1
ATOM 5748 O O . ASN B 1 290 ? -6.082 6.098 2.049 1 98.31 290 ASN B O 1
ATOM 5752 N N . PRO B 1 291 ? -5.898 4.363 0.545 1 98.19 291 PRO B N 1
ATOM 5753 C CA . PRO B 1 291 ? -5.832 5.289 -0.588 1 98.19 291 PRO B CA 1
ATOM 5754 C C . PRO B 1 291 ? -7.012 6.258 -0.628 1 98.19 291 PRO B C 1
ATOM 5756 O O . PRO B 1 291 ? -6.855 7.41 -1.035 1 98.19 291 PRO B O 1
ATOM 5759 N N . GLN B 1 292 ? -8.156 5.859 -0.211 1 97.94 292 GLN B N 1
ATOM 5760 C CA . GLN B 1 292 ? -9.32 6.742 -0.212 1 97.94 292 GLN B CA 1
ATOM 5761 C C . GLN B 1 292 ? -9.117 7.914 0.742 1 97.94 292 GLN B C 1
ATOM 5763 O O . GLN B 1 292 ? -9.523 9.039 0.443 1 97.94 292 GLN B O 1
ATOM 5768 N N . VAL B 1 293 ? -8.523 7.648 1.857 1 98.62 293 VAL B N 1
ATOM 5769 C CA . VAL B 1 293 ? -8.242 8.703 2.826 1 98.62 293 VAL B CA 1
ATOM 5770 C C . VAL B 1 293 ? -7.215 9.672 2.246 1 98.62 293 VAL B C 1
ATOM 5772 O O . VAL B 1 293 ? -7.359 10.891 2.377 1 98.62 293 VAL B O 1
ATOM 5775 N N . ARG B 1 294 ? -6.211 9.133 1.548 1 98.62 294 ARG B N 1
ATOM 5776 C CA . ARG B 1 294 ? -5.105 9.922 1.017 1 98.62 294 ARG B CA 1
ATOM 5777 C C . ARG B 1 294 ? -5.582 10.844 -0.099 1 98.62 294 ARG B C 1
ATOM 5779 O O . ARG B 1 294 ? -4.891 11.805 -0.455 1 98.62 294 ARG B O 1
ATOM 5786 N N . GLU B 1 295 ? -6.766 10.617 -0.624 1 98.12 295 GLU B N 1
ATOM 5787 C CA . GLU B 1 295 ? -7.32 11.438 -1.697 1 98.12 295 GLU B CA 1
ATOM 5788 C C . GLU B 1 295 ? -8.039 12.656 -1.141 1 98.12 295 GLU B C 1
ATOM 5790 O O . GLU B 1 295 ? -8.359 13.586 -1.884 1 98.12 295 GLU B O 1
ATOM 5795 N N . VAL B 1 296 ? -8.344 12.664 0.128 1 98.56 296 VAL B N 1
ATOM 5796 C CA . VAL B 1 296 ? -9.102 13.75 0.743 1 98.56 296 VAL B CA 1
ATOM 5797 C C . VAL B 1 296 ? -8.242 15.008 0.822 1 98.56 296 VAL B C 1
ATOM 5799 O O . VAL B 1 296 ? -7.059 14.938 1.156 1 98.56 296 VAL B O 1
ATOM 5802 N N . GLU B 1 297 ? -8.852 16.141 0.458 1 98.38 297 GLU B N 1
ATOM 5803 C CA . GLU B 1 297 ? -8.172 17.422 0.591 1 98.38 297 GLU B CA 1
ATOM 5804 C C . GLU B 1 297 ? -8.383 18.016 1.979 1 98.38 297 GLU B C 1
ATOM 5806 O O . GLU B 1 297 ? -9.406 18.656 2.236 1 98.38 297 GLU B O 1
ATOM 5811 N N . ASN B 1 298 ? -7.473 17.812 2.812 1 98.56 298 ASN B N 1
ATOM 5812 C CA . ASN B 1 298 ? -7.465 18.375 4.156 1 98.56 298 ASN B CA 1
ATOM 5813 C C . ASN B 1 298 ? -6.105 18.984 4.5 1 98.56 298 ASN B C 1
ATOM 5815 O O . ASN B 1 298 ? -5.113 18.25 4.621 1 98.56 298 ASN B O 1
ATOM 5819 N N . VAL B 1 299 ? -6.051 20.219 4.758 1 98.38 299 VAL B N 1
ATOM 5820 C CA . VAL B 1 299 ? -4.785 20.922 4.879 1 98.38 299 VAL B CA 1
ATOM 5821 C C . VAL B 1 299 ? -4.332 20.938 6.336 1 98.38 299 VAL B C 1
ATOM 5823 O O . VAL B 1 299 ? -3.375 21.625 6.695 1 98.38 299 VAL B O 1
ATOM 5826 N N . ALA B 1 300 ? -5.055 20.188 7.156 1 98.5 300 ALA B N 1
ATOM 5827 C CA . ALA B 1 300 ? -4.582 20.031 8.523 1 98.5 300 ALA B CA 1
ATOM 5828 C C . ALA B 1 300 ? -3.658 18.828 8.656 1 98.5 300 ALA B C 1
ATOM 5830 O O . ALA B 1 300 ? -2.748 18.812 9.484 1 98.5 300 ALA B O 1
ATOM 5831 N N . ALA B 1 301 ? -3.973 17.812 7.754 1 98.19 301 ALA B N 1
ATOM 5832 C CA . ALA B 1 301 ? -3.238 16.594 8.078 1 98.19 301 ALA B CA 1
ATOM 5833 C C . ALA B 1 301 ? -2.875 15.812 6.812 1 98.19 301 ALA B C 1
ATOM 5835 O O . ALA B 1 301 ? -2.029 14.922 6.844 1 98.19 301 ALA B O 1
ATOM 5836 N N . LEU B 1 302 ? -3.398 16.156 5.703 1 98.56 302 LEU B N 1
ATOM 5837 C CA . LEU B 1 302 ? -3.27 15.273 4.555 1 98.56 302 LEU B CA 1
ATOM 5838 C C . LEU B 1 302 ? -2.457 15.93 3.443 1 98.56 302 LEU B C 1
ATOM 5840 O O . LEU B 1 302 ? -2.814 15.836 2.268 1 98.56 302 LEU B O 1
ATOM 5844 N N . GLY B 1 303 ? -1.421 16.703 3.859 1 98.81 303 GLY B N 1
ATOM 5845 C CA . GLY B 1 303 ? -0.318 16.906 2.936 1 98.81 303 GLY B CA 1
ATOM 5846 C C . GLY B 1 303 ? 0.513 15.664 2.705 1 98.81 303 GLY B C 1
ATOM 5847 O O . GLY B 1 303 ? 0.858 14.961 3.654 1 98.81 303 GLY B O 1
ATOM 5848 N N . ILE B 1 304 ? 0.759 15.391 1.446 1 98.88 304 ILE B N 1
ATOM 5849 C CA . ILE B 1 304 ? 1.444 14.148 1.105 1 98.88 304 ILE B CA 1
ATOM 5850 C C . ILE B 1 304 ? 2.557 14.43 0.1 1 98.88 304 ILE B C 1
ATOM 5852 O O . ILE B 1 304 ? 2.336 15.109 -0.904 1 98.88 304 ILE B O 1
ATOM 5856 N N . GLY B 1 305 ? 3.725 13.961 0.406 1 98.88 305 GLY B N 1
ATOM 5857 C CA . GLY B 1 305 ? 4.812 14.156 -0.539 1 98.88 305 GLY B CA 1
ATOM 5858 C C . GLY B 1 305 ? 6.168 13.766 0.022 1 98.88 305 GLY B C 1
ATOM 5859 O O . GLY B 1 305 ? 6.25 13.023 1 1 98.88 305 GLY B O 1
ATOM 5860 N N . THR B 1 306 ? 7.215 14.117 -0.695 1 98.88 306 THR B N 1
ATOM 5861 C CA . THR B 1 306 ? 8.594 13.953 -0.241 1 98.88 306 THR B CA 1
ATOM 5862 C C . THR B 1 306 ? 8.992 15.094 0.694 1 98.88 306 THR B C 1
ATOM 5864 O O . THR B 1 306 ? 8.312 16.125 0.756 1 98.88 306 THR B O 1
ATOM 5867 N N . ALA B 1 307 ? 10.062 14.836 1.464 1 98.88 307 ALA B N 1
ATOM 5868 C CA . ALA B 1 307 ? 10.609 15.938 2.248 1 98.88 307 ALA B CA 1
ATOM 5869 C C . ALA B 1 307 ? 10.984 17.109 1.354 1 98.88 307 ALA B C 1
ATOM 5871 O O . ALA B 1 307 ? 10.727 18.266 1.694 1 98.88 307 ALA B O 1
ATOM 5872 N N . ARG B 1 308 ? 11.57 16.797 0.222 1 98.81 308 ARG B N 1
ATOM 5873 C CA . ARG B 1 308 ? 11.961 17.812 -0.751 1 98.81 308 ARG B CA 1
ATOM 5874 C C . ARG B 1 308 ? 10.758 18.609 -1.232 1 98.81 308 ARG B C 1
ATOM 5876 O O . ARG B 1 308 ? 10.812 19.828 -1.346 1 98.81 308 ARG B O 1
ATOM 5883 N N . GLY B 1 309 ? 9.688 17.906 -1.528 1 98.88 309 GLY B N 1
ATOM 5884 C CA . GLY B 1 309 ? 8.469 18.547 -1.98 1 98.88 309 GLY B CA 1
ATOM 5885 C C . GLY B 1 309 ? 7.863 19.469 -0.938 1 98.88 309 GLY B C 1
ATOM 5886 O O . GLY B 1 309 ? 7.457 20.594 -1.252 1 98.88 309 GLY B O 1
ATOM 5887 N N . LEU B 1 310 ? 7.758 19.016 0.336 1 98.94 310 LEU B N 1
ATOM 5888 C CA . LEU B 1 310 ? 7.215 19.828 1.416 1 98.94 310 LEU B CA 1
ATOM 5889 C C . LEU B 1 310 ? 8.039 21.109 1.603 1 98.94 310 LEU B C 1
ATOM 5891 O O . LEU B 1 310 ? 7.484 22.203 1.662 1 98.94 310 LEU B O 1
ATOM 5895 N N . ALA B 1 311 ? 9.344 20.969 1.681 1 98.94 311 ALA B N 1
ATOM 5896 C CA . ALA B 1 311 ? 10.219 22.125 1.835 1 98.94 311 ALA B CA 1
ATOM 5897 C C . ALA B 1 311 ? 10.133 23.047 0.619 1 98.94 311 ALA B C 1
ATOM 5899 O O . ALA B 1 311 ? 10.203 24.266 0.75 1 98.94 311 ALA B O 1
ATOM 5900 N N . ALA B 1 312 ? 9.992 22.453 -0.53 1 98.94 312 ALA B N 1
ATOM 5901 C CA . ALA B 1 312 ? 9.906 23.219 -1.772 1 98.94 312 ALA B CA 1
ATOM 5902 C C . ALA B 1 312 ? 8.656 24.094 -1.8 1 98.94 312 ALA B C 1
ATOM 5904 O O . ALA B 1 312 ? 8.664 25.188 -2.352 1 98.94 312 ALA B O 1
ATOM 5905 N N . ALA B 1 313 ? 7.594 23.594 -1.287 1 98.88 313 ALA B N 1
ATOM 5906 C CA . ALA B 1 313 ? 6.359 24.375 -1.255 1 98.88 313 ALA B CA 1
ATOM 5907 C C . ALA B 1 313 ? 6.559 25.688 -0.518 1 98.88 313 ALA B C 1
ATOM 5909 O O . ALA B 1 313 ? 6.23 26.75 -1.041 1 98.88 313 ALA B O 1
ATOM 5910 N N . ALA B 1 314 ? 7.125 25.625 0.659 1 98.81 314 ALA B N 1
ATOM 5911 C CA . ALA B 1 314 ? 7.395 26.828 1.436 1 98.81 314 ALA B CA 1
ATOM 5912 C C . ALA B 1 314 ? 8.438 27.703 0.748 1 98.81 314 ALA B C 1
ATOM 5914 O O . ALA B 1 314 ? 8.289 28.922 0.674 1 98.81 314 ALA B O 1
ATOM 5915 N N . SER B 1 315 ? 9.438 27.062 0.21 1 98.75 315 SER B N 1
ATOM 5916 C CA . SER B 1 315 ? 10.508 27.781 -0.472 1 98.75 315 SER B CA 1
ATOM 5917 C C . SER B 1 315 ? 9.977 28.547 -1.679 1 98.75 315 SER B C 1
ATOM 5919 O O . SER B 1 315 ? 10.375 29.688 -1.926 1 98.75 315 SER B O 1
ATOM 5921 N N . ALA B 1 316 ? 9.125 27.906 -2.398 1 98.81 316 ALA B N 1
ATOM 5922 C CA . ALA B 1 316 ? 8.555 28.547 -3.586 1 98.81 316 ALA B CA 1
ATOM 5923 C C . ALA B 1 316 ? 7.77 29.797 -3.217 1 98.81 316 ALA B C 1
ATOM 5925 O O . ALA B 1 316 ? 7.824 30.797 -3.93 1 98.81 316 ALA B O 1
ATOM 5926 N N . ILE B 1 317 ? 7.062 29.734 -2.164 1 98.75 317 ILE B N 1
ATOM 5927 C CA . ILE B 1 317 ? 6.266 30.859 -1.707 1 98.75 317 ILE B CA 1
ATOM 5928 C C . ILE B 1 317 ? 7.188 32.031 -1.345 1 98.75 317 ILE B C 1
ATOM 5930 O O . ILE B 1 317 ? 6.922 33.188 -1.71 1 98.75 317 ILE B O 1
ATOM 5934 N N . ILE B 1 318 ? 8.273 31.734 -0.698 1 98.19 318 ILE B N 1
ATOM 5935 C CA . ILE B 1 318 ? 9.234 32.75 -0.266 1 98.19 318 ILE B CA 1
ATOM 5936 C C . ILE B 1 318 ? 9.945 33.344 -1.481 1 98.19 318 ILE B C 1
ATOM 5938 O O . ILE B 1 318 ? 9.992 34.562 -1.647 1 98.19 318 ILE B O 1
ATOM 5942 N N . GLN B 1 319 ? 10.391 32.469 -2.385 1 97.44 319 GLN B N 1
ATOM 5943 C CA . GLN B 1 319 ? 11.25 32.906 -3.492 1 97.44 319 GLN B CA 1
ATOM 5944 C C . GLN B 1 319 ? 10.469 33.688 -4.531 1 97.44 319 GLN B C 1
ATOM 5946 O O . GLN B 1 319 ? 11.031 34.531 -5.23 1 97.44 319 GLN B O 1
ATOM 5951 N N . ASN B 1 320 ? 9.234 33.438 -4.586 1 98.25 320 ASN B N 1
ATOM 5952 C CA . ASN B 1 320 ? 8.438 34.125 -5.594 1 98.25 320 ASN B CA 1
ATOM 5953 C C . ASN B 1 320 ? 7.66 35.281 -4.996 1 98.25 320 ASN B C 1
ATOM 5955 O O . ASN B 1 320 ? 6.762 35.844 -5.641 1 98.25 320 ASN B O 1
ATOM 5959 N N . ASN B 1 321 ? 7.93 35.688 -3.783 1 97.88 321 ASN B N 1
ATOM 5960 C CA . ASN B 1 321 ? 7.371 36.844 -3.094 1 97.88 321 ASN B CA 1
ATOM 5961 C C . ASN B 1 321 ? 5.844 36.812 -3.123 1 97.88 321 ASN B C 1
ATOM 5963 O O . ASN B 1 321 ? 5.215 37.812 -3.461 1 97.88 321 ASN B O 1
ATOM 5967 N N . LEU B 1 322 ? 5.293 35.625 -2.809 1 98.69 322 LEU B N 1
ATOM 5968 C CA . LEU B 1 322 ? 3.838 35.5 -2.816 1 98.69 322 LEU B CA 1
ATOM 5969 C C . LEU B 1 322 ? 3.234 36.156 -1.565 1 98.69 322 LEU B C 1
ATOM 5971 O O . LEU B 1 322 ? 2.031 36.406 -1.518 1 98.69 322 LEU B O 1
ATOM 5975 N N . ILE B 1 323 ? 4.043 36.375 -0.536 1 98.81 323 ILE B N 1
ATOM 5976 C CA . ILE B 1 323 ? 3.645 37.062 0.694 1 98.81 323 ILE B CA 1
ATOM 5977 C C . ILE B 1 323 ? 4.359 38.406 0.797 1 98.81 323 ILE B C 1
ATOM 5979 O O . ILE B 1 323 ? 5.578 38.469 0.616 1 98.81 323 ILE B O 1
ATOM 5983 N N . SER B 1 324 ? 3.641 39.438 1.062 1 98.44 324 SER B N 1
ATOM 5984 C CA . SER B 1 324 ? 4.199 40.781 1.125 1 98.44 324 SER B CA 1
ATOM 5985 C C . SER B 1 324 ? 5.105 40.938 2.34 1 98.44 324 SER B C 1
ATOM 5987 O O . SER B 1 324 ? 4.977 40.219 3.322 1 98.44 324 SER B O 1
ATOM 5989 N N . ASP B 1 325 ? 5.918 42 2.309 1 97.56 325 ASP B N 1
ATOM 5990 C CA . ASP B 1 325 ? 6.859 42.281 3.391 1 97.56 325 ASP B CA 1
ATOM 5991 C C . ASP B 1 325 ? 6.121 42.594 4.691 1 97.56 325 ASP B C 1
ATOM 5993 O O . ASP B 1 325 ? 6.551 42.156 5.77 1 97.56 325 ASP B O 1
ATOM 5997 N N . ASN B 1 326 ? 5.113 43.281 4.578 1 97.5 326 ASN B N 1
ATOM 5998 C CA . ASN B 1 326 ? 4.344 43.625 5.766 1 97.5 326 ASN B CA 1
ATOM 5999 C C . ASN B 1 326 ? 3.756 42.406 6.441 1 97.5 326 ASN B C 1
ATOM 6001 O O . ASN B 1 326 ? 3.754 42.312 7.668 1 97.5 326 ASN B O 1
ATOM 6005 N N . VAL B 1 327 ? 3.264 41.5 5.664 1 98.44 327 VAL B N 1
ATOM 6006 C CA . VAL B 1 327 ? 2.688 40.281 6.219 1 98.44 327 VAL B CA 1
ATOM 6007 C C . VAL B 1 327 ? 3.797 39.406 6.781 1 98.44 327 VAL B C 1
ATOM 6009 O O . VAL B 1 327 ? 3.633 38.781 7.836 1 98.44 327 VAL B O 1
ATOM 6012 N N . TRP B 1 328 ? 4.949 39.344 6.109 1 98 328 TRP B N 1
ATOM 6013 C CA . TRP B 1 328 ? 6.082 38.594 6.637 1 98 328 TRP B CA 1
ATOM 6014 C C . TRP B 1 328 ? 6.512 39.125 7.992 1 98 328 TRP B C 1
ATOM 6016 O O . TRP B 1 328 ? 6.91 38.375 8.875 1 98 328 TRP B O 1
ATOM 6026 N N . LYS B 1 329 ? 6.469 40.406 8.109 1 96.81 329 LYS B N 1
ATOM 6027 C CA . LYS B 1 329 ? 6.809 41.031 9.391 1 96.81 329 LYS B CA 1
ATOM 6028 C C . LYS B 1 329 ? 5.883 40.531 10.492 1 96.81 329 LYS B C 1
ATOM 6030 O O . LYS B 1 329 ? 6.324 40.281 11.617 1 96.81 329 LYS B O 1
ATOM 6035 N N . LEU B 1 330 ? 4.625 40.406 10.203 1 96.81 330 LEU B N 1
ATOM 6036 C CA . LEU B 1 330 ? 3.658 39.875 11.156 1 96.81 330 LEU B CA 1
ATOM 6037 C C . LEU B 1 330 ? 3.969 38.438 11.5 1 96.81 330 LEU B C 1
ATOM 6039 O O . LEU B 1 330 ? 3.953 38.031 12.672 1 96.81 330 LEU B O 1
ATOM 6043 N N . LEU B 1 331 ? 4.289 37.625 10.492 1 98 331 LEU B N 1
ATOM 6044 C CA . LEU B 1 331 ? 4.484 36.188 10.641 1 98 331 LEU B CA 1
ATOM 6045 C C . LEU B 1 331 ? 5.777 35.875 11.398 1 98 331 LEU B C 1
ATOM 6047 O O . LEU B 1 331 ? 5.941 34.781 11.953 1 98 331 LEU B O 1
ATOM 6051 N N . SER B 1 332 ? 6.652 36.812 11.43 1 96.25 332 SER B N 1
ATOM 6052 C CA . SER B 1 332 ? 8.008 36.562 11.891 1 96.25 332 SER B CA 1
ATOM 6053 C C . SER B 1 332 ? 8.07 36.5 13.406 1 96.25 332 SER B C 1
ATOM 6055 O O . SER B 1 332 ? 9.109 36.125 13.977 1 96.25 332 SER B O 1
ATOM 6057 N N . LYS B 1 333 ? 7.016 36.812 14.109 1 95.62 333 LYS B N 1
ATOM 6058 C CA . LYS B 1 333 ? 6.945 36.719 15.562 1 95.62 333 LYS B CA 1
ATOM 6059 C C . LYS B 1 333 ? 5.594 36.156 16.016 1 95.62 333 LYS B C 1
ATOM 6061 O O . LYS B 1 333 ? 4.57 36.406 15.375 1 95.62 333 LYS B O 1
ATOM 6066 N N . PRO B 1 334 ? 5.66 35.406 17.109 1 97 334 PRO B N 1
ATOM 6067 C CA . PRO B 1 334 ? 4.375 34.938 17.641 1 97 334 PRO B CA 1
ATOM 6068 C C . PRO B 1 334 ? 3.514 36.094 18.156 1 97 334 PRO B C 1
ATOM 6070 O O . PRO B 1 334 ? 4.043 37.125 18.578 1 97 334 PRO B O 1
ATOM 6073 N N . ASN B 1 335 ? 2.287 35.969 18.125 1 94.94 335 ASN B N 1
ATOM 6074 C CA . ASN B 1 335 ? 1.409 37 18.672 1 94.94 335 ASN B CA 1
ATOM 6075 C C . ASN B 1 335 ? 0.906 36.625 20.062 1 94.94 335 ASN B C 1
ATOM 6077 O O . ASN B 1 335 ? 0.356 37.469 20.766 1 94.94 335 ASN B O 1
ATOM 6081 N N . GLU B 1 336 ? 1.147 35.281 20.469 1 96.12 336 GLU B N 1
ATOM 6082 C CA . GLU B 1 336 ? 0.712 34.906 21.797 1 96.12 336 GLU B CA 1
ATOM 6083 C C . GLU B 1 336 ? 1.54 33.719 22.344 1 96.12 336 GLU B C 1
ATOM 6085 O O . GLU B 1 336 ? 2.143 32.969 21.562 1 96.12 336 GLU B O 1
ATOM 6090 N N . HIS B 1 337 ? 1.746 33.625 23.625 1 96.81 337 HIS B N 1
ATOM 6091 C CA . HIS B 1 337 ? 2.129 32.469 24.391 1 96.81 337 HIS B CA 1
ATOM 6092 C C . HIS B 1 337 ? 0.941 31.906 25.172 1 96.81 337 HIS B C 1
ATOM 6094 O O . HIS B 1 337 ? 0.486 32.531 26.141 1 96.81 337 HIS B O 1
ATOM 6100 N N . VAL B 1 338 ? 0.454 30.766 24.75 1 95.94 338 VAL B N 1
ATOM 6101 C CA . VAL B 1 338 ? -0.874 30.359 25.188 1 95.94 338 VAL B CA 1
ATOM 6102 C C . VAL B 1 338 ? -0.837 28.906 25.656 1 95.94 338 VAL B C 1
ATOM 6104 O O . VAL B 1 338 ? -0.027 28.109 25.172 1 95.94 338 VAL B O 1
ATOM 6107 N N . PHE B 1 339 ? -1.71 28.609 26.625 1 94.44 339 PHE B N 1
ATOM 6108 C CA . PHE B 1 339 ? -1.937 27.234 27.047 1 94.44 339 PHE B CA 1
ATOM 6109 C C . PHE B 1 339 ? -2.977 26.547 26.156 1 94.44 339 PHE B C 1
ATOM 6111 O O . PHE B 1 339 ? -4.098 27.047 26.016 1 94.44 339 PHE B O 1
ATOM 6118 N N . ASP B 1 340 ? -2.645 25.469 25.562 1 93.56 340 ASP B N 1
ATOM 6119 C CA . ASP B 1 340 ? -3.576 24.719 24.734 1 93.56 340 ASP B CA 1
ATOM 6120 C C . ASP B 1 340 ? -4.285 23.641 25.562 1 93.56 340 ASP B C 1
ATOM 6122 O O . ASP B 1 340 ? -3.641 22.719 26.062 1 93.56 340 ASP B O 1
ATOM 6126 N N . ARG B 1 341 ? -5.562 23.641 25.578 1 91 341 ARG B N 1
ATOM 6127 C CA . ARG B 1 341 ? -6.332 22.766 26.453 1 91 341 ARG B CA 1
ATOM 6128 C C . ARG B 1 341 ? -6.367 21.344 25.906 1 91 341 ARG B C 1
ATOM 6130 O O . ARG B 1 341 ? -6.621 20.391 26.656 1 91 341 ARG B O 1
ATOM 6137 N N . VAL B 1 342 ? -6.203 21.219 24.719 1 91.44 342 VAL B N 1
ATOM 6138 C CA . VAL B 1 342 ? -6.242 19.906 24.094 1 91.44 342 VAL B CA 1
ATOM 6139 C C . VAL B 1 342 ? -4.898 19.203 24.281 1 91.44 342 VAL B C 1
ATOM 6141 O O . VAL B 1 342 ? -4.84 18.078 24.766 1 91.44 342 VAL B O 1
ATOM 6144 N N . VAL B 1 343 ? -3.826 19.859 23.922 1 87.88 343 VAL B N 1
ATOM 6145 C CA . VAL B 1 343 ? -2.48 19.297 24.016 1 87.88 343 VAL B CA 1
ATOM 6146 C C . VAL B 1 343 ? -1.979 19.375 25.453 1 87.88 343 VAL B C 1
ATOM 6148 O O . VAL B 1 343 ? -1.056 18.656 25.828 1 87.88 343 VAL B O 1
ATOM 6151 N N . ASN B 1 344 ? -2.588 20.219 26.234 1 87.12 344 ASN B N 1
ATOM 6152 C CA . ASN B 1 344 ? -2.252 20.406 27.641 1 87.12 344 ASN B CA 1
ATOM 6153 C C . ASN B 1 344 ? -0.805 20.859 27.812 1 87.12 344 ASN B C 1
ATOM 6155 O O . ASN B 1 344 ? -0.041 20.25 28.562 1 87.12 344 ASN B O 1
ATOM 6159 N N . ASN B 1 345 ? -0.443 21.875 27.078 1 87.38 345 ASN B N 1
ATOM 6160 C CA . ASN B 1 345 ? 0.892 22.469 27.109 1 87.38 345 ASN B CA 1
ATOM 6161 C C . ASN B 1 345 ? 0.876 23.922 26.656 1 87.38 345 ASN B C 1
ATOM 6163 O O . ASN B 1 345 ? -0.116 24.391 26.094 1 87.38 345 ASN B O 1
ATOM 6167 N N . TRP B 1 346 ? 1.916 24.688 26.938 1 92.5 346 TRP B N 1
ATOM 6168 C CA . TRP B 1 346 ? 2.088 26.062 26.516 1 92.5 346 TRP B CA 1
ATOM 6169 C C . TRP B 1 346 ? 2.838 26.141 25.188 1 92.5 346 TRP B C 1
ATOM 6171 O O . TRP B 1 346 ? 3.787 25.391 24.969 1 92.5 346 TRP B O 1
ATOM 6181 N N . PHE B 1 347 ? 2.418 27.016 24.312 1 94 347 PHE B N 1
ATOM 6182 C CA . PHE B 1 347 ? 3.059 27.203 23.016 1 94 347 PHE B CA 1
ATOM 6183 C C . PHE B 1 347 ? 3.156 28.672 22.656 1 94 347 PHE B C 1
ATOM 6185 O O . PHE B 1 347 ? 2.275 29.469 23.016 1 94 347 PHE B O 1
ATOM 6192 N N . TRP B 1 348 ? 4.309 29.031 22.031 1 96.31 348 TRP B N 1
ATOM 6193 C CA . TRP B 1 348 ? 4.297 30.234 21.219 1 96.31 348 TRP B CA 1
ATOM 6194 C C . TRP B 1 348 ? 3.574 30 19.906 1 96.31 348 TRP B C 1
ATOM 6196 O O . TRP B 1 348 ? 3.926 29.094 19.141 1 96.31 348 TRP B O 1
ATOM 6206 N N . ARG B 1 349 ? 2.553 30.797 19.672 1 96.5 349 ARG B N 1
ATOM 6207 C CA . ARG B 1 349 ? 1.735 30.594 18.484 1 96.5 349 ARG B CA 1
ATOM 6208 C C . ARG B 1 349 ? 1.377 31.938 17.844 1 96.5 349 ARG B C 1
ATOM 6210 O O . ARG B 1 349 ? 1.511 33 18.484 1 96.5 349 ARG B O 1
ATOM 6217 N N . GLY B 1 350 ? 1.029 31.828 16.562 1 96.25 350 GLY B N 1
ATOM 6218 C CA . GLY B 1 350 ? 0.56 33 15.828 1 96.25 350 GLY B CA 1
ATOM 6219 C C . GLY B 1 350 ? 0.314 32.719 14.359 1 96.25 350 GLY B C 1
ATOM 6220 O O . GLY B 1 350 ? 1.057 31.938 13.742 1 96.25 350 GLY B O 1
ATOM 6221 N N . TYR B 1 351 ? -0.749 33.156 13.844 1 97.5 351 TYR B N 1
ATOM 6222 C CA . TYR B 1 351 ? -1.045 33.188 12.414 1 97.5 351 TYR B CA 1
ATOM 6223 C C . TYR B 1 351 ? -0.958 31.781 11.805 1 97.5 351 TYR B C 1
ATOM 6225 O O . TYR B 1 351 ? -0.577 31.641 10.641 1 97.5 351 TYR B O 1
ATOM 6233 N N . GLY B 1 352 ? -1.161 30.797 12.562 1 97.94 352 GLY B N 1
ATOM 6234 C CA . GLY B 1 352 ? -1.24 29.438 12.055 1 97.94 352 GLY B CA 1
ATOM 6235 C C . GLY B 1 352 ? 0.023 28.641 12.297 1 97.94 352 GLY B C 1
ATOM 6236 O O . GLY B 1 352 ? 0.086 27.453 11.961 1 97.94 352 GLY B O 1
ATOM 6237 N N . PHE B 1 353 ? 1.042 29.281 12.945 1 98.38 353 PHE B N 1
ATOM 6238 C CA . PHE B 1 353 ? 2.322 28.625 13.18 1 98.38 353 PHE B CA 1
ATOM 6239 C C . PHE B 1 353 ? 2.572 28.438 14.672 1 98.38 353 PHE B C 1
ATOM 6241 O O . PHE B 1 353 ? 1.973 29.125 15.492 1 98.38 353 PHE B O 1
ATOM 6248 N N . PHE B 1 354 ? 3.367 27.469 14.945 1 97.5 354 PHE B N 1
ATOM 6249 C CA . PHE B 1 354 ? 4.145 27.453 16.172 1 97.5 354 PHE B CA 1
ATOM 6250 C C . PHE B 1 354 ? 5.496 28.125 15.977 1 97.5 354 PHE B C 1
ATOM 6252 O O . PHE B 1 354 ? 5.98 28.219 14.844 1 97.5 354 PHE B O 1
ATOM 6259 N N . TYR B 1 355 ? 5.996 28.625 17.094 1 97.75 355 TYR B N 1
ATOM 6260 C CA . TYR B 1 355 ? 7.25 29.375 16.984 1 97.75 355 TYR B CA 1
ATOM 6261 C C . TYR B 1 355 ? 8.297 28.812 17.938 1 97.75 355 TYR B C 1
ATOM 6263 O O . TYR B 1 355 ? 7.965 28.328 19.031 1 97.75 355 TYR B O 1
ATOM 6271 N N . GLU B 1 356 ? 9.477 28.797 17.5 1 96.12 356 GLU B N 1
ATOM 6272 C CA . GLU B 1 356 ? 10.648 28.484 18.312 1 96.12 356 GLU B CA 1
ATOM 6273 C C . GLU B 1 356 ? 11.711 29.562 18.203 1 96.12 356 GLU B C 1
ATOM 6275 O O . GLU B 1 356 ? 11.844 30.203 17.156 1 96.12 356 GLU B O 1
ATOM 6280 N N . GLN B 1 357 ? 12.414 29.703 19.266 1 95.44 357 GLN B N 1
ATOM 6281 C CA . GLN B 1 357 ? 13.492 30.672 19.219 1 95.44 357 GLN B CA 1
ATOM 6282 C C . GLN B 1 357 ? 14.57 30.266 18.219 1 95.44 357 GLN B C 1
ATOM 6284 O O . GLN B 1 357 ? 14.93 29.094 18.125 1 95.44 357 GLN B O 1
ATOM 6289 N N . HIS B 1 358 ? 14.984 31.234 17.453 1 95.38 358 HIS B N 1
ATOM 6290 C CA . HIS B 1 358 ? 16.078 30.969 16.531 1 95.38 358 HIS B CA 1
ATOM 6291 C C . HIS B 1 358 ? 17.344 30.531 17.266 1 95.38 358 HIS B C 1
ATOM 6293 O O . HIS B 1 358 ? 17.656 31.078 18.328 1 95.38 358 HIS B O 1
ATOM 6299 N N . PRO B 1 359 ? 18.078 29.625 16.719 1 92.94 359 PRO B N 1
ATOM 6300 C CA . PRO B 1 359 ? 19.203 29.078 17.484 1 92.94 359 PRO B CA 1
ATOM 6301 C C . PRO B 1 359 ? 20.375 30.062 17.578 1 92.94 359 PRO B C 1
ATOM 6303 O O . PRO B 1 359 ? 21.141 30.016 18.531 1 92.94 359 PRO B O 1
ATOM 6306 N N . THR B 1 360 ? 20.562 30.953 16.578 1 91.88 360 THR B N 1
ATOM 6307 C CA . THR B 1 360 ? 21.75 31.781 16.578 1 91.88 360 THR B CA 1
ATOM 6308 C C . THR B 1 360 ? 21.375 33.281 16.641 1 91.88 360 THR B C 1
ATOM 6310 O O . THR B 1 360 ? 22.219 34.094 16.984 1 91.88 360 THR B O 1
ATOM 6313 N N . ARG B 1 361 ? 20.219 33.656 16.234 1 92.25 361 ARG B N 1
ATOM 6314 C CA . ARG B 1 361 ? 19.797 35.062 16.219 1 92.25 361 ARG B CA 1
ATOM 6315 C C . ARG B 1 361 ? 18.891 35.375 17.406 1 92.25 361 ARG B C 1
ATOM 6317 O O . ARG B 1 361 ? 17.75 34.906 17.453 1 92.25 361 ARG B O 1
ATOM 6324 N N . LYS B 1 362 ? 19.484 36.406 18.062 1 86.69 362 LYS B N 1
ATOM 6325 C CA . LYS B 1 362 ? 18.75 36.812 19.266 1 86.69 362 LYS B CA 1
ATOM 6326 C C . LYS B 1 362 ? 17.453 37.5 18.906 1 86.69 362 LYS B C 1
ATOM 6328 O O . LYS B 1 362 ? 17.406 38.281 17.938 1 86.69 362 LYS B O 1
ATOM 6333 N N . GLU B 1 363 ? 16.297 37.188 19.328 1 89.25 363 GLU B N 1
ATOM 6334 C CA . GLU B 1 363 ? 14.984 37.812 19.219 1 89.25 363 GLU B CA 1
ATOM 6335 C C . GLU B 1 363 ? 14.281 37.406 17.922 1 89.25 363 GLU B C 1
ATOM 6337 O O . GLU B 1 363 ? 13.312 38.031 17.5 1 89.25 363 GLU B O 1
ATOM 6342 N N . ALA B 1 364 ? 14.914 36.531 17.203 1 95.12 364 ALA B N 1
ATOM 6343 C CA . ALA B 1 364 ? 14.281 36 15.992 1 95.12 364 ALA B CA 1
ATOM 6344 C C . ALA B 1 364 ? 13.602 34.656 16.281 1 95.12 364 ALA B C 1
ATOM 6346 O O . ALA B 1 364 ? 13.969 33.938 17.219 1 95.12 364 ALA B O 1
ATOM 6347 N N . PHE B 1 365 ? 12.602 34.375 15.508 1 97.5 365 PHE B N 1
ATOM 6348 C CA . PHE B 1 365 ? 11.828 33.156 15.695 1 97.5 365 PHE B CA 1
ATOM 6349 C C . PHE B 1 365 ? 11.789 32.344 14.406 1 97.5 365 PHE B C 1
ATOM 6351 O O . PHE B 1 365 ? 11.938 32.875 13.312 1 97.5 365 PHE B O 1
ATOM 6358 N N . LEU B 1 366 ? 11.719 31.031 14.617 1 97.81 366 LEU B N 1
ATOM 6359 C CA . LEU B 1 366 ? 11.414 30.109 13.539 1 97.81 366 LEU B CA 1
ATOM 6360 C C . LEU B 1 366 ? 9.914 29.797 13.492 1 97.81 366 LEU B C 1
ATOM 6362 O O . LEU B 1 366 ? 9.273 29.672 14.539 1 97.81 366 LEU B O 1
ATOM 6366 N N . LEU B 1 367 ? 9.367 29.812 12.281 1 98.62 367 LEU B N 1
ATOM 6367 C CA . LEU B 1 367 ? 8.031 29.266 12.07 1 98.62 367 LEU B CA 1
ATOM 6368 C C . LEU B 1 367 ? 8.094 27.75 11.922 1 98.62 367 LEU B C 1
ATOM 6370 O O . LEU B 1 367 ? 8.859 27.234 11.109 1 98.62 367 LEU B O 1
ATOM 6374 N N . THR B 1 368 ? 7.293 27.016 12.75 1 98.12 368 THR B N 1
ATOM 6375 C CA . THR B 1 368 ? 7.375 25.562 12.719 1 98.12 368 THR B CA 1
ATOM 6376 C C . THR B 1 368 ? 5.984 24.938 12.797 1 98.12 368 THR B C 1
ATOM 6378 O O . THR B 1 368 ? 5.008 25.625 13.094 1 98.12 368 THR B O 1
ATOM 6381 N N . HIS B 1 369 ? 5.902 23.766 12.453 1 98.19 369 HIS B N 1
ATOM 6382 C CA . HIS B 1 369 ? 4.77 22.891 12.75 1 98.19 369 HIS B CA 1
ATOM 6383 C C . HIS B 1 369 ? 5.207 21.422 12.805 1 98.19 369 HIS B C 1
ATOM 6385 O O . HIS B 1 369 ? 5.828 20.922 11.867 1 98.19 369 HIS B O 1
ATOM 6391 N N . MET B 1 370 ? 4.844 20.797 13.836 1 95.5 370 MET B N 1
ATOM 6392 C CA . MET B 1 370 ? 5.094 19.359 13.984 1 95.5 370 MET B CA 1
ATOM 6393 C C . MET B 1 370 ? 3.982 18.547 13.328 1 95.5 370 MET B C 1
ATOM 6395 O O . MET B 1 370 ? 2.867 19.047 13.148 1 95.5 370 MET B O 1
ATOM 6399 N N . GLY B 1 371 ? 4.363 17.406 12.875 1 94.81 371 GLY B N 1
ATOM 6400 C CA . GLY B 1 371 ? 3.4 16.406 12.43 1 94.81 371 GLY B CA 1
ATOM 6401 C C . GLY B 1 371 ? 3.381 15.164 13.297 1 94.81 371 GLY B C 1
ATOM 6402 O O . GLY B 1 371 ? 4.383 14.828 13.938 1 94.81 371 GLY B O 1
ATOM 6403 N N . HIS B 1 372 ? 2.234 14.539 13.273 1 92.88 372 HIS B N 1
ATOM 6404 C CA . HIS B 1 372 ? 2.109 13.273 13.992 1 92.88 372 HIS B CA 1
ATOM 6405 C C . HIS B 1 372 ? 3.266 12.336 13.664 1 92.88 372 HIS B C 1
ATOM 6407 O O . HIS B 1 372 ? 3.68 12.242 12.508 1 92.88 372 HIS B O 1
ATOM 6413 N N . GLY B 1 373 ? 3.867 11.75 14.672 1 91 373 GLY B N 1
ATOM 6414 C CA . GLY B 1 373 ? 4.98 10.828 14.484 1 91 373 GLY B CA 1
ATOM 6415 C C . GLY B 1 373 ? 6.332 11.523 14.508 1 91 373 GLY B C 1
ATOM 6416 O O . GLY B 1 373 ? 7.312 10.992 13.977 1 91 373 GLY B O 1
ATOM 6417 N N . MET B 1 374 ? 6.359 12.703 14.984 1 91.56 374 MET B N 1
ATOM 6418 C CA . MET B 1 374 ? 7.598 13.461 15.164 1 91.56 374 MET B CA 1
ATOM 6419 C C . MET B 1 374 ? 8.219 13.805 13.812 1 91.56 374 MET B C 1
ATOM 6421 O O . MET B 1 374 ? 9.391 13.523 13.57 1 91.56 374 MET B O 1
ATOM 6425 N N . GLN B 1 375 ? 7.504 14.367 13 1 95.44 375 GLN B N 1
ATOM 6426 C CA . GLN B 1 375 ? 7.898 15.047 11.773 1 95.44 375 GLN B CA 1
ATOM 6427 C C . GLN B 1 375 ? 7.801 16.562 11.93 1 95.44 375 GLN B C 1
ATOM 6429 O O . GLN B 1 375 ? 7.184 17.062 12.875 1 95.44 375 GLN B O 1
ATOM 6434 N N . LYS B 1 376 ? 8.531 17.25 11.031 1 98 376 LYS B N 1
ATOM 6435 C CA . LYS B 1 376 ? 8.578 18.672 11.32 1 98 376 LYS B CA 1
ATOM 6436 C C . LYS B 1 376 ? 8.945 19.484 10.078 1 98 376 LYS B C 1
ATOM 6438 O O . LYS B 1 376 ? 9.727 19.016 9.242 1 98 376 LYS B O 1
ATOM 6443 N N . ILE B 1 377 ? 8.359 20.578 9.93 1 98.75 377 ILE B N 1
ATOM 6444 C CA . ILE B 1 377 ? 8.82 21.594 9 1 98.75 377 ILE B CA 1
ATOM 6445 C C . ILE B 1 377 ? 9.273 22.828 9.781 1 98.75 377 ILE B C 1
ATOM 6447 O O . ILE B 1 377 ? 8.656 23.203 10.781 1 98.75 377 ILE B O 1
ATOM 6451 N N . THR B 1 378 ? 10.344 23.375 9.398 1 98.69 378 THR B N 1
ATOM 6452 C CA . THR B 1 378 ? 10.922 24.594 9.961 1 98.69 378 THR B CA 1
ATOM 6453 C C . THR B 1 378 ? 11.172 25.641 8.867 1 98.69 378 THR B C 1
ATOM 6455 O O . THR B 1 378 ? 11.789 25.328 7.848 1 98.69 378 THR B O 1
ATOM 6458 N N . ILE B 1 379 ? 10.68 26.797 9.094 1 98.56 379 ILE B N 1
ATOM 6459 C CA . ILE B 1 379 ? 10.844 27.906 8.164 1 98.56 379 ILE B CA 1
ATOM 6460 C C . ILE B 1 379 ? 11.531 29.078 8.859 1 9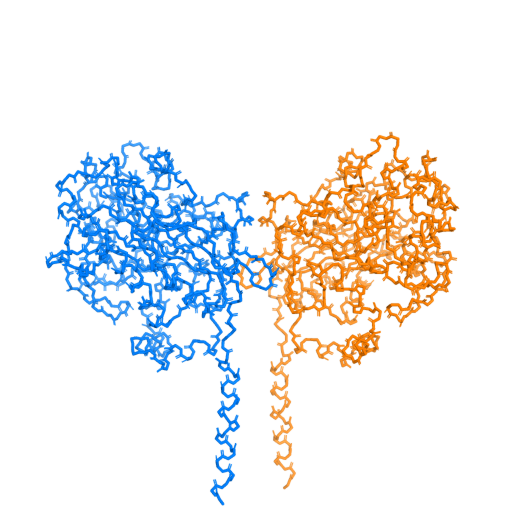8.56 379 ILE B C 1
ATOM 6462 O O . ILE B 1 379 ? 11.039 29.562 9.883 1 98.56 379 ILE B O 1
ATOM 6466 N N . ASP B 1 380 ? 12.617 29.516 8.367 1 97.62 380 ASP B N 1
ATOM 6467 C CA . ASP B 1 380 ? 13.312 30.703 8.82 1 97.62 380 ASP B CA 1
ATOM 6468 C C . ASP B 1 380 ? 13.086 31.875 7.863 1 97.62 380 ASP B C 1
ATOM 6470 O O . ASP B 1 380 ? 13.711 31.938 6.805 1 97.62 380 ASP B O 1
ATOM 6474 N N . PRO B 1 381 ? 12.258 32.75 8.305 1 94.69 381 PRO B N 1
ATOM 6475 C CA . PRO B 1 381 ? 11.961 33.844 7.387 1 94.69 381 PRO B CA 1
ATOM 6476 C C . PRO B 1 381 ? 13.125 34.812 7.23 1 94.69 381 PRO B C 1
ATOM 6478 O O . PRO B 1 381 ? 13.172 35.594 6.262 1 94.69 381 PRO B O 1
ATOM 6481 N N . VAL B 1 382 ? 14.039 34.781 8.109 1 92.62 382 VAL B N 1
ATOM 6482 C CA . VAL B 1 382 ? 15.164 35.719 8.07 1 92.62 382 VAL B CA 1
ATOM 6483 C C . VAL B 1 382 ? 16.156 35.281 6.988 1 92.62 382 VAL B C 1
ATOM 6485 O O . VAL B 1 382 ? 16.516 36.094 6.121 1 92.62 382 VAL B O 1
ATOM 6488 N N . THR B 1 383 ? 16.516 34.062 7.02 1 93.38 383 THR B N 1
ATOM 6489 C CA . THR B 1 383 ? 17.5 33.562 6.078 1 93.38 383 THR B CA 1
ATOM 6490 C C . THR B 1 383 ? 16.828 32.969 4.84 1 93.38 383 THR B C 1
ATOM 6492 O O . THR B 1 383 ? 17.516 32.562 3.889 1 93.38 383 THR B O 1
ATOM 6495 N N . LYS B 1 384 ? 15.516 32.875 4.859 1 96.44 384 LYS B N 1
ATOM 6496 C CA . LYS B 1 384 ? 14.758 32.25 3.781 1 96.44 384 LYS B CA 1
ATOM 6497 C C . LYS B 1 384 ? 15.156 30.766 3.609 1 96.44 384 LYS B C 1
ATOM 6499 O O . LYS B 1 384 ? 15.469 30.328 2.5 1 96.44 384 LYS B O 1
ATOM 6504 N N . THR B 1 385 ? 15.195 30.125 4.734 1 97.94 385 THR B N 1
ATOM 6505 C CA . THR B 1 385 ? 15.539 28.703 4.781 1 97.94 385 THR B CA 1
ATOM 6506 C C . THR B 1 385 ? 14.336 27.875 5.203 1 97.94 385 THR B C 1
ATOM 6508 O O . THR B 1 385 ? 13.594 28.266 6.105 1 97.94 385 THR B O 1
ATOM 6511 N N . THR B 1 386 ? 14.086 26.828 4.516 1 98.69 386 THR B N 1
ATOM 6512 C CA . THR B 1 386 ? 13.039 25.875 4.859 1 98.69 386 THR B CA 1
ATOM 6513 C C . THR B 1 386 ? 13.617 24.469 5.02 1 98.69 386 THR B C 1
ATOM 6515 O O . THR B 1 386 ? 14.422 24.016 4.199 1 98.69 386 THR B O 1
ATOM 6518 N N . ILE B 1 387 ? 13.289 23.75 6.105 1 98.81 387 ILE B N 1
ATOM 6519 C CA . ILE B 1 387 ? 13.766 22.406 6.402 1 98.81 387 ILE B CA 1
ATOM 6520 C C . ILE B 1 387 ? 12.578 21.484 6.691 1 98.81 387 ILE B C 1
ATOM 6522 O O . ILE B 1 387 ? 11.711 21.828 7.504 1 98.81 387 ILE B O 1
ATOM 6526 N N . ALA B 1 388 ? 12.484 20.422 6.004 1 98.88 388 ALA B N 1
ATOM 6527 C CA . ALA B 1 388 ? 11.477 19.391 6.246 1 98.88 388 ALA B CA 1
ATOM 6528 C C . ALA B 1 388 ? 12.125 18.062 6.648 1 98.88 388 ALA B C 1
ATOM 6530 O O . ALA B 1 388 ? 13.148 17.672 6.078 1 98.88 388 ALA B O 1
ATOM 6531 N N . PHE B 1 389 ? 11.641 17.438 7.645 1 98.81 389 PHE B N 1
ATOM 6532 C CA . PHE B 1 389 ? 12.047 16.109 8.102 1 98.81 389 PHE B CA 1
ATOM 6533 C C . PHE B 1 389 ? 10.844 15.188 8.234 1 98.81 389 PHE B C 1
ATOM 6535 O O . PHE B 1 389 ? 9.914 15.477 8.992 1 98.81 389 PHE B O 1
ATOM 6542 N N . LEU B 1 390 ? 10.859 14.086 7.508 1 98.62 390 LEU B N 1
ATOM 6543 C CA . LEU B 1 390 ? 9.719 13.18 7.445 1 98.62 390 LEU B CA 1
ATOM 6544 C C . LEU B 1 390 ? 10.125 11.758 7.809 1 98.62 390 LEU B C 1
ATOM 6546 O O . LEU B 1 390 ? 11.289 11.383 7.641 1 98.62 390 LEU B O 1
ATOM 6550 N N . ARG B 1 391 ? 9.227 11.008 8.297 1 98 391 ARG B N 1
ATOM 6551 C CA . ARG B 1 391 ? 9.406 9.594 8.617 1 98 391 ARG B CA 1
ATOM 6552 C C . ARG B 1 391 ? 8.094 8.828 8.453 1 98 391 ARG B C 1
ATOM 6554 O O . ARG B 1 391 ? 7.02 9.422 8.391 1 98 391 ARG B O 1
ATOM 6561 N N . ASN B 1 392 ? 8.164 7.488 8.344 1 98.06 392 ASN B N 1
ATOM 6562 C CA . ASN B 1 392 ? 6.945 6.703 8.188 1 98.06 392 ASN B CA 1
ATOM 6563 C C . ASN B 1 392 ? 6.691 5.809 9.398 1 98.06 392 ASN B C 1
ATOM 6565 O O . ASN B 1 392 ? 5.746 5.016 9.406 1 98.06 392 ASN B O 1
ATOM 6569 N N . LEU B 1 393 ? 7.52 5.898 10.406 1 95.94 393 LEU B N 1
ATOM 6570 C CA . LEU B 1 393 ? 7.223 5.34 11.719 1 95.94 393 LEU B CA 1
ATOM 6571 C C . LEU B 1 393 ? 6.668 6.41 12.648 1 95.94 393 LEU B C 1
ATOM 6573 O O . LEU B 1 393 ? 7.293 7.461 12.836 1 95.94 393 LEU B O 1
ATOM 6577 N N . VAL B 1 394 ? 5.484 6.148 13.164 1 93.38 394 VAL B N 1
ATOM 6578 C CA . VAL B 1 394 ? 4.918 7.07 14.148 1 93.38 394 VAL B CA 1
ATOM 6579 C C . VAL B 1 394 ? 5.656 6.926 15.477 1 93.38 394 VAL B C 1
ATOM 6581 O O . VAL B 1 394 ? 5.52 5.91 16.156 1 93.38 394 VAL B O 1
ATOM 6584 N N . ARG B 1 395 ? 6.402 7.898 15.781 1 88.94 395 ARG B N 1
ATOM 6585 C CA . ARG B 1 395 ? 7.129 7.922 17.047 1 88.94 395 ARG B CA 1
ATOM 6586 C C . ARG B 1 395 ? 6.445 8.836 18.047 1 88.94 395 ARG B C 1
ATOM 6588 O O . ARG B 1 395 ? 5.734 9.766 17.672 1 88.94 395 ARG B O 1
ATOM 6595 N N . TRP B 1 396 ? 6.754 8.547 19.281 1 80.25 396 TRP B N 1
ATOM 6596 C CA . TRP B 1 396 ? 6.152 9.328 20.344 1 80.25 396 TRP B CA 1
ATOM 6597 C C . TRP B 1 396 ? 7.215 9.812 21.328 1 80.25 396 TRP B C 1
ATOM 6599 O O . TRP B 1 396 ? 6.891 10.383 22.375 1 80.25 396 TRP B O 1
ATOM 6609 N N . ASP B 1 397 ? 8.438 9.641 20.984 1 81.44 397 ASP B N 1
ATOM 6610 C CA . ASP B 1 397 ? 9.492 9.883 21.969 1 81.44 397 ASP B CA 1
ATOM 6611 C C . ASP B 1 397 ? 10.133 11.25 21.766 1 81.44 397 ASP B C 1
ATOM 6613 O O . ASP B 1 397 ? 10.359 11.68 20.625 1 81.44 397 ASP B O 1
ATOM 6617 N N . GLU B 1 398 ? 10.445 11.867 22.797 1 80.81 398 GLU B N 1
ATOM 6618 C CA . GLU B 1 398 ? 11.047 13.203 22.812 1 80.81 398 GLU B CA 1
ATOM 6619 C C . GLU B 1 398 ? 12.414 13.203 22.141 1 80.81 398 GLU B C 1
ATOM 6621 O O . GLU B 1 398 ? 12.805 14.203 21.516 1 80.81 398 GLU B O 1
ATOM 6626 N N . ALA B 1 399 ? 13.078 12.094 22.312 1 82.12 399 ALA B N 1
ATOM 6627 C CA . ALA B 1 399 ? 14.414 11.992 21.719 1 82.12 399 ALA B CA 1
ATOM 6628 C C . ALA B 1 399 ? 14.367 12.203 20.203 1 82.12 399 ALA B C 1
ATOM 6630 O O . ALA B 1 399 ? 15.281 12.789 19.625 1 82.12 399 ALA B O 1
ATOM 6631 N N . SER B 1 400 ? 13.305 11.773 19.641 1 86.5 400 SER B N 1
ATOM 6632 C CA . SER B 1 400 ? 13.156 11.906 18.203 1 86.5 400 SER B CA 1
ATOM 6633 C C . SER B 1 400 ? 12.953 13.367 17.797 1 86.5 400 SER B C 1
ATOM 6635 O O . SER B 1 400 ? 13.484 13.82 16.781 1 86.5 400 SER B O 1
ATOM 6637 N N . VAL B 1 401 ? 12.227 14.125 18.562 1 85.62 401 VAL B N 1
ATOM 6638 C CA . VAL B 1 401 ? 12 15.539 18.297 1 85.62 401 VAL B CA 1
ATOM 6639 C C . VAL B 1 401 ? 13.297 16.312 18.484 1 85.62 401 VAL B C 1
ATOM 6641 O O . VAL B 1 401 ? 13.641 17.188 17.688 1 85.62 401 VAL B O 1
ATOM 6644 N N . HIS B 1 402 ? 13.961 15.945 19.516 1 89.38 402 HIS B N 1
ATOM 6645 C CA . HIS B 1 402 ? 15.219 16.625 19.812 1 89.38 402 HIS B CA 1
ATOM 6646 C C . HIS B 1 402 ? 16.234 16.391 18.703 1 89.38 402 HIS B C 1
ATOM 6648 O O . HIS B 1 402 ? 17.016 17.281 18.359 1 89.38 402 HIS B O 1
ATOM 6654 N N . ALA B 1 403 ? 16.219 15.219 18.219 1 91.88 403 ALA B N 1
ATOM 6655 C CA . ALA B 1 403 ? 17.141 14.898 17.141 1 91.88 403 ALA B CA 1
ATOM 6656 C C . ALA B 1 403 ? 16.859 15.742 15.906 1 91.88 403 ALA B C 1
ATOM 6658 O O . ALA B 1 403 ? 17.797 16.234 15.258 1 91.88 403 ALA B O 1
ATOM 6659 N N . ILE B 1 404 ? 15.633 15.961 15.594 1 94.19 404 ILE B N 1
ATOM 6660 C CA . ILE B 1 404 ? 15.227 16.766 14.445 1 94.19 404 ILE B CA 1
ATOM 6661 C C . ILE B 1 404 ? 15.594 18.234 14.688 1 94.19 404 ILE B C 1
ATOM 6663 O O . ILE B 1 404 ? 16.109 18.906 13.789 1 94.19 404 ILE B O 1
ATOM 6667 N N . ASP B 1 405 ? 15.359 18.672 15.891 1 94 405 ASP B N 1
ATOM 6668 C CA . ASP B 1 405 ? 15.703 20.047 16.25 1 94 405 ASP B CA 1
ATOM 6669 C C . ASP B 1 405 ? 17.219 20.266 16.141 1 94 405 ASP B C 1
ATOM 6671 O O . ASP B 1 405 ? 17.656 21.328 15.695 1 94 405 ASP B O 1
ATOM 6675 N N . ARG B 1 406 ? 17.922 19.281 16.531 1 94 406 ARG B N 1
ATOM 6676 C CA . ARG B 1 406 ? 19.391 19.391 16.5 1 94 406 ARG B CA 1
ATOM 6677 C C . ARG B 1 406 ? 19.906 19.516 15.078 1 94 406 ARG B C 1
ATOM 6679 O O . ARG B 1 406 ? 20.75 20.344 14.789 1 94 406 ARG B O 1
ATOM 6686 N N . ILE B 1 407 ? 19.422 18.672 14.242 1 96.19 407 ILE B N 1
ATOM 6687 C CA . ILE B 1 407 ? 19.906 18.703 12.867 1 96.19 407 ILE B CA 1
ATOM 6688 C C . ILE B 1 407 ? 19.453 20 12.188 1 96.19 407 ILE B C 1
ATOM 6690 O O . ILE B 1 407 ? 20.203 20.578 11.391 1 96.19 407 ILE B O 1
ATOM 6694 N N . SER B 1 408 ? 18.297 20.5 12.469 1 96.44 408 SER B N 1
ATOM 6695 C CA . SER B 1 408 ? 17.828 21.766 11.93 1 96.44 408 SER B CA 1
ATOM 6696 C C . SER B 1 408 ? 18.688 22.938 12.422 1 96.44 408 SER B C 1
ATOM 6698 O O . SER B 1 408 ? 19.062 23.812 11.633 1 96.44 408 SER B O 1
ATOM 6700 N N . ALA B 1 409 ? 18.984 22.875 13.688 1 95.38 409 ALA B N 1
ATOM 6701 C CA . ALA B 1 409 ? 19.812 23.922 14.266 1 95.38 409 ALA B CA 1
ATOM 6702 C C . ALA B 1 409 ? 21.219 23.922 13.648 1 95.38 409 ALA B C 1
ATOM 6704 O O . ALA B 1 409 ? 21.797 24.969 13.422 1 95.38 409 ALA B O 1
ATOM 6705 N N . GLN B 1 410 ? 21.688 22.75 13.453 1 95.56 410 GLN B N 1
ATOM 6706 C CA . GLN B 1 410 ? 23 22.609 12.844 1 95.56 410 GLN B CA 1
ATOM 6707 C C . GLN B 1 410 ? 23.031 23.25 11.453 1 95.56 410 GLN B C 1
ATOM 6709 O O . GLN B 1 410 ? 23.984 23.938 11.109 1 95.56 410 GLN B O 1
ATOM 6714 N N . ILE B 1 411 ? 22.016 23.031 10.695 1 96.94 411 ILE B N 1
ATOM 6715 C CA . ILE B 1 411 ? 21.922 23.578 9.344 1 96.94 411 ILE B CA 1
ATOM 6716 C C . ILE B 1 411 ? 21.781 25.109 9.406 1 96.94 411 ILE B C 1
ATOM 6718 O O . ILE B 1 411 ? 22.531 25.828 8.742 1 96.94 411 ILE B O 1
ATOM 6722 N N . LEU B 1 412 ? 20.938 25.578 10.273 1 96.56 412 LEU B N 1
ATOM 6723 C CA . LEU B 1 412 ? 20.641 27 10.367 1 96.56 412 LEU B CA 1
ATOM 6724 C C . LEU B 1 412 ? 21.859 27.781 10.883 1 96.56 412 LEU B C 1
ATOM 6726 O O . LEU B 1 412 ? 22.125 28.891 10.438 1 96.56 412 LEU B O 1
ATOM 6730 N N . SER B 1 413 ? 22.609 27.141 11.773 1 94.19 413 SER B N 1
ATOM 6731 C CA . SER B 1 413 ? 23.781 27.812 12.336 1 94.19 413 SER B CA 1
ATOM 6732 C C . SER B 1 413 ? 24.875 27.969 11.289 1 94.19 413 SER B C 1
ATOM 6734 O O . SER B 1 413 ? 25.609 28.969 11.305 1 94.19 413 SER B O 1
ATOM 6736 N N . LYS B 1 414 ? 24.953 27.047 10.391 1 93.44 414 LYS B N 1
ATOM 6737 C CA . LYS B 1 414 ? 26 27.062 9.383 1 93.44 414 LYS B CA 1
ATOM 6738 C C . LYS B 1 414 ? 25.625 28 8.227 1 93.44 414 LYS B C 1
ATOM 6740 O O . LYS B 1 414 ? 26.516 28.578 7.59 1 93.44 414 LYS B O 1
ATOM 6745 N N . ILE B 1 415 ? 24.391 28.094 7.918 1 91 415 ILE B N 1
ATOM 6746 C CA . ILE B 1 415 ? 23.922 28.906 6.797 1 91 415 ILE B CA 1
ATOM 6747 C C . ILE B 1 415 ? 23.875 30.375 7.207 1 91 415 ILE B C 1
ATOM 6749 O O . ILE B 1 415 ? 24.078 31.266 6.371 1 91 415 ILE B O 1
ATOM 6753 N N . ASP B 1 416 ? 23.578 30.672 8.383 1 81.31 416 ASP B N 1
ATOM 6754 C CA . ASP B 1 416 ? 23.5 32.031 8.891 1 81.31 416 ASP B CA 1
ATOM 6755 C C . ASP B 1 416 ? 24.875 32.688 8.906 1 81.31 416 ASP B C 1
ATOM 6757 O O . ASP B 1 416 ? 24.984 33.906 8.75 1 81.31 416 ASP B O 1
ATOM 6761 N N . ASN B 1 417 ? 25.953 31.984 8.906 1 67.75 417 ASN B N 1
ATOM 6762 C CA . ASN B 1 417 ? 27.312 32.531 8.891 1 67.75 417 ASN B CA 1
ATOM 6763 C C . ASN B 1 417 ? 27.766 32.812 7.465 1 67.75 417 ASN B C 1
ATOM 6765 O O . ASN B 1 417 ? 27.453 32.062 6.539 1 67.75 417 ASN B O 1
#

Secondary structure (DSSP, 8-state):
-HHHHHHHHHHHHHHHHHHT-PPPP-PPPEEEE-GGGTHHHHHHHHHHHT-SS-EEEEEEETTEEEEEEEESEEEGGGTEEP-TT-BEEEETTHHHHHHHHHHHHHHTTS--TTSBGGGT-GGGGTTTTTT-BHHHHHTT-SS-SS-SSPPPGGGTT-HHHHHHHHHHPPPSS-TTS-B---TTHHHHHHHHHHHHHSTT---HHHHIIIIIGGG-SS--EEES--GGGGGGBPPPBPPPHHHHHHHHHH-SHHHHHHHHHHH-TT-HHHHHHT-SGGG-SSSSS-GGGSHHHHTS--TTTBEEE-HHHHHHHHHHHHHTT-S-HHHHHHHTS-SEEEEETTTTEEEEEETTEEEEE-SSSTT-EEEEEEETTTEEEEEETTTTEEEEEEESB----HHHHHHHHHHHHHHHHHHH-/-HHHHHHHHHHHHHHHHHHT-PPPP-PPPEEEE-GGGTHHHHHHHHHHHT-SS-EEEEEEETTEEEEEEEESEEEGGGTEEP-TT-BEE-BTTHHHHHHHHHHHHHHTTS--TTSBGGGT-GGGGTTTTTT-BHHHHHTT-SS-SS-SSPPPGGGTT-HHHHHHHHHHPPPSS-TTS-B---TTHHHHHHHHHHHHHSTT---HHHHIIIIIGGG-SS--EEES--GGGGGGBPPPBPPPHHHHHHHHHH-SHHHHHHHHHHH-TT-HHHHHHT-SGGG-SSSSS-GGGSHHHHTS--TTTBEEE-HHHHHHHHHHHHHTT-S-HHHHHHHTS-SEEEEETTTTEEEEEETTEEEEE-SSSTT-EEEEEEETTTEEEEEETTTTEEEEEEESB----HHHHHHHHHHHHHHHHHHH-

Sequence (834 aa):
MSSRRAAIAVTIGILLGWLFKEPTNDTHSQGTVDTRIVEARKTFDNILFYEREGIAMAAYHNGELIADLWGGYADRSAVRIWERDTMTVTFSTTKAIAALIVAIFVSRGHLHYDDLVTKYWPEFGQHHKENVTVQWVLEHKTGLIKFDEEIQLERANDHLYISKLIEESKPMWPPGTASGYHAITQGWLIDQILRRADPKKRGIGQFYREEIQPLMKDKDFYIGLPRSLHYRMARIVQSTNAEFIKACVLGQRYRTFAWNVIWTRQNLVNIACNYPSWMSVMVGAMPYNNPQVREVENVAALGIGTARGLAAAASAIIQNNLISDNVWKLLSKPNEHVFDRVVNNWFWRGYGFFYEQHPTRKEAFLLTHMGHGMQKITIDPVTKTTIAFLRNLVRWDEASVHAIDRISAQILSKIDNMSSRRAAIAVTIGILLGWLFKEPTNDTHSQGTVDTRIVEARKTFDNILFYEREGIAMAAYHNGELIADLWGGYADRSAVRIWERDTMTVTFSTTKAIAALIVAIFVSRGHLHYDDLVTKYWPEFGQHHKENVTVQWVLEHKTGLIKFDEEIQLERANDHLYISKLIEESKPMWPPGTASGYHAITQGWLIDQILRRADPKKRGIGQFYREEIQPLMKDKDFYIGLPRSLHYRMARIVQSTNAEFIKACVLGQRYRTFAWNVIWTRQNLVNIACNYPSWMSVMVGAMPYNNPQVREVENVAALGIGTARGLAAAASAIIQNNLISDNVWKLLSKPNEHVFDRVVNNWFWRGYGFFYEQHPTRKEAFLLTHMGHGMQKITIDPVTKTTIAFLRNLVRWDEASVHAIDRISAQILSKIDN

pLDDT: mean 91.91, std 12.8, range [42.81, 98.94]

Solvent-accessible surface area (backbone atoms only — not comparable to full-atom values): 41499 Å² total; per-residue (Å²): 120,67,62,60,54,48,49,48,48,48,47,48,41,47,50,46,45,61,62,58,58,70,58,63,29,90,58,67,68,46,76,50,58,36,81,82,44,50,66,49,53,58,53,51,44,54,54,46,35,68,26,67,34,19,42,29,32,11,30,29,47,74,67,36,79,42,31,40,37,34,21,36,18,25,30,55,58,24,71,28,66,39,52,92,74,38,20,37,68,43,22,31,28,21,27,42,56,46,26,51,51,52,43,27,36,37,51,70,64,52,43,55,55,80,36,42,44,33,79,62,37,58,69,47,25,38,73,77,38,52,79,40,25,44,40,36,55,46,54,20,13,50,34,47,27,47,61,74,63,83,69,54,76,96,42,60,73,36,64,68,61,49,48,53,49,55,26,72,23,56,43,80,44,70,53,74,74,50,32,33,57,33,52,38,44,42,16,56,52,51,30,54,52,42,23,54,41,34,92,82,49,40,44,53,47,55,46,38,59,70,68,44,42,78,63,22,89,42,60,50,46,32,52,31,41,61,58,54,54,46,57,37,50,33,53,65,39,74,57,48,70,60,54,48,50,50,20,33,71,74,19,75,72,32,32,57,48,46,44,41,68,71,67,39,82,95,29,53,42,57,53,11,37,38,33,46,70,73,59,23,73,80,52,95,40,38,20,77,68,22,60,73,52,41,38,33,60,30,41,15,36,35,24,33,28,24,28,51,12,53,18,21,51,57,33,31,41,61,70,65,58,52,48,40,69,69,54,48,60,57,67,50,46,61,79,44,78,44,62,23,65,27,74,66,47,76,42,40,28,36,74,33,29,36,49,44,76,37,88,79,45,86,95,38,39,27,41,29,28,59,10,78,30,62,21,38,35,41,36,32,78,86,73,44,32,21,35,16,38,38,48,32,42,41,47,72,36,54,67,55,44,50,50,52,51,47,50,51,42,55,47,52,54,48,64,74,99,120,67,64,60,54,49,49,48,48,48,49,48,42,47,49,46,46,60,63,58,58,70,58,64,29,90,57,66,68,44,78,50,56,37,80,83,44,49,66,50,54,58,54,50,43,56,54,45,36,68,26,67,35,21,40,29,32,12,28,29,47,74,69,38,78,43,31,40,38,33,20,36,19,26,29,56,58,23,68,28,64,37,53,92,74,39,21,37,68,44,22,31,29,21,27,42,56,45,27,50,52,52,44,28,36,37,50,70,63,51,43,54,56,80,36,42,45,35,79,62,37,58,69,46,25,39,73,76,38,53,78,40,26,44,40,36,54,46,54,21,14,50,33,47,27,46,62,75,63,84,69,54,77,94,45,62,72,36,62,67,62,49,48,54,48,54,26,71,24,55,42,80,45,69,52,73,75,49,34,34,56,34,51,38,44,42,16,56,54,51,29,54,52,42,24,53,42,34,93,82,50,40,44,55,47,53,45,39,58,72,69,44,41,78,62,22,90,41,61,49,46,32,52,32,42,61,59,54,54,46,56,37,49,34,52,66,38,76,57,49,71,60,55,47,50,48,20,37,70,72,19,74,73,34,30,57,45,47,42,40,67,72,68,39,79,95,29,53,42,56,51,11,36,38,33,44,68,72,60,23,74,79,52,94,40,37,19,76,68,21,60,73,53,42,40,33,62,30,40,14,36,34,22,34,27,24,27,51,11,51,20,21,51,58,34,30,41,62,70,64,57,53,49,40,70,69,54,48,61,57,67,49,45,60,79,44,78,44,62,24,65,28,70,67,47,74,42,40,28,37,76,32,30,36,48,42,75,37,86,78,44,88,95,38,39,26,42,29,29,60,10,77,31,63,21,38,35,40,34,31,76,85,73,43,30,23,36,16,39,40,51,33,41,38,47,73,34,54,67,55,46,53,52,52,51,48,48,51,43,54,46,51,54,49,64,74,99

Radius of gyration: 30.2 Å; Cα contacts (8 Å, |Δi|>4): 1823; chains: 2; bounding box: 60×84×83 Å

InterPro domains:
  IPR001466 Beta-lactamase-related [PF00144] (43-400)
  IPR012338 Beta-lactamase/transpeptidase-like [G3DSA:3.40.710.10] (30-415)
  IPR012338 Beta-lactamase/transpeptidase-like [SSF56601] (54-400)
  IPR052907 Beta-lactamase/esterase domain-containing protein [PTHR43319] (14-396)

Nearest PDB structures (foldseek):
  5gkv-assembly1_A  TM=8.375E-01  e=1.226E-25  Caulobacter vibrioides CB15
  5gmx-assembly2_B  TM=8.484E-01  e=1.694E-24  uncultured bacterium
  8j5v-assembly1_A  TM=8.238E-01  e=9.395E-25  Pseudomonas putida
  7y3z-assembly4_C  TM=8.052E-01  e=1.296E-24  Acinetobacter
  3zyt-assembly1_A  TM=8.580E-01  e=1.450E-21  Paenarthrobacter nitroguajacolicus